Protein 1ZOS (pdb70)

Sequence (1380 aa):
MKIGIIAAMPEELAYLVQHLDNTQEQVVLGNTYHTGTIASHEVVLVESGIGKVMSAMSVAILADHFQVDALINTGSAGAVAEGIAVGDVVIADKLAYHDVDVTAFGYAYGQMAQQPLYFESDKTFVAQIQESLSQLDQNWHLGLIATGDSFVAGNDKIEAIKSHFPEVLAVEMEGAAIAQAAHTLNLPVLVIRAMSDNANHEANIFFDEFIIEAGRRSAQVLLAFLKALDMKIGIIAAMPEELAYLVQHLDNTQEQVVLGNTYHTGTIASHEVVLVESGIGKVMSAMSVAILADHFQVDALINTGSAGAVAEGIAVGDVVIADKLAYHDVDVTAFGYAYGQMAQQPLYFESDKTFVAQIQESLSQLDQNWHLGLIATGDSFVAGNDKIEAIKSHFPEVLAVEMEGAAIAQAAHTLNLPVLVIRAMSDNANHEANIFFDEFIIEAGRRSAQVLLAFLKALDMKIGIIAAMPEELAYLVQHLDNTQEQVVLGNTYHTGTIASHEVVLVESGIGKVMSAMSVAILADHFQVDALINTGSAGAVAEGIAVGDVVIADKLAYHDVDVTAFGYAYGQMAQQPLYFESDKTFVAQIQESLSQLDQNWHLGLIATGDSFVAGNDKIEAIKSHFPEVLAVEMEGAAIAQAAHTLNLPVLVIRAMSDNANHEANIFFDEFIIEAGRRSAQVLLAFLKALDMKIGIIAAMPEELAYLVQHLDNTQEQVVLGNTYHTGTIASHEVVLVESGIGKVMSAMSVAILADHFQVDALINTGSAGAVAEGIAVGDVVIADKLAYHDVDVTAFGYAYGQMAQQPLYFESDKTFVAQIQESLSQLDQNWHLGLIATGDSFVAGNDKIEAIKSHFPEVLAVEMEGAAIAQAAHTLNLPVLVIRAMSDNANHEANIFFDEFIIEAGRRSAQVLLAFLKALDMKIGIIAAMPEELAYLVQHLDNTQEQVVLGNTYHTGTIASHEVVLVESGIGKVMSAMSVAILADHFQVDALINTGSAGAVAEGIAVGDVVIADKLAYHDVDVTAFGYAYGQMAQQPLYFESDKTFVAQIQESLSQLDQNWHLGLIATGDSFVAGNDKIEAIKSHFPEVLAVEMEGAAIAQAAHTLNLPVLVIRAMSDNANHEANIFFDEFIIEAGRRSAQVLLAFLKALDMKIGIIAAMPEELAYLVQHLDNTQEQVVLGNTYHTGTIASHEVVLVESGIGKVMSAMSVAILADHFQVDALINTGSAGAVAEGIAVGDVVIADKLAYHDVDVTAFGYAYGQMAQQPLYFESDKTFVAQIQESLSQLDQNWHLGLIATGDSFVAGNDKIEAIKSHFPEVLAVEMEGAAIAQAAHTLNLPVLVIRAMSDNANHEANIFFDEFIIEAGRRSAQVLLAFLKALD

Nearest PDB structures (foldseek):
  1zos-assembly3_E  TM=1.004E+00  e=2.015E-54  Streptococcus pneumoniae R6
  4g41-assembly1_B  TM=9.894E-01  e=1.321E-41  Streptococcus pyogenes ATCC 10782
  3bl6-assembly1_A-2  TM=9.695E-01  e=3.596E-34  unclassified
  1z5o-assembly1_B  TM=9.601E-01  e=7.261E-34  Escherichia coli
  6po4-assembly3_E  TM=9.573E-01  e=1.210E-33  Haemophilus influenzae PittII

Secondary structure (DSSP, 8-state):
-EEEEEESSGGGTHHHHHT-EEEEEEEETTEEEEEEEETTEEEEEEE--SSHHHHHHHHHHHHHHH--SEEEEEEEEEE-STTPPTT-EEEEEEEEESS-B-GGGTPPTTPPTTS-S-EE--HHHHHHHHHTS-TT--SEEEEEEEE-SB---SHHHHHHHHHH-TTEEEEESSHHHHHHHHHHTT--EEEEEEEEE-SSTTHHHHHHHHHHHHHHHHHHHHHHHHHHH-/-EEEEEESSGGGTHHHHHT-EEEEEEEETTEEEEEEEETTEEEEEEE--SSHHHHHHHHHHHHHHH--SEEEEEEEEEE-STTPPTT-EEEEEEEEESS-B-GGGTPPTTPPTTS-S-EE--HHHHHHHHHTS-TT-TTEEEEEEEE-SB---SHHHHHHHHHH-TTEEEEESSHHHHHHHHHHTT--EEEEEEEEE-SSTTHHHHHHHHHHHHHHHHHHHHHHHHHHH-/-EEEEEESSGGGTHHHHHT-EEEEEEEETTEEEEEEEETTEEEEEEE--SSHHHHHHHHHHHHHTS--SEEEEEEEEEE-STTPPTT-EEEEEEEEESS-B-GGGTPPTTPPTTS-S-EE--HHHHHHHHHTS-TT-TTEEEEEEEE-SB---SHHHHHHHHHH-TTEEEEESSHHHHHHHHHHTT--EEEEEEEEE-SSTTHHHHHHHHHHHHHHHHHHHHHHHHHHH-/-EEEEEESSGGGTHHHHHT-EEEEEEEETTEEEEEEEETTEEEEEEE--SSHHHHHHHHHHHHHTS--SEEEEEEEEEE-STTPPTT-EEEEEEEEESS-B-GGGTPPTTPPTTS-S-EEPPHHHHHHHHHTS-TT-TTEEEEEEEE-SB---SHHHHHHHHHH-TTEEEEESSHHHHHHHHHHTT--EEEEEEEEE-SSTTHHHHHHHHHHHHHHHHHHHHHHHHHHH-/--EEEEESSGGGTHHHHHT-EEEEEEEETTEEEEEEEETTEEEEEEE--SSHHHHHHHHHHHHHTS--SEEEEEEEEEE-STTPPTT-EEEEEEEEESS-B-GGGTPPTTPPTTS-S-EEPPHHHHHHHHHHS-TT-TTEEEEEEEE-SB---SHHHHHHHHHH-TTEEEEESSHHHHHHHHHHTT--EEEEEEEEE-SSTTHHHHHHHHHHHHHHHHHHHHHHHHHHH-/-EEEEEESSGGGTHHHHHT-EEEEEEEETTEEEEEEEETTEEEEEEE--SSHHHHHHHHHHHHHTS--SEEEEEEEEEE-STTPPTT-EEEEEEEEESS-B-GGGTPPTTPPTTS-S-EEPPHHHHHHHHHTS-TT--SEEEEEEEE-SB---SHHHHHHHHHH-TTEEEEESSHHHHHHHHHHTT--EEEEEEEEE-SSTTHHHHHHHHHHHHHHHHHHHHHHHHHHH-

Solvent-accessible surface area: 49246 Å² total; per-residue (Å²): 121,53,0,0,0,1,0,9,35,67,52,6,7,50,42,0,42,141,77,15,77,120,59,125,113,77,116,12,64,76,46,43,2,20,18,6,29,1,34,106,14,73,0,0,0,0,59,6,9,22,1,0,2,24,0,0,9,4,0,1,11,0,7,21,73,9,115,8,69,0,0,0,2,1,1,10,6,5,6,9,22,160,79,18,51,30,12,8,10,0,1,0,46,58,0,0,1,9,24,0,38,3,58,35,70,69,67,46,66,1,33,3,6,94,19,50,44,76,7,102,5,39,157,76,6,16,60,51,0,54,149,41,32,58,134,161,61,135,89,35,41,61,10,12,0,0,0,0,1,5,29,7,27,11,83,107,71,13,106,52,6,41,85,81,7,104,142,1,32,0,7,13,16,8,0,0,0,0,1,2,0,0,105,57,26,136,36,46,6,0,0,0,6,0,1,1,3,50,0,42,16,9,0,19,0,18,27,53,39,19,12,109,61,1,0,94,95,0,0,76,20,0,10,44,1,0,133,59,14,118,114,54,0,0,0,0,0,8,36,66,54,6,7,50,33,0,41,140,76,15,77,126,50,120,99,72,114,13,64,74,46,47,2,25,18,5,36,3,37,104,7,76,0,0,0,0,59,7,9,22,1,0,2,24,0,0,10,4,0,1,11,0,8,22,78,11,113,7,69,0,0,0,2,1,1,10,5,5,6,8,22,155,80,18,51,45,13,7,11,0,0,0,45,60,0,0,2,9,25,0,38,2,53,11,71,70,66,47,65,1,33,3,7,94,20,48,45,80,7,98,4,39,154,78,6,15,61,52,0,52,148,43,33,58,133,160,61,135,88,36,41,61,10,9,0,0,0,0,1,5,30,6,29,16,93,122,71,15,113,51,6,52,86,79,6,102,139,1,32,0,7,12,17,8,0,0,0,0,1,2,0,0,104,54,28,135,35,46,6,0,0,0,5,0,1,1,3,48,0,43,156,74,0,31,86,70,27,89,117,51,13,122,86,2,1,119,110,0,0,62,21,0,8,47,1,0,131,65,15,108,128,56,0,0,0,0,0,8,36,65,53,6,7,49,34,0,45,141,75,15,81,127,57,125,112,80,108,11,65,75,47,41,8,22,16,6,30,1,35,103,15,69,0,1,0,0,58,7,9,22,1,0,2,21,0,0,14,4,0,0,2,0,9,23,70,9,113,7,67,0,0,0,1,1,1,10,6,5,6,12,5,104,47,11,51,43,15,8,10,0,1,0,44,60,0,0,1,9,24,0,39,3,58,34,70,68,71,47,65,1,33,3,7,95,18,48,42,80,4,101,4,40,154,78,5,16,60,49,0,45,144,39,31,60,89,164,55,50,89,5,2,42,9,11,0,0,0,0,1,5,30,6,29,18,100,131,68,14,111,52,7,32,84,82,6,64,72,1,1,0,6,12,17,8,0,0,0,0,1,2,0,0,104,59,30,135,36,45,6,0,0,0,5,0,1,0,3,52,0,42,157,75,0,30,88,68,29,84,122,65,11,122,69,2,0,106,99,0,0,57,20,0,12,43,0,0,135,58,15,120,111,53,0,0,0,0,0,7,34,68,54,6,6,49,35,0,44,138,78,15,80,120,62,123,118,80,104,7,66,74,50,43,8,26,19,13,36,2,39,102,6,97,2,0,0,0,62,7,10,22,1,0,2,23,0,0,13,4,0,1,4,0,10,25,69,6,111,6,72,0,0,0,2,1,0,9,5,6,6,8,21,161,78,18,51,44,18,7,10,0,1,0,46,60,0,0,1,9,24,0,37,2,58,35,71,68,68,46,65,1,33,3,8,95,18,49,43,79,6,107,4,41,157,78,5,15,60,51,0,52,145,41,32,58,141,160,63,154,90,36,41,60,10,11,0,0,0,0,1,5,29,6,26,17,97,128,71,12,110,52,6,40,86,82,6,103,143,1,31,0,6,12,17,9,0,0,0,0,1,2,0,0,100,59,28,136,36,48,6,0,0,0,6,0,0,1,4,50,0,41,154,72,0,28,82,68,28,90,115,54,13,122,91,2,0,118,116,0,0,60,24,0,11,47,1,0,137,58,15,110,109,60,0,0,0,0,0,9,34,66,55,6,7,51,41,0,42,144,80,14,78,126,50,119,98,70,113,10,56,74,46,50,2,24,24,14,35,2,37,100,5,100,2,0,0,0,58,7,10,21,1,0,2,21,0,0,11,4,0,0,11,0,5,26,84,15,113,6,79,0,0,0,1,1,1,10,5,5,6,8,21,160,79,17,50,44,20,5,12,0,0,0,46,59,0,0,1,10,25,0,38,2,47,8,69,67,66,46,64,1,32,3,8,97,18,47,44,79,4,100,4,41,151,78,4,15,60,50,0,55,142,40,31,58,130,163,62,138,86,34,40,62,10,11,0,0,0,0,1,5,30,6,28,20,95,125,69,18,113,52,6,51,85,84,6,102,140,2,33,0,7,12,17,8,0,0,0,0,1,2,0,0,102,58,28,133,35,45,6,0,0,0,5,0,1,0,4,52,0,43,153,70,0,30,80,68,27,89,112,48,13,119,85,2,1,108,116,0,0,59,19,0,15,42,0,0,141,56,14,111,123,59,0,0,0,0,0,6,35,65,55,6,8,48,36,0,43,141,79,15,77,120,61,124,116,79,108,7,53,74,48,44,2,26,15,5,28,2,35,102,11,73,0,0,0,0,60,9,10,22,1,0,2,23,0,0,8,4,0,0,10,0,9,33,76,10,135,7,71,0,0,0,1,1,1,10,5,5,6,8,5,97,54,11,53,32,17,12,11,0,0,0,46,56,0,0,1,9,23,0,37,2,58,35,68,69,69,46,68,0,33,2,7,94,18,47,44,78,4,102,5,41,156,76,5,15,60,50,0,47,146,40,31,60,69,165,54,67,87,6,5,44,9,9,0,0,0,0,1,5,30,6,23,11,92,125,69,13,108,52,7,20,85,82,6,66,73,1,1,0,6,12,17,9,0,0,0,0,1,2,0,0,103,58,29,137,37,44,7,0,0,0,6,0,1,1,3,49,1,42,16,9,0,15,2,18,27,46,29,10,12,121,83,2,0,121,109,0,0,60,22,0,13,45,0,0,137,55,17,119

B-factor: mean 18.02, std 7.49, range [1.06, 47.65]

Organism: Streptococcus pneumoniae (strain ATCC BAA-255 / R6) (NCBI:txid171101)

Structure (mmCIF, N/CA/C/O backbone):
data_1ZOS
#
_entry.id   1ZOS
#
_cell.length_a   80.571
_cell.length_b   138.958
_cell.length_c   84.755
_cell.angle_alpha   90
_cell.angle_beta   117.921
_cell.angle_gamma   90
#
_symmetry.space_group_name_H-M   'P 1 21 1'
#
loop_
_entity.id
_entity.type
_entity.pdbx_description
1 polymer "5'-methylthioadenosine / S-adenosylhomocysteine nucleosidase"
2 non-polymer (3S,4R)-2-(4-AMINO-5H-PYRROLO[3,2-D]PYRIMIDIN-7-YL)-5-[(METHYLSULFANYL)METHYL]PYRROLIDINE-3,4-DIOL
3 water water
#
loop_
_atom_site.group_PDB
_atom_site.id
_atom_site.type_symbol
_atom_site.label_atom_id
_atom_site.label_alt_id
_atom_site.label_comp_id
_atom_site.label_asym_id
_atom_site.label_entity_id
_atom_site.label_seq_id
_atom_site.pdbx_PDB_ins_code
_atom_site.Cartn_x
_atom_site.Cartn_y
_atom_site.Cartn_z
_atom_site.occupancy
_atom_site.B_iso_or_equiv
_atom_site.auth_seq_id
_atom_site.auth_comp_id
_atom_site.auth_asym_id
_atom_site.auth_atom_id
_atom_site.pdbx_PDB_model_num
ATOM 1 N N . MET A 1 1 ? 48.404 -10.523 17.763 1.00 36.11 1 MET A N 1
ATOM 2 C CA . MET A 1 1 ? 47.310 -10.143 16.824 1.00 34.51 1 MET A CA 1
ATOM 3 C C . MET A 1 1 ? 47.143 -8.628 16.786 1.00 32.08 1 MET A C 1
ATOM 4 O O . MET A 1 1 ? 47.786 -7.903 17.545 1.00 33.29 1 MET A O 1
ATOM 9 N N . LYS A 1 2 ? 46.274 -8.157 15.897 1.00 28.82 2 LYS A N 1
ATOM 10 C CA . LYS A 1 2 ? 46.008 -6.730 15.748 1.00 25.58 2 LYS A CA 1
ATOM 11 C C . LYS A 1 2 ? 44.567 -6.485 16.192 1.00 22.79 2 LYS A C 1
ATOM 12 O O . LYS A 1 2 ? 43.629 -6.973 15.565 1.00 21.21 2 LYS A O 1
ATOM 18 N N . ILE A 1 3 ? 44.393 -5.724 17.269 1.00 20.05 3 ILE A N 1
ATOM 19 C CA . ILE A 1 3 ? 43.058 -5.472 17.804 1.00 18.50 3 ILE A CA 1
ATOM 20 C C . ILE A 1 3 ? 42.454 -4.104 17.501 1.00 17.20 3 ILE A C 1
ATOM 21 O O . ILE A 1 3 ? 43.031 -3.068 17.836 1.00 17.49 3 ILE A O 1
ATOM 26 N N . GLY A 1 4 ? 41.279 -4.111 16.878 1.00 16.94 4 GLY A N 1
ATOM 27 C CA . GLY A 1 4 ? 40.591 -2.867 16.589 1.00 15.36 4 GLY A CA 1
ATOM 28 C C . GLY A 1 4 ? 39.737 -2.546 17.804 1.00 14.59 4 GLY A C 1
ATOM 29 O O . GLY A 1 4 ? 38.954 -3.385 18.248 1.00 15.22 4 GLY A O 1
ATOM 30 N N . ILE A 1 5 ? 39.893 -1.347 18.356 1.00 13.48 5 ILE A N 1
ATOM 31 C CA . ILE A 1 5 ? 39.128 -0.947 19.534 1.00 13.70 5 ILE A CA 1
ATOM 32 C C . ILE A 1 5 ? 38.224 0.235 19.207 1.00 13.59 5 ILE A C 1
ATOM 33 O O . ILE A 1 5 ? 38.692 1.303 18.807 1.00 15.02 5 ILE A O 1
ATOM 38 N N . ILE A 1 6 ? 36.925 0.034 19.403 1.00 11.43 6 ILE A N 1
ATOM 39 C CA . ILE A 1 6 ? 35.917 1.042 19.090 1.00 11.64 6 ILE A CA 1
ATOM 40 C C . ILE A 1 6 ? 35.177 1.609 20.295 1.00 11.90 6 ILE A C 1
ATOM 41 O O . ILE A 1 6 ? 34.723 0.871 21.164 1.00 11.37 6 ILE A O 1
ATOM 46 N N . ALA A 1 7 ? 35.046 2.928 20.322 1.00 10.30 7 ALA A N 1
ATOM 47 C CA . ALA A 1 7 ? 34.310 3.616 21.376 1.00 11.28 7 ALA A CA 1
ATOM 48 C C . ALA A 1 7 ? 33.392 4.569 20.619 1.00 11.87 7 ALA A C 1
ATOM 49 O O . ALA A 1 7 ? 33.803 5.171 19.631 1.00 12.86 7 ALA A O 1
ATOM 51 N N . ALA A 1 8 ? 32.153 4.707 21.071 1.00 11.19 8 ALA A N 1
ATOM 52 C CA . ALA A 1 8 ? 31.207 5.578 20.383 1.00 11.01 8 ALA A CA 1
ATOM 53 C C . ALA A 1 8 ? 31.506 7.066 20.526 1.00 12.46 8 ALA A C 1
ATOM 54 O O . ALA A 1 8 ? 31.386 7.825 19.560 1.00 12.45 8 ALA A O 1
ATOM 56 N N . MET A 1 9 ? 31.903 7.476 21.725 1.00 12.23 9 MET A N 1
ATOM 57 C CA . MET A 1 9 ? 32.180 8.883 22.004 1.00 13.66 9 MET A CA 1
ATOM 58 C C . MET A 1 9 ? 33.603 9.133 22.498 1.00 13.82 9 MET A C 1
ATOM 59 O O . MET A 1 9 ? 34.275 8.225 22.984 1.00 12.62 9 MET A O 1
ATOM 64 N N . PRO A 1 10 ? 34.076 10.385 22.391 1.00 14.37 10 PRO A N 1
ATOM 65 C CA . PRO A 1 10 ? 35.434 10.710 22.834 1.00 14.48 10 PRO A CA 1
ATOM 66 C C . PRO A 1 10 ? 35.732 10.370 24.294 1.00 14.23 10 PRO A C 1
ATOM 67 O O . PRO A 1 10 ? 36.840 9.936 24.612 1.00 14.23 10 PRO A O 1
ATOM 71 N N . GLU A 1 11 ? 34.747 10.555 25.170 1.00 14.18 11 GLU A N 1
ATOM 72 C CA . GLU A 1 11 ? 34.916 10.260 26.591 1.00 14.68 11 GLU A CA 1
ATOM 73 C C . GLU A 1 11 ? 35.244 8.793 26.830 1.00 15.28 11 GLU A C 1
ATOM 74 O O . GLU A 1 11 ? 35.824 8.437 27.854 1.00 15.43 11 GLU A O 1
ATOM 80 N N . GLU A 1 12 ? 34.873 7.941 25.881 1.00 12.73 12 GLU A N 1
ATOM 81 C CA . GLU A 1 12 ? 35.098 6.510 26.022 1.00 13.49 12 GLU A CA 1
ATOM 82 C C . GLU A 1 12 ? 36.398 6.018 25.397 1.00 14.08 12 GLU A C 1
ATOM 83 O O . GLU A 1 12 ? 36.770 4.856 25.566 1.00 14.43 12 GLU A O 1
ATOM 89 N N . LEU A 1 13 ? 37.102 6.900 24.689 1.00 15.30 13 LEU A N 1
ATOM 90 C CA . LEU A 1 13 ? 38.362 6.517 24.051 1.00 15.22 13 LEU A CA 1
ATOM 91 C C . LEU A 1 13 ? 39.568 7.232 24.662 1.00 16.00 13 LEU A C 1
ATOM 92 O O . LEU A 1 13 ? 40.694 6.748 24.564 1.00 17.18 13 LEU A O 1
ATOM 97 N N . ALA A 1 14 ? 39.318 8.379 25.290 1.00 16.94 14 ALA A N 1
ATOM 98 C CA . ALA A 1 14 ? 40.367 9.204 25.890 1.00 18.97 14 ALA A CA 1
ATOM 99 C C . ALA A 1 14 ? 41.404 8.466 26.733 1.00 20.30 14 ALA A C 1
ATOM 100 O O . ALA A 1 14 ? 42.608 8.633 26.528 1.00 19.71 14 ALA A O 1
ATOM 102 N N . TYR A 1 15 ? 40.943 7.661 27.685 1.00 20.90 15 TYR A N 1
ATOM 103 C CA . TYR A 1 15 ? 41.852 6.922 28.558 1.00 20.88 15 TYR A CA 1
ATOM 104 C C . TYR A 1 15 ? 42.797 6.011 27.776 1.00 19.60 15 TYR A C 1
ATOM 105 O O . TYR A 1 15 ? 43.990 5.936 28.076 1.00 19.63 15 TYR A O 1
ATOM 114 N N . LEU A 1 16 ? 42.265 5.316 26.774 1.00 17.65 16 LEU A N 1
ATOM 115 C CA . LEU A 1 16 ? 43.074 4.410 25.966 1.00 17.49 16 LEU A CA 1
ATOM 116 C C . LEU A 1 16 ? 44.108 5.160 25.133 1.00 18.28 16 LEU A C 1
ATOM 117 O O . LEU A 1 16 ? 45.238 4.699 24.967 1.00 19.57 16 LEU A O 1
ATOM 122 N N . VAL A 1 17 ? 43.721 6.314 24.605 1.00 17.49 17 VAL A N 1
ATOM 123 C CA . VAL A 1 17 ? 44.644 7.103 23.803 1.00 18.82 17 VAL A CA 1
ATOM 124 C C . VAL A 1 17 ? 45.798 7.561 24.691 1.00 19.88 17 VAL A C 1
ATOM 125 O O . VAL A 1 17 ? 46.954 7.573 24.267 1.00 19.41 17 VAL A O 1
ATOM 129 N N . GLN A 1 18 ? 45.476 7.918 25.932 1.00 20.62 18 GLN A N 1
ATOM 130 C CA . GLN A 1 18 ? 46.482 8.373 26.886 1.00 22.47 18 GLN A CA 1
ATOM 131 C C . GLN A 1 18 ? 47.442 7.256 27.279 1.00 23.30 18 GLN A C 1
ATOM 132 O O . GLN A 1 18 ? 48.534 7.519 27.780 1.00 23.77 18 GLN A O 1
ATOM 138 N N . HIS A 1 19 ? 47.036 6.010 27.051 1.00 21.93 19 HIS A N 1
ATOM 139 C CA . HIS A 1 19 ? 47.864 4.862 27.400 1.00 22.92 19 HIS A CA 1
ATOM 140 C C . HIS A 1 19 ? 48.327 4.091 26.174 1.00 22.45 19 HIS A C 1
ATOM 141 O O . HIS A 1 19 ? 48.671 2.911 26.258 1.00 23.59 19 HIS A O 1
ATOM 148 N N . LEU A 1 20 ? 48.340 4.768 25.032 1.00 22.73 20 LEU A N 1
ATOM 149 C CA . LEU A 1 20 ? 48.765 4.151 23.784 1.00 22.13 20 LEU A CA 1
ATOM 150 C C . LEU A 1 20 ? 50.253 4.396 23.550 1.00 23.63 20 LEU A C 1
ATOM 151 O O . LEU A 1 20 ? 50.698 5.543 23.523 1.00 23.49 20 LEU A O 1
ATOM 156 N N . ASP A 1 21 ? 51.019 3.319 23.386 1.00 25.05 21 ASP A N 1
ATOM 157 C CA . ASP A 1 21 ? 52.456 3.433 23.140 1.00 27.37 21 ASP A CA 1
ATOM 158 C C . ASP A 1 21 ? 52.722 3.488 21.638 1.00 27.36 21 ASP A C 1
ATOM 159 O O . ASP A 1 21 ? 51.971 2.909 20.849 1.00 25.91 21 ASP A O 1
ATOM 164 N N . ASN A 1 22 ? 53.791 4.180 21.251 1.00 28.08 22 ASN A N 1
ATOM 165 C CA . ASN A 1 22 ? 54.155 4.306 19.841 1.00 29.53 22 ASN A CA 1
ATOM 166 C C . ASN A 1 22 ? 52.962 4.855 19.071 1.00 28.85 22 ASN A C 1
ATOM 167 O O . ASN A 1 22 ? 52.680 4.435 17.949 1.00 27.93 22 ASN A O 1
ATOM 172 N N . THR A 1 23 ? 52.274 5.805 19.691 1.00 29.65 23 THR A N 1
ATOM 173 C CA . THR A 1 23 ? 51.087 6.420 19.116 1.00 31.49 23 THR A CA 1
ATOM 174 C C . THR A 1 23 ? 51.302 7.171 17.808 1.00 31.25 23 THR A C 1
ATOM 175 O O . THR A 1 23 ? 52.277 7.904 17.640 1.00 31.41 23 THR A O 1
ATOM 179 N N . GLN A 1 24 ? 50.365 6.969 16.888 1.00 30.47 24 GLN A N 1
ATOM 180 C CA . GLN A 1 24 ? 50.356 7.626 15.588 1.00 30.10 24 GLN A CA 1
ATOM 181 C C . GLN A 1 24 ? 48.892 7.767 15.190 1.00 29.36 24 GLN A C 1
ATOM 182 O O . GLN A 1 24 ? 48.095 6.854 15.409 1.00 29.14 24 GLN A O 1
ATOM 188 N N . GLU A 1 25 ? 48.539 8.913 14.622 1.00 26.85 25 GLU A N 1
ATOM 189 C CA . GLU A 1 25 ? 47.164 9.163 14.212 1.00 26.18 25 GLU A CA 1
ATOM 190 C C . GLU A 1 25 ? 47.031 9.313 12.703 1.00 25.54 25 GLU A C 1
ATOM 191 O O . GLU A 1 25 ? 47.739 10.107 12.085 1.00 25.18 25 GLU A O 1
ATOM 197 N N . GLN A 1 26 ? 46.114 8.542 12.126 1.00 24.13 26 GLN A N 1
ATOM 198 C CA . GLN A 1 26 ? 45.850 8.570 10.691 1.00 24.40 26 GLN A CA 1
ATOM 199 C C . GLN A 1 26 ? 44.415 9.008 10.442 1.00 22.65 26 GLN A C 1
ATOM 200 O O . GLN A 1 26 ? 43.495 8.546 11.115 1.00 20.99 26 GLN A O 1
ATOM 206 N N . VAL A 1 27 ? 44.221 9.892 9.473 1.00 20.96 27 VAL A N 1
ATOM 207 C CA . VAL A 1 27 ? 42.878 10.336 9.139 1.00 20.84 27 VAL A CA 1
ATOM 208 C C . VAL A 1 27 ? 42.413 9.503 7.956 1.00 20.53 27 VAL A C 1
ATOM 209 O O . VAL A 1 27 ? 43.050 9.498 6.903 1.00 21.70 27 VAL A O 1
ATOM 213 N N . VAL A 1 28 ? 41.317 8.775 8.142 1.00 18.05 28 VAL A N 1
ATOM 214 C CA . VAL A 1 28 ? 40.766 7.939 7.086 1.00 17.55 28 VAL A CA 1
ATOM 215 C C . VAL A 1 28 ? 39.273 8.223 6.969 1.00 18.43 28 VAL A C 1
ATOM 216 O O . VAL A 1 28 ? 38.534 8.132 7.951 1.00 17.07 28 VAL A O 1
ATOM 220 N N . LEU A 1 29 ? 38.842 8.576 5.763 1.00 17.53 29 LEU A N 1
ATOM 221 C CA . LEU A 1 29 ? 37.444 8.890 5.505 1.00 19.03 29 LEU A CA 1
ATOM 222 C C . LEU A 1 29 ? 36.863 9.846 6.540 1.00 19.47 29 LEU A C 1
ATOM 223 O O . LEU A 1 29 ? 35.755 9.645 7.037 1.00 20.67 29 LEU A O 1
ATOM 228 N N . GLY A 1 30 ? 37.633 10.877 6.874 1.00 19.75 30 GLY A N 1
ATOM 229 C CA . GLY A 1 30 ? 37.174 11.881 7.818 1.00 20.90 30 GLY A CA 1
ATOM 230 C C . GLY A 1 30 ? 37.157 11.525 9.292 1.00 21.15 30 GLY A C 1
ATOM 231 O O . GLY A 1 30 ? 36.529 12.226 10.083 1.00 23.03 30 GLY A O 1
ATOM 232 N N . ASN A 1 31 ? 37.829 10.447 9.677 1.00 19.15 31 ASN A N 1
ATOM 233 C CA . ASN A 1 31 ? 37.860 10.073 11.087 1.00 18.32 31 ASN A CA 1
ATOM 234 C C . ASN A 1 31 ? 39.284 9.717 11.483 1.00 17.63 31 ASN A C 1
ATOM 235 O O . ASN A 1 31 ? 40.082 9.292 10.646 1.00 16.21 31 ASN A O 1
ATOM 240 N N . THR A 1 32 ? 39.599 9.889 12.761 1.00 17.07 32 THR A N 1
ATOM 241 C CA . THR A 1 32 ? 40.942 9.607 13.247 1.00 17.73 32 THR A CA 1
ATOM 242 C C . THR A 1 32 ? 41.130 8.196 13.793 1.00 18.15 32 THR A C 1
ATOM 243 O O . THR A 1 32 ? 40.382 7.746 14.660 1.00 18.33 32 THR A O 1
ATOM 247 N N . TYR A 1 33 ? 42.129 7.501 13.263 1.00 16.43 33 TYR A N 1
ATOM 248 C CA . TYR A 1 33 ? 42.452 6.157 13.717 1.00 16.53 33 TYR A CA 1
ATOM 249 C C . TYR A 1 33 ? 43.803 6.215 14.412 1.00 17.45 33 TYR A C 1
ATOM 250 O O . TYR A 1 33 ? 44.802 6.643 13.822 1.00 17.40 33 TYR A O 1
ATOM 259 N N . HIS A 1 34 ? 43.821 5.801 15.674 1.00 16.55 34 HIS A N 1
ATOM 260 C CA . HIS A 1 34 ? 45.036 5.814 16.482 1.00 17.37 34 HIS A CA 1
ATOM 261 C C . HIS A 1 34 ? 45.721 4.457 16.441 1.00 17.80 34 HIS A C 1
ATOM 262 O O . HIS A 1 34 ? 45.178 3.469 16.935 1.00 18.13 34 HIS A O 1
ATOM 269 N N . THR A 1 35 ? 46.914 4.405 15.859 1.00 18.95 35 THR A N 1
ATOM 270 C CA . THR A 1 35 ? 47.653 3.152 15.781 1.00 19.56 35 THR A CA 1
ATOM 271 C C . THR A 1 35 ? 48.765 3.135 16.826 1.00 20.29 35 THR A C 1
ATOM 272 O O . THR A 1 35 ? 49.250 4.183 17.251 1.00 21.53 35 THR A O 1
ATOM 276 N N . GLY A 1 36 ? 49.161 1.939 17.240 1.00 21.10 36 GLY A N 1
ATOM 277 C CA . GLY A 1 36 ? 50.206 1.814 18.236 1.00 21.87 36 GLY A CA 1
ATOM 278 C C . GLY A 1 36 ? 50.086 0.495 18.967 1.00 22.46 36 GLY A C 1
ATOM 279 O O . GLY A 1 36 ? 49.528 -0.467 18.439 1.00 22.50 36 GLY A O 1
ATOM 280 N N . THR A 1 37 ? 50.608 0.442 20.187 1.00 23.65 37 THR A N 1
ATOM 281 C CA . THR A 1 37 ? 50.542 -0.784 20.969 1.00 23.91 37 THR A CA 1
ATOM 282 C C . THR A 1 37 ? 50.115 -0.525 22.403 1.00 23.83 37 THR A C 1
ATOM 283 O O . THR A 1 37 ? 50.307 0.566 22.942 1.00 23.23 37 THR A O 1
ATOM 287 N N . ILE A 1 38 ? 49.519 -1.546 23.004 1.00 25.25 38 ILE A N 1
ATOM 288 C CA . ILE A 1 38 ? 49.077 -1.501 24.388 1.00 27.21 38 ILE A CA 1
ATOM 289 C C . ILE A 1 38 ? 49.510 -2.835 24.974 1.00 28.31 38 ILE A C 1
ATOM 290 O O . ILE A 1 38 ? 49.045 -3.887 24.538 1.00 28.03 38 ILE A O 1
ATOM 295 N N . ALA A 1 39 ? 50.417 -2.790 25.947 1.00 30.06 39 ALA A N 1
ATOM 296 C CA . ALA A 1 39 ? 50.926 -4.007 26.571 1.00 31.31 39 ALA A CA 1
ATOM 297 C C . ALA A 1 39 ? 51.511 -4.916 25.496 1.00 32.34 39 ALA A C 1
ATOM 298 O O . ALA A 1 39 ? 51.289 -6.126 25.502 1.00 32.79 39 ALA A O 1
ATOM 300 N N . SER A 1 40 ? 52.248 -4.308 24.571 1.00 32.85 40 SER A N 1
ATOM 301 C CA . SER A 1 40 ? 52.893 -5.012 23.465 1.00 34.77 40 SER A CA 1
ATOM 302 C C . SER A 1 40 ? 51.908 -5.585 22.450 1.00 34.22 40 SER A C 1
ATOM 303 O O . SER A 1 40 ? 52.292 -6.374 21.587 1.00 35.94 40 SER A O 1
ATOM 306 N N . HIS A 1 41 ? 50.638 -5.201 22.559 1.00 33.30 41 HIS A N 1
ATOM 307 C CA . HIS A 1 41 ? 49.619 -5.669 21.621 1.00 31.60 41 HIS A CA 1
ATOM 308 C C . HIS A 1 41 ? 49.347 -4.580 20.591 1.00 29.23 41 HIS A C 1
ATOM 309 O O . HIS A 1 41 ? 49.053 -3.442 20.953 1.00 28.86 41 HIS A O 1
ATOM 316 N N . GLU A 1 42 ? 49.444 -4.928 19.312 1.00 27.55 42 GLU A N 1
ATOM 317 C CA . GLU A 1 42 ? 49.188 -3.966 18.247 1.00 25.81 42 GLU A CA 1
ATOM 318 C C . GLU A 1 42 ? 47.695 -3.635 18.264 1.00 23.11 42 GLU A C 1
ATOM 319 O O . GLU A 1 42 ? 46.855 -4.533 18.306 1.00 22.39 42 GLU A O 1
ATOM 325 N N . VAL A 1 43 ? 47.366 -2.348 18.244 1.00 20.78 43 VAL A N 1
ATOM 326 C CA . VAL A 1 43 ? 45.971 -1.930 18.268 1.00 18.32 43 VAL A CA 1
ATOM 327 C C . VAL A 1 43 ? 45.696 -0.729 17.378 1.00 16.25 43 VAL A C 1
ATOM 328 O O . VAL A 1 43 ? 46.612 -0.050 16.920 1.00 16.78 43 VAL A O 1
ATOM 332 N N . VAL A 1 44 ? 44.413 -0.492 17.136 1.00 14.84 44 VAL A N 1
ATOM 333 C CA . VAL A 1 44 ? 43.955 0.642 16.351 1.00 14.64 44 VAL A CA 1
ATOM 334 C C . VAL A 1 44 ? 42.718 1.128 17.094 1.00 14.25 44 VAL A C 1
ATOM 335 O O . VAL A 1 44 ? 41.739 0.391 17.220 1.00 14.00 44 VAL A O 1
ATOM 339 N N . LEU A 1 45 ? 42.777 2.357 17.594 1.00 13.90 45 LEU A N 1
ATOM 340 C CA . LEU A 1 45 ? 41.672 2.934 18.352 1.00 13.72 45 LEU A CA 1
ATOM 341 C C . LEU A 1 45 ? 40.868 3.890 17.492 1.00 14.89 45 LEU A C 1
ATOM 342 O O . LEU A 1 45 ? 41.435 4.661 16.724 1.00 14.71 45 LEU A O 1
ATOM 347 N N . VAL A 1 46 ? 39.547 3.846 17.628 1.00 14.02 46 VAL A N 1
ATOM 348 C CA . VAL A 1 46 ? 38.705 4.753 16.863 1.00 12.73 46 VAL A CA 1
ATOM 349 C C . VAL A 1 46 ? 37.415 5.120 17.581 1.00 12.16 46 VAL A C 1
ATOM 350 O O . VAL A 1 46 ? 36.810 4.297 18.273 1.00 11.27 46 VAL A O 1
ATOM 354 N N . GLU A 1 47 ? 37.028 6.384 17.432 1.00 11.92 47 GLU A N 1
ATOM 355 C CA . GLU A 1 47 ? 35.784 6.905 17.985 1.00 12.66 47 GLU A CA 1
ATOM 356 C C . GLU A 1 47 ? 34.850 6.792 16.782 1.00 12.54 47 GLU A C 1
ATOM 357 O O . GLU A 1 47 ? 34.982 7.538 15.814 1.00 12.91 47 GLU A O 1
ATOM 363 N N . SER A 1 48 ? 33.912 5.856 16.836 1.00 11.59 48 SER A N 1
ATOM 364 C CA . SER A 1 48 ? 33.008 5.618 15.712 1.00 11.02 48 SER A CA 1
ATOM 365 C C . SER A 1 48 ? 31.855 6.586 15.524 1.00 11.47 48 SER A C 1
ATOM 366 O O . SER A 1 48 ? 31.465 6.890 14.396 1.00 11.92 48 SER A O 1
ATOM 369 N N . GLY A 1 49 ? 31.309 7.063 16.634 1.00 10.38 49 GLY A N 1
ATOM 370 C CA . GLY A 1 49 ? 30.130 7.897 16.572 1.00 10.99 49 GLY A CA 1
ATOM 371 C C . GLY A 1 49 ? 29.059 6.964 17.130 1.00 10.68 49 GLY A C 1
ATOM 372 O O . GLY A 1 49 ? 29.274 5.753 17.209 1.00 11.19 49 GLY A O 1
ATOM 373 N N . ILE A 1 50 ? 27.903 7.508 17.483 1.00 10.01 50 ILE A N 1
ATOM 374 C CA . ILE A 1 50 ? 26.825 6.736 18.096 1.00 9.93 50 ILE A CA 1
ATOM 375 C C . ILE A 1 50 ? 25.915 5.950 17.158 1.00 9.80 50 ILE A C 1
ATOM 376 O O . ILE A 1 50 ? 25.600 6.401 16.060 1.00 9.99 50 ILE A O 1
ATOM 381 N N . GLY A 1 51 ? 25.507 4.760 17.596 1.00 9.42 51 GLY A N 1
ATOM 382 C CA . GLY A 1 51 ? 24.572 3.976 16.808 1.00 9.40 51 GLY A CA 1
ATOM 383 C C . GLY A 1 51 ? 25.070 2.807 15.988 1.00 8.80 51 GLY A C 1
ATOM 384 O O . GLY A 1 51 ? 26.264 2.609 15.821 1.00 8.99 51 GLY A O 1
ATOM 385 N N . LYS A 1 52 ? 24.120 2.043 15.461 1.00 8.91 52 LYS A N 1
ATOM 386 C CA . LYS A 1 52 ? 24.427 0.866 14.658 1.00 8.29 52 LYS A CA 1
ATOM 387 C C . LYS A 1 52 ? 25.228 1.173 13.395 1.00 8.15 52 LYS A C 1
ATOM 388 O O . LYS A 1 52 ? 26.231 0.522 13.112 1.00 8.72 52 LYS A O 1
ATOM 394 N N . VAL A 1 53 ? 24.784 2.167 12.634 1.00 8.12 53 VAL A N 1
ATOM 395 C CA . VAL A 1 53 ? 25.461 2.504 11.388 1.00 8.06 53 VAL A CA 1
ATOM 396 C C . VAL A 1 53 ? 26.885 3.003 11.580 1.00 9.19 53 VAL A C 1
ATOM 397 O O . VAL A 1 53 ? 27.814 2.507 10.936 1.00 8.92 53 VAL A O 1
ATOM 401 N N . MET A 1 54 ? 27.068 3.971 12.470 1.00 8.85 54 MET A N 1
ATOM 402 C CA . MET A 1 54 ? 28.402 4.507 12.691 1.00 9.42 54 MET A CA 1
ATOM 403 C C . MET A 1 54 ? 29.374 3.440 13.184 1.00 9.99 54 MET A C 1
ATOM 404 O O . MET A 1 54 ? 30.492 3.338 12.682 1.00 10.54 54 MET A O 1
ATOM 409 N N . SER A 1 55 ? 28.951 2.638 14.156 1.00 9.82 55 SER A N 1
ATOM 410 C CA . SER A 1 55 ? 29.839 1.605 14.678 1.00 9.59 55 SER A CA 1
ATOM 411 C C . SER A 1 55 ? 30.129 0.522 13.635 1.00 9.89 55 SER A C 1
ATOM 412 O O . SER A 1 55 ? 31.251 0.020 13.540 1.00 9.80 55 SER A O 1
ATOM 415 N N . ALA A 1 56 ? 29.120 0.172 12.845 1.00 9.09 56 ALA A N 1
ATOM 416 C CA . ALA A 1 56 ? 29.291 -0.828 11.801 1.00 9.39 56 ALA A CA 1
ATOM 417 C C . ALA A 1 56 ? 30.324 -0.323 10.787 1.00 10.15 56 ALA A C 1
ATOM 418 O O . ALA A 1 56 ? 31.174 -1.083 10.323 1.00 10.13 56 ALA A O 1
ATOM 420 N N . MET A 1 57 ? 30.253 0.963 10.446 1.00 10.37 57 MET A N 1
ATOM 421 C CA . MET A 1 57 ? 31.202 1.537 9.496 1.00 10.98 57 MET A CA 1
ATOM 422 C C . MET A 1 57 ? 32.628 1.444 10.029 1.00 11.20 57 MET A C 1
ATOM 423 O O . MET A 1 57 ? 33.554 1.119 9.288 1.00 11.14 57 MET A O 1
ATOM 428 N N . SER A 1 58 ? 32.807 1.730 11.315 1.00 11.69 58 SER A N 1
ATOM 429 C CA . SER A 1 58 ? 34.142 1.670 11.900 1.00 12.22 58 SER A CA 1
ATOM 430 C C . SER A 1 58 ? 34.700 0.253 11.823 1.00 12.27 58 SER A C 1
ATOM 431 O O . SER A 1 58 ? 35.886 0.068 11.557 1.00 13.08 58 SER A O 1
ATOM 434 N N . VAL A 1 59 ? 33.855 -0.750 12.050 1.00 11.52 59 VAL A N 1
ATOM 435 C CA . VAL A 1 59 ? 34.326 -2.129 11.971 1.00 11.66 59 VAL A CA 1
ATOM 436 C C . VAL A 1 59 ? 34.815 -2.435 10.561 1.00 12.86 59 VAL A C 1
ATOM 437 O O . VAL A 1 59 ? 35.893 -3.006 10.376 1.00 11.86 59 VAL A O 1
ATOM 441 N N . ALA A 1 60 ? 34.016 -2.052 9.571 1.00 12.70 60 ALA A N 1
ATOM 442 C CA . ALA A 1 60 ? 34.356 -2.292 8.175 1.00 12.64 60 ALA A CA 1
ATOM 443 C C . ALA A 1 60 ? 35.690 -1.659 7.794 1.00 11.70 60 ALA A C 1
ATOM 444 O O . ALA A 1 60 ? 36.512 -2.283 7.123 1.00 13.48 60 ALA A O 1
ATOM 446 N N . ILE A 1 61 ? 35.901 -0.422 8.225 1.00 12.24 61 ILE A N 1
ATOM 447 C CA . ILE A 1 61 ? 37.134 0.288 7.911 1.00 13.05 61 ILE A CA 1
ATOM 448 C C . ILE A 1 61 ? 38.323 -0.308 8.662 1.00 14.88 61 ILE A C 1
ATOM 449 O O . ILE A 1 61 ? 39.422 -0.409 8.113 1.00 15.68 61 ILE A O 1
ATOM 454 N N . LEU A 1 62 ? 38.108 -0.725 9.907 1.00 14.08 62 LEU A N 1
ATOM 455 C CA . LEU A 1 62 ? 39.191 -1.327 10.678 1.00 14.22 62 LEU A CA 1
ATOM 456 C C . LEU A 1 62 ? 39.665 -2.595 9.979 1.00 15.08 62 LEU A C 1
ATOM 457 O O . LEU A 1 62 ? 40.863 -2.882 9.923 1.00 15.49 62 LEU A O 1
ATOM 462 N N . ALA A 1 63 ? 38.719 -3.349 9.431 1.00 15.37 63 ALA A N 1
ATOM 463 C CA . ALA A 1 63 ? 39.048 -4.586 8.734 1.00 16.35 63 ALA A CA 1
ATOM 464 C C . ALA A 1 63 ? 39.662 -4.325 7.358 1.00 17.94 63 ALA A C 1
ATOM 465 O O . ALA A 1 63 ? 40.735 -4.838 7.040 1.00 19.29 63 ALA A O 1
ATOM 467 N N . ASP A 1 64 ? 38.984 -3.514 6.552 1.00 18.22 64 ASP A N 1
ATOM 468 C CA . ASP A 1 64 ? 39.440 -3.212 5.196 1.00 19.40 64 ASP A CA 1
ATOM 469 C C . ASP A 1 64 ? 40.707 -2.359 5.094 1.00 20.27 64 ASP A C 1
ATOM 470 O O . ASP A 1 64 ? 41.581 -2.631 4.271 1.00 21.27 64 ASP A O 1
ATOM 475 N N . HIS A 1 65 ? 40.806 -1.332 5.928 1.00 19.63 65 HIS A N 1
ATOM 476 C CA . HIS A 1 65 ? 41.947 -0.426 5.877 1.00 19.10 65 HIS A CA 1
ATOM 477 C C . HIS A 1 65 ? 43.111 -0.789 6.791 1.00 19.90 65 HIS A C 1
ATOM 478 O O . HIS A 1 65 ? 44.269 -0.547 6.445 1.00 21.28 65 HIS A O 1
ATOM 485 N N . PHE A 1 66 ? 42.817 -1.372 7.949 1.00 19.13 66 PHE A N 1
ATOM 486 C CA . PHE A 1 66 ? 43.878 -1.721 8.886 1.00 18.38 66 PHE A CA 1
ATOM 487 C C . PHE A 1 66 ? 44.094 -3.210 9.111 1.00 19.04 66 PHE A C 1
ATOM 488 O O . PHE A 1 66 ? 44.984 -3.602 9.865 1.00 19.97 66 PHE A O 1
ATOM 496 N N . GLN A 1 67 ? 43.285 -4.034 8.454 1.00 18.62 67 GLN A N 1
ATOM 497 C CA . GLN A 1 67 ? 43.391 -5.483 8.569 1.00 19.80 67 GLN A CA 1
ATOM 498 C C . GLN A 1 67 ? 43.457 -5.993 10.009 1.00 19.80 67 GLN A C 1
ATOM 499 O O . GLN A 1 67 ? 44.308 -6.818 10.341 1.00 19.89 67 GLN A O 1
ATOM 505 N N . VAL A 1 68 ? 42.558 -5.513 10.865 1.00 19.59 68 VAL A N 1
ATOM 506 C CA . VAL A 1 68 ? 42.552 -5.963 12.255 1.00 18.75 68 VAL A CA 1
ATOM 507 C C . VAL A 1 68 ? 42.166 -7.439 12.329 1.00 18.56 68 VAL A C 1
ATOM 508 O O . VAL A 1 68 ? 41.488 -7.956 11.441 1.00 19.51 68 VAL A O 1
ATOM 512 N N . ASP A 1 69 ? 42.609 -8.113 13.388 1.00 18.52 69 ASP A N 1
ATOM 513 C CA . ASP A 1 69 ? 42.328 -9.535 13.575 1.00 19.61 69 ASP A CA 1
ATOM 514 C C . ASP A 1 69 ? 41.241 -9.785 14.612 1.00 17.99 69 ASP A C 1
ATOM 515 O O . ASP A 1 69 ? 40.728 -10.897 14.727 1.00 17.63 69 ASP A O 1
ATOM 520 N N . ALA A 1 70 ? 40.905 -8.751 15.375 1.00 16.17 70 ALA A N 1
ATOM 521 C CA . ALA A 1 70 ? 39.895 -8.873 16.414 1.00 15.43 70 ALA A CA 1
ATOM 522 C C . ALA A 1 70 ? 39.285 -7.510 16.700 1.00 14.94 70 ALA A C 1
ATOM 523 O O . ALA A 1 70 ? 39.850 -6.478 16.336 1.00 14.47 70 ALA A O 1
ATOM 525 N N . LEU A 1 71 ? 38.134 -7.513 17.362 1.00 13.94 71 LEU A N 1
ATOM 526 C CA . LEU A 1 71 ? 37.440 -6.275 17.675 1.00 14.69 71 LEU A CA 1
ATOM 527 C C . LEU A 1 71 ? 36.974 -6.219 19.121 1.00 13.83 71 LEU A C 1
ATOM 528 O O . LEU A 1 71 ? 36.431 -7.187 19.642 1.00 13.30 71 LEU A O 1
ATOM 533 N N . ILE A 1 72 ? 37.193 -5.079 19.765 1.00 13.03 72 ILE A N 1
ATOM 534 C CA . ILE A 1 72 ? 36.756 -4.892 21.140 1.00 13.53 72 ILE A CA 1
ATOM 535 C C . ILE A 1 72 ? 36.061 -3.544 21.260 1.00 13.58 72 ILE A C 1
ATOM 536 O O . ILE A 1 72 ? 36.566 -2.527 20.783 1.00 13.43 72 ILE A O 1
ATOM 541 N N . ASN A 1 73 ? 34.892 -3.549 21.889 1.00 12.72 73 ASN A N 1
ATOM 542 C CA . ASN A 1 73 ? 34.123 -2.331 22.094 1.00 12.18 73 ASN A CA 1
ATOM 543 C C . ASN A 1 73 ? 34.157 -1.970 23.575 1.00 12.02 73 ASN A C 1
ATOM 544 O O . ASN A 1 73 ? 34.032 -2.841 24.439 1.00 12.58 73 ASN A O 1
ATOM 549 N N . THR A 1 74 ? 34.347 -0.687 23.859 1.00 10.06 74 THR A N 1
ATOM 550 C CA . THR A 1 74 ? 34.381 -0.196 25.230 1.00 11.99 74 THR A CA 1
ATOM 551 C C . THR A 1 74 ? 33.548 1.074 25.296 1.00 12.22 74 THR A C 1
ATOM 552 O O . THR A 1 74 ? 33.477 1.829 24.324 1.00 10.63 74 THR A O 1
ATOM 556 N N . GLY A 1 75 ? 32.903 1.301 26.435 1.00 10.58 75 GLY A N 1
ATOM 557 C CA . GLY A 1 75 ? 32.093 2.494 26.578 1.00 11.57 75 GLY A CA 1
ATOM 558 C C . GLY A 1 75 ? 31.082 2.431 27.703 1.00 11.45 75 GLY A C 1
ATOM 559 O O . GLY A 1 75 ? 31.231 1.658 28.648 1.00 12.53 75 GLY A O 1
ATOM 560 N N . SER A 1 76 ? 30.044 3.252 27.585 1.00 12.73 76 SER A N 1
ATOM 561 C CA . SER A 1 76 ? 28.986 3.342 28.584 1.00 11.53 76 SER A CA 1
ATOM 562 C C . SER A 1 76 ? 27.732 2.578 28.175 1.00 12.70 76 SER A C 1
ATOM 563 O O . SER A 1 76 ? 27.529 2.273 27.003 1.00 11.75 76 SER A O 1
ATOM 566 N N . ALA A 1 77 ? 26.886 2.289 29.158 1.00 10.81 77 ALA A N 1
ATOM 567 C CA . ALA A 1 77 ? 25.626 1.598 28.917 1.00 10.79 77 ALA A CA 1
ATOM 568 C C . ALA A 1 77 ? 24.677 1.892 30.070 1.00 11.38 77 ALA A C 1
ATOM 569 O O . ALA A 1 77 ? 25.092 2.415 31.111 1.00 11.57 77 ALA A O 1
ATOM 571 N N . GLY A 1 78 ? 23.404 1.565 29.874 1.00 10.02 78 GLY A N 1
ATOM 572 C CA . GLY A 1 78 ? 22.413 1.785 30.910 1.00 9.99 78 GLY A CA 1
ATOM 573 C C . GLY A 1 78 ? 22.187 0.493 31.676 1.00 11.50 78 GLY A C 1
ATOM 574 O O . GLY A 1 78 ? 21.989 -0.559 31.069 1.00 10.07 78 GLY A O 1
ATOM 575 N N . ALA A 1 79 ? 22.225 0.567 33.004 1.00 10.22 79 ALA A N 1
ATOM 576 C CA . ALA A 1 79 ? 22.025 -0.612 33.845 1.00 10.94 79 ALA A CA 1
ATOM 577 C C . ALA A 1 79 ? 20.539 -0.946 33.911 1.00 11.72 79 ALA A C 1
ATOM 578 O O . ALA A 1 79 ? 19.722 -0.085 34.227 1.00 13.48 79 ALA A O 1
ATOM 580 N N . VAL A 1 80 ? 20.183 -2.193 33.615 1.00 12.31 80 VAL A N 1
ATOM 581 C CA . VAL A 1 80 ? 18.779 -2.581 33.666 1.00 12.13 80 VAL A CA 1
ATOM 582 C C . VAL A 1 80 ? 18.471 -3.716 34.637 1.00 13.17 80 VAL A C 1
ATOM 583 O O . VAL A 1 80 ? 17.377 -3.764 35.193 1.00 13.91 80 VAL A O 1
ATOM 587 N N . ALA A 1 81 ? 19.416 -4.629 34.849 1.00 12.60 81 ALA A N 1
ATOM 588 C CA . ALA A 1 81 ? 19.173 -5.720 35.790 1.00 13.24 81 ALA A CA 1
ATOM 589 C C . ALA A 1 81 ? 19.189 -5.144 37.200 1.00 12.77 81 ALA A C 1
ATOM 590 O O . ALA A 1 81 ? 20.046 -4.325 37.533 1.00 13.22 81 ALA A O 1
ATOM 592 N N . GLU A 1 82 ? 18.236 -5.567 38.022 1.00 12.60 82 GLU A N 1
ATOM 593 C CA . GLU A 1 82 ? 18.144 -5.090 39.397 1.00 14.80 82 GLU A CA 1
ATOM 594 C C . GLU A 1 82 ? 19.445 -5.356 40.144 1.00 14.76 82 GLU A C 1
ATOM 595 O O . GLU A 1 82 ? 20.011 -6.444 40.043 1.00 15.64 82 GLU A O 1
ATOM 601 N N . GLY A 1 83 ? 19.921 -4.363 40.888 1.00 14.69 83 GLY A N 1
ATOM 602 C CA . GLY A 1 83 ? 21.140 -4.550 41.652 1.00 14.61 83 GLY A CA 1
ATOM 603 C C . GLY A 1 83 ? 22.405 -4.009 41.019 1.00 13.77 83 GLY A C 1
ATOM 604 O O . GLY A 1 83 ? 23.387 -3.761 41.716 1.00 15.54 83 GLY A O 1
ATOM 605 N N . ILE A 1 84 ? 22.406 -3.841 39.700 1.00 13.00 84 ILE A N 1
ATOM 606 C CA . ILE A 1 84 ? 23.587 -3.304 39.036 1.00 12.88 84 ILE A CA 1
ATOM 607 C C . ILE A 1 84 ? 23.612 -1.801 39.283 1.00 13.61 84 ILE A C 1
ATOM 608 O O . ILE A 1 84 ? 22.638 -1.098 39.013 1.00 15.09 84 ILE A O 1
ATOM 613 N N . ALA A 1 85 ? 24.733 -1.316 39.803 1.00 13.03 85 ALA A N 1
ATOM 614 C CA . ALA A 1 85 ? 24.874 0.096 40.130 1.00 14.46 85 ALA A CA 1
ATOM 615 C C . ALA A 1 85 ? 25.584 0.924 39.072 1.00 13.69 85 ALA A C 1
ATOM 616 O O . ALA A 1 85 ? 26.307 0.400 38.228 1.00 11.94 85 ALA A O 1
ATOM 618 N N . VAL A 1 86 ? 25.363 2.233 39.128 1.00 14.03 86 VAL A N 1
ATOM 619 C CA . VAL A 1 86 ? 26.033 3.142 38.215 1.00 14.10 86 VAL A CA 1
ATOM 620 C C . VAL A 1 86 ? 27.516 2.973 38.540 1.00 13.94 86 VAL A C 1
ATOM 621 O O . VAL A 1 86 ? 27.898 2.894 39.711 1.00 15.16 86 VAL A O 1
ATOM 625 N N . GLY A 1 87 ? 28.350 2.879 37.513 1.00 12.17 87 GLY A N 1
ATOM 626 C CA . GLY A 1 87 ? 29.768 2.695 37.749 1.00 12.81 87 GLY A CA 1
ATOM 627 C C . GLY A 1 87 ? 30.225 1.250 37.623 1.00 13.23 87 GLY A C 1
ATOM 628 O O . GLY A 1 87 ? 31.422 0.989 37.487 1.00 13.31 87 GLY A O 1
ATOM 629 N N . ASP A 1 88 ? 29.292 0.304 37.688 1.00 13.07 88 ASP A N 1
ATOM 630 C CA . ASP A 1 88 ? 29.650 -1.105 37.547 1.00 11.78 88 ASP A CA 1
ATOM 631 C C . ASP A 1 88 ? 30.072 -1.375 36.109 1.00 11.59 88 ASP A C 1
ATOM 632 O O . ASP A 1 88 ? 29.708 -0.638 35.194 1.00 12.30 88 ASP A O 1
ATOM 637 N N . VAL A 1 89 ? 30.835 -2.440 35.910 1.00 10.67 89 VAL A N 1
ATOM 638 C CA . VAL A 1 89 ? 31.285 -2.803 34.572 1.00 11.34 89 VAL A CA 1
ATOM 639 C C . VAL A 1 89 ? 30.642 -4.123 34.174 1.00 11.38 89 VAL A C 1
ATOM 640 O O . VAL A 1 89 ? 30.614 -5.072 34.958 1.00 12.81 89 VAL A O 1
ATOM 644 N N . VAL A 1 90 ? 30.101 -4.167 32.960 1.00 10.23 90 VAL A N 1
ATOM 645 C CA . VAL A 1 90 ? 29.474 -5.379 32.456 1.00 10.62 90 VAL A CA 1
ATOM 646 C C . VAL A 1 90 ? 30.259 -5.885 31.260 1.00 10.07 90 VAL A C 1
ATOM 647 O O . VAL A 1 90 ? 30.507 -5.144 30.304 1.00 11.28 90 VAL A O 1
ATOM 651 N N . ILE A 1 91 ? 30.685 -7.141 31.343 1.00 11.00 91 ILE A N 1
ATOM 652 C CA . ILE A 1 91 ? 31.399 -7.778 30.253 1.00 11.48 91 ILE A CA 1
ATOM 653 C C . ILE A 1 91 ? 30.330 -8.621 29.571 1.00 11.82 91 ILE A C 1
ATOM 654 O O . ILE A 1 91 ? 29.674 -9.442 30.211 1.00 10.05 91 ILE A O 1
ATOM 659 N N . ALA A 1 92 ? 30.132 -8.396 28.279 1.00 10.20 92 ALA A N 1
ATOM 660 C CA . ALA A 1 92 ? 29.120 -9.133 27.542 1.00 11.44 92 ALA A CA 1
ATOM 661 C C . ALA A 1 92 ? 29.621 -10.481 27.054 1.00 12.90 92 ALA A C 1
ATOM 662 O O . ALA A 1 92 ? 30.561 -10.544 26.261 1.00 15.04 92 ALA A O 1
ATOM 664 N N . ASP A 1 93 ? 29.020 -11.567 27.535 1.00 13.37 93 ASP A N 1
ATOM 665 C CA . ASP A 1 93 ? 29.428 -12.867 27.028 1.00 14.11 93 ASP A CA 1
ATOM 666 C C . ASP A 1 93 ? 28.611 -13.114 25.762 1.00 13.75 93 ASP A C 1
ATOM 667 O O . ASP A 1 93 ? 29.027 -13.860 24.878 1.00 13.80 93 ASP A O 1
ATOM 672 N N . LYS A 1 94 ? 27.459 -12.449 25.674 1.00 13.00 94 LYS A N 1
ATOM 673 C CA . LYS A 1 94 ? 26.581 -12.542 24.510 1.00 14.88 94 LYS A CA 1
ATOM 674 C C . LYS A 1 94 ? 25.906 -11.198 24.270 1.00 11.54 94 LYS A C 1
ATOM 675 O O . LYS A 1 94 ? 25.734 -10.401 25.201 1.00 11.01 94 LYS A O 1
ATOM 681 N N . LEU A 1 95 ? 25.535 -10.949 23.018 1.00 11.24 95 LEU A N 1
ATOM 682 C CA . LEU A 1 95 ? 24.860 -9.710 22.645 1.0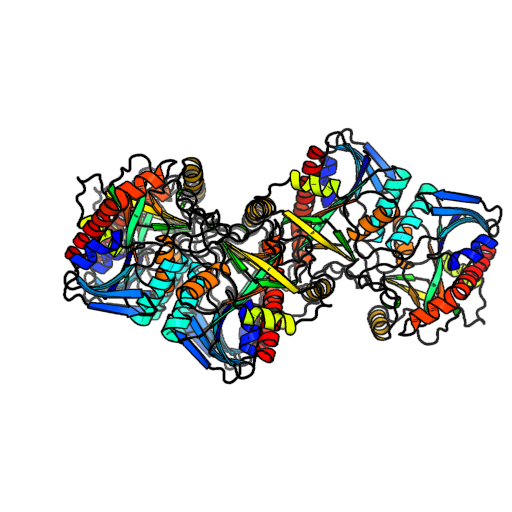0 12.07 95 LEU A CA 1
ATOM 683 C C . LEU A 1 95 ? 23.688 -10.003 21.725 1.00 11.92 95 LEU A C 1
ATOM 684 O O . LEU A 1 95 ? 23.716 -10.965 20.959 1.00 11.27 95 LEU A O 1
ATOM 689 N N . ALA A 1 96 ? 22.659 -9.170 21.804 1.00 10.26 96 ALA A N 1
ATOM 690 C CA . ALA A 1 96 ? 21.483 -9.338 20.958 1.00 9.92 96 ALA A CA 1
ATOM 691 C C . ALA A 1 96 ? 20.790 -7.996 20.815 1.00 10.09 96 ALA A C 1
ATOM 692 O O . ALA A 1 96 ? 20.970 -7.108 21.645 1.00 9.28 96 ALA A O 1
ATOM 694 N N . TYR A 1 97 ? 20.015 -7.847 19.748 1.00 9.34 97 TYR A N 1
ATOM 695 C CA . TYR A 1 97 ? 19.269 -6.617 19.515 1.00 8.50 97 TYR A CA 1
ATOM 696 C C . TYR A 1 97 ? 17.928 -6.697 20.227 1.00 9.36 97 TYR A C 1
ATOM 697 O O . TYR A 1 97 ? 17.234 -7.708 20.134 1.00 9.52 97 TYR A O 1
ATOM 706 N N . HIS A 1 98 ? 17.552 -5.634 20.928 1.00 8.78 98 HIS A N 1
ATOM 707 C CA . HIS A 1 98 ? 16.259 -5.628 21.594 1.00 8.49 98 HIS A CA 1
ATOM 708 C C . HIS A 1 98 ? 15.212 -4.901 20.752 1.00 10.01 98 HIS A C 1
ATOM 709 O O . HIS A 1 98 ? 14.032 -4.910 21.093 1.00 9.71 98 HIS A O 1
ATOM 716 N N . ASP A 1 99 ? 15.642 -4.301 19.641 1.00 9.41 99 ASP A N 1
ATOM 717 C CA . ASP A 1 99 ? 14.733 -3.534 18.790 1.00 10.49 99 ASP A CA 1
ATOM 718 C C . ASP A 1 99 ? 14.532 -4.071 17.379 1.00 11.31 99 ASP A C 1
ATOM 719 O O . ASP A 1 99 ? 14.134 -3.326 16.484 1.00 11.81 99 ASP A O 1
ATOM 724 N N . VAL A 1 100 ? 14.795 -5.358 17.185 1.00 9.93 100 VAL A N 1
ATOM 725 C CA . VAL A 1 100 ? 14.661 -5.984 15.876 1.00 10.35 100 VAL A CA 1
ATOM 726 C C . VAL A 1 100 ? 13.479 -6.947 15.810 1.00 12.05 100 VAL A C 1
ATOM 727 O O . VAL A 1 100 ? 13.346 -7.843 16.644 1.00 11.75 100 VAL A O 1
ATOM 731 N N . ASP A 1 101 ? 12.615 -6.747 14.821 1.00 11.39 101 ASP A N 1
ATOM 732 C CA . ASP A 1 101 ? 11.455 -7.608 14.657 1.00 10.99 101 ASP A CA 1
ATOM 733 C C . ASP A 1 101 ? 11.295 -8.050 13.210 1.00 11.37 101 ASP A C 1
ATOM 734 O O . ASP A 1 101 ? 10.815 -7.298 12.361 1.00 11.22 101 ASP A O 1
ATOM 739 N N . VAL A 1 102 ? 11.735 -9.272 12.937 1.00 9.62 102 VAL A N 1
ATOM 740 C CA . VAL A 1 102 ? 11.611 -9.859 11.609 1.00 9.96 102 VAL A CA 1
ATOM 741 C C . VAL A 1 102 ? 10.871 -11.178 11.851 1.00 11.87 102 VAL A C 1
ATOM 742 O O . VAL A 1 102 ? 11.028 -12.150 11.105 1.00 11.92 102 VAL A O 1
ATOM 746 N N . THR A 1 103 ? 10.051 -11.189 12.901 1.00 11.28 103 THR A N 1
ATOM 747 C CA . THR A 1 103 ? 9.308 -12.390 13.280 1.00 12.79 103 THR A CA 1
ATOM 748 C C . THR A 1 103 ? 8.309 -12.883 12.241 1.00 13.54 103 THR A C 1
ATOM 749 O O . THR A 1 103 ? 7.946 -14.060 12.244 1.00 14.08 103 THR A O 1
ATOM 753 N N . ALA A 1 104 ? 7.870 -12.001 11.348 1.00 13.40 104 ALA A N 1
ATOM 754 C CA . ALA A 1 104 ? 6.916 -12.394 10.314 1.00 14.05 104 ALA A CA 1
ATOM 755 C C . ALA A 1 104 ? 7.446 -13.545 9.455 1.00 14.55 104 ALA A C 1
ATOM 756 O O . ALA A 1 104 ? 6.666 -14.291 8.863 1.00 16.62 104 ALA A O 1
ATOM 758 N N . PHE A 1 105 ? 8.768 -13.683 9.388 1.00 13.97 105 PHE A N 1
ATOM 759 C CA . PHE A 1 105 ? 9.396 -14.744 8.605 1.00 14.76 105 PHE A CA 1
ATOM 760 C C . PHE A 1 105 ? 9.789 -15.955 9.446 1.00 16.21 105 PHE A C 1
ATOM 761 O O . PHE A 1 105 ? 10.363 -16.916 8.930 1.00 18.03 105 PHE A O 1
ATOM 769 N N . GLY A 1 106 ? 9.484 -15.910 10.739 1.00 15.91 106 GLY A N 1
ATOM 770 C CA . GLY A 1 106 ? 9.803 -17.040 11.595 1.00 16.65 106 GLY A CA 1
ATOM 771 C C . GLY A 1 106 ? 11.020 -16.860 12.480 1.00 17.05 106 GLY A C 1
ATOM 772 O O . GLY A 1 106 ? 11.335 -17.734 13.288 1.00 17.07 106 GLY A O 1
ATOM 773 N N . TYR A 1 107 ? 11.716 -15.740 12.327 1.00 15.56 107 TYR A N 1
ATOM 774 C CA . TYR A 1 107 ? 12.888 -15.468 13.151 1.00 14.33 107 TYR A CA 1
ATOM 775 C C . TYR A 1 107 ? 12.431 -15.175 14.570 1.00 12.48 107 TYR A C 1
ATOM 776 O O . TYR A 1 107 ? 11.305 -14.727 14.786 1.00 13.68 107 TYR A O 1
ATOM 785 N N . ALA A 1 108 ? 13.305 -15.429 15.538 1.00 13.70 108 ALA A N 1
ATOM 786 C CA . ALA A 1 108 ? 12.982 -15.150 16.932 1.00 12.88 108 ALA A CA 1
ATOM 787 C C . ALA A 1 108 ? 12.995 -13.634 17.096 1.00 12.00 108 ALA A C 1
ATOM 788 O O . ALA A 1 108 ? 13.683 -12.935 16.354 1.00 11.74 108 ALA A O 1
ATOM 790 N N . TYR A 1 109 ? 12.239 -13.120 18.057 1.00 12.02 109 TYR A N 1
ATOM 791 C CA . TYR A 1 109 ? 12.236 -11.681 18.264 1.00 11.56 109 TYR A CA 1
ATOM 792 C C . TYR A 1 109 ? 13.663 -11.229 18.576 1.00 12.55 109 TYR A C 1
ATOM 793 O O . TYR A 1 109 ? 14.367 -11.867 19.362 1.00 12.05 109 TYR A O 1
ATOM 802 N N . GLY A 1 110 ? 14.086 -10.131 17.953 1.00 11.81 110 GLY A N 1
ATOM 803 C CA . GLY A 1 110 ? 15.427 -9.615 18.175 1.00 10.22 110 GLY A CA 1
ATOM 804 C C . GLY A 1 110 ? 16.452 -10.127 17.180 1.00 9.68 110 GLY A C 1
ATOM 805 O O . GLY A 1 110 ? 17.550 -9.579 17.066 1.00 10.09 110 GLY A O 1
ATOM 806 N N . GLN A 1 111 ? 16.092 -11.173 16.442 1.00 9.58 111 GLN A N 1
ATOM 807 C CA . GLN A 1 111 ? 16.996 -11.772 15.467 1.00 10.00 111 GLN A CA 1
ATOM 808 C C . GLN A 1 111 ? 16.894 -11.130 14.089 1.00 9.36 111 GLN A C 1
ATOM 809 O O . GLN A 1 111 ? 15.834 -11.142 13.459 1.00 9.68 111 GLN A O 1
ATOM 815 N N . MET A 1 112 ? 18.003 -10.563 13.627 1.00 9.03 112 MET A N 1
ATOM 816 C CA . MET A 1 112 ? 18.043 -9.930 12.314 1.00 10.10 112 MET A CA 1
ATOM 817 C C . MET A 1 112 ? 18.036 -11.011 11.229 1.00 10.98 112 MET A C 1
ATOM 818 O O . MET A 1 112 ? 18.542 -12.118 11.430 1.00 12.50 112 MET A O 1
ATOM 823 N N . ALA A 1 113 ? 17.435 -10.693 10.091 1.00 10.72 113 ALA A N 1
ATOM 824 C CA . ALA A 1 113 ? 17.374 -11.637 8.983 1.00 12.15 113 ALA A CA 1
ATOM 825 C C . ALA A 1 113 ? 18.793 -12.038 8.583 1.00 13.24 113 ALA A C 1
ATOM 826 O O . ALA A 1 113 ? 19.693 -11.204 8.565 1.00 13.11 113 ALA A O 1
ATOM 828 N N . GLN A 1 114 ? 18.988 -13.320 8.277 1.00 14.55 114 GLN A N 1
ATOM 829 C CA . GLN A 1 114 ? 20.296 -13.825 7.863 1.00 14.87 114 GLN A CA 1
ATOM 830 C C . GLN A 1 114 ? 21.345 -13.774 8.970 1.00 14.73 114 GLN A C 1
ATOM 831 O O . GLN A 1 114 ? 22.542 -13.853 8.692 1.00 16.04 114 GLN A O 1
ATOM 837 N N . GLN A 1 115 ? 20.901 -13.642 10.217 1.00 13.83 115 GLN A N 1
ATOM 838 C CA . GLN A 1 115 ? 21.814 -13.562 11.357 1.00 13.00 115 GLN A CA 1
ATOM 839 C C . GLN A 1 115 ? 21.352 -14.440 12.516 1.00 12.33 115 GLN A C 1
ATOM 840 O O . GLN A 1 115 ? 20.181 -14.795 12.616 1.00 13.03 115 GLN A O 1
ATOM 846 N N . PRO A 1 116 ? 22.280 -14.807 13.408 1.00 12.23 116 PRO A N 1
ATOM 847 C CA . PRO A 1 116 ? 21.905 -15.629 14.562 1.00 12.65 116 PRO A CA 1
ATOM 848 C C . PRO A 1 116 ? 21.213 -14.681 15.548 1.00 12.75 116 PRO A C 1
ATOM 849 O O . PRO A 1 116 ? 21.360 -13.462 15.430 1.00 12.97 116 PRO A O 1
ATOM 853 N N . LEU A 1 117 ? 20.470 -15.219 16.510 1.00 13.15 117 LEU A N 1
ATOM 854 C CA . LEU A 1 117 ? 19.800 -14.375 17.502 1.00 13.26 117 LEU A CA 1
ATOM 855 C C . LEU A 1 117 ? 20.826 -13.733 18.436 1.00 13.59 117 LEU A C 1
ATOM 856 O O . LEU A 1 117 ? 20.736 -12.545 18.766 1.00 12.91 117 LEU A O 1
ATOM 861 N N . TYR A 1 118 ? 21.789 -14.534 18.877 1.00 12.35 118 TYR A N 1
ATOM 862 C CA . TYR A 1 118 ? 22.834 -14.049 19.765 1.00 11.67 118 TYR A CA 1
ATOM 863 C C . TYR A 1 118 ? 24.199 -14.045 19.099 1.00 11.91 118 TYR A C 1
ATOM 864 O O . TYR A 1 118 ? 24.528 -14.936 18.310 1.00 13.22 118 TYR A O 1
ATOM 873 N N . PHE A 1 119 ? 24.983 -13.021 19.418 1.00 10.98 119 PHE A N 1
ATOM 874 C CA . PHE A 1 119 ? 26.348 -12.901 18.928 1.00 12.36 119 PHE A CA 1
ATOM 875 C C . PHE A 1 119 ? 27.167 -13.174 20.181 1.00 13.91 119 PHE A C 1
ATOM 876 O O . PHE A 1 119 ? 26.912 -12.587 21.228 1.00 16.94 119 PHE A O 1
ATOM 884 N N . GLU A 1 120 ? 28.129 -14.081 20.096 1.00 15.15 120 GLU A N 1
ATOM 885 C CA . GLU A 1 120 ? 28.919 -14.409 21.272 1.00 16.64 120 GLU A CA 1
ATOM 886 C C . GLU A 1 120 ? 30.312 -13.822 21.277 1.00 14.94 120 GLU A C 1
ATOM 887 O O . GLU A 1 120 ? 31.016 -13.872 20.272 1.00 15.78 120 GLU A O 1
ATOM 893 N N . SER A 1 121 ? 30.705 -13.263 22.418 1.00 14.77 121 SER A N 1
ATOM 894 C CA . SER A 1 121 ? 32.042 -12.714 22.563 1.00 14.03 121 SER A CA 1
ATOM 895 C C . SER A 1 121 ? 32.976 -13.913 22.535 1.00 14.84 121 SER A C 1
ATOM 896 O O . SER A 1 121 ? 32.588 -15.020 22.921 1.00 14.10 121 SER A O 1
ATOM 899 N N . ASP A 1 122 ? 34.198 -13.691 22.071 1.00 13.62 122 ASP A N 1
ATOM 900 C CA . ASP A 1 122 ? 35.190 -14.756 21.984 1.00 14.98 122 ASP A CA 1
ATOM 901 C C . ASP A 1 122 ? 35.344 -15.462 23.328 1.00 15.98 122 ASP A C 1
ATOM 902 O O . ASP A 1 122 ? 35.592 -14.823 24.350 1.00 15.73 122 ASP A O 1
ATOM 907 N N . LYS A 1 123 ? 35.213 -16.786 23.317 1.00 16.16 123 LYS A N 1
ATOM 908 C CA . LYS A 1 123 ? 35.321 -17.579 24.536 1.00 18.47 123 LYS A CA 1
ATOM 909 C C . LYS A 1 123 ? 36.657 -17.412 25.251 1.00 17.84 123 LYS A C 1
ATOM 910 O O . LYS A 1 123 ? 36.703 -17.379 26.483 1.00 17.97 123 LYS A O 1
ATOM 916 N N . THR A 1 124 ? 37.740 -17.311 24.487 1.00 17.36 124 THR A N 1
ATOM 917 C CA . THR A 1 124 ? 39.062 -17.133 25.078 1.00 18.74 124 THR A CA 1
ATOM 918 C C . THR A 1 124 ? 39.178 -15.751 25.722 1.00 17.54 124 THR A C 1
ATOM 919 O O . THR A 1 124 ? 39.736 -15.611 26.808 1.00 17.99 124 THR A O 1
ATOM 923 N N . PHE A 1 125 ? 38.652 -14.729 25.051 1.00 17.17 125 PHE A N 1
ATOM 924 C CA . PHE A 1 125 ? 38.686 -13.374 25.599 1.00 16.41 125 PHE A CA 1
ATOM 925 C C . PHE A 1 125 ? 37.894 -13.316 26.903 1.00 16.00 125 PHE A C 1
ATOM 926 O O . PHE A 1 125 ? 38.338 -12.733 27.889 1.00 16.34 125 PHE A O 1
ATOM 934 N N . VAL A 1 126 ? 36.710 -13.918 26.897 1.00 16.70 126 VAL A N 1
ATOM 935 C CA . VAL A 1 126 ? 35.849 -13.925 28.075 1.00 16.36 126 VAL A CA 1
ATOM 936 C C . VAL A 1 126 ? 36.496 -14.675 29.234 1.00 18.37 126 VAL A C 1
ATOM 937 O O . VAL A 1 126 ? 36.436 -14.234 30.382 1.00 18.59 126 VAL A O 1
ATOM 941 N N . ALA A 1 127 ? 37.114 -15.809 28.933 1.00 19.52 127 ALA A N 1
ATOM 942 C CA . ALA A 1 127 ? 37.765 -16.599 29.968 1.00 19.95 127 ALA A CA 1
ATOM 943 C C . ALA A 1 127 ? 38.901 -15.800 30.599 1.00 20.01 127 ALA A C 1
ATOM 944 O O . ALA A 1 127 ? 39.021 -15.726 31.821 1.00 19.93 127 ALA A O 1
ATOM 946 N N . GLN A 1 128 ? 39.723 -15.184 29.758 1.00 21.17 128 GLN A N 1
ATOM 947 C CA . GLN A 1 128 ? 40.853 -14.411 30.248 1.00 22.45 128 GLN A CA 1
ATOM 948 C C . GLN A 1 128 ? 40.486 -13.120 30.973 1.00 22.63 128 GLN A C 1
ATOM 949 O O . GLN A 1 128 ? 41.127 -12.763 31.960 1.00 22.59 128 GLN A O 1
ATOM 955 N N . ILE A 1 129 ? 39.463 -12.411 30.507 1.00 22.07 129 ILE A N 1
ATOM 956 C CA . ILE A 1 129 ? 39.109 -11.173 31.185 1.00 22.64 129 ILE A CA 1
ATOM 957 C C . ILE A 1 129 ? 38.594 -11.451 32.600 1.00 23.73 129 ILE A C 1
ATOM 958 O O . ILE A 1 129 ? 38.841 -10.673 33.519 1.00 23.38 129 ILE A O 1
ATOM 963 N N . GLN A 1 130 ? 37.893 -12.565 32.782 1.00 24.99 130 GLN A N 1
ATOM 964 C CA . GLN A 1 130 ? 37.387 -12.905 34.106 1.00 27.96 130 GLN A CA 1
ATOM 965 C C . GLN A 1 130 ? 38.563 -13.170 35.037 1.00 29.16 130 GLN A C 1
ATOM 966 O O . GLN A 1 130 ? 38.553 -12.767 36.199 1.00 29.24 130 GLN A O 1
ATOM 972 N N . GLU A 1 131 ? 39.581 -13.843 34.511 1.00 30.18 131 GLU A N 1
ATOM 973 C CA . GLU A 1 131 ? 40.769 -14.172 35.288 1.00 31.51 131 GLU A CA 1
ATOM 974 C C . GLU A 1 131 ? 41.521 -12.929 35.755 1.00 30.33 131 GLU A C 1
ATOM 975 O O . GLU A 1 131 ? 42.246 -12.974 36.749 1.00 31.22 131 GLU A O 1
ATOM 981 N N . SER A 1 132 ? 41.349 -11.821 35.041 1.00 29.40 132 SER A N 1
ATOM 982 C CA . SER A 1 132 ? 42.026 -10.579 35.403 1.00 27.98 132 SER A CA 1
ATOM 983 C C . SER A 1 132 ? 41.241 -9.795 36.448 1.00 27.64 132 SER A C 1
ATOM 984 O O . SER A 1 132 ? 41.734 -8.808 36.993 1.00 29.19 132 SER A O 1
ATOM 987 N N . LEU A 1 133 ? 40.018 -10.239 36.726 1.00 26.30 133 LEU A N 1
ATOM 988 C CA . LEU A 1 133 ? 39.165 -9.580 37.709 1.00 24.69 133 LEU A CA 1
ATOM 989 C C . LEU A 1 133 ? 39.034 -10.441 38.964 1.00 24.53 133 LEU A C 1
ATOM 990 O O . LEU A 1 133 ? 39.201 -11.659 38.908 1.00 25.35 133 LEU A O 1
ATOM 995 N N . SER A 1 134 ? 38.737 -9.807 40.094 1.00 23.51 134 SER A N 1
ATOM 996 C CA . SER A 1 134 ? 38.602 -10.528 41.356 1.00 23.05 134 SER A CA 1
ATOM 997 C C . SER A 1 134 ? 37.193 -11.043 41.604 1.00 23.14 134 SER A C 1
ATOM 998 O O . SER A 1 134 ? 36.214 -10.326 41.407 1.00 21.52 134 SER A O 1
ATOM 1001 N N . GLN A 1 135 ? 37.101 -12.292 42.046 1.00 22.45 135 GLN A N 1
ATOM 1002 C CA . GLN A 1 135 ? 35.815 -12.904 42.344 1.00 22.53 135 GLN A CA 1
ATOM 1003 C C . GLN A 1 135 ? 35.177 -12.231 43.556 1.00 21.81 135 GLN A C 1
ATOM 1004 O O . GLN A 1 135 ? 33.970 -12.333 43.766 1.00 22.32 135 GLN A O 1
ATOM 1010 N N . LEU A 1 136 ? 35.996 -11.542 44.348 1.00 21.58 136 LEU A N 1
ATOM 1011 C CA . LEU A 1 136 ? 35.517 -10.852 45.541 1.00 21.88 136 LEU A CA 1
ATOM 1012 C C . LEU A 1 136 ? 34.919 -9.495 45.184 1.00 20.77 136 LEU A C 1
ATOM 1013 O O . LEU A 1 136 ? 34.162 -8.914 45.961 1.00 20.43 136 LEU A O 1
ATOM 1018 N N . ASP A 1 137 ? 35.274 -8.996 44.004 1.00 19.11 137 ASP A N 1
ATOM 1019 C CA . ASP A 1 137 ? 34.777 -7.712 43.515 1.00 19.48 137 ASP A CA 1
ATOM 1020 C C . ASP A 1 137 ? 33.378 -7.951 42.952 1.00 18.22 137 ASP A C 1
ATOM 1021 O O . ASP A 1 137 ? 33.214 -8.704 41.994 1.00 17.04 137 ASP A O 1
ATOM 1026 N N . GLN A 1 138 ? 32.374 -7.316 43.548 1.00 17.92 138 GLN A N 1
ATOM 1027 C CA . GLN A 1 138 ? 30.994 -7.493 43.107 1.00 17.41 138 GLN A CA 1
ATOM 1028 C C . GLN A 1 138 ? 30.548 -6.426 42.117 1.00 17.77 138 GLN A C 1
ATOM 1029 O O . GLN A 1 138 ? 29.381 -6.396 41.717 1.00 16.52 138 GLN A O 1
ATOM 1035 N N . ASN A 1 139 ? 31.465 -5.552 41.718 1.00 17.06 139 ASN A N 1
ATOM 1036 C CA . ASN A 1 139 ? 31.103 -4.480 40.803 1.00 17.12 139 ASN A CA 1
ATOM 1037 C C . ASN A 1 139 ? 31.300 -4.736 39.317 1.00 15.59 139 ASN A C 1
ATOM 1038 O O . ASN A 1 139 ? 31.075 -3.840 38.499 1.00 16.16 139 ASN A O 1
ATOM 1043 N N . TRP A 1 140 ? 31.733 -5.942 38.964 1.00 13.83 140 TRP A N 1
ATOM 1044 C CA . TRP A 1 140 ? 31.851 -6.309 37.557 1.00 12.15 140 TRP A CA 1
ATOM 1045 C C . TRP A 1 140 ? 30.851 -7.434 37.358 1.00 13.81 140 TRP A C 1
ATOM 1046 O O . TRP A 1 140 ? 30.535 -8.167 38.299 1.00 12.39 140 TRP A O 1
ATOM 1057 N N . HIS A 1 141 ? 30.349 -7.566 36.136 1.00 12.17 141 HIS A N 1
ATOM 1058 C CA . HIS A 1 141 ? 29.347 -8.577 35.832 1.00 13.41 141 HIS A CA 1
ATOM 1059 C C . HIS A 1 141 ? 29.605 -9.204 34.474 1.00 13.43 141 HIS A C 1
ATOM 1060 O O . HIS A 1 141 ? 30.171 -8.570 33.586 1.00 15.34 141 HIS A O 1
ATOM 1067 N N . LEU A 1 142 ? 29.190 -10.456 34.318 1.00 12.74 142 LEU A N 1
ATOM 1068 C CA . LEU A 1 142 ? 29.336 -11.157 33.046 1.00 11.92 142 LEU A CA 1
ATOM 1069 C C . LEU A 1 142 ? 27.929 -11.553 32.617 1.00 11.12 142 LEU A C 1
ATOM 1070 O O . LEU A 1 142 ? 27.227 -12.252 33.347 1.00 12.21 142 LEU A O 1
ATOM 1075 N N . GLY A 1 143 ? 27.503 -11.093 31.445 1.00 9.50 143 GLY A N 1
ATOM 1076 C CA . GLY A 1 143 ? 26.171 -11.440 31.001 1.00 10.40 143 GLY A CA 1
ATOM 1077 C C . GLY A 1 143 ? 25.775 -10.819 29.680 1.00 11.25 143 GLY A C 1
ATOM 1078 O O . GLY A 1 143 ? 26.619 -10.394 28.892 1.00 12.40 143 GLY A O 1
ATOM 1079 N N . LEU A 1 144 ? 24.470 -10.770 29.453 1.00 10.49 144 LEU A N 1
ATOM 1080 C CA . LEU A 1 144 ? 23.918 -10.238 28.220 1.00 10.33 144 LEU A CA 1
ATOM 1081 C C . LEU A 1 144 ? 23.763 -8.726 28.186 1.00 10.18 144 LEU A C 1
ATOM 1082 O O . LEU A 1 144 ? 23.298 -8.109 29.144 1.00 9.68 144 LEU A O 1
ATOM 1087 N N . ILE A 1 145 ? 24.185 -8.133 27.076 1.00 9.62 145 ILE A N 1
ATOM 1088 C CA . ILE A 1 145 ? 23.994 -6.706 26.862 1.00 9.27 145 ILE A CA 1
ATOM 1089 C C . ILE A 1 145 ? 23.113 -6.677 25.614 1.00 10.10 145 ILE A C 1
ATOM 1090 O O . ILE A 1 145 ? 23.415 -7.348 24.623 1.00 10.39 145 ILE A O 1
ATOM 1095 N N . ALA A 1 146 ? 22.005 -5.944 25.683 1.00 9.00 146 ALA A N 1
ATOM 1096 C CA . ALA A 1 146 ? 21.084 -5.844 24.550 1.00 8.89 146 ALA A CA 1
ATOM 1097 C C . ALA A 1 146 ? 21.297 -4.502 23.875 1.00 10.26 146 ALA A C 1
ATOM 1098 O O . ALA A 1 146 ? 21.471 -3.482 24.541 1.00 10.95 146 ALA A O 1
ATOM 1100 N N . THR A 1 147 ? 21.270 -4.514 22.549 1.00 9.01 147 THR A N 1
ATOM 1101 C CA . THR A 1 147 ? 21.526 -3.320 21.752 1.00 9.50 147 THR A CA 1
ATOM 1102 C C . THR A 1 147 ? 20.327 -2.835 20.947 1.00 8.48 147 THR A C 1
ATOM 1103 O O . THR A 1 147 ? 19.521 -3.628 20.480 1.00 9.21 147 THR A O 1
ATOM 1107 N N . GLY A 1 148 ? 20.232 -1.521 20.781 1.00 8.59 148 GLY A N 1
ATOM 1108 C CA . GLY A 1 148 ? 19.155 -0.944 20.001 1.00 8.07 148 GLY A CA 1
ATOM 1109 C C . GLY A 1 148 ? 19.544 0.451 19.553 1.00 9.45 148 GLY A C 1
ATOM 1110 O O . GLY A 1 148 ? 20.418 1.075 20.162 1.00 9.31 148 GLY A O 1
ATOM 1111 N N . ASP A 1 149 ? 18.915 0.937 18.486 1.00 9.43 149 ASP A N 1
ATOM 1112 C CA . ASP A 1 149 ? 19.215 2.277 17.992 1.00 9.57 149 ASP A CA 1
ATOM 1113 C C . ASP A 1 149 ? 18.379 3.314 18.738 1.00 9.35 149 ASP A C 1
ATOM 1114 O O . ASP A 1 149 ? 17.850 4.253 18.143 1.00 10.06 149 ASP A O 1
ATOM 1119 N N . SER A 1 150 ? 18.260 3.132 20.050 1.00 8.26 150 SER A N 1
ATOM 1120 C CA . SER A 1 150 ? 17.512 4.054 20.899 1.00 9.10 150 SER A CA 1
ATOM 1121 C C . SER A 1 150 ? 18.176 4.190 22.256 1.00 9.89 150 SER A C 1
ATOM 1122 O O . SER A 1 150 ? 18.812 3.261 22.746 1.00 8.26 150 SER A O 1
ATOM 1125 N N . PHE A 1 151 ? 18.024 5.360 22.860 1.00 9.34 151 PHE A N 1
ATOM 1126 C CA . PHE A 1 151 ? 18.555 5.588 24.192 1.00 10.49 151 PHE A CA 1
ATOM 1127 C C . PHE A 1 151 ? 17.396 5.230 25.125 1.00 10.27 151 PHE A C 1
ATOM 1128 O O . PHE A 1 151 ? 16.350 5.882 25.115 1.00 10.72 151 PHE A O 1
ATOM 1136 N N . VAL A 1 152 ? 17.571 4.170 25.909 1.00 9.60 152 VAL A N 1
ATOM 1137 C CA . VAL A 1 152 ? 16.530 3.714 26.821 1.00 10.58 152 VAL A CA 1
ATOM 1138 C C . VAL A 1 152 ? 16.452 4.626 28.037 1.00 11.53 152 VAL A C 1
ATOM 1139 O O . VAL A 1 152 ? 17.421 4.768 28.781 1.00 11.30 152 VAL A O 1
ATOM 1143 N N . ALA A 1 153 ? 15.291 5.242 28.234 1.00 11.71 153 ALA A N 1
ATOM 1144 C CA . ALA A 1 153 ? 15.109 6.170 29.347 1.00 11.02 153 ALA A CA 1
ATOM 1145 C C . ALA A 1 153 ? 13.702 6.106 29.937 1.00 13.96 153 ALA A C 1
ATOM 1146 O O . ALA A 1 153 ? 12.983 7.107 29.987 1.00 13.55 153 ALA A O 1
ATOM 1148 N N . GLY A 1 154 ? 13.313 4.921 30.387 1.00 12.87 154 GLY A N 1
ATOM 1149 C CA . GLY A 1 154 ? 11.997 4.759 30.971 1.00 14.33 154 GLY A CA 1
ATOM 1150 C C . GLY A 1 154 ? 11.766 3.324 31.382 1.00 16.26 154 GLY A C 1
ATOM 1151 O O . GLY A 1 154 ? 12.195 2.397 30.691 1.00 13.21 154 GLY A O 1
ATOM 1152 N N . ASN A 1 155 ? 11.092 3.131 32.509 1.00 17.73 155 ASN A N 1
ATOM 1153 C CA . ASN A 1 155 ? 10.830 1.782 32.990 1.00 21.46 155 ASN A CA 1
ATOM 1154 C C . ASN A 1 155 ? 9.957 1.010 32.007 1.00 21.70 155 ASN A C 1
ATOM 1155 O O . ASN A 1 155 ? 10.069 -0.211 31.899 1.00 22.52 155 ASN A O 1
ATOM 1160 N N . ASP A 1 156 ? 9.104 1.721 31.276 1.00 22.33 156 ASP A N 1
ATOM 1161 C CA . ASP A 1 156 ? 8.242 1.068 30.298 1.00 23.03 156 ASP A CA 1
ATOM 1162 C C . ASP A 1 156 ? 9.082 0.331 29.258 1.00 20.55 156 ASP A C 1
ATOM 1163 O O . ASP A 1 156 ? 8.836 -0.845 28.973 1.00 19.55 156 ASP A O 1
ATOM 1168 N N . LYS A 1 157 ? 10.076 1.010 28.690 1.00 18.38 157 LYS A N 1
ATOM 1169 C CA . LYS A 1 157 ? 10.915 0.358 27.691 1.00 16.94 157 LYS A CA 1
ATOM 1170 C C . LYS A 1 157 ? 11.788 -0.714 28.334 1.00 16.17 157 LYS A C 1
ATOM 1171 O O . LYS A 1 157 ? 12.047 -1.749 27.725 1.00 14.80 157 LYS A O 1
ATOM 1177 N N . ILE A 1 158 ? 12.242 -0.479 29.563 1.00 14.63 158 ILE A N 1
ATOM 1178 C CA . ILE A 1 158 ? 13.059 -1.483 30.239 1.00 13.51 158 ILE A CA 1
ATOM 1179 C C . ILE A 1 158 ? 12.233 -2.763 30.365 1.00 14.32 158 ILE A C 1
ATOM 1180 O O . ILE A 1 158 ? 12.718 -3.858 30.078 1.00 13.78 158 ILE A O 1
ATOM 1185 N N . GLU A 1 159 ? 10.978 -2.618 30.784 1.00 15.17 159 GLU A N 1
ATOM 1186 C CA . GLU A 1 159 ? 10.097 -3.772 30.941 1.00 16.85 159 GLU A CA 1
ATOM 1187 C C . GLU A 1 159 ? 9.846 -4.466 29.608 1.00 16.97 159 GLU A C 1
ATOM 1188 O O . GLU A 1 159 ? 9.785 -5.695 29.540 1.00 16.88 159 GLU A O 1
ATOM 1194 N N . ALA A 1 160 ? 9.703 -3.680 28.547 1.00 15.65 160 ALA A N 1
ATOM 1195 C CA . ALA A 1 160 ? 9.466 -4.245 27.224 1.00 15.51 160 ALA A CA 1
ATOM 1196 C C . ALA A 1 160 ? 10.675 -5.062 26.772 1.00 15.39 160 ALA A C 1
ATOM 1197 O O . ALA A 1 160 ? 10.533 -6.150 26.210 1.00 16.28 160 ALA A O 1
ATOM 1199 N N . ILE A 1 161 ? 11.868 -4.535 27.020 1.00 13.62 161 ILE A N 1
ATOM 1200 C CA . ILE A 1 161 ? 13.091 -5.224 26.639 1.00 11.37 161 ILE A CA 1
ATOM 1201 C C . ILE A 1 161 ? 13.227 -6.523 27.432 1.00 12.77 161 ILE A C 1
ATOM 1202 O O . ILE A 1 161 ? 13.563 -7.569 26.873 1.00 13.24 161 ILE A O 1
ATOM 1207 N N . LYS A 1 162 ? 12.941 -6.457 28.728 1.00 12.80 162 LYS A N 1
ATOM 1208 C CA . LYS A 1 162 ? 13.034 -7.633 29.584 1.00 14.14 162 LYS A CA 1
ATOM 1209 C C . LYS A 1 162 ? 12.025 -8.715 29.203 1.00 15.27 162 LYS A C 1
ATOM 1210 O O . LYS A 1 162 ? 12.275 -9.901 29.427 1.00 15.45 162 LYS A O 1
ATOM 1216 N N . SER A 1 163 ? 10.890 -8.320 28.627 1.00 14.83 163 SER A N 1
ATOM 1217 C CA . SER A 1 163 ? 9.885 -9.306 28.231 1.00 15.74 163 SER A CA 1
ATOM 1218 C C . SER A 1 163 ? 10.440 -10.183 27.110 1.00 15.94 163 SER A C 1
ATOM 1219 O O . SER A 1 163 ? 10.013 -11.323 26.935 1.00 16.33 163 SER A O 1
ATOM 1222 N N . HIS A 1 164 ? 11.401 -9.649 26.359 1.00 14.16 164 HIS A N 1
ATOM 1223 C CA . HIS A 1 164 ? 12.022 -10.393 25.268 1.00 13.54 164 HIS A CA 1
ATOM 1224 C C . HIS A 1 164 ? 13.334 -11.040 25.723 1.00 14.41 164 HIS A C 1
ATOM 1225 O O . HIS A 1 164 ? 13.666 -12.152 25.309 1.00 14.46 164 HIS A O 1
ATOM 1232 N N . PHE A 1 165 ? 14.080 -10.334 26.570 1.00 11.16 165 PHE A N 1
ATOM 1233 C CA . PHE A 1 165 ? 15.346 -10.843 27.092 1.00 11.28 165 PHE A CA 1
ATOM 1234 C C . PHE A 1 165 ? 15.393 -10.633 28.608 1.00 12.31 165 PHE A C 1
ATOM 1235 O O . PHE A 1 165 ? 16.025 -9.703 29.107 1.00 11.70 165 PHE A O 1
ATOM 1243 N N . PRO A 1 166 ? 14.727 -11.514 29.367 1.00 13.01 166 PRO A N 1
ATOM 1244 C CA . PRO A 1 166 ? 14.712 -11.379 30.826 1.00 12.85 166 PRO A CA 1
ATOM 1245 C C . PRO A 1 166 ? 16.058 -11.301 31.540 1.00 12.17 166 PRO A C 1
ATOM 1246 O O . PRO A 1 166 ? 16.147 -10.711 32.616 1.00 12.72 166 PRO A O 1
ATOM 1250 N N . GLU A 1 167 ? 17.100 -11.873 30.945 1.00 12.54 167 GLU A N 1
ATOM 1251 C CA . GLU A 1 167 ? 18.423 -11.874 31.565 1.00 13.27 167 GLU A CA 1
ATOM 1252 C C . GLU A 1 167 ? 19.335 -10.712 31.175 1.00 12.64 167 GLU A C 1
ATOM 1253 O O . GLU A 1 167 ? 20.516 -10.699 31.523 1.00 12.05 167 GLU A O 1
ATOM 1259 N N . VAL A 1 168 ? 18.790 -9.736 30.459 1.00 11.36 168 VAL A N 1
ATOM 1260 C CA . VAL A 1 168 ? 19.585 -8.582 30.043 1.00 10.65 168 VAL A CA 1
ATOM 1261 C C . VAL A 1 168 ? 20.152 -7.847 31.258 1.00 9.25 168 VAL A C 1
ATOM 1262 O O . VAL A 1 168 ? 19.439 -7.593 32.228 1.00 11.01 168 VAL A O 1
ATOM 1266 N N . LEU A 1 169 ? 21.439 -7.518 31.209 1.00 9.86 169 LEU A N 1
ATOM 1267 C CA . LEU A 1 169 ? 22.072 -6.800 32.316 1.00 9.01 169 LEU A CA 1
ATOM 1268 C C . LEU A 1 169 ? 22.152 -5.304 32.050 1.00 9.90 169 LEU A C 1
ATOM 1269 O O . LEU A 1 169 ? 21.940 -4.495 32.954 1.00 9.13 169 LEU A O 1
ATOM 1274 N N . ALA A 1 170 ? 22.467 -4.945 30.809 1.00 9.43 170 ALA A N 1
ATOM 1275 C CA . ALA A 1 170 ? 22.608 -3.542 30.428 1.00 9.50 170 ALA A CA 1
ATOM 1276 C C . ALA A 1 170 ? 22.202 -3.334 28.973 1.00 11.05 170 ALA A C 1
ATOM 1277 O O . ALA A 1 170 ? 22.123 -4.292 28.198 1.00 10.56 170 ALA A O 1
ATOM 1279 N N . VAL A 1 171 ? 21.958 -2.079 28.604 1.00 10.63 171 VAL A N 1
ATOM 1280 C CA . VAL A 1 171 ? 21.557 -1.751 27.239 1.00 11.94 171 VAL A CA 1
ATOM 1281 C C . VAL A 1 171 ? 22.393 -0.617 26.668 1.00 11.30 171 VAL A C 1
ATOM 1282 O O . VAL A 1 171 ? 22.792 0.295 27.388 1.00 10.67 171 VAL A O 1
ATOM 1286 N N . GLU A 1 172 ? 22.674 -0.690 25.372 1.00 11.62 172 GLU A N 1
ATOM 1287 C CA . GLU A 1 172 ? 23.433 0.359 24.710 1.00 11.03 172 GLU A CA 1
ATOM 1288 C C . GLU A 1 172 ? 23.065 0.432 23.239 1.00 10.10 172 GLU A C 1
ATOM 1289 O O . GLU A 1 172 ? 22.073 -0.170 22.822 1.00 8.88 172 GLU A O 1
ATOM 1295 N N . MET A 1 173 ? 23.855 1.157 22.454 1.00 9.16 173 MET A N 1
ATOM 1296 C CA . MET A 1 173 ? 23.528 1.360 21.044 1.00 10.06 173 MET A CA 1
ATOM 1297 C C . MET A 1 173 ? 24.514 0.890 19.978 1.00 9.54 173 MET A C 1
ATOM 1298 O O . MET A 1 173 ? 24.319 1.178 18.797 1.00 10.50 173 MET A O 1
ATOM 1303 N N . GLU A 1 174 ? 25.552 0.163 20.370 1.00 10.08 174 GLU A N 1
ATOM 1304 C CA . GLU A 1 174 ? 26.525 -0.312 19.389 1.00 9.91 174 GLU A CA 1
ATOM 1305 C C . GLU A 1 174 ? 26.999 -1.741 19.586 1.00 10.27 174 GLU A C 1
ATOM 1306 O O . GLU A 1 174 ? 27.524 -2.345 18.652 1.00 10.82 174 GLU A O 1
ATOM 1312 N N . GLY A 1 175 ? 26.831 -2.267 20.796 1.00 9.08 175 GLY A N 1
ATOM 1313 C CA . GLY A 1 175 ? 27.301 -3.608 21.109 1.00 10.64 175 GLY A CA 1
ATOM 1314 C C . GLY A 1 175 ? 27.052 -4.706 20.093 1.00 9.68 175 GLY A C 1
ATOM 1315 O O . GLY A 1 175 ? 27.991 -5.257 19.509 1.00 9.83 175 GLY A O 1
ATOM 1316 N N . ALA A 1 176 ? 25.781 -5.034 19.889 1.00 10.09 176 ALA A N 1
ATOM 1317 C CA . ALA A 1 176 ? 25.414 -6.083 18.952 1.00 9.21 176 ALA A CA 1
ATOM 1318 C C . ALA A 1 176 ? 25.731 -5.706 17.512 1.00 10.85 176 ALA A C 1
ATOM 1319 O O . ALA A 1 176 ? 25.911 -6.581 16.670 1.00 10.36 176 ALA A O 1
ATOM 1321 N N . ALA A 1 177 ? 25.792 -4.407 17.226 1.00 10.10 177 ALA A N 1
ATOM 1322 C CA . ALA A 1 177 ? 26.111 -3.957 15.875 1.00 9.96 177 ALA A CA 1
ATOM 1323 C C . ALA A 1 177 ? 27.559 -4.321 15.562 1.00 9.65 177 ALA A C 1
ATOM 1324 O O . ALA A 1 177 ? 27.863 -4.869 14.500 1.00 10.60 177 ALA A O 1
ATOM 1326 N N . ILE A 1 178 ? 28.454 -4.011 16.494 1.00 9.36 178 ILE A N 1
ATOM 1327 C CA . ILE A 1 178 ? 29.861 -4.328 16.318 1.00 9.78 178 ILE A CA 1
ATOM 1328 C C . ILE A 1 178 ? 30.035 -5.846 16.306 1.00 10.89 178 ILE A C 1
ATOM 1329 O O . ILE A 1 178 ? 30.831 -6.372 15.539 1.00 11.99 178 ILE A O 1
ATOM 1334 N N . ALA A 1 179 ? 29.276 -6.547 17.142 1.00 10.20 179 ALA A N 1
ATOM 1335 C CA . ALA A 1 179 ? 29.361 -8.007 17.193 1.00 10.03 179 ALA A CA 1
ATOM 1336 C C . ALA A 1 179 ? 28.836 -8.615 15.891 1.00 11.03 179 ALA A C 1
ATOM 1337 O O . ALA A 1 179 ? 29.371 -9.618 15.412 1.00 10.56 179 ALA A O 1
ATOM 1339 N N . GLN A 1 180 ? 27.794 -8.015 15.316 1.00 9.86 180 GLN A N 1
ATOM 1340 C CA . GLN A 1 180 ? 27.247 -8.519 14.059 1.00 10.46 180 GLN A CA 1
ATOM 1341 C C . GLN A 1 180 ? 28.266 -8.328 12.947 1.00 10.87 180 GLN A C 1
ATOM 1342 O O . GLN A 1 180 ? 28.508 -9.235 12.147 1.00 12.29 180 GLN A O 1
ATOM 1348 N N . ALA A 1 181 ? 28.855 -7.138 12.893 1.00 10.52 181 ALA A N 1
ATOM 1349 C CA . ALA A 1 181 ? 29.848 -6.836 11.873 1.00 10.99 181 ALA A CA 1
ATOM 1350 C C . ALA A 1 181 ? 31.050 -7.760 12.034 1.00 12.78 181 ALA A C 1
ATOM 1351 O O . ALA A 1 181 ? 31.587 -8.267 11.051 1.00 13.17 181 ALA A O 1
ATOM 1353 N N . ALA A 1 182 ? 31.467 -7.984 13.277 1.00 13.57 182 ALA A N 1
ATOM 1354 C CA . ALA A 1 182 ? 32.602 -8.865 13.544 1.00 14.02 182 ALA A CA 1
ATOM 1355 C C . ALA A 1 182 ? 32.269 -10.283 13.078 1.00 15.06 182 ALA A C 1
ATOM 1356 O O . ALA A 1 182 ? 33.093 -10.954 12.452 1.00 15.54 182 ALA A O 1
ATOM 1358 N N . HIS A 1 183 ? 31.053 -10.731 13.376 1.00 14.57 183 HIS A N 1
ATOM 1359 C CA . HIS A 1 183 ? 30.608 -12.065 12.981 1.00 16.35 183 HIS A CA 1
ATOM 1360 C C . HIS A 1 183 ? 30.650 -12.212 11.458 1.00 16.62 183 HIS A C 1
ATOM 1361 O O . HIS A 1 183 ? 31.050 -13.251 10.934 1.00 15.32 183 HIS A O 1
ATOM 1368 N N . THR A 1 184 ? 30.241 -11.162 10.753 1.00 16.40 184 THR A N 1
ATOM 1369 C CA . THR A 1 184 ? 30.222 -11.175 9.292 1.00 19.51 184 THR A CA 1
ATOM 1370 C C . THR A 1 184 ? 31.619 -11.296 8.707 1.00 18.94 184 THR A C 1
ATOM 1371 O O . THR A 1 184 ? 31.795 -11.796 7.596 1.00 20.17 184 THR A O 1
ATOM 1375 N N . LEU A 1 185 ? 32.608 -10.835 9.464 1.00 18.82 185 LEU A N 1
ATOM 1376 C CA . LEU A 1 185 ? 33.999 -10.868 9.032 1.00 19.17 185 LEU A CA 1
ATOM 1377 C C . LEU A 1 185 ? 34.763 -12.035 9.649 1.00 19.60 185 LEU A C 1
ATOM 1378 O O . LEU A 1 185 ? 35.969 -12.174 9.441 1.00 21.03 185 LEU A O 1
ATOM 1383 N N . ASN A 1 186 ? 34.054 -12.863 10.410 1.00 19.51 186 ASN A N 1
ATOM 1384 C CA . ASN A 1 186 ? 34.652 -14.022 11.068 1.00 20.38 186 ASN A CA 1
ATOM 1385 C C . ASN A 1 186 ? 35.775 -13.589 12.009 1.00 19.38 186 ASN A C 1
ATOM 1386 O O . ASN A 1 186 ? 36.809 -14.256 12.111 1.00 18.72 186 ASN A O 1
ATOM 1391 N N . LEU A 1 187 ? 35.564 -12.471 12.697 1.00 16.84 187 LEU A N 1
ATOM 1392 C CA . LEU A 1 187 ? 36.558 -11.946 13.628 1.00 17.35 187 LEU A CA 1
ATOM 1393 C C . LEU A 1 187 ? 36.069 -12.015 15.071 1.00 16.14 187 LEU A C 1
ATOM 1394 O O . LEU A 1 187 ? 34.914 -11.705 15.360 1.00 15.44 187 LEU A O 1
ATOM 1399 N N . PRO A 1 188 ? 36.945 -12.428 15.999 1.00 15.59 188 PRO A N 1
ATOM 1400 C CA . PRO A 1 188 ? 36.551 -12.515 17.408 1.00 14.77 188 PRO A CA 1
ATOM 1401 C C . PRO A 1 188 ? 36.194 -11.133 17.954 1.00 14.76 188 PRO A C 1
ATOM 1402 O O . PRO A 1 188 ? 36.784 -10.125 17.556 1.00 13.70 188 PRO A O 1
ATOM 1406 N N . VAL A 1 189 ? 35.227 -11.089 18.863 1.00 13.34 189 VAL A N 1
ATOM 1407 C CA . VAL A 1 189 ? 34.795 -9.820 19.435 1.00 14.12 189 VAL A CA 1
ATOM 1408 C C . VAL A 1 189 ? 34.597 -9.904 20.947 1.00 13.50 189 VAL A C 1
ATOM 1409 O O . VAL A 1 189 ? 34.436 -10.986 21.511 1.00 14.16 189 VAL A O 1
ATOM 1413 N N . LEU A 1 190 ? 34.637 -8.744 21.593 1.00 11.78 190 LEU A N 1
ATOM 1414 C CA . LEU A 1 190 ? 34.412 -8.632 23.026 1.00 12.31 190 LEU A CA 1
ATOM 1415 C C . LEU A 1 190 ? 33.800 -7.256 23.244 1.00 12.54 190 LEU A C 1
ATOM 1416 O O . LEU A 1 190 ? 34.185 -6.284 22.582 1.00 11.99 190 LEU A O 1
ATOM 1421 N N . VAL A 1 191 ? 32.822 -7.183 24.136 1.00 9.75 191 VAL A N 1
ATOM 1422 C CA . VAL A 1 191 ? 32.178 -5.913 24.446 1.00 10.75 191 VAL A CA 1
ATOM 1423 C C . VAL A 1 191 ? 32.230 -5.708 25.950 1.00 11.66 191 VAL A C 1
ATOM 1424 O O . VAL A 1 191 ? 31.865 -6.598 26.723 1.00 12.78 191 VAL A O 1
ATOM 1428 N N . ILE A 1 192 ? 32.702 -4.531 26.349 1.00 11.43 192 ILE A N 1
ATOM 1429 C CA . ILE A 1 192 ? 32.826 -4.151 27.750 1.00 11.92 192 ILE A CA 1
ATOM 1430 C C . ILE A 1 192 ? 32.150 -2.793 27.896 1.00 11.59 192 ILE A C 1
ATOM 1431 O O . ILE A 1 192 ? 32.406 -1.886 27.103 1.00 12.12 192 ILE A O 1
ATOM 1436 N N . ARG A 1 193 ? 31.289 -2.648 28.897 1.00 10.09 193 ARG A N 1
ATOM 1437 C CA . ARG A 1 193 ? 30.609 -1.373 29.127 1.00 10.40 193 ARG A CA 1
ATOM 1438 C C . ARG A 1 193 ? 30.527 -1.061 30.617 1.00 12.27 193 ARG A C 1
ATOM 1439 O O . ARG A 1 193 ? 30.383 -1.969 31.431 1.00 12.35 193 ARG A O 1
ATOM 1447 N N . ALA A 1 194 ? 30.622 0.220 30.969 1.00 9.52 194 ALA A N 1
ATOM 1448 C CA . ALA A 1 194 ? 30.492 0.639 32.361 1.00 11.54 194 ALA A CA 1
ATOM 1449 C C . ALA A 1 194 ? 29.153 1.379 32.426 1.00 10.71 194 ALA A C 1
ATOM 1450 O O . ALA A 1 194 ? 28.780 2.076 31.482 1.00 10.75 194 ALA A O 1
ATOM 1452 N N . MET A 1 195 ? 28.423 1.220 33.526 1.00 10.69 195 MET A N 1
ATOM 1453 C CA . MET A 1 195 ? 27.106 1.837 33.654 1.00 10.28 195 MET A CA 1
ATOM 1454 C C . MET A 1 195 ? 27.157 3.336 33.919 1.00 10.35 195 MET A C 1
ATOM 1455 O O . MET A 1 195 ? 27.735 3.786 34.909 1.00 11.19 195 MET A O 1
ATOM 1460 N N . SER A 1 196 ? 26.544 4.102 33.025 1.00 10.52 196 SER A N 1
ATOM 1461 C CA . SER A 1 196 ? 26.509 5.557 33.156 1.00 9.11 196 SER A CA 1
ATOM 1462 C C . SER A 1 196 ? 25.161 6.043 33.673 1.00 10.74 196 SER A C 1
ATOM 1463 O O . SER A 1 196 ? 25.019 7.202 34.072 1.00 12.75 196 SER A O 1
ATOM 1466 N N . ASP A 1 197 ? 24.174 5.152 33.686 1.00 10.23 197 ASP A N 1
ATOM 1467 C CA . ASP A 1 197 ? 22.831 5.526 34.107 1.00 10.02 197 ASP A CA 1
ATOM 1468 C C . ASP A 1 197 ? 21.980 4.286 34.359 1.00 11.28 197 ASP A C 1
ATOM 1469 O O . ASP A 1 197 ? 22.441 3.162 34.162 1.00 10.20 197 ASP A O 1
ATOM 1474 N N . ASN A 1 198 ? 20.739 4.499 34.783 1.00 10.53 198 ASN A N 1
ATOM 1475 C CA . ASN A 1 198 ? 19.823 3.401 35.073 1.00 11.74 198 ASN A CA 1
ATOM 1476 C C . ASN A 1 198 ? 18.762 3.169 33.994 1.00 10.44 198 ASN A C 1
ATOM 1477 O O . ASN A 1 198 ? 17.760 2.487 34.229 1.00 11.02 198 ASN A O 1
ATOM 1482 N N . ALA A 1 199 ? 18.984 3.739 32.814 1.00 10.51 199 ALA A N 1
ATOM 1483 C CA . ALA A 1 199 ? 18.066 3.573 31.685 1.00 10.98 199 ALA A CA 1
ATOM 1484 C C . ALA A 1 199 ? 16.606 3.888 32.004 1.00 12.27 199 ALA A C 1
ATOM 1485 O O . ALA A 1 199 ? 15.694 3.363 31.350 1.00 11.22 199 ALA A O 1
ATOM 1487 N N . ASN A 1 200 ? 16.387 4.752 32.992 1.00 12.96 200 ASN A N 1
ATOM 1488 C CA . ASN A 1 200 ? 15.039 5.135 33.397 1.00 12.34 200 ASN A CA 1
ATOM 1489 C C . ASN A 1 200 ? 14.741 6.587 33.019 1.00 11.70 200 ASN A C 1
ATOM 1490 O O . ASN A 1 200 ? 15.450 7.184 32.217 1.00 11.91 200 ASN A O 1
ATOM 1495 N N . HIS A 1 201 ? 13.689 7.153 33.598 1.00 11.71 201 HIS A N 1
ATOM 1496 C CA . HIS A 1 201 ? 13.297 8.525 33.290 1.00 13.84 201 HIS A CA 1
ATOM 1497 C C . HIS A 1 201 ? 14.418 9.546 33.488 1.00 12.71 201 HIS A C 1
ATOM 1498 O O . HIS A 1 201 ? 14.443 10.589 32.833 1.00 12.73 201 HIS A O 1
ATOM 1505 N N . GLU A 1 202 ? 15.350 9.242 34.384 1.00 12.61 202 GLU A N 1
ATOM 1506 C CA . GLU A 1 202 ? 16.452 10.151 34.681 1.00 13.02 202 GLU A CA 1
ATOM 1507 C C . GLU A 1 202 ? 17.729 9.819 33.904 1.00 12.70 202 GLU A C 1
ATOM 1508 O O . GLU A 1 202 ? 18.767 10.444 34.107 1.00 10.45 202 GLU A O 1
ATOM 1514 N N . ALA A 1 203 ? 17.645 8.853 32.995 1.00 11.89 203 ALA A N 1
ATOM 1515 C CA . ALA A 1 203 ? 18.814 8.418 32.234 1.00 12.22 203 ALA A CA 1
ATOM 1516 C C . ALA A 1 203 ? 19.624 9.490 31.514 1.00 11.70 203 ALA A C 1
ATOM 1517 O O . ALA A 1 203 ? 20.851 9.423 31.516 1.00 10.91 203 ALA A O 1
ATOM 1519 N N . ASN A 1 204 ? 18.966 10.466 30.892 1.00 12.40 204 ASN A N 1
ATOM 1520 C CA . ASN A 1 204 ? 19.710 11.504 30.184 1.00 12.32 204 ASN A CA 1
ATOM 1521 C C . ASN A 1 204 ? 20.553 12.332 31.150 1.00 12.00 204 ASN A C 1
ATOM 1522 O O . ASN A 1 204 ? 21.690 12.686 30.835 1.00 12.00 204 ASN A O 1
ATOM 1527 N N . ILE A 1 205 ? 20.004 12.616 32.329 1.00 11.29 205 ILE A N 1
ATOM 1528 C CA . ILE A 1 205 ? 20.720 13.384 33.343 1.00 12.20 205 ILE A CA 1
ATOM 1529 C C . ILE A 1 205 ? 21.916 12.604 33.897 1.00 11.88 205 ILE A C 1
ATOM 1530 O O . ILE A 1 205 ? 23.010 13.145 34.012 1.00 12.07 205 ILE A O 1
ATOM 1535 N N . PHE A 1 206 ? 21.707 11.337 34.249 1.00 10.80 206 PHE A N 1
ATOM 1536 C CA . PHE A 1 206 ? 22.803 10.526 34.762 1.00 11.14 206 PHE A CA 1
ATOM 1537 C C . PHE A 1 206 ? 23.872 10.334 33.689 1.00 11.20 206 PHE A C 1
ATOM 1538 O O . PHE A 1 206 ? 25.066 10.366 33.984 1.00 11.94 206 PHE A O 1
ATOM 1546 N N . PHE A 1 207 ? 23.453 10.145 32.440 1.00 11.74 207 PHE A N 1
ATOM 1547 C CA . PHE A 1 207 ? 24.428 9.970 31.368 1.00 11.83 207 PHE A CA 1
ATOM 1548 C C . PHE A 1 207 ? 25.321 11.209 31.267 1.00 12.11 207 PHE A C 1
ATOM 1549 O O . PHE A 1 207 ? 26.543 11.096 31.184 1.00 12.69 207 PHE A O 1
ATOM 1557 N N . ASP A 1 208 ? 24.708 12.389 31.262 1.00 13.22 208 ASP A N 1
ATOM 1558 C CA . ASP A 1 208 ? 25.480 13.630 31.172 1.00 15.57 208 ASP A CA 1
ATOM 1559 C C . ASP A 1 208 ? 26.462 13.731 32.334 1.00 14.91 208 ASP A C 1
ATOM 1560 O O . ASP A 1 208 ? 27.603 14.168 32.179 1.00 15.91 208 ASP A O 1
ATOM 1565 N N . GLU A 1 209 ? 26.006 13.311 33.503 1.00 14.42 209 GLU A N 1
ATOM 1566 C CA . GLU A 1 209 ? 26.812 13.382 34.706 1.00 16.04 209 GLU A CA 1
ATOM 1567 C C . GLU A 1 209 ? 27.930 12.347 34.792 1.00 15.43 209 GLU A C 1
ATOM 1568 O O . GLU A 1 209 ? 29.034 12.649 35.257 1.00 15.30 209 GLU A O 1
ATOM 1574 N N . PHE A 1 210 ? 27.660 11.135 34.318 1.00 13.73 210 PHE A N 1
ATOM 1575 C CA . PHE A 1 210 ? 28.632 10.059 34.436 1.00 13.14 210 PHE A CA 1
ATOM 1576 C C . PHE A 1 210 ? 29.362 9.548 33.199 1.00 13.22 210 PHE A C 1
ATOM 1577 O O . PHE A 1 210 ? 30.167 8.625 33.316 1.00 13.29 210 PHE A O 1
ATOM 1585 N N . ILE A 1 211 ? 29.118 10.132 32.028 1.00 12.42 211 ILE A N 1
ATOM 1586 C CA . ILE A 1 211 ? 29.794 9.644 30.829 1.00 12.40 211 ILE A CA 1
ATOM 1587 C C . ILE A 1 211 ? 31.322 9.650 30.953 1.00 13.13 211 ILE A C 1
ATOM 1588 O O . ILE A 1 211 ? 31.978 8.697 30.543 1.00 12.55 211 ILE A O 1
ATOM 1593 N N . ILE A 1 212 ? 31.903 10.699 31.530 1.00 13.97 212 ILE A N 1
ATOM 1594 C CA . ILE A 1 212 ? 33.360 10.725 31.665 1.00 14.52 212 ILE A CA 1
ATOM 1595 C C . ILE A 1 212 ? 33.877 9.586 32.552 1.00 14.50 212 ILE A C 1
ATOM 1596 O O . ILE A 1 212 ? 34.844 8.907 32.204 1.00 14.69 212 ILE A O 1
ATOM 1601 N N . GLU A 1 213 ? 33.228 9.369 33.691 1.00 15.50 213 GLU A N 1
ATOM 1602 C CA . GLU A 1 213 ? 33.646 8.314 34.608 1.00 16.57 213 GLU A CA 1
ATOM 1603 C C . GLU A 1 213 ? 33.394 6.921 34.026 1.00 15.14 213 GLU A C 1
ATOM 1604 O O . GLU A 1 213 ? 34.240 6.034 34.138 1.00 15.39 213 GLU A O 1
ATOM 1610 N N . ALA A 1 214 ? 32.232 6.728 33.410 1.00 14.86 214 ALA A N 1
ATOM 1611 C CA . ALA A 1 214 ? 31.903 5.432 32.821 1.00 14.05 214 ALA A CA 1
ATOM 1612 C C . ALA A 1 214 ? 32.887 5.101 31.705 1.00 13.21 214 ALA A C 1
ATOM 1613 O O . ALA A 1 214 ? 33.376 3.975 31.603 1.00 12.40 214 ALA A O 1
ATOM 1615 N N . GLY A 1 215 ? 33.180 6.084 30.864 1.00 12.49 215 GLY A N 1
ATOM 1616 C CA . GLY A 1 215 ? 34.117 5.848 29.782 1.00 13.54 215 GLY A CA 1
ATOM 1617 C C . GLY A 1 215 ? 35.473 5.425 30.313 1.00 14.67 215 GLY A C 1
ATOM 1618 O O . GLY A 1 215 ? 36.111 4.519 29.776 1.00 13.78 215 GLY A O 1
ATOM 1619 N N . ARG A 1 216 ? 35.922 6.080 31.379 1.00 14.42 216 ARG A N 1
ATOM 1620 C CA . ARG A 1 216 ? 37.213 5.754 31.963 1.00 16.47 216 ARG A CA 1
ATOM 1621 C C . ARG A 1 216 ? 37.221 4.374 32.621 1.00 15.66 216 ARG A C 1
ATOM 1622 O O . ARG A 1 216 ? 38.153 3.600 32.427 1.00 16.60 216 ARG A O 1
ATOM 1630 N N . ARG A 1 217 ? 36.182 4.059 33.390 1.00 15.16 217 ARG A N 1
ATOM 1631 C CA . ARG A 1 217 ? 36.117 2.766 34.064 1.00 14.45 217 ARG A CA 1
ATOM 1632 C C . ARG A 1 217 ? 36.117 1.606 33.073 1.00 14.06 217 ARG A C 1
ATOM 1633 O O . ARG A 1 217 ? 36.820 0.615 33.266 1.00 14.36 217 ARG A O 1
ATOM 1641 N N . SER A 1 218 ? 35.326 1.725 32.012 1.00 12.18 218 SER A N 1
ATOM 1642 C CA . SER A 1 218 ? 35.269 0.667 31.013 1.00 12.16 218 SER A CA 1
ATOM 1643 C C . SER A 1 218 ? 36.654 0.486 30.392 1.00 13.02 218 SER A C 1
ATOM 1644 O O . SER A 1 218 ? 37.126 -0.640 30.216 1.00 13.47 218 SER A O 1
ATOM 1647 N N . ALA A 1 219 ? 37.311 1.601 30.084 1.00 13.77 219 ALA A N 1
ATOM 1648 C CA . ALA A 1 219 ? 38.638 1.569 29.485 1.00 14.72 219 ALA A CA 1
ATOM 1649 C C . ALA A 1 219 ? 39.691 0.998 30.432 1.00 14.84 219 ALA A C 1
ATOM 1650 O O . ALA A 1 219 ? 40.630 0.343 29.988 1.00 14.64 219 ALA A O 1
ATOM 1652 N N . GLN A 1 220 ? 39.543 1.254 31.729 1.00 15.54 220 GLN A N 1
ATOM 1653 C CA . GLN A 1 220 ? 40.499 0.734 32.705 1.00 17.67 220 GLN A CA 1
ATOM 1654 C C . GLN A 1 220 ? 40.429 -0.788 32.723 1.00 17.27 220 GLN A C 1
ATOM 1655 O O . GLN A 1 220 ? 41.454 -1.465 32.787 1.00 17.20 220 GLN A O 1
ATOM 1661 N N . VAL A 1 221 ? 39.215 -1.326 32.665 1.00 16.71 221 VAL A N 1
ATOM 1662 C CA . VAL A 1 221 ? 39.045 -2.771 32.658 1.00 16.62 221 VAL A CA 1
ATOM 1663 C C . VAL A 1 221 ? 39.641 -3.350 31.376 1.00 16.84 221 VAL A C 1
ATOM 1664 O O . VAL A 1 221 ? 40.242 -4.425 31.391 1.00 16.73 221 VAL A O 1
ATOM 1668 N N . LEU A 1 222 ? 39.493 -2.628 30.269 1.00 14.59 222 LEU A N 1
ATOM 1669 C CA . LEU A 1 222 ? 40.040 -3.095 29.003 1.00 16.39 222 LEU A CA 1
ATOM 1670 C C . LEU A 1 222 ? 41.562 -3.112 29.063 1.00 16.84 222 LEU A C 1
ATOM 1671 O O . LEU A 1 222 ? 42.200 -4.065 28.615 1.00 17.14 222 LEU A O 1
ATOM 1676 N N . LEU A 1 223 ? 42.140 -2.054 29.624 1.00 18.47 223 LEU A N 1
ATOM 1677 C CA . LEU A 1 223 ? 43.589 -1.955 29.741 1.00 20.74 223 LEU A CA 1
ATOM 1678 C C . LEU A 1 223 ? 44.133 -3.093 30.597 1.00 21.53 223 LEU A C 1
ATOM 1679 O O . LEU A 1 223 ? 45.133 -3.718 30.244 1.00 22.86 223 LEU A O 1
ATOM 1684 N N . ALA A 1 224 ? 43.475 -3.363 31.720 1.00 22.03 224 ALA A N 1
ATOM 1685 C CA . ALA A 1 224 ? 43.905 -4.442 32.606 1.00 22.51 224 ALA A CA 1
ATOM 1686 C C . ALA A 1 224 ? 43.836 -5.768 31.858 1.00 22.74 224 ALA A C 1
ATOM 1687 O O . ALA A 1 224 ? 44.704 -6.628 32.014 1.00 23.55 224 ALA A O 1
ATOM 1689 N N . PHE A 1 225 ? 42.797 -5.923 31.043 1.00 21.65 225 PHE A N 1
ATOM 1690 C CA . PHE A 1 225 ? 42.603 -7.133 30.251 1.00 21.19 225 PHE A CA 1
ATOM 1691 C C . PHE A 1 225 ? 43.734 -7.306 29.241 1.00 21.61 225 PHE A C 1
ATOM 1692 O O . PHE A 1 225 ? 44.330 -8.379 29.138 1.00 22.09 225 PHE A O 1
ATOM 1700 N N . LEU A 1 226 ? 44.030 -6.244 28.500 1.00 21.53 226 LEU A N 1
ATOM 1701 C CA . LEU A 1 226 ? 45.082 -6.291 27.493 1.00 23.42 226 LEU A CA 1
ATOM 1702 C C . LEU A 1 226 ? 46.456 -6.574 28.091 1.00 25.10 226 LEU A C 1
ATOM 1703 O O . LEU A 1 226 ? 47.278 -7.252 27.476 1.00 25.07 226 LEU A O 1
ATOM 1708 N N . LYS A 1 227 ? 46.704 -6.060 29.290 1.00 26.82 227 LYS A N 1
ATOM 1709 C CA . LYS A 1 227 ? 47.988 -6.283 29.945 1.00 29.29 227 LYS A CA 1
ATOM 1710 C C . LYS A 1 227 ? 48.151 -7.735 30.374 1.00 30.52 227 LYS A C 1
ATOM 1711 O O . LYS A 1 227 ? 49.271 -8.232 30.489 1.00 31.76 227 LYS A O 1
ATOM 1717 N N . ALA A 1 228 ? 47.030 -8.415 30.601 1.00 31.05 228 ALA A N 1
ATOM 1718 C CA . ALA A 1 228 ? 47.056 -9.810 31.029 1.00 32.63 228 ALA A CA 1
ATOM 1719 C C . ALA A 1 228 ? 46.868 -10.785 29.868 1.00 33.79 228 ALA A C 1
ATOM 1720 O O . ALA A 1 228 ? 47.193 -11.966 29.984 1.00 33.73 228 ALA A O 1
ATOM 1722 N N . LEU A 1 229 ? 46.341 -10.286 28.755 1.00 34.36 229 LEU A N 1
ATOM 1723 C CA . LEU A 1 229 ? 46.104 -11.113 27.574 1.00 35.54 229 LEU A CA 1
ATOM 1724 C C . LEU A 1 229 ? 47.390 -11.771 27.082 1.00 37.30 229 LEU A C 1
ATOM 1725 O O . LEU A 1 229 ? 47.451 -12.991 26.916 1.00 37.63 229 LEU A O 1
ATOM 1730 N N . ASP A 1 230 ? 48.411 -10.954 26.843 1.00 39.56 230 ASP A N 1
ATOM 1731 C CA . ASP A 1 230 ? 49.712 -11.438 26.383 1.00 42.81 230 ASP A CA 1
ATOM 1732 C C . ASP A 1 230 ? 49.640 -12.192 25.056 1.00 44.11 230 ASP A C 1
ATOM 1733 O O . ASP A 1 230 ? 48.534 -12.294 24.483 1.00 45.54 230 ASP A O 1
ATOM 1736 N N . MET B 1 1 ? 31.527 10.163 -12.859 1.00 36.42 1 MET B N 1
ATOM 1737 C CA . MET B 1 1 ? 31.745 9.772 -11.437 1.00 34.25 1 MET B CA 1
ATOM 1738 C C . MET B 1 1 ? 31.622 8.262 -11.271 1.00 31.40 1 MET B C 1
ATOM 1739 O O . MET B 1 1 ? 31.108 7.571 -12.148 1.00 32.07 1 MET B O 1
ATOM 1744 N N . LYS B 1 2 ? 32.097 7.764 -10.134 1.00 28.41 2 LYS B N 1
ATOM 1745 C CA . LYS B 1 2 ? 32.050 6.339 -9.821 1.00 25.00 2 LYS B CA 1
ATOM 1746 C C . LYS B 1 2 ? 30.885 6.122 -8.859 1.00 23.14 2 LYS B C 1
ATOM 1747 O O . LYS B 1 2 ? 30.868 6.679 -7.761 1.00 21.65 2 LYS B O 1
ATOM 1753 N N . ILE B 1 3 ? 29.917 5.309 -9.269 1.00 20.20 3 ILE B N 1
ATOM 1754 C CA . ILE B 1 3 ? 28.739 5.070 -8.444 1.00 18.34 3 ILE B CA 1
ATOM 1755 C C . ILE B 1 3 ? 28.684 3.702 -7.776 1.00 18.01 3 ILE B C 1
ATOM 1756 O O . ILE B 1 3 ? 28.752 2.666 -8.442 1.00 18.64 3 ILE B O 1
ATOM 1761 N N . GLY B 1 4 ? 28.551 3.711 -6.454 1.00 16.29 4 GLY B N 1
ATOM 1762 C CA . GLY B 1 4 ? 28.436 2.470 -5.714 1.00 15.21 4 GLY B CA 1
ATOM 1763 C C . GLY B 1 4 ? 26.953 2.156 -5.632 1.00 14.14 4 GLY B C 1
ATOM 1764 O O . GLY B 1 4 ? 26.165 2.998 -5.204 1.00 14.93 4 GLY B O 1
ATOM 1765 N N . ILE B 1 5 ? 26.566 0.957 -6.051 1.00 12.64 5 ILE B N 1
ATOM 1766 C CA . ILE B 1 5 ? 25.162 0.561 -6.036 1.00 13.09 5 ILE B CA 1
ATOM 1767 C C . ILE B 1 5 ? 24.957 -0.620 -5.101 1.00 13.16 5 ILE B C 1
ATOM 1768 O O . ILE B 1 5 ? 25.566 -1.682 -5.269 1.00 14.58 5 ILE B O 1
ATOM 1773 N N . ILE B 1 6 ? 24.082 -0.420 -4.121 1.00 11.20 6 ILE B N 1
ATOM 1774 C CA . ILE B 1 6 ? 23.806 -1.425 -3.102 1.00 11.68 6 ILE B CA 1
ATOM 1775 C C . ILE B 1 6 ? 22.397 -2.006 -3.122 1.00 12.25 6 ILE B C 1
ATOM 1776 O O . ILE B 1 6 ? 21.408 -1.279 -3.199 1.00 12.45 6 ILE B O 1
ATOM 1781 N N . ALA B 1 7 ? 22.322 -3.329 -3.036 1.00 10.71 7 ALA B N 1
ATOM 1782 C CA . ALA B 1 7 ? 21.051 -4.040 -2.974 1.00 10.56 7 ALA B CA 1
ATOM 1783 C C . ALA B 1 7 ? 21.193 -4.980 -1.785 1.00 11.66 7 ALA B C 1
ATOM 1784 O O . ALA B 1 7 ? 22.251 -5.566 -1.583 1.00 12.08 7 ALA B O 1
ATOM 1786 N N . ALA B 1 8 ? 20.136 -5.125 -0.997 1.00 11.80 8 ALA B N 1
ATOM 1787 C CA . ALA B 1 8 ? 20.190 -5.986 0.178 1.00 11.46 8 ALA B CA 1
ATOM 1788 C C . ALA B 1 8 ? 20.227 -7.479 -0.140 1.00 12.51 8 ALA B C 1
ATOM 1789 O O . ALA B 1 8 ? 20.980 -8.235 0.481 1.00 12.01 8 ALA B O 1
ATOM 1791 N N . MET B 1 9 ? 19.421 -7.897 -1.111 1.00 12.91 9 MET B N 1
ATOM 1792 C CA . MET B 1 9 ? 19.330 -9.305 -1.488 1.00 13.38 9 MET B CA 1
ATOM 1793 C C . MET B 1 9 ? 19.704 -9.571 -2.944 1.00 13.75 9 MET B C 1
ATOM 1794 O O . MET B 1 9 ? 19.668 -8.671 -3.782 1.00 13.32 9 MET B O 1
ATOM 1799 N N . PRO B 1 10 ? 20.060 -10.827 -3.266 1.00 13.90 10 PRO B N 1
ATOM 1800 C CA . PRO B 1 10 ? 20.439 -11.170 -4.638 1.00 14.05 10 PRO B CA 1
ATOM 1801 C C . PRO B 1 10 ? 19.374 -10.832 -5.675 1.00 14.16 10 PRO B C 1
ATOM 1802 O O . PRO B 1 10 ? 19.700 -10.382 -6.773 1.00 14.85 10 PRO B O 1
ATOM 1806 N N . GLU B 1 11 ? 18.108 -11.034 -5.318 1.00 14.21 11 GLU B N 1
ATOM 1807 C CA . GLU B 1 11 ? 16.999 -10.747 -6.223 1.00 15.69 11 GLU B CA 1
ATOM 1808 C C . GLU B 1 11 ? 16.966 -9.285 -6.643 1.00 15.50 11 GLU B C 1
ATOM 1809 O O . GLU B 1 11 ? 16.436 -8.946 -7.702 1.00 16.16 11 GLU B O 1
ATOM 1815 N N . GLU B 1 12 ? 17.534 -8.417 -5.812 1.00 14.00 12 GLU B N 1
ATOM 1816 C CA . GLU B 1 12 ? 17.530 -6.986 -6.090 1.00 13.76 12 GLU B CA 1
ATOM 1817 C C . GLU B 1 12 ? 18.757 -6.496 -6.850 1.00 13.92 12 GLU B C 1
ATOM 1818 O O . GLU B 1 12 ? 18.810 -5.340 -7.270 1.00 14.19 12 GLU B O 1
ATOM 1824 N N . LEU B 1 13 ? 19.740 -7.374 -7.041 1.00 13.67 13 LEU B N 1
ATOM 1825 C CA . LEU B 1 13 ? 20.954 -6.994 -7.754 1.00 14.96 13 LEU B CA 1
ATOM 1826 C C . LEU B 1 13 ? 21.121 -7.719 -9.095 1.00 15.71 13 LEU B C 1
ATOM 1827 O O . LEU B 1 13 ? 21.833 -7.240 -9.978 1.00 16.65 13 LEU B O 1
ATOM 1832 N N . ALA B 1 14 ? 20.451 -8.859 -9.245 1.00 17.08 14 ALA B N 1
ATOM 1833 C CA . ALA B 1 14 ? 20.548 -9.677 -10.455 1.00 18.22 14 ALA B CA 1
ATOM 1834 C C . ALA B 1 14 ? 20.423 -8.929 -11.779 1.00 19.13 14 ALA B C 1
ATOM 1835 O O . ALA B 1 14 ? 21.289 -9.051 -12.647 1.00 18.28 14 ALA B O 1
ATOM 1837 N N . TYR B 1 15 ? 19.345 -8.166 -11.936 1.00 19.96 15 TYR B N 1
ATOM 1838 C CA . TYR B 1 15 ? 19.110 -7.412 -13.165 1.00 19.81 15 TYR B CA 1
ATOM 1839 C C . TYR B 1 15 ? 20.276 -6.487 -13.513 1.00 19.45 15 TYR B C 1
ATOM 1840 O O . TYR B 1 15 ? 20.710 -6.425 -14.664 1.00 19.12 15 TYR B O 1
ATOM 1849 N N . LEU B 1 16 ? 20.781 -5.761 -12.519 1.00 17.33 16 LEU B N 1
ATOM 1850 C CA . LEU B 1 16 ? 21.896 -4.850 -12.749 1.00 18.08 16 LEU B CA 1
ATOM 1851 C C . LEU B 1 16 ? 23.154 -5.603 -13.169 1.00 18.34 16 LEU B C 1
ATOM 1852 O O . LEU B 1 16 ? 23.878 -5.166 -14.060 1.00 18.92 16 LEU B O 1
ATOM 1857 N N . VAL B 1 17 ? 23.419 -6.734 -12.525 1.00 18.04 17 VAL B N 1
ATOM 1858 C CA . VAL B 1 17 ? 24.601 -7.509 -12.877 1.00 19.05 17 VAL B CA 1
ATOM 1859 C C . VAL B 1 17 ? 24.481 -7.973 -14.328 1.00 19.64 17 VAL B C 1
ATOM 1860 O O . VAL B 1 17 ? 25.461 -7.972 -15.071 1.00 19.94 17 VAL B O 1
ATOM 1864 N N . GLN B 1 18 ? 23.269 -8.347 -14.728 1.00 21.01 18 GLN B N 1
ATOM 1865 C CA . GLN B 1 18 ? 23.014 -8.813 -16.090 1.00 22.84 18 GLN B CA 1
ATOM 1866 C C . GLN B 1 18 ? 23.167 -7.702 -17.128 1.00 23.94 18 GLN B C 1
ATOM 1867 O O . GLN B 1 18 ? 23.315 -7.976 -18.320 1.00 25.04 18 GLN B O 1
ATOM 1873 N N . HIS B 1 19 ? 23.135 -6.451 -16.677 1.00 22.74 19 HIS B N 1
ATOM 1874 C CA . HIS B 1 19 ? 23.262 -5.316 -17.582 1.00 22.94 19 HIS B CA 1
ATOM 1875 C C . HIS B 1 19 ? 24.519 -4.496 -17.316 1.00 22.27 19 HIS B C 1
ATOM 1876 O O . HIS B 1 19 ? 24.628 -3.344 -17.737 1.00 23.19 19 HIS B O 1
ATOM 1883 N N . LEU B 1 20 ? 25.470 -5.098 -16.613 1.00 21.31 20 LEU B N 1
ATOM 1884 C CA . LEU B 1 20 ? 26.723 -4.430 -16.296 1.00 21.08 20 LEU B CA 1
ATOM 1885 C C . LEU B 1 20 ? 27.716 -4.666 -17.431 1.00 22.12 20 LEU B C 1
ATOM 1886 O O . LEU B 1 20 ? 28.004 -5.811 -17.777 1.00 22.44 20 LEU B O 1
ATOM 1891 N N . ASP B 1 21 ? 28.232 -3.588 -18.016 1.00 23.06 21 ASP B N 1
ATOM 1892 C CA . ASP B 1 21 ? 29.199 -3.714 -19.104 1.00 25.03 21 ASP B CA 1
ATOM 1893 C C . ASP B 1 21 ? 30.610 -3.899 -18.551 1.00 25.21 21 ASP B C 1
ATOM 1894 O O . ASP B 1 21 ? 30.952 -3.337 -17.509 1.00 23.92 21 ASP B O 1
ATOM 1899 N N . ASN B 1 22 ? 31.425 -4.683 -19.253 1.00 26.06 22 ASN B N 1
ATOM 1900 C CA . ASN B 1 22 ? 32.801 -4.937 -18.833 1.00 28.32 22 ASN B CA 1
ATOM 1901 C C . ASN B 1 22 ? 32.810 -5.412 -17.384 1.00 28.36 22 ASN B C 1
ATOM 1902 O O . ASN B 1 22 ? 33.635 -4.984 -16.576 1.00 29.10 22 ASN B O 1
ATOM 1907 N N . THR B 1 23 ? 31.883 -6.312 -17.076 1.00 27.58 23 THR B N 1
ATOM 1908 C CA . THR B 1 23 ? 31.721 -6.857 -15.735 1.00 28.66 23 THR B CA 1
ATOM 1909 C C . THR B 1 23 ? 32.868 -7.729 -15.245 1.00 27.59 23 THR B C 1
ATOM 1910 O O . THR B 1 23 ? 33.407 -8.547 -15.989 1.00 26.37 23 THR B O 1
ATOM 1914 N N . GLN B 1 24 ? 33.220 -7.543 -13.976 1.00 25.94 24 GLN B N 1
ATOM 1915 C CA . GLN B 1 24 ? 34.265 -8.319 -13.316 1.00 25.06 24 GLN B CA 1
ATOM 1916 C C . GLN B 1 24 ? 33.873 -8.476 -11.854 1.00 23.48 24 GLN B C 1
ATOM 1917 O O . GLN B 1 24 ? 33.413 -7.522 -11.225 1.00 23.45 24 GLN B O 1
ATOM 1923 N N . GLU B 1 25 ? 34.044 -9.679 -11.320 1.00 22.67 25 GLU B N 1
ATOM 1924 C CA . GLU B 1 25 ? 33.724 -9.948 -9.924 1.00 22.98 25 GLU B CA 1
ATOM 1925 C C . GLU B 1 25 ? 35.010 -10.009 -9.105 1.00 23.92 25 GLU B C 1
ATOM 1926 O O . GLU B 1 25 ? 36.011 -10.578 -9.544 1.00 22.27 25 GLU B O 1
ATOM 1932 N N . GLN B 1 26 ? 34.973 -9.411 -7.919 1.00 23.91 26 GLN B N 1
ATOM 1933 C CA . GLN B 1 26 ? 36.113 -9.389 -7.012 1.00 25.94 26 GLN B CA 1
ATOM 1934 C C . GLN B 1 26 ? 35.598 -9.725 -5.623 1.00 24.59 26 GLN B C 1
ATOM 1935 O O . GLN B 1 26 ? 34.507 -9.303 -5.251 1.00 23.90 26 GLN B O 1
ATOM 1941 N N . VAL B 1 27 ? 36.379 -10.471 -4.852 1.00 23.64 27 VAL B N 1
ATOM 1942 C CA . VAL B 1 27 ? 35.965 -10.811 -3.498 1.00 22.49 27 VAL B CA 1
ATOM 1943 C C . VAL B 1 27 ? 36.720 -9.940 -2.505 1.00 21.84 27 VAL B C 1
ATOM 1944 O O . VAL B 1 27 ? 37.949 -9.967 -2.449 1.00 22.03 27 VAL B O 1
ATOM 1948 N N . VAL B 1 28 ? 35.976 -9.148 -1.739 1.00 19.46 28 VAL B N 1
ATOM 1949 C CA . VAL B 1 28 ? 36.566 -8.277 -0.734 1.00 18.85 28 VAL B CA 1
ATOM 1950 C C . VAL B 1 28 ? 35.875 -8.553 0.594 1.00 18.49 28 VAL B C 1
ATOM 1951 O O . VAL B 1 28 ? 34.653 -8.446 0.704 1.00 17.52 28 VAL B O 1
ATOM 1955 N N . LEU B 1 29 ? 36.668 -8.913 1.597 1.00 17.50 29 LEU B N 1
ATOM 1956 C CA . LEU B 1 29 ? 36.144 -9.224 2.918 1.00 18.02 29 LEU B CA 1
ATOM 1957 C C . LEU B 1 29 ? 34.991 -10.216 2.856 1.00 18.00 29 LEU B C 1
ATOM 1958 O O . LEU B 1 29 ? 33.967 -10.044 3.517 1.00 18.55 29 LEU B O 1
ATOM 1963 N N . GLY B 1 30 ? 35.166 -11.248 2.037 1.00 18.44 30 GLY B N 1
ATOM 1964 C CA . GLY B 1 30 ? 34.163 -12.289 1.917 1.00 19.41 30 GLY B CA 1
ATOM 1965 C C . GLY B 1 30 ? 32.896 -11.971 1.149 1.00 18.90 30 GLY B C 1
ATOM 1966 O O . GLY B 1 30 ? 31.945 -12.750 1.197 1.00 21.21 30 GLY B O 1
ATOM 1967 N N . ASN B 1 31 ? 32.861 -10.842 0.451 1.00 17.24 31 ASN B N 1
ATOM 1968 C CA . ASN B 1 31 ? 31.673 -10.489 -0.316 1.00 17.25 31 ASN B CA 1
ATOM 1969 C C . ASN B 1 31 ? 32.073 -10.112 -1.734 1.00 16.14 31 ASN B C 1
ATOM 1970 O O . ASN B 1 31 ? 33.165 -9.594 -1.965 1.00 16.41 31 ASN B O 1
ATOM 1975 N N . THR B 1 32 ? 31.178 -10.367 -2.682 1.00 16.45 32 THR B N 1
ATOM 1976 C CA . THR B 1 32 ? 31.460 -10.082 -4.080 1.00 16.65 32 THR B CA 1
ATOM 1977 C C . THR B 1 32 ? 31.102 -8.671 -4.520 1.00 17.08 32 THR B C 1
ATOM 1978 O O . THR B 1 32 ? 29.993 -8.192 -4.282 1.00 17.19 32 THR B O 1
ATOM 1982 N N . TYR B 1 33 ? 32.061 -8.006 -5.150 1.00 15.78 33 TYR B N 1
ATOM 1983 C CA . TYR B 1 33 ? 31.846 -6.670 -5.673 1.00 15.20 33 TYR B CA 1
ATOM 1984 C C . TYR B 1 33 ? 31.979 -6.762 -7.190 1.00 17.10 33 TYR B C 1
ATOM 1985 O O . TYR B 1 33 ? 32.972 -7.281 -7.706 1.00 17.34 33 TYR B O 1
ATOM 1994 N N . HIS B 1 34 ? 30.955 -6.286 -7.893 1.00 15.35 34 HIS B N 1
ATOM 1995 C CA . HIS B 1 34 ? 30.923 -6.320 -9.354 1.00 15.78 34 HIS B CA 1
ATOM 1996 C C . HIS B 1 34 ? 31.331 -4.961 -9.906 1.00 17.27 34 HIS B C 1
ATOM 1997 O O . HIS B 1 34 ? 30.622 -3.975 -9.714 1.00 17.46 34 HIS B O 1
ATOM 2004 N N . THR B 1 35 ? 32.469 -4.907 -10.589 1.00 16.66 35 THR B N 1
ATOM 2005 C CA . THR B 1 35 ? 32.940 -3.656 -11.171 1.00 18.56 35 THR B CA 1
ATOM 2006 C C . THR B 1 35 ? 32.654 -3.642 -12.666 1.00 18.62 35 THR B C 1
ATOM 2007 O O . THR B 1 35 ? 32.605 -4.691 -13.310 1.00 20.14 35 THR B O 1
ATOM 2011 N N . GLY B 1 36 ? 32.465 -2.448 -13.212 1.00 19.65 36 GLY B N 1
ATOM 2012 C CA . GLY B 1 36 ? 32.184 -2.320 -14.628 1.00 20.41 36 GLY B CA 1
ATOM 2013 C C . GLY B 1 36 ? 31.612 -0.954 -14.930 1.00 20.49 36 GLY B C 1
ATOM 2014 O O . GLY B 1 36 ? 31.882 0.007 -14.214 1.00 20.27 36 GLY B O 1
ATOM 2015 N N . THR B 1 37 ? 30.823 -0.863 -15.994 1.00 21.82 37 THR B N 1
ATOM 2016 C CA . THR B 1 37 ? 30.217 0.404 -16.372 1.00 21.88 37 THR B CA 1
ATOM 2017 C C . THR B 1 37 ? 28.775 0.229 -16.816 1.00 22.28 37 THR B C 1
ATOM 2018 O O . THR B 1 37 ? 28.352 -0.854 -17.234 1.00 20.43 37 THR B O 1
ATOM 2022 N N . ILE B 1 38 ? 28.028 1.319 -16.704 1.00 22.29 38 ILE B N 1
ATOM 2023 C CA . ILE B 1 38 ? 26.637 1.376 -17.116 1.00 24.56 38 ILE B CA 1
ATOM 2024 C C . ILE B 1 38 ? 26.491 2.757 -17.737 1.00 25.97 38 ILE B C 1
ATOM 2025 O O . ILE B 1 38 ? 26.547 3.764 -17.036 1.00 25.71 38 ILE B O 1
ATOM 2030 N N . ALA B 1 39 ? 26.345 2.799 -19.057 1.00 28.96 39 ALA B N 1
ATOM 2031 C CA . ALA B 1 39 ? 26.194 4.058 -19.778 1.00 31.45 39 ALA B CA 1
ATOM 2032 C C . ALA B 1 39 ? 27.258 5.093 -19.416 1.00 33.62 39 ALA B C 1
ATOM 2033 O O . ALA B 1 39 ? 26.951 6.120 -18.815 1.00 35.94 39 ALA B O 1
ATOM 2035 N N . SER B 1 40 ? 28.506 4.818 -19.784 1.00 35.21 40 SER B N 1
ATOM 2036 C CA . SER B 1 40 ? 29.622 5.732 -19.519 1.00 36.74 40 SER B CA 1
ATOM 2037 C C . SER B 1 40 ? 29.816 6.069 -18.044 1.00 36.07 40 SER B C 1
ATOM 2038 O O . SER B 1 40 ? 30.507 7.033 -17.705 1.00 36.21 40 SER B O 1
ATOM 2041 N N . HIS B 1 41 ? 29.200 5.283 -17.170 1.00 33.97 41 HIS B N 1
ATOM 2042 C CA . HIS B 1 41 ? 29.321 5.505 -15.736 1.00 31.92 41 HIS B CA 1
ATOM 2043 C C . HIS B 1 41 ? 29.998 4.319 -15.066 1.00 29.25 41 HIS B C 1
ATOM 2044 O O . HIS B 1 41 ? 29.501 3.196 -15.128 1.00 28.94 41 HIS B O 1
ATOM 2051 N N . GLU B 1 42 ? 31.141 4.565 -14.435 1.00 26.53 42 GLU B N 1
ATOM 2052 C CA . GLU B 1 42 ? 31.844 3.497 -13.742 1.00 24.78 42 GLU B CA 1
ATOM 2053 C C . GLU B 1 42 ? 30.981 3.170 -12.525 1.00 21.91 42 GLU B C 1
ATOM 2054 O O . GLU B 1 42 ? 30.469 4.069 -11.858 1.00 21.39 42 GLU B O 1
ATOM 2060 N N . VAL B 1 43 ? 30.798 1.887 -12.244 1.00 19.96 43 VAL B N 1
ATOM 2061 C CA . VAL B 1 43 ? 29.985 1.496 -11.105 1.00 17.51 43 VAL B CA 1
ATOM 2062 C C . VAL B 1 43 ? 30.565 0.295 -10.380 1.00 17.15 43 VAL B C 1
ATOM 2063 O O . VAL B 1 43 ? 31.422 -0.410 -10.910 1.00 16.48 43 VAL B O 1
ATOM 2067 N N . VAL B 1 44 ? 30.099 0.092 -9.151 1.00 15.83 44 VAL B N 1
ATOM 2068 C CA . VAL B 1 44 ? 30.508 -1.044 -8.333 1.00 15.14 44 VAL B CA 1
ATOM 2069 C C . VAL B 1 44 ? 29.213 -1.542 -7.707 1.00 15.17 44 VAL B C 1
ATOM 2070 O O . VAL B 1 44 ? 28.561 -0.813 -6.962 1.00 15.79 44 VAL B O 1
ATOM 2074 N N . LEU B 1 45 ? 28.835 -2.775 -8.023 1.00 13.62 45 LEU B N 1
ATOM 2075 C CA . LEU B 1 45 ? 27.600 -3.348 -7.505 1.00 14.00 45 LEU B CA 1
ATOM 2076 C C . LEU B 1 45 ? 27.887 -4.311 -6.368 1.00 14.68 45 LEU B C 1
ATOM 2077 O O . LEU B 1 45 ? 28.861 -5.064 -6.419 1.00 15.17 45 LEU B O 1
ATOM 2082 N N . VAL B 1 46 ? 27.040 -4.288 -5.344 1.00 12.99 46 VAL B N 1
ATOM 2083 C CA . VAL B 1 46 ? 27.220 -5.191 -4.217 1.00 12.70 46 VAL B CA 1
ATOM 2084 C C . VAL B 1 46 ? 25.913 -5.545 -3.517 1.00 12.74 46 VAL B C 1
ATOM 2085 O O . VAL B 1 46 ? 25.012 -4.712 -3.386 1.00 12.71 46 VAL B O 1
ATOM 2089 N N . GLU B 1 47 ? 25.817 -6.805 -3.106 1.00 11.83 47 GLU B N 1
ATOM 2090 C CA . GLU B 1 47 ? 24.673 -7.316 -2.362 1.00 12.65 47 GLU B CA 1
ATOM 2091 C C . GLU B 1 47 ? 25.167 -7.201 -0.926 1.00 12.31 47 GLU B C 1
ATOM 2092 O O . GLU B 1 47 ? 26.015 -7.974 -0.492 1.00 12.54 47 GLU B O 1
ATOM 2098 N N . SER B 1 48 ? 24.641 -6.232 -0.193 1.00 11.93 48 SER B N 1
ATOM 2099 C CA . SER B 1 48 ? 25.082 -5.984 1.177 1.00 11.38 48 SER B CA 1
ATOM 2100 C C . SER B 1 48 ? 24.629 -6.957 2.251 1.00 11.37 48 SER B C 1
ATOM 2101 O O . SER B 1 48 ? 25.376 -7.259 3.186 1.00 12.06 48 SER B O 1
ATOM 2104 N N . GLY B 1 49 ? 23.404 -7.444 2.118 1.00 10.98 49 GLY B N 1
ATOM 2105 C CA . GLY B 1 49 ? 22.836 -8.281 3.150 1.00 10.83 49 GLY B CA 1
ATOM 2106 C C . GLY B 1 49 ? 21.783 -7.363 3.761 1.00 10.26 49 GLY B C 1
ATOM 2107 O O . GLY B 1 49 ? 21.820 -6.149 3.547 1.00 9.48 49 GLY B O 1
ATOM 2108 N N . ILE B 1 50 ? 20.868 -7.924 4.540 1.00 9.99 50 ILE B N 1
ATOM 2109 C CA . ILE B 1 50 ? 19.767 -7.164 5.127 1.00 10.26 50 ILE B CA 1
ATOM 2110 C C . ILE B 1 50 ? 20.058 -6.381 6.402 1.00 9.93 50 ILE B C 1
ATOM 2111 O O . ILE B 1 50 ? 20.808 -6.836 7.261 1.00 8.81 50 ILE B O 1
ATOM 2116 N N . GLY B 1 51 ? 19.464 -5.192 6.506 1.00 9.87 51 GLY B N 1
ATOM 2117 C CA . GLY B 1 51 ? 19.611 -4.409 7.721 1.00 10.00 51 GLY B CA 1
ATOM 2118 C C . GLY B 1 51 ? 20.552 -3.229 7.752 1.00 8.84 51 GLY B C 1
ATOM 2119 O O . GLY B 1 51 ? 21.341 -3.015 6.837 1.00 8.86 51 GLY B O 1
ATOM 2120 N N . LYS B 1 52 ? 20.465 -2.464 8.836 1.00 9.57 52 LYS B N 1
ATOM 2121 C CA . LYS B 1 52 ? 21.296 -1.278 9.012 1.00 9.07 52 LYS B CA 1
ATOM 2122 C C . LYS B 1 52 ? 22.795 -1.567 9.012 1.00 8.55 52 LYS B C 1
ATOM 2123 O O . LYS B 1 52 ? 23.562 -0.907 8.316 1.00 9.40 52 LYS B O 1
ATOM 2129 N N . VAL B 1 53 ? 23.212 -2.551 9.800 1.00 8.85 53 VAL B N 1
ATOM 2130 C CA . VAL B 1 53 ? 24.626 -2.883 9.899 1.00 7.74 53 VAL B CA 1
ATOM 2131 C C . VAL B 1 53 ? 25.234 -3.387 8.592 1.00 8.84 53 VAL B C 1
ATOM 2132 O O . VAL B 1 53 ? 26.270 -2.882 8.153 1.00 9.32 53 VAL B O 1
ATOM 2136 N N . MET B 1 54 ? 24.590 -4.359 7.954 1.00 8.77 54 MET B N 1
ATOM 2137 C CA . MET B 1 54 ? 25.145 -4.890 6.714 1.00 9.62 54 MET B CA 1
ATOM 2138 C C . MET B 1 54 ? 25.252 -3.829 5.627 1.00 9.82 54 MET B C 1
ATOM 2139 O O . MET B 1 54 ? 26.282 -3.717 4.964 1.00 10.31 54 MET B O 1
ATOM 2144 N N . SER B 1 55 ? 24.198 -3.039 5.448 1.00 10.04 55 SER B N 1
ATOM 2145 C CA . SER B 1 55 ? 24.231 -2.010 4.421 1.00 10.12 55 SER B CA 1
ATOM 2146 C C . SER B 1 55 ? 25.269 -0.930 4.732 1.00 10.03 55 SER B C 1
ATOM 2147 O O . SER B 1 55 ? 25.938 -0.424 3.826 1.00 10.20 55 SER B O 1
ATOM 2150 N N . ALA B 1 56 ? 25.417 -0.590 6.011 1.00 9.67 56 ALA B N 1
ATOM 2151 C CA . ALA B 1 56 ? 26.389 0.421 6.422 1.00 10.93 56 ALA B CA 1
ATOM 2152 C C . ALA B 1 56 ? 27.808 -0.063 6.110 1.00 10.68 56 ALA B C 1
ATOM 2153 O O . ALA B 1 56 ? 28.648 0.702 5.636 1.00 12.10 56 ALA B O 1
ATOM 2155 N N . MET B 1 57 ? 28.076 -1.338 6.370 1.00 10.27 57 MET B N 1
ATOM 2156 C CA . MET B 1 57 ? 29.398 -1.886 6.088 1.00 10.85 57 MET B CA 1
ATOM 2157 C C . MET B 1 57 ? 29.696 -1.788 4.591 1.00 11.58 57 MET B C 1
ATOM 2158 O O . MET B 1 57 ? 30.806 -1.432 4.196 1.00 11.71 57 MET B O 1
ATOM 2163 N N . SER B 1 58 ? 28.700 -2.095 3.763 1.00 12.74 58 SER B N 1
ATOM 2164 C CA . SER B 1 58 ? 28.882 -2.041 2.315 1.00 13.80 58 SER B CA 1
ATOM 2165 C C . SER B 1 58 ? 29.236 -0.627 1.862 1.00 13.71 58 SER B C 1
ATOM 2166 O O . SER B 1 58 ? 30.082 -0.447 0.990 1.00 12.95 58 SER B O 1
ATOM 2169 N N . VAL B 1 59 ? 28.589 0.379 2.445 1.00 12.15 59 VAL B N 1
ATOM 2170 C CA . VAL B 1 59 ? 28.897 1.760 2.082 1.00 11.81 59 VAL B CA 1
ATOM 2171 C C . VAL B 1 59 ? 30.352 2.073 2.431 1.00 12.77 59 VAL B C 1
ATOM 2172 O O . VAL B 1 59 ? 31.092 2.633 1.618 1.00 11.83 59 VAL B O 1
ATOM 2176 N N . ALA B 1 60 ? 30.759 1.699 3.640 1.00 12.06 60 ALA B N 1
ATOM 2177 C CA . ALA B 1 60 ? 32.121 1.949 4.099 1.00 12.85 60 ALA B CA 1
ATOM 2178 C C . ALA B 1 60 ? 33.173 1.320 3.190 1.00 13.33 60 ALA B C 1
ATOM 2179 O O . ALA B 1 60 ? 34.181 1.949 2.866 1.00 14.08 60 ALA B O 1
ATOM 2181 N N . ILE B 1 61 ? 32.935 0.079 2.782 1.00 13.20 61 ILE B N 1
ATOM 2182 C CA . ILE B 1 61 ? 33.873 -0.633 1.925 1.00 14.52 61 ILE B CA 1
ATOM 2183 C C . ILE B 1 61 ? 33.888 -0.052 0.515 1.00 15.99 61 ILE B C 1
ATOM 2184 O O . ILE B 1 61 ? 34.945 0.045 -0.112 1.00 15.88 61 ILE B O 1
ATOM 2189 N N . LEU B 1 62 ? 32.721 0.345 0.015 1.00 15.52 62 LEU B N 1
ATOM 2190 C CA . LEU B 1 62 ? 32.655 0.932 -1.319 1.00 16.09 62 LEU B CA 1
ATOM 2191 C C . LEU B 1 62 ? 33.503 2.198 -1.358 1.00 16.84 62 LEU B C 1
ATOM 2192 O O . LEU B 1 62 ? 34.238 2.439 -2.316 1.00 17.19 62 LEU B O 1
ATOM 2197 N N . ALA B 1 63 ? 33.415 2.995 -0.301 1.00 16.80 63 ALA B N 1
ATOM 2198 C CA . ALA B 1 63 ? 34.177 4.234 -0.222 1.00 18.94 63 ALA B CA 1
ATOM 2199 C C . ALA B 1 63 ? 35.666 3.996 0.047 1.00 19.94 63 ALA B C 1
ATOM 2200 O O . ALA B 1 63 ? 36.525 4.561 -0.634 1.00 21.88 63 ALA B O 1
ATOM 2202 N N . ASP B 1 64 ? 35.971 3.152 1.028 1.00 19.77 64 ASP B N 1
ATOM 2203 C CA . ASP B 1 64 ? 37.360 2.877 1.397 1.00 20.02 64 ASP B CA 1
ATOM 2204 C C . ASP B 1 64 ? 38.149 2.020 0.408 1.00 20.25 64 ASP B C 1
ATOM 2205 O O . ASP B 1 64 ? 39.329 2.277 0.161 1.00 22.13 64 ASP B O 1
ATOM 2210 N N . HIS B 1 65 ? 37.504 1.007 -0.153 1.00 19.10 65 HIS B N 1
ATOM 2211 C CA . HIS B 1 65 ? 38.180 0.098 -1.072 1.00 19.60 65 HIS B CA 1
ATOM 2212 C C . HIS B 1 65 ? 38.053 0.461 -2.550 1.00 20.16 65 HIS B C 1
ATOM 2213 O O . HIS B 1 65 ? 38.983 0.234 -3.325 1.00 21.14 65 HIS B O 1
ATOM 2220 N N . PHE B 1 66 ? 36.917 1.029 -2.943 1.00 19.52 66 PHE B N 1
ATOM 2221 C CA . PHE B 1 66 ? 36.711 1.382 -4.344 1.00 19.48 66 PHE B CA 1
ATOM 2222 C C . PHE B 1 66 ? 36.646 2.877 -4.634 1.00 19.96 66 PHE B C 1
ATOM 2223 O O . PHE B 1 66 ? 36.540 3.283 -5.790 1.00 19.76 66 PHE B O 1
ATOM 2231 N N . GLN B 1 67 ? 36.718 3.693 -3.589 1.00 20.14 67 GLN B N 1
ATOM 2232 C CA . GLN B 1 67 ? 36.674 5.143 -3.738 1.00 20.50 67 GLN B CA 1
ATOM 2233 C C . GLN B 1 67 ? 35.508 5.644 -4.591 1.00 20.29 67 GLN B C 1
ATOM 2234 O O . GLN B 1 67 ? 35.698 6.451 -5.502 1.00 19.22 67 GLN B O 1
ATOM 2240 N N . VAL B 1 68 ? 34.301 5.171 -4.299 1.00 20.57 68 VAL B N 1
ATOM 2241 C CA . VAL B 1 68 ? 33.132 5.612 -5.053 1.00 19.32 68 VAL B CA 1
ATOM 2242 C C . VAL B 1 68 ? 32.867 7.088 -4.759 1.00 19.66 68 VAL B C 1
ATOM 2243 O O . VAL B 1 68 ? 33.304 7.611 -3.733 1.00 20.41 68 VAL B O 1
ATOM 2247 N N . ASP B 1 69 ? 32.160 7.759 -5.664 1.00 18.89 69 ASP B N 1
ATOM 2248 C CA . ASP B 1 69 ? 31.851 9.179 -5.498 1.00 19.95 69 ASP B CA 1
ATOM 2249 C C . ASP B 1 69 ? 30.389 9.427 -5.141 1.00 17.96 69 ASP B C 1
ATOM 2250 O O . ASP B 1 69 ? 30.012 10.541 -4.773 1.00 17.42 69 ASP B O 1
ATOM 2255 N N . ALA B 1 70 ? 29.568 8.390 -5.263 1.00 17.70 70 ALA B N 1
ATOM 2256 C CA . ALA B 1 70 ? 28.148 8.496 -4.957 1.00 15.50 70 ALA B CA 1
ATOM 2257 C C . ALA B 1 70 ? 27.593 7.119 -4.625 1.00 15.09 70 ALA B C 1
ATOM 2258 O O . ALA B 1 70 ? 28.194 6.097 -4.959 1.00 14.83 70 ALA B O 1
ATOM 2260 N N . LEU B 1 71 ? 26.439 7.102 -3.971 1.00 14.31 71 LEU B N 1
ATOM 2261 C CA . LEU B 1 71 ? 25.808 5.852 -3.572 1.00 14.74 71 LEU B CA 1
ATOM 2262 C C . LEU B 1 71 ? 24.341 5.796 -3.963 1.00 14.17 71 LEU B C 1
ATOM 2263 O O . LEU B 1 71 ? 23.606 6.758 -3.776 1.00 13.79 71 LEU B O 1
ATOM 2268 N N . ILE B 1 72 ? 23.920 4.662 -4.513 1.00 13.64 72 ILE B N 1
ATOM 2269 C CA . ILE B 1 72 ? 22.525 4.486 -4.887 1.00 13.88 72 ILE B CA 1
ATOM 2270 C C . ILE B 1 72 ? 22.054 3.137 -4.375 1.00 14.09 72 ILE B C 1
ATOM 2271 O O . ILE B 1 72 ? 22.733 2.126 -4.545 1.00 13.11 72 ILE B O 1
ATOM 2276 N N . ASN B 1 73 ? 20.896 3.134 -3.726 1.00 12.41 73 ASN B N 1
ATOM 2277 C CA . ASN B 1 73 ? 20.318 1.909 -3.191 1.00 12.05 73 ASN B CA 1
ATOM 2278 C C . ASN B 1 73 ? 19.094 1.550 -4.024 1.00 11.73 73 ASN B C 1
ATOM 2279 O O . ASN B 1 73 ? 18.319 2.425 -4.413 1.00 11.90 73 ASN B O 1
ATOM 2284 N N . THR B 1 74 ? 18.944 0.264 -4.315 1.00 10.93 74 THR B N 1
ATOM 2285 C CA . THR B 1 74 ? 17.815 -0.225 -5.090 1.00 12.15 74 THR B CA 1
ATOM 2286 C C . THR B 1 74 ? 17.310 -1.501 -4.437 1.00 11.74 74 THR B C 1
ATOM 2287 O O . THR B 1 74 ? 18.085 -2.249 -3.832 1.00 11.06 74 THR B O 1
ATOM 2291 N N . GLY B 1 75 ? 16.007 -1.739 -4.539 1.00 11.74 75 GLY B N 1
ATOM 2292 C CA . GLY B 1 75 ? 15.441 -2.936 -3.948 1.00 11.37 75 GLY B CA 1
ATOM 2293 C C . GLY B 1 75 ? 13.950 -2.867 -3.686 1.00 11.89 75 GLY B C 1
ATOM 2294 O O . GLY B 1 75 ? 13.232 -2.075 -4.295 1.00 12.19 75 GLY B O 1
ATOM 2295 N N . SER B 1 76 ? 13.490 -3.709 -2.766 1.00 11.99 76 SER B N 1
ATOM 2296 C CA . SER B 1 76 ? 12.077 -3.788 -2.405 1.00 11.36 76 SER B CA 1
ATOM 2297 C C . SER B 1 76 ? 11.759 -3.006 -1.139 1.00 11.32 76 SER B C 1
ATOM 2298 O O . SER B 1 76 ? 12.650 -2.678 -0.355 1.00 12.04 76 SER B O 1
ATOM 2301 N N . ALA B 1 77 ? 10.475 -2.720 -0.950 1.00 10.47 77 ALA B N 1
ATOM 2302 C CA . ALA B 1 77 ? 9.995 -2.018 0.232 1.00 10.18 77 ALA B CA 1
ATOM 2303 C C . ALA B 1 77 ? 8.518 -2.322 0.412 1.00 10.79 77 ALA B C 1
ATOM 2304 O O . ALA B 1 77 ? 7.860 -2.831 -0.501 1.00 10.84 77 ALA B O 1
ATOM 2306 N N . GLY B 1 78 ? 7.996 -2.010 1.591 1.00 10.96 78 GLY B N 1
ATOM 2307 C CA . GLY B 1 78 ? 6.590 -2.244 1.853 1.00 9.51 78 GLY B CA 1
ATOM 2308 C C . GLY B 1 78 ? 5.807 -0.963 1.630 1.00 11.40 78 GLY B C 1
ATOM 2309 O O . GLY B 1 78 ? 6.200 0.096 2.117 1.00 10.60 78 GLY B O 1
ATOM 2310 N N . ALA B 1 79 ? 4.704 -1.049 0.892 1.00 11.18 79 ALA B N 1
ATOM 2311 C CA . ALA B 1 79 ? 3.877 0.128 0.617 1.00 11.70 79 ALA B CA 1
ATOM 2312 C C . ALA B 1 79 ? 3.014 0.467 1.831 1.00 12.53 79 ALA B C 1
ATOM 2313 O O . ALA B 1 79 ? 2.300 -0.390 2.343 1.00 14.04 79 ALA B O 1
ATOM 2315 N N . VAL B 1 80 ? 3.070 1.713 2.296 1.00 11.88 80 VAL B N 1
ATOM 2316 C CA . VAL B 1 80 ? 2.257 2.100 3.446 1.00 12.40 80 VAL B CA 1
ATOM 2317 C C . VAL B 1 80 ? 1.260 3.224 3.169 1.00 12.61 80 VAL B C 1
ATOM 2318 O O . VAL B 1 80 ? 0.185 3.249 3.765 1.00 13.24 80 VAL B O 1
ATOM 2322 N N . ALA B 1 81 ? 1.604 4.152 2.279 1.00 11.64 81 ALA B N 1
ATOM 2323 C CA . ALA B 1 81 ? 0.686 5.244 1.954 1.00 13.13 81 ALA B CA 1
ATOM 2324 C C . ALA B 1 81 ? -0.481 4.666 1.161 1.00 13.12 81 ALA B C 1
ATOM 2325 O O . ALA B 1 81 ? -0.280 3.858 0.251 1.00 12.21 81 ALA B O 1
ATOM 2327 N N . GLU B 1 82 ? -1.699 5.075 1.513 1.00 13.40 82 GLU B N 1
ATOM 2328 C CA . GLU B 1 82 ? -2.897 4.589 0.835 1.00 15.43 82 GLU B CA 1
ATOM 2329 C C . GLU B 1 82 ? -2.820 4.847 -0.663 1.00 15.46 82 GLU B C 1
ATOM 2330 O O . GLU B 1 82 ? -2.422 5.927 -1.091 1.00 16.63 82 GLU B O 1
ATOM 2336 N N . GLY B 1 83 ? -3.213 3.857 -1.458 1.00 16.08 83 GLY B N 1
ATOM 2337 C CA . GLY B 1 83 ? -3.193 4.031 -2.899 1.00 15.80 83 GLY B CA 1
ATOM 2338 C C . GLY B 1 83 ? -1.971 3.491 -3.613 1.00 15.63 83 GLY B C 1
ATOM 2339 O O . GLY B 1 83 ? -2.029 3.218 -4.813 1.00 16.74 83 GLY B O 1
ATOM 2340 N N . ILE B 1 84 ? -0.856 3.351 -2.901 1.00 13.73 84 ILE B N 1
ATOM 2341 C CA . ILE B 1 84 ? 0.346 2.817 -3.527 1.00 13.04 84 ILE B CA 1
ATOM 2342 C C . ILE B 1 84 ? 0.158 1.310 -3.675 1.00 13.01 84 ILE B C 1
ATOM 2343 O O . ILE B 1 84 ? -0.163 0.610 -2.713 1.00 13.77 84 ILE B O 1
ATOM 2348 N N . ALA B 1 85 ? 0.349 0.823 -4.894 1.00 12.39 85 ALA B N 1
ATOM 2349 C CA . ALA B 1 85 ? 0.165 -0.588 -5.195 1.00 13.91 85 ALA B CA 1
ATOM 2350 C C . ALA B 1 85 ? 1.453 -1.390 -5.246 1.00 13.83 85 ALA B C 1
ATOM 2351 O O . ALA B 1 85 ? 2.547 -0.845 -5.394 1.00 12.75 85 ALA B O 1
ATOM 2353 N N . VAL B 1 86 ? 1.305 -2.702 -5.107 1.00 15.04 86 VAL B N 1
ATOM 2354 C CA . VAL B 1 86 ? 2.441 -3.603 -5.192 1.00 14.09 86 VAL B CA 1
ATOM 2355 C C . VAL B 1 86 ? 2.957 -3.425 -6.615 1.00 13.88 86 VAL B C 1
ATOM 2356 O O . VAL B 1 86 ? 2.173 -3.346 -7.567 1.00 15.30 86 VAL B O 1
ATOM 2360 N N . GLY B 1 87 ? 4.271 -3.330 -6.760 1.00 12.20 87 GLY B N 1
ATOM 2361 C CA . GLY B 1 87 ? 4.846 -3.138 -8.077 1.00 12.97 87 GLY B CA 1
ATOM 2362 C C . GLY B 1 87 ? 5.169 -1.681 -8.366 1.00 13.61 87 GLY B C 1
ATOM 2363 O O . GLY B 1 87 ? 5.912 -1.385 -9.301 1.00 13.99 87 GLY B O 1
ATOM 2364 N N . ASP B 1 88 ? 4.609 -0.762 -7.584 1.00 13.56 88 ASP B N 1
ATOM 2365 C CA . ASP B 1 88 ? 4.899 0.657 -7.787 1.00 12.84 88 ASP B CA 1
ATOM 2366 C C . ASP B 1 88 ? 6.340 0.937 -7.369 1.00 12.29 88 ASP B C 1
ATOM 2367 O O . ASP B 1 88 ? 6.913 0.210 -6.558 1.00 13.71 88 ASP B O 1
ATOM 2372 N N . VAL B 1 89 ? 6.917 1.998 -7.915 1.00 10.89 89 VAL B N 1
ATOM 2373 C CA . VAL B 1 89 ? 8.284 2.369 -7.576 1.00 11.72 89 VAL B CA 1
ATOM 2374 C C . VAL B 1 89 ? 8.270 3.682 -6.809 1.00 11.33 89 VAL B C 1
ATOM 2375 O O . VAL B 1 89 ? 7.568 4.619 -7.187 1.00 11.50 89 VAL B O 1
ATOM 2379 N N . VAL B 1 90 ? 9.023 3.735 -5.713 1.00 10.37 90 VAL B N 1
ATOM 2380 C CA . VAL B 1 90 ? 9.103 4.946 -4.910 1.00 10.87 90 VAL B CA 1
ATOM 2381 C C . VAL B 1 90 ? 10.528 5.461 -4.924 1.00 11.24 90 VAL B C 1
ATOM 2382 O O . VAL B 1 90 ? 11.473 4.725 -4.615 1.00 11.64 90 VAL B O 1
ATOM 2386 N N . ILE B 1 91 ? 10.681 6.719 -5.319 1.00 11.45 91 ILE B N 1
ATOM 2387 C CA . ILE B 1 91 ? 11.985 7.356 -5.331 1.00 12.88 91 ILE B CA 1
ATOM 2388 C C . ILE B 1 91 ? 11.972 8.184 -4.056 1.00 12.44 91 ILE B C 1
ATOM 2389 O O . ILE B 1 91 ? 11.073 9.000 -3.845 1.00 11.67 91 ILE B O 1
ATOM 2394 N N . ALA B 1 92 ? 12.943 7.945 -3.185 1.00 11.60 92 ALA B N 1
ATOM 2395 C CA . ALA B 1 92 ? 13.009 8.673 -1.928 1.00 11.83 92 ALA B CA 1
ATOM 2396 C C . ALA B 1 92 ? 13.704 10.016 -2.081 1.00 13.47 92 ALA B C 1
ATOM 2397 O O . ALA B 1 92 ? 14.880 10.070 -2.447 1.00 15.01 92 ALA B O 1
ATOM 2399 N N . ASP B 1 93 ? 12.985 11.105 -1.822 1.00 13.79 93 ASP B N 1
ATOM 2400 C CA . ASP B 1 93 ? 13.631 12.405 -1.893 1.00 14.33 93 ASP B CA 1
ATOM 2401 C C . ASP B 1 93 ? 14.229 12.668 -0.517 1.00 13.72 93 ASP B C 1
ATOM 2402 O O . ASP B 1 93 ? 15.164 13.454 -0.374 1.00 14.31 93 ASP B O 1
ATOM 2407 N N . LYS B 1 94 ? 13.698 11.968 0.485 1.00 12.61 94 LYS B N 1
ATOM 2408 C CA . LYS B 1 94 ? 14.175 12.074 1.861 1.00 14.69 94 LYS B CA 1
ATOM 2409 C C . LYS B 1 94 ? 14.016 10.724 2.545 1.00 12.13 94 LYS B C 1
ATOM 2410 O O . LYS B 1 94 ? 13.155 9.926 2.164 1.00 10.92 94 LYS B O 1
ATOM 2416 N N . LEU B 1 95 ? 14.852 10.480 3.550 1.00 10.87 95 LEU B N 1
ATOM 2417 C CA . LEU B 1 95 ? 14.812 9.238 4.316 1.00 11.52 95 LEU B CA 1
ATOM 2418 C C . LEU B 1 95 ? 14.976 9.536 5.797 1.00 10.58 95 LEU B C 1
ATOM 2419 O O . LEU B 1 95 ? 15.653 10.489 6.175 1.00 10.59 95 LEU B O 1
ATOM 2424 N N . ALA B 1 96 ? 14.341 8.720 6.631 1.00 9.90 96 ALA B N 1
ATOM 2425 C CA . ALA B 1 96 ? 14.421 8.883 8.075 1.00 9.55 96 ALA B CA 1
ATOM 2426 C C . ALA B 1 96 ? 14.173 7.535 8.735 1.00 10.02 96 ALA B C 1
ATOM 2427 O O . ALA B 1 96 ? 13.580 6.642 8.133 1.00 10.40 96 ALA B O 1
ATOM 2429 N N . TYR B 1 97 ? 14.641 7.390 9.968 1.00 9.35 97 TYR B N 1
ATOM 2430 C CA . TYR B 1 97 ? 14.436 6.158 10.720 1.00 7.99 97 TYR B CA 1
ATOM 2431 C C . TYR B 1 97 ? 13.110 6.231 11.460 1.00 9.48 97 TYR B C 1
ATOM 2432 O O . TYR B 1 97 ? 12.809 7.243 12.091 1.00 10.33 97 TYR B O 1
ATOM 2441 N N . HIS B 1 98 ? 12.320 5.165 11.398 1.00 8.16 98 HIS B N 1
ATOM 2442 C CA . HIS B 1 98 ? 11.058 5.153 12.120 1.00 9.61 98 HIS B CA 1
ATOM 2443 C C . HIS B 1 98 ? 11.202 4.441 13.466 1.00 9.29 98 HIS B C 1
ATOM 2444 O O . HIS B 1 98 ? 10.287 4.480 14.288 1.00 9.42 98 HIS B O 1
ATOM 2451 N N . ASP B 1 99 ? 12.361 3.822 13.696 1.00 9.33 99 ASP B N 1
ATOM 2452 C CA . ASP B 1 99 ? 12.592 3.062 14.927 1.00 9.62 99 ASP B CA 1
ATOM 2453 C C . ASP B 1 99 ? 13.675 3.602 15.854 1.00 11.27 99 ASP B C 1
ATOM 2454 O O . ASP B 1 99 ? 14.201 2.864 16.687 1.00 11.33 99 ASP B O 1
ATOM 2459 N N . VAL B 1 100 ? 13.995 4.884 15.723 1.00 9.41 100 VAL B N 1
ATOM 2460 C CA . VAL B 1 100 ? 15.028 5.510 16.544 1.00 9.66 100 VAL B CA 1
ATOM 2461 C C . VAL B 1 100 ? 14.446 6.465 17.586 1.00 10.88 100 VAL B C 1
ATOM 2462 O O . VAL B 1 100 ? 13.711 7.390 17.250 1.00 11.13 100 VAL B O 1
ATOM 2466 N N . ASP B 1 101 ? 14.780 6.241 18.852 1.00 9.97 101 ASP B N 1
ATOM 2467 C CA . ASP B 1 101 ? 14.280 7.108 19.909 1.00 10.60 101 ASP B CA 1
ATOM 2468 C C . ASP B 1 101 ? 15.410 7.556 20.820 1.00 10.56 101 ASP B C 1
ATOM 2469 O O . ASP B 1 101 ? 15.882 6.795 21.661 1.00 9.87 101 ASP B O 1
ATOM 2474 N N . VAL B 1 102 ? 15.855 8.792 20.619 1.00 10.42 102 VAL B N 1
ATOM 2475 C CA . VAL B 1 102 ? 16.906 9.390 21.440 1.00 10.40 102 VAL B CA 1
ATOM 2476 C C . VAL B 1 102 ? 16.309 10.714 21.922 1.00 11.46 102 VAL B C 1
ATOM 2477 O O . VAL B 1 102 ? 17.024 11.680 22.202 1.00 11.09 102 VAL B O 1
ATOM 2481 N N . THR B 1 103 ? 14.983 10.739 22.021 1.00 11.59 103 THR B N 1
ATOM 2482 C CA . THR B 1 103 ? 14.262 11.940 22.434 1.00 12.57 103 THR B CA 1
ATOM 2483 C C . THR B 1 103 ? 14.582 12.415 23.848 1.00 13.55 103 THR B C 1
ATOM 2484 O O . THR B 1 103 ? 14.369 13.584 24.164 1.00 14.19 103 THR B O 1
ATOM 2488 N N . ALA B 1 104 ? 15.099 11.528 24.693 1.00 13.06 104 ALA B N 1
ATOM 2489 C CA . ALA B 1 104 ? 15.439 11.911 26.062 1.00 14.77 104 ALA B CA 1
ATOM 2490 C C . ALA B 1 104 ? 16.438 13.067 26.093 1.00 14.54 104 ALA B C 1
ATOM 2491 O O . ALA B 1 104 ? 16.498 13.815 27.070 1.00 17.25 104 ALA B O 1
ATOM 2493 N N . PHE B 1 105 ? 17.222 13.211 25.026 1.00 14.57 105 PHE B N 1
ATOM 2494 C CA . PHE B 1 105 ? 18.210 14.284 24.936 1.00 15.86 105 PHE B CA 1
ATOM 2495 C C . PHE B 1 105 ? 17.705 15.498 24.164 1.00 17.96 105 PHE B C 1
ATOM 2496 O O . PHE B 1 105 ? 18.440 16.469 23.981 1.00 18.20 105 PHE B O 1
ATOM 2504 N N . GLY B 1 106 ? 16.459 15.445 23.706 1.00 16.58 106 GLY B N 1
ATOM 2505 C CA . GLY B 1 106 ? 15.909 16.576 22.982 1.00 17.77 106 GLY B CA 1
ATOM 2506 C C . GLY B 1 106 ? 15.839 16.401 21.480 1.00 17.11 106 GLY B C 1
ATOM 2507 O O . GLY B 1 106 ? 15.359 17.288 20.772 1.00 17.01 106 GLY B O 1
ATOM 2508 N N . TYR B 1 107 ? 16.328 15.271 20.982 1.00 16.40 107 TYR B N 1
ATOM 2509 C CA . TYR B 1 107 ? 16.279 15.005 19.550 1.00 14.80 107 TYR B CA 1
ATOM 2510 C C . TYR B 1 107 ? 14.840 14.715 19.161 1.00 12.06 107 TYR B C 1
ATOM 2511 O O . TYR B 1 107 ? 14.035 14.288 19.993 1.00 13.79 107 TYR B O 1
ATOM 2520 N N . ALA B 1 108 ? 14.510 14.952 17.897 1.00 14.29 108 ALA B N 1
ATOM 2521 C CA . ALA B 1 108 ? 13.168 14.667 17.413 1.00 13.21 108 ALA B CA 1
ATOM 2522 C C . ALA B 1 108 ? 13.056 13.149 17.314 1.00 13.24 108 ALA B C 1
ATOM 2523 O O . ALA B 1 108 ? 14.065 12.460 17.156 1.00 12.85 108 ALA B O 1
ATOM 2525 N N . TYR B 1 109 ? 11.844 12.620 17.420 1.00 13.50 109 TYR B N 1
ATOM 2526 C CA . TYR B 1 109 ? 11.686 11.180 17.313 1.00 13.72 109 TYR B CA 1
ATOM 2527 C C . TYR B 1 109 ? 12.192 10.749 15.936 1.00 13.66 109 TYR B C 1
ATOM 2528 O O . TYR B 1 109 ? 11.904 11.401 14.928 1.00 12.87 109 TYR B O 1
ATOM 2537 N N . GLY B 1 110 ? 12.952 9.657 15.904 1.00 12.55 110 GLY B N 1
ATOM 2538 C CA . GLY B 1 110 ? 13.494 9.154 14.654 1.00 11.33 110 GLY B CA 1
ATOM 2539 C C . GLY B 1 110 ? 14.883 9.675 14.331 1.00 10.45 110 GLY B C 1
ATOM 2540 O O . GLY B 1 110 ? 15.575 9.140 13.462 1.00 10.56 110 GLY B O 1
ATOM 2541 N N . GLN B 1 111 ? 15.306 10.717 15.040 1.00 9.72 111 GLN B N 1
ATOM 2542 C CA . GLN B 1 111 ? 16.610 11.321 14.803 1.00 10.67 111 GLN B CA 1
ATOM 2543 C C . GLN B 1 111 ? 17.715 10.678 15.635 1.00 10.25 111 GLN B C 1
ATOM 2544 O O . GLN B 1 111 ? 17.664 10.681 16.864 1.00 10.45 111 GLN B O 1
ATOM 2550 N N . MET B 1 112 ? 18.710 10.114 14.955 1.00 10.22 112 MET B N 1
ATOM 2551 C CA . MET B 1 112 ? 19.833 9.483 15.644 1.00 10.73 112 MET B CA 1
ATOM 2552 C C . MET B 1 112 ? 20.732 10.565 16.243 1.00 11.85 112 MET B C 1
ATOM 2553 O O . MET B 1 112 ? 20.841 11.670 15.702 1.00 11.61 112 MET B O 1
ATOM 2558 N N . ALA B 1 113 ? 21.358 10.251 17.370 1.00 12.08 113 ALA B N 1
ATOM 2559 C CA . ALA B 1 113 ? 22.254 11.196 18.025 1.00 12.18 113 ALA B CA 1
ATOM 2560 C C . ALA B 1 113 ? 23.369 11.586 17.053 1.00 13.21 113 ALA B C 1
ATOM 2561 O O . ALA B 1 113 ? 23.879 10.743 16.318 1.00 12.04 113 ALA B O 1
ATOM 2563 N N . GLN B 1 114 ? 23.733 12.867 17.052 1.00 14.16 114 GLN B N 1
ATOM 2564 C CA . GLN B 1 114 ? 24.788 13.380 16.181 1.00 13.97 114 GLN B CA 1
ATOM 2565 C C . GLN B 1 114 ? 24.412 13.322 14.701 1.00 13.68 114 GLN B C 1
ATOM 2566 O O . GLN B 1 114 ? 25.286 13.395 13.838 1.00 13.33 114 GLN B O 1
ATOM 2572 N N . GLN B 1 115 ? 23.120 13.195 14.409 1.00 12.88 115 GLN B N 1
ATOM 2573 C CA . GLN B 1 115 ? 22.651 13.110 13.027 1.00 12.56 115 GLN B CA 1
ATOM 2574 C C . GLN B 1 115 ? 21.439 13.998 12.791 1.00 12.55 115 GLN B C 1
ATOM 2575 O O . GLN B 1 115 ? 20.756 14.396 13.730 1.00 13.89 115 GLN B O 1
ATOM 2581 N N . PRO B 1 116 ? 21.167 14.335 11.523 1.00 13.35 116 PRO B N 1
ATOM 2582 C CA . PRO B 1 116 ? 19.999 15.165 11.228 1.00 13.08 116 PRO B CA 1
ATOM 2583 C C . PRO B 1 116 ? 18.796 14.216 11.250 1.00 14.18 116 PRO B C 1
ATOM 2584 O O . PRO B 1 116 ? 18.973 12.995 11.173 1.00 14.39 116 PRO B O 1
ATOM 2588 N N . LEU B 1 117 ? 17.588 14.757 11.359 1.00 14.13 117 LEU B N 1
ATOM 2589 C CA . LEU B 1 117 ? 16.390 13.919 11.368 1.00 13.16 117 LEU B CA 1
ATOM 2590 C C . LEU B 1 117 ? 16.186 13.282 9.997 1.00 13.73 117 LEU B C 1
ATOM 2591 O O . LEU B 1 117 ? 15.936 12.078 9.889 1.00 12.97 117 LEU B O 1
ATOM 2596 N N . TYR B 1 118 ? 16.279 14.099 8.952 1.00 11.62 118 TYR B N 1
ATOM 2597 C CA . TYR B 1 118 ? 16.114 13.617 7.584 1.00 12.14 118 TYR B CA 1
ATOM 2598 C C . TYR B 1 118 ? 17.414 13.621 6.801 1.00 13.01 118 TYR B C 1
ATOM 2599 O O . TYR B 1 118 ? 18.238 14.528 6.943 1.00 14.48 118 TYR B O 1
ATOM 2608 N N . PHE B 1 119 ? 17.591 12.589 5.983 1.00 11.25 119 PHE B N 1
ATOM 2609 C CA . PHE B 1 119 ? 18.747 12.477 5.105 1.00 11.96 119 PHE B CA 1
ATOM 2610 C C . PHE B 1 119 ? 18.131 12.750 3.736 1.00 13.82 119 PHE B C 1
ATOM 2611 O O . PHE B 1 119 ? 17.092 12.190 3.401 1.00 14.55 119 PHE B O 1
ATOM 2619 N N . GLU B 1 120 ? 18.741 13.628 2.953 1.00 14.80 120 GLU B N 1
ATOM 2620 C CA . GLU B 1 120 ? 18.166 13.954 1.657 1.00 16.42 120 GLU B CA 1
ATOM 2621 C C . GLU B 1 120 ? 18.892 13.351 0.474 1.00 14.21 120 GLU B C 1
ATOM 2622 O O . GLU B 1 120 ? 20.116 13.374 0.414 1.00 15.69 120 GLU B O 1
ATOM 2628 N N . SER B 1 121 ? 18.132 12.804 -0.468 1.00 13.84 121 SER B N 1
ATOM 2629 C CA . SER B 1 121 ? 18.734 12.258 -1.671 1.00 13.83 121 SER B CA 1
ATOM 2630 C C . SER B 1 121 ? 19.261 13.468 -2.433 1.00 14.41 121 SER B C 1
ATOM 2631 O O . SER B 1 121 ? 18.714 14.569 -2.318 1.00 15.02 121 SER B O 1
ATOM 2634 N N . ASP B 1 122 ? 20.325 13.264 -3.196 1.00 13.51 122 ASP B N 1
ATOM 2635 C CA . ASP B 1 122 ? 20.927 14.343 -3.967 1.00 15.17 122 ASP B CA 1
ATOM 2636 C C . ASP B 1 122 ? 19.867 15.063 -4.801 1.00 15.80 122 ASP B C 1
ATOM 2637 O O . ASP B 1 122 ? 19.146 14.437 -5.574 1.00 15.67 122 ASP B O 1
ATOM 2642 N N . LYS B 1 123 ? 19.783 16.381 -4.649 1.00 16.37 123 LYS B N 1
ATOM 2643 C CA . LYS B 1 123 ? 18.799 17.171 -5.381 1.00 18.34 123 LYS B CA 1
ATOM 2644 C C . LYS B 1 123 ? 18.922 17.029 -6.894 1.00 18.61 123 LYS B C 1
ATOM 2645 O O . LYS B 1 123 ? 17.913 16.993 -7.600 1.00 19.38 123 LYS B O 1
ATOM 2651 N N . THR B 1 124 ? 20.153 16.950 -7.390 1.00 18.98 124 THR B N 1
ATOM 2652 C CA . THR B 1 124 ? 20.375 16.799 -8.824 1.00 20.61 124 THR B CA 1
ATOM 2653 C C . THR B 1 124 ? 19.876 15.433 -9.291 1.00 19.95 124 THR B C 1
ATOM 2654 O O . THR B 1 124 ? 19.194 15.330 -10.311 1.00 20.18 124 THR B O 1
ATOM 2658 N N . PHE B 1 125 ? 20.216 14.388 -8.540 1.00 19.50 125 PHE B N 1
ATOM 2659 C CA . PHE B 1 125 ? 19.784 13.029 -8.865 1.00 18.17 125 PHE B CA 1
ATOM 2660 C C . PHE B 1 125 ? 18.261 12.954 -8.895 1.00 17.24 125 PHE B C 1
ATOM 2661 O O . PHE B 1 125 ? 17.669 12.356 -9.795 1.00 17.25 125 PHE B O 1
ATOM 2669 N N . VAL B 1 126 ? 17.630 13.555 -7.893 1.00 17.11 126 VAL B N 1
ATOM 2670 C CA . VAL B 1 126 ? 16.175 13.541 -7.799 1.00 16.99 126 VAL B CA 1
ATOM 2671 C C . VAL B 1 126 ? 15.528 14.280 -8.966 1.00 17.04 126 VAL B C 1
ATOM 2672 O O . VAL B 1 126 ? 14.546 13.809 -9.543 1.00 17.19 126 VAL B O 1
ATOM 2676 N N . ALA B 1 127 ? 16.076 15.439 -9.311 1.00 18.49 127 ALA B N 1
ATOM 2677 C CA . ALA B 1 127 ? 15.530 16.218 -10.412 1.00 20.63 127 ALA B CA 1
ATOM 2678 C C . ALA B 1 127 ? 15.644 15.444 -11.722 1.00 20.82 127 ALA B C 1
ATOM 2679 O O . ALA B 1 127 ? 14.687 15.363 -12.491 1.00 21.52 127 ALA B O 1
ATOM 2681 N N . GLN B 1 128 ? 16.812 14.857 -11.963 1.00 21.90 128 GLN B N 1
ATOM 2682 C CA . GLN B 1 128 ? 17.043 14.107 -13.190 1.00 23.19 128 GLN B CA 1
ATOM 2683 C C . GLN B 1 128 ? 16.234 12.822 -13.329 1.00 23.26 128 GLN B C 1
ATOM 2684 O O . GLN B 1 128 ? 15.752 12.512 -14.415 1.00 23.11 128 GLN B O 1
ATOM 2690 N N . ILE B 1 129 ? 16.076 12.069 -12.246 1.00 22.47 129 ILE B N 1
ATOM 2691 C CA . ILE B 1 129 ? 15.321 10.829 -12.349 1.00 22.72 129 ILE B CA 1
ATOM 2692 C C . ILE B 1 129 ? 13.851 11.096 -12.679 1.00 23.96 129 ILE B C 1
ATOM 2693 O O . ILE B 1 129 ? 13.213 10.313 -13.383 1.00 23.48 129 ILE B O 1
ATOM 2698 N N . GLN B 1 130 ? 13.315 12.207 -12.184 1.00 25.64 130 GLN B N 1
ATOM 2699 C CA . GLN B 1 130 ? 11.927 12.547 -12.467 1.00 28.38 130 GLN B CA 1
ATOM 2700 C C . GLN B 1 130 ? 11.772 12.845 -13.954 1.00 29.78 130 GLN B C 1
ATOM 2701 O O . GLN B 1 130 ? 10.725 12.586 -14.543 1.00 31.29 130 GLN B O 1
ATOM 2707 N N . GLU B 1 131 ? 12.831 13.380 -14.554 1.00 31.40 131 GLU B N 1
ATOM 2708 C CA . GLU B 1 131 ? 12.832 13.719 -15.973 1.00 32.62 131 GLU B CA 1
ATOM 2709 C C . GLU B 1 131 ? 12.801 12.467 -16.846 1.00 31.77 131 GLU B C 1
ATOM 2710 O O . GLU B 1 131 ? 12.297 12.495 -17.969 1.00 32.08 131 GLU B O 1
ATOM 2716 N N . SER B 1 132 ? 13.340 11.370 -16.326 1.00 30.76 132 SER B N 1
ATOM 2717 C CA . SER B 1 132 ? 13.375 10.115 -17.066 1.00 30.13 132 SER B CA 1
ATOM 2718 C C . SER B 1 132 ? 12.063 9.346 -16.950 1.00 28.96 132 SER B C 1
ATOM 2719 O O . SER B 1 132 ? 11.883 8.317 -17.598 1.00 30.43 132 SER B O 1
ATOM 2722 N N . LEU B 1 133 ? 11.149 9.847 -16.124 1.00 27.38 133 LEU B N 1
ATOM 2723 C CA . LEU B 1 133 ? 9.859 9.194 -15.926 1.00 25.77 133 LEU B CA 1
ATOM 2724 C C . LEU B 1 133 ? 8.717 10.038 -16.493 1.00 25.02 133 LEU B C 1
ATOM 2725 O O . LEU B 1 133 ? 8.823 11.261 -16.579 1.00 25.39 133 LEU B O 1
ATOM 2730 N N . SER B 1 134 ? 7.628 9.382 -16.878 1.00 23.84 134 SER B N 1
ATOM 2731 C CA . SER B 1 134 ? 6.479 10.083 -17.444 1.00 23.65 134 SER B CA 1
ATOM 2732 C C . SER B 1 134 ? 5.506 10.571 -16.382 1.00 23.52 134 SER B C 1
ATOM 2733 O O . SER B 1 134 ? 5.179 9.845 -15.445 1.00 23.25 134 SER B O 1
ATOM 2736 N N . GLN B 1 135 ? 5.039 11.806 -16.539 1.00 23.43 135 GLN B N 1
ATOM 2737 C CA . GLN B 1 135 ? 4.085 12.388 -15.603 1.00 23.56 135 GLN B CA 1
ATOM 2738 C C . GLN B 1 135 ? 2.733 11.692 -15.730 1.00 22.64 135 GLN B C 1
ATOM 2739 O O . GLN B 1 135 ? 1.904 11.758 -14.825 1.00 21.03 135 GLN B O 1
ATOM 2745 N N . LEU B 1 136 ? 2.517 11.023 -16.859 1.00 22.06 136 LEU B N 1
ATOM 2746 C CA . LEU B 1 136 ? 1.264 10.317 -17.102 1.00 21.70 136 LEU B CA 1
ATOM 2747 C C . LEU B 1 136 ? 1.260 8.958 -16.408 1.00 20.56 136 LEU B C 1
ATOM 2748 O O . LEU B 1 136 ? 0.208 8.346 -16.219 1.00 20.19 136 LEU B O 1
ATOM 2753 N N . ASP B 1 137 ? 2.450 8.492 -16.040 1.00 19.68 137 ASP B N 1
ATOM 2754 C CA . ASP B 1 137 ? 2.612 7.214 -15.353 1.00 18.85 137 ASP B CA 1
ATOM 2755 C C . ASP B 1 137 ? 2.334 7.450 -13.871 1.00 17.93 137 ASP B C 1
ATOM 2756 O O . ASP B 1 137 ? 3.065 8.185 -13.209 1.00 16.85 137 ASP B O 1
ATOM 2761 N N . GLN B 1 138 ? 1.276 6.832 -13.356 1.00 16.54 138 GLN B N 1
ATOM 2762 C CA . GLN B 1 138 ? 0.901 7.002 -11.956 1.00 17.90 138 GLN B CA 1
ATOM 2763 C C . GLN B 1 138 ? 1.505 5.940 -11.043 1.00 18.10 138 GLN B C 1
ATOM 2764 O O . GLN B 1 138 ? 1.223 5.921 -9.844 1.00 17.51 138 GLN B O 1
ATOM 2770 N N . ASN B 1 139 ? 2.338 5.064 -11.598 1.00 17.20 139 ASN B N 1
ATOM 2771 C CA . ASN B 1 139 ? 2.930 4.005 -10.791 1.00 17.19 139 ASN B CA 1
ATOM 2772 C C . ASN B 1 139 ? 4.287 4.279 -10.153 1.00 15.51 139 ASN B C 1
ATOM 2773 O O . ASN B 1 139 ? 4.866 3.389 -9.518 1.00 15.91 139 ASN B O 1
ATOM 2778 N N . TRP B 1 140 ? 4.812 5.489 -10.331 1.00 13.76 140 TRP B N 1
ATOM 2779 C CA . TRP B 1 140 ? 6.053 5.857 -9.661 1.00 11.81 140 TRP B CA 1
ATOM 2780 C C . TRP B 1 140 ? 5.666 6.973 -8.702 1.00 13.64 140 TRP B C 1
ATOM 2781 O O . TRP B 1 140 ? 4.682 7.689 -8.933 1.00 12.25 140 TRP B O 1
ATOM 2792 N N . HIS B 1 141 ? 6.427 7.107 -7.624 1.00 11.55 141 HIS B N 1
ATOM 2793 C CA . HIS B 1 141 ? 6.144 8.103 -6.604 1.00 13.36 141 HIS B CA 1
ATOM 2794 C C . HIS B 1 141 ? 7.433 8.739 -6.114 1.00 13.41 141 HIS B C 1
ATOM 2795 O O . HIS B 1 141 ? 8.504 8.142 -6.198 1.00 15.39 141 HIS B O 1
ATOM 2802 N N . LEU B 1 142 ? 7.320 9.955 -5.596 1.00 12.67 142 LEU B N 1
ATOM 2803 C CA . LEU B 1 142 ? 8.471 10.670 -5.063 1.00 11.74 142 LEU B CA 1
ATOM 2804 C C . LEU B 1 142 ? 8.090 11.092 -3.656 1.00 11.62 142 LEU B C 1
ATOM 2805 O O . LEU B 1 142 ? 7.089 11.782 -3.460 1.00 12.28 142 LEU B O 1
ATOM 2810 N N . GLY B 1 143 ? 8.872 10.670 -2.670 1.00 9.83 143 GLY B N 1
ATOM 2811 C CA . GLY B 1 143 ? 8.543 11.041 -1.311 1.00 10.78 143 GLY B CA 1
ATOM 2812 C C . GLY B 1 143 ? 9.411 10.391 -0.257 1.00 11.68 143 GLY B C 1
ATOM 2813 O O . GLY B 1 143 ? 10.528 9.955 -0.530 1.00 12.63 143 GLY B O 1
ATOM 2814 N N . LEU B 1 144 ? 8.872 10.318 0.952 1.00 10.19 144 LEU B N 1
ATOM 2815 C CA . LEU B 1 144 ? 9.595 9.762 2.086 1.00 10.59 144 LEU B CA 1
ATOM 2816 C C . LEU B 1 144 ? 9.561 8.250 2.239 1.00 9.93 144 LEU B C 1
ATOM 2817 O O . LEU B 1 144 ? 8.511 7.623 2.131 1.00 9.78 144 LEU B O 1
ATOM 2822 N N . ILE B 1 145 ? 10.732 7.676 2.485 1.00 9.46 145 ILE B N 1
ATOM 2823 C CA . ILE B 1 145 ? 10.838 6.254 2.764 1.00 9.10 145 ILE B CA 1
ATOM 2824 C C . ILE B 1 145 ? 11.412 6.226 4.178 1.00 9.69 145 ILE B C 1
ATOM 2825 O O . ILE B 1 145 ? 12.415 6.892 4.460 1.00 9.78 145 ILE B O 1
ATOM 2830 N N . ALA B 1 146 ? 10.741 5.507 5.075 1.00 9.47 146 ALA B N 1
ATOM 2831 C CA . ALA B 1 146 ? 11.191 5.398 6.461 1.00 9.50 146 ALA B CA 1
ATOM 2832 C C . ALA B 1 146 ? 11.868 4.052 6.636 1.00 10.28 146 ALA B C 1
ATOM 2833 O O . ALA B 1 146 ? 11.390 3.037 6.126 1.00 11.05 146 ALA B O 1
ATOM 2835 N N . THR B 1 147 ? 12.969 4.055 7.380 1.00 8.53 147 THR B N 1
ATOM 2836 C CA . THR B 1 147 ? 13.777 2.858 7.595 1.00 9.80 147 THR B CA 1
ATOM 2837 C C . THR B 1 147 ? 13.805 2.378 9.041 1.00 8.60 147 THR B C 1
ATOM 2838 O O . THR B 1 147 ? 13.751 3.174 9.973 1.00 9.11 147 THR B O 1
ATOM 2842 N N . GLY B 1 148 ? 13.910 1.064 9.216 1.00 8.36 148 GLY B N 1
ATOM 2843 C CA . GLY B 1 148 ? 13.991 0.496 10.549 1.00 8.53 148 GLY B CA 1
ATOM 2844 C C . GLY B 1 148 ? 14.574 -0.900 10.461 1.00 9.95 148 GLY B C 1
ATOM 2845 O O . GLY B 1 148 ? 14.523 -1.518 9.397 1.00 8.61 148 GLY B O 1
ATOM 2846 N N . ASP B 1 149 ? 15.138 -1.393 11.561 1.00 8.72 149 ASP B N 1
ATOM 2847 C CA . ASP B 1 149 ? 15.708 -2.737 11.561 1.00 8.30 149 ASP B CA 1
ATOM 2848 C C . ASP B 1 149 ? 14.628 -3.774 11.852 1.00 8.79 149 ASP B C 1
ATOM 2849 O O . ASP B 1 149 ? 14.840 -4.715 12.622 1.00 10.98 149 ASP B O 1
ATOM 2854 N N . SER B 1 150 ? 13.465 -3.587 11.239 1.00 9.03 150 SER B N 1
ATOM 2855 C CA . SER B 1 150 ? 12.345 -4.511 11.401 1.00 9.71 150 SER B CA 1
ATOM 2856 C C . SER B 1 150 ? 11.578 -4.649 10.095 1.00 9.84 150 SER B C 1
ATOM 2857 O O . SER B 1 150 ? 11.538 -3.727 9.280 1.00 8.99 150 SER B O 1
ATOM 2860 N N . PHE B 1 151 ? 10.979 -5.817 9.895 1.00 8.64 151 PHE B N 1
ATOM 2861 C CA . PHE B 1 151 ? 10.156 -6.050 8.719 1.00 10.87 151 PHE B CA 1
ATOM 2862 C C . PHE B 1 151 ? 8.749 -5.692 9.193 1.00 10.08 151 PHE B C 1
ATOM 2863 O O . PHE B 1 151 ? 8.208 -6.340 10.088 1.00 10.69 151 PHE B O 1
ATOM 2871 N N . VAL B 1 152 ? 8.174 -4.641 8.615 1.00 9.44 152 VAL B N 1
ATOM 2872 C CA . VAL B 1 152 ? 6.843 -4.191 9.003 1.00 10.02 152 VAL B CA 1
ATOM 2873 C C . VAL B 1 152 ? 5.787 -5.105 8.400 1.00 11.16 152 VAL B C 1
ATOM 2874 O O . VAL B 1 152 ? 5.705 -5.248 7.182 1.00 10.63 152 VAL B O 1
ATOM 2878 N N . ALA B 1 153 ? 4.983 -5.722 9.261 1.00 11.33 153 ALA B N 1
ATOM 2879 C CA . ALA B 1 153 ? 3.949 -6.654 8.813 1.00 11.83 153 ALA B CA 1
ATOM 2880 C C . ALA B 1 153 ? 2.705 -6.595 9.696 1.00 13.15 153 ALA B C 1
ATOM 2881 O O . ALA B 1 153 ? 2.301 -7.593 10.298 1.00 13.69 153 ALA B O 1
ATOM 2883 N N . GLY B 1 154 ? 2.096 -5.418 9.763 1.00 12.77 154 GLY B N 1
ATOM 2884 C CA . GLY B 1 154 ? 0.906 -5.248 10.573 1.00 14.93 154 GLY B CA 1
ATOM 2885 C C . GLY B 1 154 ? 0.428 -3.811 10.539 1.00 16.27 154 GLY B C 1
ATOM 2886 O O . GLY B 1 154 ? 1.233 -2.882 10.619 1.00 14.14 154 GLY B O 1
ATOM 2887 N N . ASN B 1 155 ? -0.880 -3.619 10.415 1.00 18.67 155 ASN B N 1
ATOM 2888 C CA . ASN B 1 155 ? -1.426 -2.269 10.368 1.00 20.68 155 ASN B CA 1
ATOM 2889 C C . ASN B 1 155 ? -1.129 -1.508 11.654 1.00 20.98 155 ASN B C 1
ATOM 2890 O O . ASN B 1 155 ? -1.045 -0.280 11.650 1.00 21.39 155 ASN B O 1
ATOM 2895 N N . ASP B 1 156 ? -0.953 -2.236 12.752 1.00 22.53 156 ASP B N 1
ATOM 2896 C CA . ASP B 1 156 ? -0.646 -1.604 14.030 1.00 22.49 156 ASP B CA 1
ATOM 2897 C C . ASP B 1 156 ? 0.682 -0.855 13.950 1.00 20.23 156 ASP B C 1
ATOM 2898 O O . ASP B 1 156 ? 0.778 0.304 14.372 1.00 18.43 156 ASP B O 1
ATOM 2903 N N . LYS B 1 157 ? 1.709 -1.508 13.415 1.00 17.71 157 LYS B N 1
ATOM 2904 C CA . LYS B 1 157 ? 3.003 -0.845 13.306 1.00 17.23 157 LYS B CA 1
ATOM 2905 C C . LYS B 1 157 ? 2.966 0.232 12.228 1.00 16.03 157 LYS B C 1
ATOM 2906 O O . LYS B 1 157 ? 3.660 1.241 12.333 1.00 14.92 157 LYS B O 1
ATOM 2912 N N . ILE B 1 158 ? 2.157 0.026 11.191 1.00 14.45 158 ILE B N 1
ATOM 2913 C CA . ILE B 1 158 ? 2.056 1.028 10.134 1.00 13.87 158 ILE B CA 1
ATOM 2914 C C . ILE B 1 158 ? 1.511 2.316 10.744 1.00 15.43 158 ILE B C 1
ATOM 2915 O O . ILE B 1 158 ? 2.024 3.405 10.480 1.00 14.28 158 ILE B O 1
ATOM 2920 N N . GLU B 1 159 ? 0.467 2.180 11.559 1.00 16.73 159 GLU B N 1
ATOM 2921 C CA . GLU B 1 159 ? -0.158 3.328 12.211 1.00 18.41 159 GLU B CA 1
ATOM 2922 C C . GLU B 1 159 ? 0.825 4.011 13.151 1.00 16.58 159 GLU B C 1
ATOM 2923 O O . GLU B 1 159 ? 0.859 5.238 13.246 1.00 17.10 159 GLU B O 1
ATOM 2929 N N . ALA B 1 160 ? 1.621 3.211 13.851 1.00 16.05 160 ALA B N 1
ATOM 2930 C CA . ALA B 1 160 ? 2.607 3.753 14.776 1.00 14.98 160 ALA B CA 1
ATOM 2931 C C . ALA B 1 160 ? 3.645 4.576 14.017 1.00 14.84 160 ALA B C 1
ATOM 2932 O O . ALA B 1 160 ? 4.027 5.666 14.451 1.00 16.36 160 ALA B O 1
ATOM 2934 N N . ILE B 1 161 ? 4.099 4.055 12.882 1.00 13.60 161 ILE B N 1
ATOM 2935 C CA . ILE B 1 161 ? 5.085 4.754 12.068 1.00 11.85 161 ILE B CA 1
ATOM 2936 C C . ILE B 1 161 ? 4.482 6.050 11.523 1.00 13.09 161 ILE B C 1
ATOM 2937 O O . ILE B 1 161 ? 5.124 7.102 11.549 1.00 13.78 161 ILE B O 1
ATOM 2942 N N . LYS B 1 162 ? 3.240 5.974 11.051 1.00 13.44 162 LYS B N 1
ATOM 2943 C CA . LYS B 1 162 ? 2.570 7.150 10.508 1.00 14.22 162 LYS B CA 1
ATOM 2944 C C . LYS B 1 162 ? 2.337 8.234 11.557 1.00 15.32 162 LYS B C 1
ATOM 2945 O O . LYS B 1 162 ? 2.258 9.417 11.221 1.00 15.72 162 LYS B O 1
ATOM 2951 N N . SER B 1 163 ? 2.229 7.843 12.824 1.00 15.25 163 SER B N 1
ATOM 2952 C CA . SER B 1 163 ? 2.012 8.832 13.875 1.00 16.25 163 SER B CA 1
ATOM 2953 C C . SER B 1 163 ? 3.246 9.720 13.992 1.00 16.43 163 SER B C 1
ATOM 2954 O O . SER B 1 163 ? 3.151 10.876 14.398 1.00 18.16 163 SER B O 1
ATOM 2957 N N . HIS B 1 164 ? 4.404 9.175 13.625 1.00 15.39 164 HIS B N 1
ATOM 2958 C CA . HIS B 1 164 ? 5.658 9.918 13.677 1.00 15.58 164 HIS B CA 1
ATOM 2959 C C . HIS B 1 164 ? 5.978 10.567 12.330 1.00 14.86 164 HIS B C 1
ATOM 2960 O O . HIS B 1 164 ? 6.483 11.689 12.278 1.00 16.44 164 HIS B O 1
ATOM 2967 N N . PHE B 1 165 ? 5.689 9.854 11.244 1.00 12.88 165 PHE B N 1
ATOM 2968 C CA . PHE B 1 165 ? 5.945 10.357 9.896 1.00 12.59 165 PHE B CA 1
ATOM 2969 C C . PHE B 1 165 ? 4.703 10.151 9.034 1.00 12.70 165 PHE B C 1
ATOM 2970 O O . PHE B 1 165 ? 4.632 9.224 8.225 1.00 12.42 165 PHE B O 1
ATOM 2978 N N . PRO B 1 166 ? 3.707 11.032 9.190 1.00 13.36 166 PRO B N 1
ATOM 2979 C CA . PRO B 1 166 ? 2.469 10.918 8.417 1.00 13.38 166 PRO B CA 1
ATOM 2980 C C . PRO B 1 166 ? 2.593 10.845 6.897 1.00 12.74 166 PRO B C 1
ATOM 2981 O O . PRO B 1 166 ? 1.745 10.244 6.245 1.00 12.96 166 PRO B O 1
ATOM 2985 N N . GLU B 1 167 ? 3.645 11.431 6.333 1.00 13.20 167 GLU B N 1
ATOM 2986 C CA . GLU B 1 167 ? 3.826 11.428 4.879 1.00 13.49 167 GLU B CA 1
ATOM 2987 C C . GLU B 1 167 ? 4.643 10.259 4.327 1.00 12.75 167 GLU B C 1
ATOM 2988 O O . GLU B 1 167 ? 4.991 10.239 3.147 1.00 12.69 167 GLU B O 1
ATOM 2994 N N . VAL B 1 168 ? 4.946 9.283 5.170 1.00 11.59 168 VAL B N 1
ATOM 2995 C CA . VAL B 1 168 ? 5.731 8.135 4.723 1.00 10.61 168 VAL B CA 1
ATOM 2996 C C . VAL B 1 168 ? 5.025 7.384 3.596 1.00 9.15 168 VAL B C 1
ATOM 2997 O O . VAL B 1 168 ? 3.830 7.107 3.676 1.00 11.26 168 VAL B O 1
ATOM 3001 N N . LEU B 1 169 ? 5.768 7.061 2.541 1.00 9.28 169 LEU B N 1
ATOM 3002 C CA . LEU B 1 169 ? 5.195 6.331 1.412 1.00 9.49 169 LEU B CA 1
ATOM 3003 C C . LEU B 1 169 ? 5.462 4.841 1.488 1.00 9.87 169 LEU B C 1
ATOM 3004 O O . LEU B 1 169 ? 4.592 4.035 1.159 1.00 9.29 169 LEU B O 1
ATOM 3009 N N . ALA B 1 170 ? 6.672 4.485 1.907 1.00 9.55 170 ALA B N 1
ATOM 3010 C CA . ALA B 1 170 ? 7.068 3.085 1.993 1.00 10.36 170 ALA B CA 1
ATOM 3011 C C . ALA B 1 170 ? 8.076 2.880 3.111 1.00 10.78 170 ALA B C 1
ATOM 3012 O O . ALA B 1 170 ? 8.708 3.833 3.571 1.00 9.60 170 ALA B O 1
ATOM 3014 N N . VAL B 1 171 ? 8.239 1.628 3.527 1.00 11.46 171 VAL B N 1
ATOM 3015 C CA . VAL B 1 171 ? 9.174 1.299 4.595 1.00 10.98 171 VAL B CA 1
ATOM 3016 C C . VAL B 1 171 ? 10.111 0.173 4.189 1.00 11.03 171 VAL B C 1
ATOM 3017 O O . VAL B 1 171 ? 9.736 -0.722 3.437 1.00 10.17 171 VAL B O 1
ATOM 3021 N N . GLU B 1 172 ? 11.344 0.239 4.669 1.00 11.40 172 GLU B N 1
ATOM 3022 C CA . GLU B 1 172 ? 12.312 -0.807 4.389 1.00 11.10 172 GLU B CA 1
ATOM 3023 C C . GLU B 1 172 ? 13.364 -0.881 5.480 1.00 11.34 172 GLU B C 1
ATOM 3024 O O . GLU B 1 172 ? 13.194 -0.275 6.538 1.00 9.39 172 GLU B O 1
ATOM 3030 N N . MET B 1 173 ? 14.449 -1.611 5.236 1.00 9.93 173 MET B N 1
ATOM 3031 C CA . MET B 1 173 ? 15.459 -1.805 6.273 1.00 10.53 173 MET B CA 1
ATOM 3032 C C . MET B 1 173 ? 16.889 -1.319 6.020 1.00 9.73 173 MET B C 1
ATOM 3033 O O . MET B 1 173 ? 17.781 -1.582 6.833 1.00 11.84 173 MET B O 1
ATOM 3038 N N . GLU B 1 174 ? 17.117 -0.602 4.926 1.00 9.84 174 GLU B N 1
ATOM 3039 C CA . GLU B 1 174 ? 18.462 -0.118 4.626 1.00 9.69 174 GLU B CA 1
ATOM 3040 C C . GLU B 1 174 ? 18.570 1.315 4.121 1.00 10.84 174 GLU B C 1
ATOM 3041 O O . GLU B 1 174 ? 19.646 1.911 4.193 1.00 10.65 174 GLU B O 1
ATOM 3047 N N . GLY B 1 175 ? 17.473 1.857 3.604 1.00 8.58 175 GLY B N 1
ATOM 3048 C CA . GLY B 1 175 ? 17.494 3.202 3.041 1.00 10.54 175 GLY B CA 1
ATOM 3049 C C . GLY B 1 175 ? 18.189 4.300 3.831 1.00 9.73 175 GLY B C 1
ATOM 3050 O O . GLY B 1 175 ? 19.185 4.886 3.377 1.00 8.75 175 GLY B O 1
ATOM 3051 N N . ALA B 1 176 ? 17.657 4.595 5.010 1.00 10.19 176 ALA B N 1
ATOM 3052 C CA . ALA B 1 176 ? 18.220 5.641 5.852 1.00 9.38 176 ALA B CA 1
ATOM 3053 C C . ALA B 1 176 ? 19.613 5.285 6.353 1.00 10.75 176 ALA B C 1
ATOM 3054 O O . ALA B 1 176 ? 20.417 6.174 6.626 1.00 9.16 176 ALA B O 1
ATOM 3056 N N . ALA B 1 177 ? 19.897 3.991 6.482 1.00 9.82 177 ALA B N 1
ATOM 3057 C CA . ALA B 1 177 ? 21.214 3.556 6.941 1.00 9.18 177 ALA B CA 1
ATOM 3058 C C . ALA B 1 177 ? 22.250 3.907 5.879 1.00 8.95 177 ALA B C 1
ATOM 3059 O O . ALA B 1 177 ? 23.317 4.445 6.182 1.00 10.24 177 ALA B O 1
ATOM 3061 N N . ILE B 1 178 ? 21.928 3.599 4.627 1.00 9.24 178 ILE B N 1
ATOM 3062 C CA . ILE B 1 178 ? 22.821 3.907 3.525 1.00 9.60 178 ILE B CA 1
ATOM 3063 C C . ILE B 1 178 ? 22.939 5.426 3.380 1.00 10.03 178 ILE B C 1
ATOM 3064 O O . ILE B 1 178 ? 24.025 5.943 3.133 1.00 10.97 178 ILE B O 1
ATOM 3069 N N . ALA B 1 179 ? 21.824 6.134 3.548 1.00 10.48 179 ALA B N 1
ATOM 3070 C CA . ALA B 1 179 ? 21.827 7.594 3.452 1.00 10.54 179 ALA B CA 1
ATOM 3071 C C . ALA B 1 179 ? 22.655 8.200 4.590 1.00 11.36 179 ALA B C 1
ATOM 3072 O O . ALA B 1 179 ? 23.377 9.182 4.385 1.00 10.32 179 ALA B O 1
ATOM 3074 N N . GLN B 1 180 ? 22.552 7.618 5.785 1.00 10.05 180 GLN B N 1
ATOM 3075 C CA . GLN B 1 180 ? 23.316 8.112 6.930 1.00 9.25 180 GLN B CA 1
ATOM 3076 C C . GLN B 1 180 ? 24.804 7.913 6.685 1.00 10.63 180 GLN B C 1
ATOM 3077 O O . GLN B 1 180 ? 25.609 8.807 6.935 1.00 12.14 180 GLN B O 1
ATOM 3083 N N . ALA B 1 181 ? 25.166 6.730 6.199 1.00 10.85 181 ALA B N 1
ATOM 3084 C CA . ALA B 1 181 ? 26.563 6.420 5.928 1.00 10.74 181 ALA B CA 1
ATOM 3085 C C . ALA B 1 181 ? 27.098 7.345 4.840 1.00 12.56 181 ALA B C 1
ATOM 3086 O O . ALA B 1 181 ? 28.218 7.848 4.935 1.00 13.43 181 ALA B O 1
ATOM 3088 N N . ALA B 1 182 ? 26.291 7.570 3.807 1.00 13.03 182 ALA B N 1
ATOM 3089 C CA . ALA B 1 182 ? 26.695 8.449 2.714 1.00 13.39 182 ALA B CA 1
ATOM 3090 C C . ALA B 1 182 ? 26.894 9.867 3.247 1.00 14.18 182 ALA B C 1
ATOM 3091 O O . ALA B 1 182 ? 27.859 10.544 2.892 1.00 14.46 182 ALA B O 1
ATOM 3093 N N . HIS B 1 183 ? 25.977 10.304 4.105 1.00 14.38 183 HIS B N 1
ATOM 3094 C CA . HIS B 1 183 ? 26.045 11.641 4.697 1.00 16.01 183 HIS B CA 1
ATOM 3095 C C . HIS B 1 183 ? 27.332 11.810 5.499 1.00 16.48 183 HIS B C 1
ATOM 3096 O O . HIS B 1 183 ? 27.957 12.871 5.476 1.00 16.66 183 HIS B O 1
ATOM 3103 N N . THR B 1 184 ? 27.719 10.756 6.208 1.00 17.02 184 THR B N 1
ATOM 3104 C CA . THR B 1 184 ? 28.930 10.769 7.027 1.00 19.90 184 THR B CA 1
ATOM 3105 C C . THR B 1 184 ? 30.182 10.907 6.170 1.00 19.46 184 THR B C 1
ATOM 3106 O O . THR B 1 184 ? 31.200 11.442 6.617 1.00 20.38 184 THR B O 1
ATOM 3110 N N . LEU B 1 185 ? 30.096 10.419 4.938 1.00 19.00 185 LEU B N 1
ATOM 3111 C CA . LEU B 1 185 ? 31.214 10.466 4.003 1.00 18.92 185 LEU B CA 1
ATOM 3112 C C . LEU B 1 185 ? 31.098 11.635 3.029 1.00 19.57 185 LEU B C 1
ATOM 3113 O O . LEU B 1 185 ? 31.926 11.784 2.132 1.00 20.86 185 LEU B O 1
ATOM 3118 N N . ASN B 1 186 ? 30.072 12.459 3.217 1.00 19.64 186 ASN B N 1
ATOM 3119 C CA . ASN B 1 186 ? 29.824 13.611 2.357 1.00 21.05 186 ASN B CA 1
ATOM 3120 C C . ASN B 1 186 ? 29.669 13.178 0.900 1.00 20.48 186 ASN B C 1
ATOM 3121 O O . ASN B 1 186 ? 30.185 13.828 -0.010 1.00 20.05 186 ASN B O 1
ATOM 3126 N N . LEU B 1 187 ? 28.957 12.075 0.688 1.00 18.45 187 LEU B N 1
ATOM 3127 C CA . LEU B 1 187 ? 28.725 11.554 -0.655 1.00 17.94 187 LEU B CA 1
ATOM 3128 C C . LEU B 1 187 ? 27.246 11.623 -1.014 1.00 16.21 187 LEU B C 1
ATOM 3129 O O . LEU B 1 187 ? 26.382 11.328 -0.184 1.00 15.31 187 LEU B O 1
ATOM 3134 N N . PRO B 1 188 ? 26.933 12.026 -2.257 1.00 15.85 188 PRO B N 1
ATOM 3135 C CA . PRO B 1 188 ? 25.532 12.112 -2.678 1.00 14.33 188 PRO B CA 1
ATOM 3136 C C . PRO B 1 188 ? 24.900 10.726 -2.678 1.00 13.60 188 PRO B C 1
ATOM 3137 O O . PRO B 1 188 ? 25.572 9.728 -2.955 1.00 13.00 188 PRO B O 1
ATOM 3141 N N . VAL B 1 189 ? 23.610 10.669 -2.366 1.00 11.91 189 VAL B N 1
ATOM 3142 C CA . VAL B 1 189 ? 22.907 9.394 -2.315 1.00 12.94 189 VAL B CA 1
ATOM 3143 C C . VAL B 1 189 ? 21.530 9.471 -2.964 1.00 12.90 189 VAL B C 1
ATOM 3144 O O . VAL B 1 189 ? 20.963 10.549 -3.132 1.00 13.23 189 VAL B O 1
ATOM 3148 N N . LEU B 1 190 ? 21.010 8.307 -3.337 1.00 12.25 190 LEU B N 1
ATOM 3149 C CA . LEU B 1 190 ? 19.684 8.196 -3.923 1.00 12.45 190 LEU B CA 1
ATOM 3150 C C . LEU B 1 190 ? 19.158 6.821 -3.544 1.00 11.99 190 LEU B C 1
ATOM 3151 O O . LEU B 1 190 ? 19.900 5.836 -3.560 1.00 12.43 190 LEU B O 1
ATOM 3156 N N . VAL B 1 191 ? 17.890 6.761 -3.169 1.00 10.95 191 VAL B N 1
ATOM 3157 C CA . VAL B 1 191 ? 17.282 5.488 -2.811 1.00 11.19 191 VAL B CA 1
ATOM 3158 C C . VAL B 1 191 ? 16.044 5.287 -3.671 1.00 11.28 191 VAL B C 1
ATOM 3159 O O . VAL B 1 191 ? 15.201 6.180 -3.781 1.00 11.73 191 VAL B O 1
ATOM 3163 N N . ILE B 1 192 ? 15.962 4.110 -4.287 1.00 10.16 192 ILE B N 1
ATOM 3164 C CA . ILE B 1 192 ? 14.850 3.724 -5.151 1.00 11.20 192 ILE B CA 1
ATOM 3165 C C . ILE B 1 192 ? 14.363 2.358 -4.667 1.00 10.96 192 ILE B C 1
ATOM 3166 O O . ILE B 1 192 ? 15.172 1.454 -4.449 1.00 11.21 192 ILE B O 1
ATOM 3171 N N . ARG B 1 193 ? 13.055 2.204 -4.492 1.00 10.44 193 ARG B N 1
ATOM 3172 C CA . ARG B 1 193 ? 12.501 0.927 -4.042 1.00 10.58 193 ARG B CA 1
ATOM 3173 C C . ARG B 1 193 ? 11.198 0.603 -4.761 1.00 12.58 193 ARG B C 1
ATOM 3174 O O . ARG B 1 193 ? 10.403 1.498 -5.035 1.00 12.58 193 ARG B O 1
ATOM 3182 N N . ALA B 1 194 ? 10.984 -0.675 -5.064 1.00 10.01 194 ALA B N 1
ATOM 3183 C CA . ALA B 1 194 ? 9.745 -1.109 -5.698 1.00 11.70 194 ALA B CA 1
ATOM 3184 C C . ALA B 1 194 ? 8.964 -1.845 -4.608 1.00 10.76 194 ALA B C 1
ATOM 3185 O O . ALA B 1 194 ? 9.548 -2.551 -3.782 1.00 10.11 194 ALA B O 1
ATOM 3187 N N . MET B 1 195 ? 7.647 -1.675 -4.592 1.00 10.94 195 MET B N 1
ATOM 3188 C CA . MET B 1 195 ? 6.818 -2.290 -3.565 1.00 10.82 195 MET B CA 1
ATOM 3189 C C . MET B 1 195 ? 6.634 -3.793 -3.750 1.00 10.60 195 MET B C 1
ATOM 3190 O O . MET B 1 195 ? 6.117 -4.249 -4.771 1.00 11.15 195 MET B O 1
ATOM 3195 N N . SER B 1 196 ? 7.055 -4.556 -2.746 1.00 10.40 196 SER B N 1
ATOM 3196 C CA . SER B 1 196 ? 6.934 -6.007 -2.788 1.00 10.20 196 SER B CA 1
ATOM 3197 C C . SER B 1 196 ? 5.767 -6.495 -1.941 1.00 11.38 196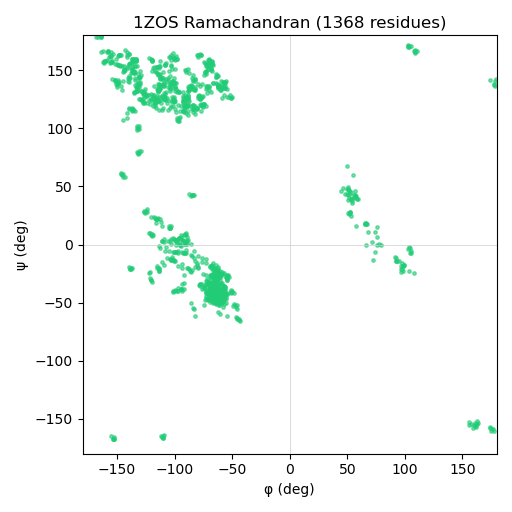 SER B C 1
ATOM 3198 O O . SER B 1 196 ? 5.371 -7.662 -2.024 1.00 12.48 196 SER B O 1
ATOM 3201 N N . ASP B 1 197 ? 5.203 -5.598 -1.139 1.00 10.65 197 ASP B N 1
ATOM 3202 C CA . ASP B 1 197 ? 4.129 -5.975 -0.235 1.00 9.99 197 ASP B CA 1
ATOM 3203 C C . ASP B 1 197 ? 3.461 -4.743 0.360 1.00 11.08 197 ASP B C 1
ATOM 3204 O O . ASP B 1 197 ? 3.871 -3.616 0.089 1.00 10.46 197 ASP B O 1
ATOM 3209 N N . ASN B 1 198 ? 2.445 -4.972 1.185 1.00 10.20 198 ASN B N 1
ATOM 3210 C CA . ASN B 1 198 ? 1.700 -3.887 1.806 1.00 11.43 198 ASN B CA 1
ATOM 3211 C C . ASN B 1 198 ? 2.026 -3.640 3.276 1.00 9.69 198 ASN B C 1
ATOM 3212 O O . ASN B 1 198 ? 1.287 -2.935 3.964 1.00 11.00 198 ASN B O 1
ATOM 3217 N N . ALA B 1 199 ? 3.129 -4.217 3.751 1.00 10.53 199 ALA B N 1
ATOM 3218 C CA . ALA B 1 199 ? 3.577 -4.039 5.134 1.00 11.09 199 ALA B CA 1
ATOM 3219 C C . ALA B 1 199 ? 2.520 -4.362 6.189 1.00 11.73 199 ALA B C 1
ATOM 3220 O O . ALA B 1 199 ? 2.582 -3.855 7.317 1.00 11.50 199 ALA B O 1
ATOM 3222 N N . ASN B 1 200 ? 1.564 -5.213 5.824 1.00 12.43 200 ASN B N 1
ATOM 3223 C CA . ASN B 1 200 ? 0.491 -5.606 6.731 1.00 12.20 200 ASN B CA 1
ATOM 3224 C C . ASN B 1 200 ? 0.651 -7.054 7.184 1.00 12.29 200 ASN B C 1
ATOM 3225 O O . ASN B 1 200 ? 1.714 -7.645 7.030 1.00 12.24 200 ASN B O 1
ATOM 3230 N N . HIS B 1 201 ? -0.414 -7.621 7.739 1.00 13.14 201 HIS B N 1
ATOM 3231 C CA . HIS B 1 201 ? -0.371 -8.994 8.229 1.00 14.42 201 HIS B CA 1
ATOM 3232 C C . HIS B 1 201 ? 0.082 -10.015 7.182 1.00 13.81 201 HIS B C 1
ATOM 3233 O O . HIS B 1 201 ? 0.637 -11.058 7.526 1.00 13.84 201 HIS B O 1
ATOM 3240 N N . GLU B 1 202 ? -0.144 -9.715 5.907 1.00 13.54 202 GLU B N 1
ATOM 3241 C CA . GLU B 1 202 ? 0.227 -10.629 4.828 1.00 14.87 202 GLU B CA 1
ATOM 3242 C C . GLU B 1 202 ? 1.571 -10.295 4.172 1.00 13.05 202 GLU B C 1
ATOM 3243 O O . GLU B 1 202 ? 1.975 -10.944 3.206 1.00 11.52 202 GLU B O 1
ATOM 3249 N N . ALA B 1 203 ? 2.272 -9.300 4.705 1.00 11.09 203 ALA B N 1
ATOM 3250 C CA . ALA B 1 203 ? 3.542 -8.866 4.125 1.00 11.82 203 ALA B CA 1
ATOM 3251 C C . ALA B 1 203 ? 4.580 -9.946 3.843 1.00 11.21 203 ALA B C 1
ATOM 3252 O O . ALA B 1 203 ? 5.252 -9.892 2.813 1.00 10.64 203 ALA B O 1
ATOM 3254 N N . ASN B 1 204 ? 4.735 -10.916 4.742 1.00 11.47 204 ASN B N 1
ATOM 3255 C CA . ASN B 1 204 ? 5.733 -11.956 4.506 1.00 11.92 204 ASN B CA 1
ATOM 3256 C C . ASN B 1 204 ? 5.379 -12.801 3.287 1.00 11.89 204 ASN B C 1
ATOM 3257 O O . ASN B 1 204 ? 6.258 -13.193 2.523 1.00 11.94 204 ASN B O 1
ATOM 3262 N N . ILE B 1 205 ? 4.089 -13.062 3.102 1.00 10.97 205 ILE B N 1
ATOM 3263 C CA . ILE B 1 205 ? 3.619 -13.845 1.960 1.00 12.38 205 ILE B CA 1
ATOM 3264 C C . ILE B 1 205 ? 3.806 -13.062 0.659 1.00 11.48 205 ILE B C 1
ATOM 3265 O O . ILE B 1 205 ? 4.324 -13.589 -0.326 1.00 11.75 205 ILE B O 1
ATOM 3270 N N . PHE B 1 206 ? 3.384 -11.802 0.647 1.00 11.39 206 PHE B N 1
ATOM 3271 C CA . PHE B 1 206 ? 3.558 -10.990 -0.548 1.00 10.28 206 PHE B CA 1
ATOM 3272 C C . PHE B 1 206 ? 5.038 -10.790 -0.862 1.00 10.78 206 PHE B C 1
ATOM 3273 O O . PHE B 1 206 ? 5.440 -10.817 -2.024 1.00 12.20 206 PHE B O 1
ATOM 3281 N N . PHE B 1 207 ? 5.858 -10.588 0.167 1.00 10.47 207 PHE B N 1
ATOM 3282 C CA . PHE B 1 207 ? 7.286 -10.404 -0.072 1.00 10.75 207 PHE B CA 1
ATOM 3283 C C . PHE B 1 207 ? 7.854 -11.640 -0.775 1.00 11.00 207 PHE B C 1
ATOM 3284 O O . PHE B 1 207 ? 8.584 -11.526 -1.762 1.00 12.01 207 PHE B O 1
ATOM 3292 N N . ASP B 1 208 ? 7.527 -12.820 -0.258 1.00 12.66 208 ASP B N 1
ATOM 3293 C CA . ASP B 1 208 ? 8.008 -14.064 -0.861 1.00 15.66 208 ASP B CA 1
ATOM 3294 C C . ASP B 1 208 ? 7.577 -14.154 -2.319 1.00 14.86 208 ASP B C 1
ATOM 3295 O O . ASP B 1 208 ? 8.345 -14.561 -3.195 1.00 15.75 208 ASP B O 1
ATOM 3300 N N . GLU B 1 209 ? 6.338 -13.763 -2.573 1.00 14.31 209 GLU B N 1
ATOM 3301 C CA . GLU B 1 209 ? 5.779 -13.826 -3.911 1.00 16.04 209 GLU B CA 1
ATOM 3302 C C . GLU B 1 209 ? 6.297 -12.767 -4.877 1.00 15.72 209 GLU B C 1
ATOM 3303 O O . GLU B 1 209 ? 6.463 -13.038 -6.065 1.00 16.59 209 GLU B O 1
ATOM 3309 N N . PHE B 1 210 ? 6.575 -11.569 -4.371 1.00 13.47 210 PHE B N 1
ATOM 3310 C CA . PHE B 1 210 ? 6.992 -10.482 -5.247 1.00 14.02 210 PHE B CA 1
ATOM 3311 C C . PHE B 1 210 ? 8.421 -9.957 -5.193 1.00 12.52 210 PHE B C 1
ATOM 3312 O O . PHE B 1 210 ? 8.746 -9.014 -5.912 1.00 13.52 210 PHE B O 1
ATOM 3320 N N . ILE B 1 211 ? 9.284 -10.548 -4.376 1.00 12.96 211 ILE B N 1
ATOM 3321 C CA . ILE B 1 211 ? 10.652 -10.044 -4.301 1.00 12.25 211 ILE B CA 1
ATOM 3322 C C . ILE B 1 211 ? 11.365 -10.046 -5.659 1.00 13.76 211 ILE B C 1
ATOM 3323 O O . ILE B 1 211 ? 12.061 -9.090 -5.999 1.00 12.86 211 ILE B O 1
ATOM 3328 N N . ILE B 1 212 ? 11.194 -11.102 -6.448 1.00 14.67 212 ILE B N 1
ATOM 3329 C CA . ILE B 1 212 ? 11.846 -11.146 -7.756 1.00 14.96 212 ILE B CA 1
ATOM 3330 C C . ILE B 1 212 ? 11.381 -9.999 -8.660 1.00 13.76 212 ILE B C 1
ATOM 3331 O O . ILE B 1 212 ? 12.197 -9.306 -9.263 1.00 14.21 212 ILE B O 1
ATOM 3336 N N . GLU B 1 213 ? 10.071 -9.795 -8.748 1.00 14.25 213 GLU B N 1
ATOM 3337 C CA . GLU B 1 213 ? 9.521 -8.728 -9.580 1.00 15.95 213 GLU B CA 1
ATOM 3338 C C . GLU B 1 213 ? 9.891 -7.343 -9.043 1.00 14.11 213 GLU B C 1
ATOM 3339 O O . GLU B 1 213 ? 10.271 -6.455 -9.804 1.00 13.97 213 GLU B O 1
ATOM 3345 N N . ALA B 1 214 ? 9.773 -7.160 -7.731 1.00 14.34 214 ALA B N 1
ATOM 3346 C CA . ALA B 1 214 ? 10.105 -5.874 -7.122 1.00 14.93 214 ALA B CA 1
ATOM 3347 C C . ALA B 1 214 ? 11.576 -5.526 -7.351 1.00 13.64 214 ALA B C 1
ATOM 3348 O O . ALA B 1 214 ? 11.906 -4.396 -7.708 1.00 12.03 214 ALA B O 1
ATOM 3350 N N . GLY B 1 215 ? 12.463 -6.494 -7.147 1.00 13.00 215 GLY B N 1
ATOM 3351 C CA . GLY B 1 215 ? 13.876 -6.233 -7.358 1.00 13.55 215 GLY B CA 1
ATOM 3352 C C . GLY B 1 215 ? 14.153 -5.823 -8.794 1.00 14.68 215 GLY B C 1
ATOM 3353 O O . GLY B 1 215 ? 14.952 -4.921 -9.057 1.00 14.39 215 GLY B O 1
ATOM 3354 N N . ARG B 1 216 ? 13.477 -6.479 -9.731 1.00 15.20 216 ARG B N 1
ATOM 3355 C CA . ARG B 1 216 ? 13.661 -6.179 -11.145 1.00 17.06 216 ARG B CA 1
ATOM 3356 C C . ARG B 1 216 ? 13.144 -4.787 -11.500 1.00 15.39 216 ARG B C 1
ATOM 3357 O O . ARG B 1 216 ? 13.835 -4.010 -12.156 1.00 15.90 216 ARG B O 1
ATOM 3365 N N . ARG B 1 217 ? 11.931 -4.470 -11.059 1.00 14.97 217 ARG B N 1
ATOM 3366 C CA . ARG B 1 217 ? 11.329 -3.174 -11.352 1.00 14.71 217 ARG B CA 1
ATOM 3367 C C . ARG B 1 217 ? 12.164 -2.014 -10.829 1.00 13.61 217 ARG B C 1
ATOM 3368 O O . ARG B 1 217 ? 12.370 -1.024 -11.531 1.00 14.92 217 ARG B O 1
ATOM 3376 N N . SER B 1 218 ? 12.645 -2.137 -9.595 1.00 13.63 218 SER B N 1
ATOM 3377 C CA . SER B 1 218 ? 13.465 -1.084 -9.006 1.00 12.71 218 SER B CA 1
ATOM 3378 C C . SER B 1 218 ? 14.740 -0.908 -9.828 1.00 12.68 218 SER B C 1
ATOM 3379 O O . SER B 1 218 ? 15.157 0.218 -10.120 1.00 13.09 218 SER B O 1
ATOM 3382 N N . ALA B 1 219 ? 15.357 -2.026 -10.207 1.00 13.07 219 ALA B N 1
ATOM 3383 C CA . ALA B 1 219 ? 16.583 -1.992 -10.999 1.00 15.12 219 ALA B CA 1
ATOM 3384 C C . ALA B 1 219 ? 16.344 -1.425 -12.400 1.00 14.68 219 ALA B C 1
ATOM 3385 O O . ALA B 1 219 ? 17.213 -0.756 -12.961 1.00 15.81 219 ALA B O 1
ATOM 3387 N N . GLN B 1 220 ? 15.174 -1.703 -12.970 1.00 15.63 220 GLN B N 1
ATOM 3388 C CA . GLN B 1 220 ? 14.847 -1.189 -14.300 1.00 17.03 220 GLN B CA 1
ATOM 3389 C C . GLN B 1 220 ? 14.819 0.335 -14.269 1.00 16.45 220 GLN B C 1
ATOM 3390 O O . GLN B 1 220 ? 15.350 0.991 -15.163 1.00 16.21 220 GLN B O 1
ATOM 3396 N N . VAL B 1 221 ? 14.192 0.891 -13.236 1.00 16.12 221 VAL B N 1
ATOM 3397 C CA . VAL B 1 221 ? 14.109 2.338 -13.089 1.00 15.24 221 VAL B CA 1
ATOM 3398 C C . VAL B 1 221 ? 15.504 2.935 -12.918 1.00 15.29 221 VAL B C 1
ATOM 3399 O O . VAL B 1 221 ? 15.812 3.982 -13.489 1.00 15.62 221 VAL B O 1
ATOM 3403 N N . LEU B 1 222 ? 16.352 2.265 -12.141 1.00 13.93 222 LEU B N 1
ATOM 3404 C CA . LEU B 1 222 ? 17.705 2.751 -11.926 1.00 15.11 222 LEU B CA 1
ATOM 3405 C C . LEU B 1 222 ? 18.495 2.728 -13.229 1.00 16.16 222 LEU B C 1
ATOM 3406 O O . LEU B 1 222 ? 19.202 3.682 -13.550 1.00 15.86 222 LEU B O 1
ATOM 3411 N N . LEU B 1 223 ? 18.366 1.640 -13.984 1.00 17.47 223 LEU B N 1
ATOM 3412 C CA . LEU B 1 223 ? 19.078 1.512 -15.251 1.00 20.82 223 LEU B CA 1
ATOM 3413 C C . LEU B 1 223 ? 18.662 2.623 -16.211 1.00 20.85 223 LEU B C 1
ATOM 3414 O O . LEU B 1 223 ? 19.508 3.258 -16.842 1.00 22.11 223 LEU B O 1
ATOM 3419 N N . ALA B 1 224 ? 17.357 2.854 -16.319 1.00 21.16 224 ALA B N 1
ATOM 3420 C CA . ALA B 1 224 ? 16.849 3.903 -17.195 1.00 23.01 224 ALA B CA 1
ATOM 3421 C C . ALA B 1 224 ? 17.433 5.242 -16.755 1.00 23.06 224 ALA B C 1
ATOM 3422 O O . ALA B 1 224 ? 17.827 6.065 -17.581 1.00 24.30 224 ALA B O 1
ATOM 3424 N N . PHE B 1 225 ? 17.488 5.449 -15.443 1.00 22.52 225 PHE B N 1
ATOM 3425 C CA . PHE B 1 225 ? 18.030 6.677 -14.869 1.00 22.65 225 PHE B CA 1
ATOM 3426 C C . PHE B 1 225 ? 19.500 6.858 -15.247 1.00 23.56 225 PHE B C 1
ATOM 3427 O O . PHE B 1 225 ? 19.902 7.920 -15.726 1.00 24.94 225 PHE B O 1
ATOM 3435 N N . LEU B 1 226 ? 20.299 5.818 -15.037 1.00 23.47 226 LEU B N 1
ATOM 3436 C CA . LEU B 1 226 ? 21.722 5.875 -15.353 1.00 24.98 226 LEU B CA 1
ATOM 3437 C C . LEU B 1 226 ? 21.988 6.114 -16.836 1.00 26.87 226 LEU B C 1
ATOM 3438 O O . LEU B 1 226 ? 22.957 6.782 -17.200 1.00 26.98 226 LEU B O 1
ATOM 3443 N N . LYS B 1 227 ? 21.131 5.569 -17.692 1.00 28.33 227 LYS B N 1
ATOM 3444 C CA . LYS B 1 227 ? 21.293 5.739 -19.131 1.00 31.20 227 LYS B CA 1
ATOM 3445 C C . LYS B 1 227 ? 20.950 7.157 -19.577 1.00 33.05 227 LYS B C 1
ATOM 3446 O O . LYS B 1 227 ? 21.308 7.569 -20.680 1.00 34.49 227 LYS B O 1
ATOM 3452 N N . ALA B 1 228 ? 20.265 7.903 -18.715 1.00 34.25 228 ALA B N 1
ATOM 3453 C CA . ALA B 1 228 ? 19.876 9.273 -19.035 1.00 35.91 228 ALA B CA 1
ATOM 3454 C C . ALA B 1 228 ? 20.632 10.302 -18.195 1.00 37.25 228 ALA B C 1
ATOM 3455 O O . ALA B 1 228 ? 20.630 11.492 -18.510 1.00 37.79 228 ALA B O 1
ATOM 3457 N N . LEU B 1 229 ? 21.273 9.837 -17.127 1.00 38.44 229 LEU B N 1
ATOM 3458 C CA . LEU B 1 229 ? 22.029 10.713 -16.238 1.00 39.61 229 LEU B CA 1
ATOM 3459 C C . LEU B 1 229 ? 23.191 11.375 -16.971 1.00 41.49 229 LEU B C 1
ATOM 3460 O O . LEU B 1 229 ? 23.286 12.602 -17.025 1.00 42.19 229 LEU B O 1
ATOM 3465 N N . ASP B 1 230 ? 24.075 10.552 -17.528 1.00 43.42 230 ASP B N 1
ATOM 3466 C CA . ASP B 1 230 ? 25.237 11.038 -18.267 1.00 45.39 230 ASP B CA 1
ATOM 3467 C C . ASP B 1 230 ? 26.143 11.919 -17.408 1.00 46.57 230 ASP B C 1
ATOM 3468 O O . ASP B 1 230 ? 25.809 12.143 -16.223 1.00 47.16 230 ASP B O 1
ATOM 3471 N N . MET C 1 1 ? 47.298 37.434 18.328 1.00 31.91 1 MET C N 1
ATOM 3472 C CA . MET C 1 1 ? 46.097 37.813 17.528 1.00 30.49 1 MET C CA 1
ATOM 3473 C C . MET C 1 1 ? 45.804 39.299 17.687 1.00 28.03 1 MET C C 1
ATOM 3474 O O . MET C 1 1 ? 46.221 39.920 18.663 1.00 28.73 1 MET C O 1
ATOM 3479 N N . LYS C 1 2 ? 45.095 39.868 16.717 1.00 24.16 2 LYS C N 1
ATOM 3480 C CA . LYS C 1 2 ? 44.733 41.279 16.768 1.00 21.80 2 LYS C CA 1
ATOM 3481 C C . LYS C 1 2 ? 43.271 41.351 17.196 1.00 19.99 2 LYS C C 1
ATOM 3482 O O . LYS C 1 2 ? 42.411 40.708 16.595 1.00 19.68 2 LYS C O 1
ATOM 3488 N N . ILE C 1 3 ? 42.993 42.130 18.235 1.00 18.20 3 ILE C N 1
ATOM 3489 C CA . ILE C 1 3 ? 41.633 42.243 18.745 1.00 17.74 3 ILE C CA 1
ATOM 3490 C C . ILE C 1 3 ? 40.976 43.589 18.472 1.00 16.57 3 ILE C C 1
ATOM 3491 O O . ILE C 1 3 ? 41.516 44.640 18.818 1.00 16.42 3 ILE C O 1
ATOM 3496 N N . GLY C 1 4 ? 39.804 43.544 17.849 1.00 15.59 4 GLY C N 1
ATOM 3497 C CA . GLY C 1 4 ? 39.065 44.763 17.583 1.00 14.42 4 GLY C CA 1
ATOM 3498 C C . GLY C 1 4 ? 38.199 45.005 18.801 1.00 13.55 4 GLY C C 1
ATOM 3499 O O . GLY C 1 4 ? 37.472 44.112 19.229 1.00 15.09 4 GLY C O 1
ATOM 3500 N N . ILE C 1 5 ? 38.280 46.201 19.373 1.00 13.72 5 ILE C N 1
ATOM 3501 C CA . ILE C 1 5 ? 37.501 46.530 20.559 1.00 13.11 5 ILE C CA 1
ATOM 3502 C C . ILE C 1 5 ? 36.549 47.669 20.230 1.00 13.30 5 ILE C C 1
ATOM 3503 O O . ILE C 1 5 ? 36.968 48.751 19.811 1.00 13.72 5 ILE C O 1
ATOM 3508 N N . ILE C 1 6 ? 35.262 47.405 20.423 1.00 10.89 6 ILE C N 1
ATOM 3509 C CA . ILE C 1 6 ? 34.214 48.367 20.105 1.00 10.38 6 ILE C CA 1
ATOM 3510 C C . ILE C 1 6 ? 33.444 48.885 21.313 1.00 11.60 6 ILE C C 1
ATOM 3511 O O . ILE C 1 6 ? 33.014 48.112 22.167 1.00 11.10 6 ILE C O 1
ATOM 3516 N N . ALA C 1 7 ? 33.270 50.202 21.357 1.00 11.16 7 ALA C N 1
ATOM 3517 C CA . ALA C 1 7 ? 32.506 50.870 22.405 1.00 11.53 7 ALA C CA 1
ATOM 3518 C C . ALA C 1 7 ? 31.544 51.782 21.648 1.00 11.73 7 ALA C C 1
ATOM 3519 O O . ALA C 1 7 ? 31.928 52.413 20.667 1.00 13.30 7 ALA C O 1
ATOM 3521 N N . ALA C 1 8 ? 30.296 51.852 22.089 1.00 10.99 8 ALA C N 1
ATOM 3522 C CA . ALA C 1 8 ? 29.318 52.682 21.398 1.00 10.11 8 ALA C CA 1
ATOM 3523 C C . ALA C 1 8 ? 29.575 54.173 21.561 1.00 10.91 8 ALA C C 1
ATOM 3524 O O . ALA C 1 8 ? 29.443 54.937 20.600 1.00 10.93 8 ALA C O 1
ATOM 3526 N N . MET C 1 9 ? 29.946 54.575 22.774 1.00 10.68 9 MET C N 1
ATOM 3527 C CA . MET C 1 9 ? 30.178 55.982 23.100 1.00 12.21 9 MET C CA 1
ATOM 3528 C C . MET C 1 9 ? 31.597 56.296 23.574 1.00 12.81 9 MET C C 1
ATOM 3529 O O . MET C 1 9 ? 32.313 55.420 24.058 1.00 12.75 9 MET C O 1
ATOM 3534 N N . PRO C 1 10 ? 32.019 57.565 23.453 1.00 13.11 10 PRO C N 1
ATOM 3535 C CA . PRO C 1 10 ? 33.372 57.931 23.881 1.00 14.13 10 PRO C CA 1
ATOM 3536 C C . PRO C 1 10 ? 33.690 57.609 25.340 1.00 13.93 10 PRO C C 1
ATOM 3537 O O . PRO C 1 10 ? 34.821 57.235 25.655 1.00 15.22 10 PRO C O 1
ATOM 3541 N N . GLU C 1 11 ? 32.698 57.740 26.219 1.00 14.20 11 GLU C N 1
ATOM 3542 C CA . GLU C 1 11 ? 32.892 57.455 27.641 1.00 15.23 11 GLU C CA 1
ATOM 3543 C C . GLU C 1 11 ? 33.276 56.001 27.878 1.00 16.00 11 GLU C C 1
ATOM 3544 O O . GLU C 1 11 ? 33.906 55.671 28.881 1.00 17.29 11 GLU C O 1
ATOM 3550 N N . GLU C 1 12 ? 32.885 55.131 26.954 1.00 14.30 12 GLU C N 1
ATOM 3551 C CA . GLU C 1 12 ? 33.163 53.708 27.087 1.00 13.94 12 GLU C CA 1
ATOM 3552 C C . GLU C 1 12 ? 34.491 53.277 26.474 1.00 14.61 12 GLU C C 1
ATOM 3553 O O . GLU C 1 12 ? 34.915 52.134 26.646 1.00 14.39 12 GLU C O 1
ATOM 3559 N N . LEU C 1 13 ? 35.157 54.193 25.774 1.00 14.93 13 LEU C N 1
ATOM 3560 C CA . LEU C 1 13 ? 36.441 53.878 25.152 1.00 15.86 13 LEU C CA 1
ATOM 3561 C C . LEU C 1 13 ? 37.599 54.655 25.782 1.00 15.55 13 LEU C C 1
ATOM 3562 O O . LEU C 1 13 ? 38.753 54.254 25.658 1.00 15.81 13 LEU C O 1
ATOM 3567 N N . ALA C 1 14 ? 37.280 55.757 26.458 1.00 16.20 14 ALA C N 1
ATOM 3568 C CA . ALA C 1 14 ? 38.286 56.625 27.075 1.00 17.17 14 ALA C CA 1
ATOM 3569 C C . ALA C 1 14 ? 39.362 55.918 27.893 1.00 18.09 14 ALA C C 1
ATOM 3570 O O . ALA C 1 14 ? 40.554 56.145 27.682 1.00 17.26 14 ALA C O 1
ATOM 3572 N N . TYR C 1 15 ? 38.946 55.070 28.827 1.00 18.94 15 TYR C N 1
ATOM 3573 C CA . TYR C 1 15 ? 39.891 54.347 29.680 1.00 19.85 15 TYR C CA 1
ATOM 3574 C C . TYR C 1 15 ? 40.880 53.519 28.870 1.00 19.42 15 TYR C C 1
ATOM 3575 O O . TYR C 1 15 ? 42.083 53.552 29.125 1.00 19.75 15 TYR C O 1
ATOM 3584 N N . LEU C 1 16 ? 40.374 52.771 27.894 1.00 17.12 16 LEU C N 1
ATOM 3585 C CA . LEU C 1 16 ? 41.231 51.936 27.059 1.00 17.21 16 LEU C CA 1
ATOM 3586 C C . LEU C 1 16 ? 42.209 52.773 26.239 1.00 16.77 16 LEU C C 1
ATOM 3587 O O . LEU C 1 16 ? 43.366 52.394 26.069 1.00 17.63 16 LEU C O 1
ATOM 3592 N N . VAL C 1 17 ? 41.746 53.910 25.729 1.00 16.54 17 VAL C N 1
ATOM 3593 C CA . VAL C 1 17 ? 42.613 54.784 24.949 1.00 18.08 17 VAL C CA 1
ATOM 3594 C C . VAL C 1 17 ? 43.764 55.260 25.836 1.00 19.28 17 VAL C C 1
ATOM 3595 O O . VAL C 1 17 ? 44.912 55.327 25.400 1.00 19.58 17 VAL C O 1
ATOM 3599 N N . GLN C 1 18 ? 43.451 55.566 27.090 1.00 20.21 18 GLN C N 1
ATOM 3600 C CA . GLN C 1 18 ? 44.459 56.035 28.033 1.00 21.65 18 GLN C CA 1
ATOM 3601 C C . GLN C 1 18 ? 45.461 54.942 28.403 1.00 22.34 18 GLN C C 1
ATOM 3602 O O . GLN C 1 18 ? 46.552 55.233 28.897 1.00 23.01 18 GLN C O 1
ATOM 3608 N N . HIS C 1 19 ? 45.095 53.687 28.163 1.00 21.36 19 HIS C N 1
ATOM 3609 C CA . HIS C 1 19 ? 45.970 52.563 28.486 1.00 22.13 19 HIS C CA 1
ATOM 3610 C C . HIS C 1 19 ? 46.502 51.842 27.255 1.00 21.80 19 HIS C C 1
ATOM 3611 O O . HIS C 1 19 ? 46.960 50.702 27.338 1.00 21.55 19 HIS C O 1
ATOM 3618 N N . LEU C 1 20 ? 46.451 52.514 26.111 1.00 20.82 20 LEU C N 1
ATOM 3619 C CA . LEU C 1 20 ? 46.927 51.928 24.864 1.00 20.98 20 LEU C CA 1
ATOM 3620 C C . LEU C 1 20 ? 48.404 52.259 24.644 1.00 22.26 20 LEU C C 1
ATOM 3621 O O . LEU C 1 20 ? 48.783 53.426 24.628 1.00 22.33 20 LEU C O 1
ATOM 3626 N N . ASP C 1 21 ? 49.232 51.230 24.484 1.00 23.40 21 ASP C N 1
ATOM 3627 C CA . ASP C 1 21 ? 50.663 51.428 24.255 1.00 26.60 21 ASP C CA 1
ATOM 3628 C C . ASP C 1 21 ? 50.961 51.526 22.761 1.00 26.96 21 ASP C C 1
ATOM 3629 O O . ASP C 1 21 ? 50.281 50.898 21.947 1.00 26.59 21 ASP C O 1
ATOM 3634 N N . ASN C 1 22 ? 51.982 52.305 22.408 1.00 28.56 22 ASN C N 1
ATOM 3635 C CA . ASN C 1 22 ? 52.366 52.486 21.008 1.00 30.30 22 ASN C CA 1
ATOM 3636 C C . ASN C 1 22 ? 51.144 52.881 20.194 1.00 30.64 22 ASN C C 1
ATOM 3637 O O . ASN C 1 22 ? 50.893 52.344 19.115 1.00 31.02 22 ASN C O 1
ATOM 3642 N N . THR C 1 23 ? 50.396 53.835 20.731 1.00 30.83 23 THR C N 1
ATOM 3643 C CA . THR C 1 23 ? 49.177 54.326 20.110 1.00 32.20 23 THR C CA 1
ATOM 3644 C C . THR C 1 23 ? 49.364 55.077 18.798 1.00 31.95 23 THR C C 1
ATOM 3645 O O . THR C 1 23 ? 50.289 55.873 18.638 1.00 31.80 23 THR C O 1
ATOM 3649 N N . GLN C 1 24 ? 48.462 54.801 17.865 1.00 31.14 24 GLN C N 1
ATOM 3650 C CA . GLN C 1 24 ? 48.435 55.449 16.563 1.00 30.86 24 GLN C CA 1
ATOM 3651 C C . GLN C 1 24 ? 46.961 55.582 16.204 1.00 29.55 24 GLN C C 1
ATOM 3652 O O . GLN C 1 24 ? 46.166 54.681 16.479 1.00 30.01 24 GLN C O 1
ATOM 3658 N N . GLU C 1 25 ? 46.593 56.710 15.610 1.00 27.11 25 GLU C N 1
ATOM 3659 C CA . GLU C 1 25 ? 45.206 56.948 15.239 1.00 25.92 25 GLU C CA 1
ATOM 3660 C C . GLU C 1 25 ? 45.018 57.071 13.736 1.00 24.99 25 GLU C C 1
ATOM 3661 O O . GLU C 1 25 ? 45.566 57.970 13.102 1.00 25.44 25 GLU C O 1
ATOM 3667 N N . GLN C 1 26 ? 44.242 56.150 13.174 1.00 23.22 26 GLN C N 1
ATOM 3668 C CA . GLN C 1 26 ? 43.956 56.144 11.745 1.00 23.13 26 GLN C CA 1
ATOM 3669 C C . GLN C 1 26 ? 42.509 56.558 11.526 1.00 21.32 26 GLN C C 1
ATOM 3670 O O . GLN C 1 26 ? 41.597 55.990 12.125 1.00 21.11 26 GLN C O 1
ATOM 3676 N N . VAL C 1 27 ? 42.303 57.553 10.672 1.00 19.33 27 VAL C N 1
ATOM 3677 C CA . VAL C 1 27 ? 40.961 58.027 10.380 1.00 19.33 27 VAL C CA 1
ATOM 3678 C C . VAL C 1 27 ? 40.415 57.280 9.169 1.00 18.65 27 VAL C C 1
ATOM 3679 O O . VAL C 1 27 ? 40.952 57.382 8.067 1.00 19.13 27 VAL C O 1
ATOM 3683 N N . VAL C 1 28 ? 39.355 56.510 9.387 1.00 16.62 28 VAL C N 1
ATOM 3684 C CA . VAL C 1 28 ? 38.725 55.745 8.321 1.00 17.18 28 VAL C CA 1
ATOM 3685 C C . VAL C 1 28 ? 37.242 56.084 8.304 1.00 17.73 28 VAL C C 1
ATOM 3686 O O . VAL C 1 28 ? 36.563 55.997 9.328 1.00 17.28 28 VAL C O 1
ATOM 3690 N N . LEU C 1 29 ? 36.752 56.486 7.135 1.00 19.52 29 LEU C N 1
ATOM 3691 C CA . LEU C 1 29 ? 35.355 56.864 6.977 1.00 19.98 29 LEU C CA 1
ATOM 3692 C C . LEU C 1 29 ? 34.943 57.928 7.991 1.00 20.52 29 LEU C C 1
ATOM 3693 O O . LEU C 1 29 ? 33.819 57.927 8.491 1.00 20.51 29 LEU C O 1
ATOM 3698 N N . GLY C 1 30 ? 35.869 58.834 8.291 1.00 20.11 30 GLY C N 1
ATOM 3699 C CA . GLY C 1 30 ? 35.586 59.908 9.224 1.00 21.27 30 GLY C CA 1
ATOM 3700 C C . GLY C 1 30 ? 35.646 59.540 10.694 1.00 20.53 30 GLY C C 1
ATOM 3701 O O . GLY C 1 30 ? 35.440 60.398 11.553 1.00 22.75 30 GLY C O 1
ATOM 3702 N N . ASN C 1 31 ? 35.937 58.279 10.995 1.00 18.36 31 ASN C N 1
ATOM 3703 C CA . ASN C 1 31 ? 36.008 57.837 12.385 1.00 17.65 31 ASN C CA 1
ATOM 3704 C C . ASN C 1 31 ? 37.436 57.439 12.753 1.00 17.70 31 ASN C C 1
ATOM 3705 O O . ASN C 1 31 ? 38.211 57.009 11.898 1.00 17.34 31 ASN C O 1
ATOM 3710 N N . THR C 1 32 ? 37.776 57.582 14.031 1.00 16.87 32 THR C N 1
ATOM 3711 C CA . THR C 1 32 ? 39.119 57.263 14.511 1.00 16.98 32 THR C CA 1
ATOM 3712 C C . THR C 1 32 ? 39.288 55.833 15.007 1.00 16.34 32 THR C C 1
ATOM 3713 O O . THR C 1 32 ? 38.562 55.379 15.888 1.00 17.97 32 THR C O 1
ATOM 3717 N N . TYR C 1 33 ? 40.257 55.129 14.436 1.00 14.55 33 TYR C N 1
ATOM 3718 C CA . TYR C 1 33 ? 40.556 53.766 14.853 1.00 15.07 33 TYR C CA 1
ATOM 3719 C C . TYR C 1 33 ? 41.921 53.813 15.533 1.00 16.71 33 TYR C C 1
ATOM 3720 O O . TYR C 1 33 ? 42.925 54.146 14.902 1.00 17.24 33 TYR C O 1
ATOM 3729 N N . HIS C 1 34 ? 41.944 53.502 16.826 1.00 15.38 34 HIS C N 1
ATOM 3730 C CA . HIS C 1 34 ? 43.177 53.539 17.607 1.00 16.20 34 HIS C CA 1
ATOM 3731 C C . HIS C 1 34 ? 43.905 52.209 17.575 1.00 16.75 34 HIS C C 1
ATOM 3732 O O . HIS C 1 34 ? 43.417 51.222 18.117 1.00 17.35 34 HIS C O 1
ATOM 3739 N N . THR C 1 35 ? 45.079 52.184 16.953 1.00 17.98 35 THR C N 1
ATOM 3740 C CA . THR C 1 35 ? 45.861 50.956 16.888 1.00 19.10 35 THR C CA 1
ATOM 3741 C C . THR C 1 35 ? 47.007 51.006 17.893 1.00 19.16 35 THR C C 1
ATOM 3742 O O . THR C 1 35 ? 47.486 52.081 18.256 1.00 19.49 35 THR C O 1
ATOM 3746 N N . GLY C 1 36 ? 47.440 49.834 18.340 1.00 20.18 36 GLY C N 1
ATOM 3747 C CA . GLY C 1 36 ? 48.521 49.756 19.305 1.00 21.46 36 GLY C CA 1
ATOM 3748 C C . GLY C 1 36 ? 48.444 48.439 20.047 1.00 21.46 36 GLY C C 1
ATOM 3749 O O . GLY C 1 36 ? 47.908 47.460 19.522 1.00 21.00 36 GLY C O 1
ATOM 3750 N N . THR C 1 37 ? 48.978 48.401 21.264 1.00 22.44 37 THR C N 1
ATOM 3751 C CA . THR C 1 37 ? 48.945 47.179 22.054 1.00 23.38 37 THR C CA 1
ATOM 3752 C C . THR C 1 37 ? 48.476 47.421 23.482 1.00 24.07 37 THR C C 1
ATOM 3753 O O . THR C 1 37 ? 48.606 48.519 24.022 1.00 23.93 37 THR C O 1
ATOM 3757 N N . ILE C 1 38 ? 47.911 46.376 24.074 1.00 24.88 38 ILE C N 1
ATOM 3758 C CA . ILE C 1 38 ? 47.436 46.409 25.448 1.00 27.06 38 ILE C CA 1
ATOM 3759 C C . ILE C 1 38 ? 47.906 45.091 26.053 1.00 29.16 38 ILE C C 1
ATOM 3760 O O . ILE C 1 38 ? 47.492 44.017 25.613 1.00 28.79 38 ILE C O 1
ATOM 3765 N N . ALA C 1 39 ? 48.786 45.175 27.046 1.00 31.11 39 ALA C N 1
ATOM 3766 C CA . ALA C 1 39 ? 49.325 43.979 27.683 1.00 33.06 39 ALA C CA 1
ATOM 3767 C C . ALA C 1 39 ? 49.950 43.091 26.614 1.00 34.46 39 ALA C C 1
ATOM 3768 O O . ALA C 1 39 ? 49.768 41.875 26.617 1.00 35.76 39 ALA C O 1
ATOM 3770 N N . SER C 1 40 ? 50.676 43.721 25.694 1.00 34.99 40 SER C N 1
ATOM 3771 C CA . SER C 1 40 ? 51.354 43.036 24.593 1.00 36.19 40 SER C CA 1
ATOM 3772 C C . SER C 1 40 ? 50.408 42.503 23.518 1.00 35.51 40 SER C C 1
ATOM 3773 O O . SER C 1 40 ? 50.852 41.870 22.559 1.00 36.41 40 SER C O 1
ATOM 3776 N N . HIS C 1 41 ? 49.109 42.744 23.675 1.00 33.73 41 HIS C N 1
ATOM 3777 C CA . HIS C 1 41 ? 48.138 42.287 22.681 1.00 31.51 41 HIS C CA 1
ATOM 3778 C C . HIS C 1 41 ? 47.872 43.382 21.657 1.00 29.32 41 HIS C C 1
ATOM 3779 O O . HIS C 1 41 ? 47.560 44.514 22.021 1.00 28.89 41 HIS C O 1
ATOM 3786 N N . GLU C 1 42 ? 47.999 43.045 20.377 1.00 27.46 42 GLU C N 1
ATOM 3787 C CA . GLU C 1 42 ? 47.741 44.015 19.320 1.00 26.49 42 GLU C CA 1
ATOM 3788 C C . GLU C 1 42 ? 46.235 44.267 19.318 1.00 23.58 42 GLU C C 1
ATOM 3789 O O . GLU C 1 42 ? 45.448 43.323 19.358 1.00 22.14 42 GLU C O 1
ATOM 3795 N N . VAL C 1 43 ? 45.832 45.533 19.282 1.00 21.68 43 VAL C N 1
ATOM 3796 C CA . VAL C 1 43 ? 44.411 45.868 19.294 1.00 19.71 43 VAL C CA 1
ATOM 3797 C C . VAL C 1 43 ? 44.079 47.062 18.412 1.00 18.20 43 VAL C C 1
ATOM 3798 O O . VAL C 1 43 ? 44.966 47.784 17.955 1.00 17.23 43 VAL C O 1
ATOM 3802 N N . VAL C 1 44 ? 42.786 47.249 18.168 1.00 16.02 44 VAL C N 1
ATOM 3803 C CA . VAL C 1 44 ? 42.284 48.377 17.395 1.00 15.51 44 VAL C CA 1
ATOM 3804 C C . VAL C 1 44 ? 41.027 48.819 18.130 1.00 14.30 44 VAL C C 1
ATOM 3805 O O . VAL C 1 44 ? 40.064 48.057 18.232 1.00 14.19 44 VAL C O 1
ATOM 3809 N N . LEU C 1 45 ? 41.047 50.039 18.657 1.00 13.41 45 LEU C N 1
ATOM 3810 C CA . LEU C 1 45 ? 39.913 50.576 19.407 1.00 13.41 45 LEU C CA 1
ATOM 3811 C C . LEU C 1 45 ? 39.077 51.513 18.553 1.00 14.06 45 LEU C C 1
ATOM 3812 O O . LEU C 1 45 ? 39.616 52.317 17.798 1.00 13.06 45 LEU C O 1
ATOM 3817 N N . VAL C 1 46 ? 37.759 51.422 18.685 1.00 12.71 46 VAL C N 1
ATOM 3818 C CA . VAL C 1 46 ? 36.883 52.294 17.920 1.00 13.22 46 VAL C CA 1
ATOM 3819 C C . VAL C 1 46 ? 35.573 52.603 18.636 1.00 12.96 46 VAL C C 1
ATOM 3820 O O . VAL C 1 46 ? 35.000 51.742 19.306 1.00 12.45 46 VAL C O 1
ATOM 3824 N N . GLU C 1 47 ? 35.136 53.855 18.522 1.00 11.61 47 GLU C N 1
ATOM 3825 C CA . GLU C 1 47 ? 33.865 54.302 19.082 1.00 12.16 47 GLU C CA 1
ATOM 3826 C C . GLU C 1 47 ? 32.950 54.159 17.867 1.00 12.16 47 GLU C C 1
ATOM 3827 O O . GLU C 1 47 ? 33.068 54.910 16.899 1.00 12.53 47 GLU C O 1
ATOM 3833 N N . SER C 1 48 ? 32.044 53.190 17.905 1.00 11.70 48 SER C N 1
ATOM 3834 C CA . SER C 1 48 ? 31.177 52.936 16.757 1.00 10.44 48 SER C CA 1
ATOM 3835 C C . SER C 1 48 ? 29.985 53.853 16.557 1.00 11.10 48 SER C C 1
ATOM 3836 O O . SER C 1 48 ? 29.605 54.155 15.423 1.00 11.59 48 SER C O 1
ATOM 3839 N N . GLY C 1 49 ? 29.399 54.285 17.664 1.00 10.84 49 GLY C N 1
ATOM 3840 C CA . GLY C 1 49 ? 28.188 55.072 17.597 1.00 9.85 49 GLY C CA 1
ATOM 3841 C C . GLY C 1 49 ? 27.149 54.101 18.148 1.00 10.69 49 GLY C C 1
ATOM 3842 O O . GLY C 1 49 ? 27.411 52.894 18.243 1.00 10.99 49 GLY C O 1
ATOM 3843 N N . ILE C 1 50 ? 25.967 54.603 18.479 1.00 9.50 50 ILE C N 1
ATOM 3844 C CA . ILE C 1 50 ? 24.923 53.778 19.083 1.00 10.53 50 ILE C CA 1
ATOM 3845 C C . ILE C 1 50 ? 24.031 52.996 18.129 1.00 10.10 50 ILE C C 1
ATOM 3846 O O . ILE C 1 50 ? 23.688 53.476 17.053 1.00 10.21 50 ILE C O 1
ATOM 3851 N N . GLY C 1 51 ? 23.664 51.780 18.535 1.00 10.25 51 GLY C N 1
ATOM 3852 C CA . GLY C 1 51 ? 22.756 50.988 17.725 1.00 10.99 51 GLY C CA 1
ATOM 3853 C C . GLY C 1 51 ? 23.312 49.844 16.906 1.00 10.21 51 GLY C C 1
ATOM 3854 O O . GLY C 1 51 ? 24.517 49.682 16.772 1.00 9.51 51 GLY C O 1
ATOM 3855 N N . LYS C 1 52 ? 22.406 49.047 16.351 1.00 9.99 52 LYS C N 1
ATOM 3856 C CA . LYS C 1 52 ? 22.788 47.895 15.540 1.00 8.70 52 LYS C CA 1
ATOM 3857 C C . LYS C 1 52 ? 23.579 48.272 14.290 1.00 9.23 52 LYS C C 1
ATOM 3858 O O . LYS C 1 52 ? 24.601 47.662 13.982 1.00 9.24 52 LYS C O 1
ATOM 3864 N N . VAL C 1 53 ? 23.094 49.265 13.555 1.00 8.71 53 VAL C N 1
ATOM 3865 C CA . VAL C 1 53 ? 23.763 49.677 12.329 1.00 9.24 53 VAL C CA 1
ATOM 3866 C C . VAL C 1 53 ? 25.163 50.241 12.554 1.00 9.19 53 VAL C C 1
ATOM 3867 O O . VAL C 1 53 ? 26.116 49.825 11.896 1.00 9.36 53 VAL C O 1
ATOM 3871 N N . MET C 1 54 ? 25.300 51.180 13.483 1.00 9.99 54 MET C N 1
ATOM 3872 C CA . MET C 1 54 ? 26.614 51.767 13.718 1.00 10.43 54 MET C CA 1
ATOM 3873 C C . MET C 1 54 ? 27.622 50.724 14.192 1.00 9.62 54 MET C C 1
ATOM 3874 O O . MET C 1 54 ? 28.743 50.663 13.682 1.00 9.83 54 MET C O 1
ATOM 3879 N N . SER C 1 55 ? 27.228 49.890 15.150 1.00 9.89 55 SER C N 1
ATOM 3880 C CA . SER C 1 55 ? 28.142 48.871 15.647 1.00 9.78 55 SER C CA 1
ATOM 3881 C C . SER C 1 55 ? 28.488 47.843 14.564 1.00 9.89 55 SER C C 1
ATOM 3882 O O . SER C 1 55 ? 29.630 47.406 14.470 1.00 10.94 55 SER C O 1
ATOM 3885 N N . ALA C 1 56 ? 27.512 47.469 13.741 1.00 10.06 56 ALA C N 1
ATOM 3886 C CA . ALA C 1 56 ? 27.768 46.504 12.674 1.00 10.39 56 ALA C CA 1
ATOM 3887 C C . ALA C 1 56 ? 28.778 47.069 11.675 1.00 11.60 56 ALA C C 1
ATOM 3888 O O . ALA C 1 56 ? 29.666 46.355 11.204 1.00 10.36 56 ALA C O 1
ATOM 3890 N N . MET C 1 57 ? 28.648 48.352 11.351 1.00 11.28 57 MET C N 1
ATOM 3891 C CA . MET C 1 57 ? 29.577 48.975 10.414 1.00 11.42 57 MET C CA 1
ATOM 3892 C C . MET C 1 57 ? 30.997 48.921 10.960 1.00 12.09 57 MET C C 1
ATOM 3893 O O . MET C 1 57 ? 31.940 48.664 10.214 1.00 11.57 57 MET C O 1
ATOM 3898 N N . SER C 1 58 ? 31.150 49.162 12.260 1.00 11.34 58 SER C N 1
ATOM 3899 C CA . SER C 1 58 ? 32.477 49.134 12.872 1.00 12.28 58 SER C CA 1
ATOM 3900 C C . SER C 1 58 ? 33.096 47.736 12.785 1.00 12.68 58 SER C C 1
ATOM 3901 O O . SER C 1 58 ? 34.297 47.598 12.557 1.00 12.84 58 SER C O 1
ATOM 3904 N N . VAL C 1 59 ? 32.282 46.701 12.964 1.00 12.79 59 VAL C N 1
ATOM 3905 C CA . VAL C 1 59 ? 32.795 45.337 12.876 1.00 12.54 59 VAL C CA 1
ATOM 3906 C C . VAL C 1 59 ? 33.329 45.085 11.468 1.00 12.58 59 VAL C C 1
ATOM 3907 O O . VAL C 1 59 ? 34.414 44.530 11.291 1.00 11.56 59 VAL C O 1
ATOM 3911 N N . ALA C 1 60 ? 32.558 45.497 10.469 1.00 12.78 60 ALA C N 1
ATOM 3912 C CA . ALA C 1 60 ? 32.946 45.311 9.076 1.00 11.94 60 ALA C CA 1
ATOM 3913 C C . ALA C 1 60 ? 34.298 45.952 8.780 1.00 12.81 60 ALA C C 1
ATOM 3914 O O . ALA C 1 60 ? 35.167 45.329 8.167 1.00 13.94 60 ALA C O 1
ATOM 3916 N N . ILE C 1 61 ? 34.476 47.194 9.216 1.00 13.66 61 ILE C N 1
ATOM 3917 C CA . ILE C 1 61 ? 35.725 47.904 8.981 1.00 12.78 61 ILE C CA 1
ATOM 3918 C C . ILE C 1 61 ? 36.884 47.265 9.748 1.00 13.76 61 ILE C C 1
ATOM 3919 O O . ILE C 1 61 ? 37.992 47.147 9.225 1.00 13.38 61 ILE C O 1
ATOM 3924 N N . LEU C 1 62 ? 36.634 46.848 10.985 1.00 11.72 62 LEU C N 1
ATOM 3925 C CA . LEU C 1 62 ? 37.682 46.213 11.781 1.00 12.92 62 LEU C CA 1
ATOM 3926 C C . LEU C 1 62 ? 38.142 44.916 11.123 1.00 14.38 62 LEU C C 1
ATOM 3927 O O . LEU C 1 62 ? 39.341 44.619 11.075 1.00 13.13 62 LEU C O 1
ATOM 3932 N N . ALA C 1 63 ? 37.183 44.151 10.609 1.00 13.80 63 ALA C N 1
ATOM 3933 C CA . ALA C 1 63 ? 37.482 42.875 9.970 1.00 15.59 63 ALA C CA 1
ATOM 3934 C C . ALA C 1 63 ? 38.178 43.024 8.624 1.00 17.18 63 ALA C C 1
ATOM 3935 O O . ALA C 1 63 ? 39.170 42.343 8.354 1.00 19.04 63 ALA C O 1
ATOM 3937 N N . ASP C 1 64 ? 37.666 43.915 7.783 1.00 17.17 64 ASP C N 1
ATOM 3938 C CA . ASP C 1 64 ? 38.239 44.108 6.456 1.00 19.45 64 ASP C CA 1
ATOM 3939 C C . ASP C 1 64 ? 39.455 45.023 6.429 1.00 19.64 64 ASP C C 1
ATOM 3940 O O . ASP C 1 64 ? 40.546 44.600 6.053 1.00 22.58 64 ASP C O 1
ATOM 3945 N N . HIS C 1 65 ? 39.266 46.273 6.835 1.00 18.94 65 HIS C N 1
ATOM 3946 C CA . HIS C 1 65 ? 40.343 47.251 6.830 1.00 18.67 65 HIS C CA 1
ATOM 3947 C C . HIS C 1 65 ? 41.496 46.931 7.780 1.00 19.64 65 HIS C C 1
ATOM 3948 O O . HIS C 1 65 ? 42.663 47.082 7.413 1.00 20.09 65 HIS C O 1
ATOM 3955 N N . PHE C 1 66 ? 41.182 46.484 8.993 1.00 17.15 66 PHE C N 1
ATOM 3956 C CA . PHE C 1 66 ? 42.229 46.181 9.966 1.00 17.45 66 PHE C CA 1
ATOM 3957 C C . PHE C 1 66 ? 42.526 44.700 10.192 1.00 18.76 66 PHE C C 1
ATOM 3958 O O . PHE C 1 66 ? 43.367 44.351 11.023 1.00 18.29 66 PHE C O 1
ATOM 3966 N N . GLN C 1 67 ? 41.848 43.837 9.444 1.00 18.33 67 GLN C N 1
ATOM 3967 C CA . GLN C 1 67 ? 42.047 42.393 9.545 1.00 20.80 67 GLN C CA 1
ATOM 3968 C C . GLN C 1 67 ? 42.125 41.837 10.965 1.00 19.98 67 GLN C C 1
ATOM 3969 O O . GLN C 1 67 ? 43.002 41.026 11.270 1.00 19.26 67 GLN C O 1
ATOM 3975 N N . VAL C 1 68 ? 41.211 42.256 11.836 1.00 19.04 68 VAL C N 1
ATOM 3976 C CA . VAL C 1 68 ? 41.218 41.763 13.212 1.00 18.28 68 VAL C CA 1
ATOM 3977 C C . VAL C 1 68 ? 40.874 40.276 13.263 1.00 18.76 68 VAL C C 1
ATOM 3978 O O . VAL C 1 68 ? 40.214 39.749 12.364 1.00 18.21 68 VAL C O 1
ATOM 3982 N N . ASP C 1 69 ? 41.321 39.608 14.322 1.00 18.72 69 ASP C N 1
ATOM 3983 C CA . ASP C 1 69 ? 41.089 38.179 14.497 1.00 18.73 69 ASP C CA 1
ATOM 3984 C C . ASP C 1 69 ? 40.012 37.870 15.528 1.00 17.74 69 ASP C C 1
ATOM 3985 O O . ASP C 1 69 ? 39.557 36.730 15.639 1.00 16.80 69 ASP C O 1
ATOM 3990 N N . ALA C 1 70 ? 39.622 38.882 16.294 1.00 15.96 70 ALA C N 1
ATOM 3991 C CA . ALA C 1 70 ? 38.613 38.713 17.326 1.00 16.36 70 ALA C CA 1
ATOM 3992 C C . ALA C 1 70 ? 37.950 40.049 17.614 1.00 15.37 70 ALA C C 1
ATOM 3993 O O . ALA C 1 70 ? 38.487 41.104 17.275 1.00 16.16 70 ALA C O 1
ATOM 3995 N N . LEU C 1 71 ? 36.785 39.993 18.248 1.00 14.71 71 LEU C N 1
ATOM 3996 C CA . LEU C 1 71 ? 36.034 41.198 18.571 1.00 16.05 71 LEU C CA 1
ATOM 3997 C C . LEU C 1 71 ? 35.579 41.207 20.020 1.00 14.53 71 LEU C C 1
ATOM 3998 O O . LEU C 1 71 ? 35.109 40.198 20.542 1.00 15.03 71 LEU C O 1
ATOM 4003 N N . ILE C 1 72 ? 35.729 42.354 20.673 1.00 14.05 72 ILE C N 1
ATOM 4004 C CA . ILE C 1 72 ? 35.295 42.489 22.051 1.00 13.75 72 ILE C CA 1
ATOM 4005 C C . ILE C 1 72 ? 34.549 43.805 22.179 1.00 13.79 72 ILE C C 1
ATOM 4006 O O . ILE C 1 72 ? 35.020 44.845 21.713 1.00 13.45 72 ILE C O 1
ATOM 4011 N N . ASN C 1 73 ? 33.370 43.741 22.786 1.00 13.03 73 ASN C N 1
ATOM 4012 C CA . ASN C 1 73 ? 32.540 44.918 22.999 1.00 11.50 73 ASN C CA 1
ATOM 4013 C C . ASN C 1 73 ? 32.551 45.241 24.487 1.00 11.36 73 ASN C C 1
ATOM 4014 O O . ASN C 1 73 ? 32.444 44.350 25.328 1.00 10.67 73 ASN C O 1
ATOM 4019 N N . THR C 1 74 ? 32.697 46.521 24.803 1.00 10.38 74 THR C N 1
ATOM 4020 C CA . THR C 1 74 ? 32.722 46.976 26.184 1.00 10.86 74 THR C CA 1
ATOM 4021 C C . THR C 1 74 ? 31.841 48.210 26.291 1.00 11.85 74 THR C C 1
ATOM 4022 O O . THR C 1 74 ? 31.728 48.985 25.341 1.00 11.42 74 THR C O 1
ATOM 4026 N N . GLY C 1 75 ? 31.203 48.383 27.441 1.00 11.81 75 GLY C N 1
ATOM 4027 C CA . GLY C 1 75 ? 30.354 49.543 27.616 1.00 12.43 75 GLY C CA 1
ATOM 4028 C C . GLY C 1 75 ? 29.348 49.414 28.731 1.00 13.78 75 GLY C C 1
ATOM 4029 O O . GLY C 1 75 ? 29.551 48.660 29.688 1.00 13.59 75 GLY C O 1
ATOM 4030 N N . SER C 1 76 ? 28.250 50.151 28.590 1.00 13.70 76 SER C N 1
ATOM 4031 C CA . SER C 1 76 ? 27.181 50.180 29.582 1.00 12.53 76 SER C CA 1
ATOM 4032 C C . SER C 1 76 ? 25.952 49.399 29.144 1.00 12.72 76 SER C C 1
ATOM 4033 O O . SER C 1 76 ? 25.759 49.130 27.960 1.00 13.25 76 SER C O 1
ATOM 4036 N N . ALA C 1 77 ? 25.118 49.054 30.119 1.00 10.83 77 ALA C N 1
ATOM 4037 C CA . ALA C 1 77 ? 23.880 48.333 29.864 1.00 10.09 77 ALA C CA 1
ATOM 4038 C C . ALA C 1 77 ? 22.908 48.545 31.017 1.00 10.05 77 ALA C C 1
ATOM 4039 O O . ALA C 1 77 ? 23.292 49.041 32.080 1.00 11.12 77 ALA C O 1
ATOM 4041 N N . GLY C 1 78 ? 21.650 48.172 30.797 1.00 9.70 78 GLY C N 1
ATOM 4042 C CA . GLY C 1 78 ? 20.634 48.311 31.825 1.00 9.63 78 GLY C CA 1
ATOM 4043 C C . GLY C 1 78 ? 20.454 47.002 32.572 1.00 11.55 78 GLY C C 1
ATOM 4044 O O . GLY C 1 78 ? 20.323 45.942 31.953 1.00 10.95 78 GLY C O 1
ATOM 4045 N N . ALA C 1 79 ? 20.452 47.071 33.900 1.00 10.02 79 ALA C N 1
ATOM 4046 C CA . ALA C 1 79 ? 20.292 45.877 34.734 1.00 9.50 79 ALA C CA 1
ATOM 4047 C C . ALA C 1 79 ? 18.822 45.481 34.802 1.00 11.48 79 ALA C C 1
ATOM 4048 O O . ALA C 1 79 ? 17.975 46.298 35.154 1.00 13.24 79 ALA C O 1
ATOM 4050 N N . VAL C 1 80 ? 18.511 44.229 34.469 1.00 12.15 80 VAL C N 1
ATOM 4051 C CA . VAL C 1 80 ? 17.123 43.787 34.511 1.00 12.41 80 VAL C CA 1
ATOM 4052 C C . VAL C 1 80 ? 16.881 42.612 35.456 1.00 12.65 80 VAL C C 1
ATOM 4053 O O . VAL C 1 80 ? 15.799 42.501 36.026 1.00 13.96 80 VAL C O 1
ATOM 4057 N N . ALA C 1 81 ? 17.876 41.746 35.634 1.00 12.56 81 ALA C N 1
ATOM 4058 C CA . ALA C 1 81 ? 17.716 40.612 36.540 1.00 14.02 81 ALA C CA 1
ATOM 4059 C C . ALA C 1 81 ? 17.720 41.119 37.976 1.00 15.34 81 ALA C C 1
ATOM 4060 O O . ALA C 1 81 ? 18.557 41.944 38.353 1.00 14.98 81 ALA C O 1
ATOM 4062 N N . GLU C 1 82 ? 16.780 40.623 38.771 1.00 14.51 82 GLU C N 1
ATOM 4063 C CA . GLU C 1 82 ? 16.657 41.021 40.167 1.00 17.35 82 GLU C CA 1
ATOM 4064 C C . GLU C 1 82 ? 17.969 40.817 40.916 1.00 17.51 82 GLU C C 1
ATOM 4065 O O . GLU C 1 82 ? 18.609 39.776 40.790 1.00 18.38 82 GLU C O 1
ATOM 4071 N N . GLY C 1 83 ? 18.371 41.819 41.691 1.00 16.65 83 GLY C N 1
ATOM 4072 C CA . GLY C 1 83 ? 19.594 41.696 42.462 1.00 15.47 83 GLY C CA 1
ATOM 4073 C C . GLY C 1 83 ? 20.834 42.299 41.835 1.00 15.91 83 GLY C C 1
ATOM 4074 O O . GLY C 1 83 ? 21.812 42.570 42.539 1.00 16.20 83 GLY C O 1
ATOM 4075 N N . ILE C 1 84 ? 20.822 42.497 40.521 1.00 14.34 84 ILE C N 1
ATOM 4076 C CA . ILE C 1 84 ? 21.983 43.085 39.863 1.00 14.41 84 ILE C CA 1
ATOM 4077 C C . ILE C 1 84 ? 21.944 44.581 40.122 1.00 14.70 84 ILE C C 1
ATOM 4078 O O . ILE C 1 84 ? 20.936 45.239 39.868 1.00 16.41 84 ILE C O 1
ATOM 4083 N N . ALA C 1 85 ? 23.045 45.114 40.633 1.00 13.50 85 ALA C N 1
ATOM 4084 C CA . ALA C 1 85 ? 23.108 46.527 40.968 1.00 14.44 85 ALA C CA 1
ATOM 4085 C C . ALA C 1 85 ? 23.820 47.398 39.947 1.00 13.99 85 ALA C C 1
ATOM 4086 O O . ALA C 1 85 ? 24.586 46.916 39.113 1.00 12.59 85 ALA C O 1
ATOM 4088 N N . VAL C 1 86 ? 23.544 48.696 40.019 1.00 14.03 86 VAL C N 1
ATOM 4089 C CA . VAL C 1 86 ? 24.195 49.655 39.147 1.00 13.88 86 VAL C CA 1
ATOM 4090 C C . VAL C 1 86 ? 25.673 49.546 39.508 1.00 13.89 86 VAL C C 1
ATOM 4091 O O . VAL C 1 86 ? 26.023 49.469 40.689 1.00 14.84 86 VAL C O 1
ATOM 4095 N N . GLY C 1 87 ? 26.537 49.502 38.501 1.00 12.99 87 GLY C N 1
ATOM 4096 C CA . GLY C 1 87 ? 27.959 49.386 38.762 1.00 12.73 87 GLY C CA 1
ATOM 4097 C C . GLY C 1 87 ? 28.467 47.964 38.619 1.00 12.79 87 GLY C C 1
ATOM 4098 O O . GLY C 1 87 ? 29.672 47.740 38.497 1.00 13.19 87 GLY C O 1
ATOM 4099 N N . ASP C 1 88 ? 27.557 46.995 38.650 1.00 12.34 88 ASP C N 1
ATOM 4100 C CA . ASP C 1 88 ? 27.951 45.598 38.499 1.00 11.56 88 ASP C CA 1
ATOM 4101 C C . ASP C 1 88 ? 28.400 45.365 37.060 1.00 12.23 88 ASP C C 1
ATOM 4102 O O . ASP C 1 88 ? 28.026 46.111 36.154 1.00 12.88 88 ASP C O 1
ATOM 4107 N N . VAL C 1 89 ? 29.200 44.327 36.849 1.00 10.92 89 VAL C N 1
ATOM 4108 C CA . VAL C 1 89 ? 29.669 44.016 35.509 1.00 11.91 89 VAL C CA 1
ATOM 4109 C C . VAL C 1 89 ? 29.088 42.681 35.063 1.00 12.83 89 VAL C C 1
ATOM 4110 O O . VAL C 1 89 ? 29.097 41.704 35.812 1.00 14.07 89 VAL C O 1
ATOM 4114 N N . VAL C 1 90 ? 28.561 42.656 33.845 1.00 11.77 90 VAL C N 1
ATOM 4115 C CA . VAL C 1 90 ? 27.979 41.445 33.288 1.00 12.25 90 VAL C CA 1
ATOM 4116 C C . VAL C 1 90 ? 28.784 40.994 32.083 1.00 12.52 90 VAL C C 1
ATOM 4117 O O . VAL C 1 90 ? 28.972 41.754 31.130 1.00 11.66 90 VAL C O 1
ATOM 4121 N N . ILE C 1 91 ? 29.279 39.762 32.141 1.00 11.65 91 ILE C N 1
ATOM 4122 C CA . ILE C 1 91 ? 30.024 39.189 31.034 1.00 11.87 91 ILE C CA 1
ATOM 4123 C C . ILE C 1 91 ? 28.991 38.320 30.325 1.00 12.45 91 ILE C C 1
ATOM 4124 O O . ILE C 1 91 ? 28.379 37.454 30.946 1.00 11.50 91 ILE C O 1
ATOM 4129 N N . ALA C 1 92 ? 28.778 38.562 29.037 1.00 9.75 92 ALA C N 1
ATOM 4130 C CA . ALA C 1 92 ? 27.788 37.794 28.295 1.00 13.13 92 ALA C CA 1
ATOM 4131 C C . ALA C 1 92 ? 28.340 36.479 27.768 1.00 13.96 92 ALA C C 1
ATOM 4132 O O . ALA C 1 92 ? 29.261 36.476 26.957 1.00 16.66 92 ALA C O 1
ATOM 4134 N N . ASP C 1 93 ? 27.798 35.357 28.230 1.00 15.30 93 ASP C N 1
ATOM 4135 C CA . ASP C 1 93 ? 28.263 34.083 27.699 1.00 15.42 93 ASP C CA 1
ATOM 4136 C C . ASP C 1 93 ? 27.474 33.833 26.414 1.00 15.60 93 ASP C C 1
ATOM 4137 O O . ASP C 1 93 ? 27.913 33.095 25.534 1.00 14.31 93 ASP C O 1
ATOM 4142 N N . LYS C 1 94 ? 26.320 34.486 26.308 1.00 13.89 94 LYS C N 1
ATOM 4143 C CA . LYS C 1 94 ? 25.469 34.382 25.124 1.00 15.22 94 LYS C CA 1
ATOM 4144 C C . LYS C 1 94 ? 24.699 35.680 24.933 1.00 13.37 94 LYS C C 1
ATOM 4145 O O . LYS C 1 94 ? 24.459 36.417 25.892 1.00 12.14 94 LYS C O 1
ATOM 4151 N N . LEU C 1 95 ? 24.301 35.945 23.693 1.00 11.80 95 LEU C N 1
ATOM 4152 C CA . LEU C 1 95 ? 23.540 37.150 23.384 1.00 12.71 95 LEU C CA 1
ATOM 4153 C C . LEU C 1 95 ? 22.405 36.829 22.433 1.00 11.27 95 LEU C C 1
ATOM 4154 O O . LEU C 1 95 ? 22.501 35.898 21.638 1.00 12.05 95 LEU C O 1
ATOM 4159 N N . ALA C 1 96 ? 21.332 37.606 22.521 1.00 11.52 96 ALA C N 1
ATOM 4160 C CA . ALA C 1 96 ? 20.186 37.418 21.642 1.00 10.02 96 ALA C CA 1
ATOM 4161 C C . ALA C 1 96 ? 19.452 38.739 21.522 1.00 10.27 96 ALA C C 1
ATOM 4162 O O . ALA C 1 96 ? 19.586 39.616 22.381 1.00 9.93 96 ALA C O 1
ATOM 4164 N N . TYR C 1 97 ? 18.695 38.880 20.440 1.00 9.38 97 TYR C N 1
ATOM 4165 C CA . TYR C 1 97 ? 17.901 40.079 20.208 1.00 9.01 97 TYR C CA 1
ATOM 4166 C C . TYR C 1 97 ? 16.565 39.923 20.915 1.00 10.04 97 TYR C C 1
ATOM 4167 O O . TYR C 1 97 ? 15.925 38.875 20.817 1.00 10.50 97 TYR C O 1
ATOM 4176 N N . HIS C 1 98 ? 16.129 40.962 21.616 1.00 9.03 98 HIS C N 1
ATOM 4177 C CA . HIS C 1 98 ? 14.841 40.889 22.284 1.00 10.21 98 HIS C CA 1
ATOM 4178 C C . HIS C 1 98 ? 13.775 41.592 21.445 1.00 10.23 98 HIS C C 1
ATOM 4179 O O . HIS C 1 98 ? 12.591 41.511 21.757 1.00 10.03 98 HIS C O 1
ATOM 4186 N N . ASP C 1 99 ? 14.196 42.247 20.361 1.00 10.20 99 ASP C N 1
ATOM 4187 C CA . ASP C 1 99 ? 13.267 43.002 19.513 1.00 10.33 99 ASP C CA 1
ATOM 4188 C C . ASP C 1 99 ? 13.112 42.493 18.086 1.00 11.59 99 ASP C C 1
ATOM 4189 O O . ASP C 1 99 ? 12.691 43.239 17.200 1.00 12.92 99 ASP C O 1
ATOM 4194 N N . VAL C 1 100 ? 13.434 41.224 17.868 1.00 10.04 100 VAL C N 1
ATOM 4195 C CA . VAL C 1 100 ? 13.353 40.625 16.542 1.00 10.35 100 VAL C CA 1
ATOM 4196 C C . VAL C 1 100 ? 12.222 39.604 16.430 1.00 11.19 100 VAL C C 1
ATOM 4197 O O . VAL C 1 100 ? 12.152 38.659 17.217 1.00 11.70 100 VAL C O 1
ATOM 4201 N N . ASP C 1 101 ? 11.346 39.798 15.447 1.00 11.20 101 ASP C N 1
ATOM 4202 C CA . ASP C 1 101 ? 10.223 38.890 15.232 1.00 11.48 101 ASP C CA 1
ATOM 4203 C C . ASP C 1 101 ? 10.102 38.471 13.773 1.00 11.45 101 ASP C C 1
ATOM 4204 O O . ASP C 1 101 ? 9.597 39.222 12.932 1.00 11.67 101 ASP C O 1
ATOM 4209 N N . VAL C 1 102 ? 10.591 37.268 13.482 1.00 10.02 102 VAL C N 1
ATOM 4210 C CA . VAL C 1 102 ? 10.523 36.695 12.139 1.00 11.03 102 VAL C CA 1
ATOM 4211 C C . VAL C 1 102 ? 9.837 35.340 12.329 1.00 10.94 102 VAL C C 1
ATOM 4212 O O . VAL C 1 102 ? 10.030 34.408 11.546 1.00 12.59 102 VAL C O 1
ATOM 4216 N N . THR C 1 103 ? 9.024 35.258 13.377 1.00 10.66 103 THR C N 1
ATOM 4217 C CA . THR C 1 103 ? 8.311 34.028 13.723 1.00 11.26 103 THR C CA 1
ATOM 4218 C C . THR C 1 103 ? 7.317 33.545 12.668 1.00 12.16 103 THR C C 1
ATOM 4219 O O . THR C 1 103 ? 6.937 32.372 12.667 1.00 12.81 103 THR C O 1
ATOM 4223 N N . ALA C 1 104 ? 6.894 34.429 11.771 1.00 12.64 104 ALA C N 1
ATOM 4224 C CA . ALA C 1 104 ? 5.938 34.031 10.739 1.00 14.06 104 ALA C CA 1
ATOM 4225 C C . ALA C 1 104 ? 6.492 32.905 9.868 1.00 14.27 104 ALA C C 1
ATOM 4226 O O . ALA C 1 104 ? 5.726 32.131 9.289 1.00 15.29 104 ALA C O 1
ATOM 4228 N N . PHE C 1 105 ? 7.816 32.817 9.780 1.00 13.44 105 PHE C N 1
ATOM 4229 C CA . PHE C 1 105 ? 8.476 31.780 8.987 1.00 14.68 105 PHE C CA 1
ATOM 4230 C C . PHE C 1 105 ? 8.859 30.560 9.815 1.00 15.36 105 PHE C C 1
ATOM 4231 O O . PHE C 1 105 ? 9.414 29.594 9.286 1.00 18.09 105 PHE C O 1
ATOM 4239 N N . GLY C 1 106 ? 8.572 30.606 11.109 1.00 15.02 106 GLY C N 1
ATOM 4240 C CA . GLY C 1 106 ? 8.891 29.476 11.965 1.00 16.07 106 GLY C CA 1
ATOM 4241 C C . GLY C 1 106 ? 10.098 29.668 12.863 1.00 16.51 106 GLY C C 1
ATOM 4242 O O . GLY C 1 106 ? 10.430 28.784 13.656 1.00 16.80 106 GLY C O 1
ATOM 4243 N N . TYR C 1 107 ? 10.765 30.811 12.742 1.00 14.44 107 TYR C N 1
ATOM 4244 C CA . TYR C 1 107 ? 11.926 31.095 13.582 1.00 13.83 107 TYR C CA 1
ATOM 4245 C C . TYR C 1 107 ? 11.458 31.323 15.013 1.00 12.42 107 TYR C C 1
ATOM 4246 O O . TYR C 1 107 ? 10.305 31.687 15.247 1.00 12.72 107 TYR C O 1
ATOM 4255 N N . ALA C 1 108 ? 12.351 31.099 15.971 1.00 12.82 108 ALA C N 1
ATOM 4256 C CA . ALA C 1 108 ? 12.017 31.326 17.369 1.00 12.45 108 ALA C CA 1
ATOM 4257 C C . ALA C 1 108 ? 11.962 32.840 17.552 1.00 12.32 108 ALA C C 1
ATOM 4258 O O . ALA C 1 108 ? 12.589 33.583 16.791 1.00 12.20 108 ALA C O 1
ATOM 4260 N N . TYR C 1 109 ? 11.211 33.308 18.540 1.00 12.12 109 TYR C N 1
ATOM 4261 C CA . TYR C 1 109 ? 11.150 34.746 18.761 1.00 12.01 109 TYR C CA 1
ATOM 4262 C C . TYR C 1 109 ? 12.555 35.235 19.102 1.00 12.44 109 TYR C C 1
ATOM 4263 O O . TYR C 1 109 ? 13.270 34.594 19.873 1.00 12.05 109 TYR C O 1
ATOM 4272 N N . GLY C 1 110 ? 12.940 36.368 18.519 1.00 12.18 110 GLY C N 1
ATOM 4273 C CA . GLY C 1 110 ? 14.258 36.931 18.770 1.00 11.52 110 GLY C CA 1
ATOM 4274 C C . GLY C 1 110 ? 15.308 36.501 17.761 1.00 11.48 110 GLY C C 1
ATOM 4275 O O . GLY C 1 110 ? 16.392 37.089 17.671 1.00 10.09 110 GLY C O 1
ATOM 4276 N N . GLN C 1 111 ? 14.983 35.478 16.982 1.00 9.73 111 GLN C N 1
ATOM 4277 C CA . GLN C 1 111 ? 15.910 34.947 15.993 1.00 9.81 111 GLN C CA 1
ATOM 4278 C C . GLN C 1 111 ? 15.792 35.613 14.628 1.00 10.20 111 GLN C C 1
ATOM 4279 O O . GLN C 1 111 ? 14.746 35.553 13.982 1.00 11.01 111 GLN C O 1
ATOM 4285 N N . MET C 1 112 ? 16.877 36.248 14.197 1.00 9.55 112 MET C N 1
ATOM 4286 C CA . MET C 1 112 ? 16.923 36.918 12.901 1.00 10.77 112 MET C CA 1
ATOM 4287 C C . MET C 1 112 ? 16.977 35.870 11.791 1.00 11.61 112 MET C C 1
ATOM 4288 O O . MET C 1 112 ? 17.547 34.791 11.967 1.00 12.77 112 MET C O 1
ATOM 4293 N N . ALA C 1 113 ? 16.369 36.179 10.652 1.00 12.01 113 ALA C N 1
ATOM 4294 C CA . ALA C 1 113 ? 16.380 35.250 9.527 1.00 13.24 113 ALA C CA 1
ATOM 4295 C C . ALA C 1 113 ? 17.820 34.903 9.141 1.00 13.72 113 ALA C C 1
ATOM 4296 O O . ALA C 1 113 ? 18.696 35.769 9.149 1.00 13.24 113 ALA C O 1
ATOM 4298 N N . GLN C 1 114 ? 18.057 33.635 8.811 1.00 12.73 114 GLN C N 1
ATOM 4299 C CA . GLN C 1 114 ? 19.382 33.163 8.401 1.00 14.11 114 GLN C CA 1
ATOM 4300 C C . GLN C 1 114 ? 20.404 33.233 9.532 1.00 13.89 114 GLN C C 1
ATOM 4301 O O . GLN C 1 114 ? 21.607 33.194 9.283 1.00 16.14 114 GLN C O 1
ATOM 4307 N N . GLN C 1 115 ? 19.925 33.342 10.767 1.00 13.19 115 GLN C N 1
ATOM 4308 C CA . GLN C 1 115 ? 20.807 33.433 11.930 1.00 13.37 115 GLN C CA 1
ATOM 4309 C C . GLN C 1 115 ? 20.368 32.504 13.052 1.00 13.35 115 GLN C C 1
ATOM 4310 O O . GLN C 1 115 ? 19.210 32.087 13.110 1.00 13.70 115 GLN C O 1
ATOM 4316 N N . PRO C 1 116 ? 21.297 32.152 13.958 1.00 13.37 116 PRO C N 1
ATOM 4317 C CA . PRO C 1 116 ? 20.928 31.278 15.077 1.00 14.53 116 PRO C CA 1
ATOM 4318 C C . PRO C 1 116 ? 20.207 32.179 16.082 1.00 14.53 116 PRO C C 1
ATOM 4319 O O . PRO C 1 116 ? 20.306 33.406 15.983 1.00 15.54 116 PRO C O 1
ATOM 4323 N N . LEU C 1 117 ? 19.485 31.594 17.034 1.00 14.15 117 LEU C N 1
ATOM 4324 C CA . LEU C 1 117 ? 18.777 32.389 18.040 1.00 14.48 117 LEU C CA 1
ATOM 4325 C C . LEU C 1 117 ? 19.763 33.052 19.000 1.00 13.63 117 LEU C C 1
ATOM 4326 O O . LEU C 1 117 ? 19.638 34.235 19.332 1.00 14.21 117 LEU C O 1
ATOM 4331 N N . TYR C 1 118 ? 20.738 32.274 19.453 1.00 13.97 118 TYR C N 1
ATOM 4332 C CA . TYR C 1 118 ? 21.747 32.778 20.370 1.00 13.25 118 TYR C CA 1
ATOM 4333 C C . TYR C 1 118 ? 23.120 32.834 19.721 1.00 14.45 118 TYR C C 1
ATOM 4334 O O . TYR C 1 118 ? 23.483 31.969 18.920 1.00 14.21 118 TYR C O 1
ATOM 4343 N N . PHE C 1 119 ? 23.873 33.872 20.065 1.00 12.73 119 PHE C N 1
ATOM 4344 C CA . PHE C 1 119 ? 25.239 34.035 19.590 1.00 14.26 119 PHE C CA 1
ATOM 4345 C C . PHE C 1 119 ? 26.061 33.787 20.845 1.00 14.13 119 PHE C C 1
ATOM 4346 O O . PHE C 1 119 ? 25.783 34.360 21.893 1.00 16.64 119 PHE C O 1
ATOM 4354 N N . GLU C 1 120 ? 27.062 32.924 20.756 1.00 15.65 120 GLU C N 1
ATOM 4355 C CA . GLU C 1 120 ? 27.851 32.609 21.936 1.00 16.95 120 GLU C CA 1
ATOM 4356 C C . GLU C 1 120 ? 29.219 33.258 21.974 1.00 15.18 120 GLU C C 1
ATOM 4357 O O . GLU C 1 120 ? 29.947 33.241 20.986 1.00 16.88 120 GLU C O 1
ATOM 4363 N N . SER C 1 121 ? 29.564 33.836 23.121 1.00 14.69 121 SER C N 1
ATOM 4364 C CA . SER C 1 121 ? 30.877 34.440 23.283 1.00 14.39 121 SER C CA 1
ATOM 4365 C C . SER C 1 121 ? 31.866 33.282 23.259 1.00 15.03 121 SER C C 1
ATOM 4366 O O . SER C 1 121 ? 31.532 32.165 23.668 1.00 14.00 121 SER C O 1
ATOM 4369 N N . ASP C 1 122 ? 33.069 33.547 22.768 1.00 14.37 122 ASP C N 1
ATOM 4370 C CA . ASP C 1 122 ? 34.103 32.522 22.680 1.00 16.34 122 ASP C CA 1
ATOM 4371 C C . ASP C 1 122 ? 34.275 31.798 24.014 1.00 16.04 122 ASP C C 1
ATOM 4372 O O . ASP C 1 122 ? 34.488 32.430 25.048 1.00 15.86 122 ASP C O 1
ATOM 4377 N N . LYS C 1 123 ? 34.203 30.469 23.983 1.00 16.46 123 LYS C N 1
ATOM 4378 C CA . LYS C 1 123 ? 34.332 29.671 25.199 1.00 19.22 123 LYS C CA 1
ATOM 4379 C C . LYS C 1 123 ? 35.658 29.875 25.918 1.00 18.23 123 LYS C C 1
ATOM 4380 O O . LYS C 1 123 ? 35.706 29.895 27.148 1.00 19.61 123 LYS C O 1
ATOM 4386 N N . THR C 1 124 ? 36.736 30.016 25.155 1.00 18.81 124 THR C N 1
ATOM 4387 C CA . THR C 1 124 ? 38.052 30.226 25.744 1.00 18.92 124 THR C CA 1
ATOM 4388 C C . THR C 1 124 ? 38.096 31.590 26.426 1.00 18.63 124 THR C C 1
ATOM 4389 O O . THR C 1 124 ? 38.606 31.714 27.537 1.00 18.75 124 THR C O 1
ATOM 4393 N N . PHE C 1 125 ? 37.558 32.613 25.762 1.00 17.91 125 PHE C N 1
ATOM 4394 C CA . PHE C 1 125 ? 37.534 33.954 26.344 1.00 17.37 125 PHE C CA 1
ATOM 4395 C C . PHE C 1 125 ? 36.725 33.935 27.634 1.00 16.54 125 PHE C C 1
ATOM 4396 O O . PHE C 1 125 ? 37.142 34.491 28.647 1.00 16.94 125 PHE C O 1
ATOM 4404 N N . VAL C 1 126 ? 35.557 33.301 27.585 1.00 17.01 126 VAL C N 1
ATOM 4405 C CA . VAL C 1 126 ? 34.684 33.219 28.749 1.00 15.99 126 VAL C CA 1
ATOM 4406 C C . VAL C 1 126 ? 35.358 32.491 29.912 1.00 17.34 126 VAL C C 1
ATOM 4407 O O . VAL C 1 126 ? 35.277 32.928 31.058 1.00 16.69 126 VAL C O 1
ATOM 4411 N N . ALA C 1 127 ? 36.026 31.384 29.616 1.00 18.01 127 ALA C N 1
ATOM 4412 C CA . ALA C 1 127 ? 36.696 30.626 30.666 1.00 19.85 127 ALA C CA 1
ATOM 4413 C C . ALA C 1 127 ? 37.799 31.457 31.313 1.00 20.36 127 ALA C C 1
ATOM 4414 O O . ALA C 1 127 ? 37.907 31.525 32.538 1.00 21.37 127 ALA C O 1
ATOM 4416 N N . GLN C 1 128 ? 38.608 32.107 30.484 1.00 21.12 128 GLN C N 1
ATOM 4417 C CA . GLN C 1 128 ? 39.710 32.905 30.992 1.00 22.84 128 GLN C CA 1
ATOM 4418 C C . GLN C 1 128 ? 39.303 34.172 31.734 1.00 22.16 128 GLN C C 1
ATOM 4419 O O . GLN C 1 128 ? 39.933 34.531 32.725 1.00 21.93 128 GLN C O 1
ATOM 4425 N N . ILE C 1 129 ? 38.254 34.853 31.285 1.00 21.58 129 ILE C N 1
ATOM 4426 C CA . ILE C 1 129 ? 37.866 36.066 31.985 1.00 22.30 129 ILE C CA 1
ATOM 4427 C C . ILE C 1 129 ? 37.356 35.742 33.392 1.00 23.80 129 ILE C C 1
ATOM 4428 O O . ILE C 1 129 ? 37.578 36.508 34.330 1.00 23.37 129 ILE C O 1
ATOM 4433 N N . GLN C 1 130 ? 36.693 34.601 33.551 1.00 25.11 130 GLN C N 1
ATOM 4434 C CA . GLN C 1 130 ? 36.200 34.216 34.870 1.00 28.36 130 GLN C CA 1
ATOM 4435 C C . GLN C 1 130 ? 37.378 33.947 35.802 1.00 28.84 130 GLN C C 1
ATOM 4436 O O . GLN C 1 130 ? 37.323 34.251 36.993 1.00 29.07 130 GLN C O 1
ATOM 4442 N N . GLU C 1 131 ? 38.441 33.374 35.246 1.00 29.63 131 GLU C N 1
ATOM 4443 C CA . GLU C 1 131 ? 39.643 33.056 36.011 1.00 30.44 131 GLU C CA 1
ATOM 4444 C C . GLU C 1 131 ? 40.346 34.318 36.507 1.00 29.62 131 GLU C C 1
ATOM 4445 O O . GLU C 1 131 ? 40.982 34.308 37.562 1.00 30.02 131 GLU C O 1
ATOM 4451 N N . SER C 1 132 ? 40.227 35.401 35.745 1.00 27.77 132 SER C N 1
ATOM 4452 C CA . SER C 1 132 ? 40.859 36.664 36.109 1.00 26.68 132 SER C CA 1
ATOM 4453 C C . SER C 1 132 ? 40.056 37.407 37.170 1.00 25.96 132 SER C C 1
ATOM 4454 O O . SER C 1 132 ? 40.523 38.400 37.728 1.00 27.17 132 SER C O 1
ATOM 4457 N N . LEU C 1 133 ? 38.845 36.929 37.438 1.00 24.18 133 LEU C N 1
ATOM 4458 C CA . LEU C 1 133 ? 37.978 37.550 38.433 1.00 23.12 133 LEU C CA 1
ATOM 4459 C C . LEU C 1 133 ? 37.884 36.683 39.685 1.00 22.41 133 LEU C C 1
ATOM 4460 O O . LEU C 1 133 ? 38.110 35.476 39.630 1.00 22.70 133 LEU C O 1
ATOM 4465 N N . SER C 1 134 ? 37.553 37.307 40.811 1.00 22.23 134 SER C N 1
ATOM 4466 C CA . SER C 1 134 ? 37.437 36.588 42.080 1.00 22.67 134 SER C CA 1
ATOM 4467 C C . SER C 1 134 ? 36.046 36.007 42.304 1.00 22.16 134 SER C C 1
ATOM 4468 O O . SER C 1 134 ? 35.041 36.694 42.127 1.00 21.21 134 SER C O 1
ATOM 4471 N N . GLN C 1 135 ? 35.996 34.741 42.710 1.00 21.83 135 GLN C N 1
ATOM 4472 C CA . GLN C 1 135 ? 34.725 34.077 42.973 1.00 22.13 135 GLN C CA 1
ATOM 4473 C C . GLN C 1 135 ? 34.039 34.684 44.193 1.00 21.51 135 GLN C C 1
ATOM 4474 O O . GLN C 1 135 ? 32.831 34.532 44.373 1.00 21.11 135 GLN C O 1
ATOM 4480 N N . LEU C 1 136 ? 34.812 35.371 45.031 1.00 21.00 136 LEU C N 1
ATOM 4481 C CA . LEU C 1 136 ? 34.268 35.995 46.235 1.00 21.14 136 LEU C CA 1
ATOM 4482 C C . LEU C 1 136 ? 33.628 37.343 45.917 1.00 19.96 136 LEU C C 1
ATOM 4483 O O . LEU C 1 136 ? 32.904 37.909 46.736 1.00 20.42 136 LEU C O 1
ATOM 4488 N N . ASP C 1 137 ? 33.912 37.854 44.724 1.00 19.34 137 ASP C N 1
ATOM 4489 C CA . ASP C 1 137 ? 33.367 39.128 44.268 1.00 18.77 137 ASP C CA 1
ATOM 4490 C C . ASP C 1 137 ? 31.981 38.850 43.687 1.00 17.84 137 ASP C C 1
ATOM 4491 O O . ASP C 1 137 ? 31.856 38.168 42.673 1.00 17.24 137 ASP C O 1
ATOM 4496 N N . GLN C 1 138 ? 30.945 39.369 44.338 1.00 16.68 138 GLN C N 1
ATOM 4497 C CA . GLN C 1 138 ? 29.571 39.152 43.892 1.00 16.74 138 GLN C CA 1
ATOM 4498 C C . GLN C 1 138 ? 29.079 40.214 42.915 1.00 16.67 138 GLN C C 1
ATOM 4499 O O . GLN C 1 138 ? 27.921 40.182 42.490 1.00 15.33 138 GLN C O 1
ATOM 4505 N N . ASN C 1 139 ? 29.950 41.149 42.552 1.00 15.18 139 ASN C N 1
ATOM 4506 C CA . ASN C 1 139 ? 29.547 42.215 41.648 1.00 16.03 139 ASN C CA 1
ATOM 4507 C C . ASN C 1 139 ? 29.754 41.978 40.156 1.00 15.84 139 ASN C C 1
ATOM 4508 O O . ASN C 1 139 ? 29.487 42.866 39.344 1.00 15.72 139 ASN C O 1
ATOM 4513 N N . TRP C 1 140 ? 30.246 40.801 39.783 1.00 13.71 140 TRP C N 1
ATOM 4514 C CA . TRP C 1 140 ? 30.367 40.491 38.363 1.00 12.74 140 TRP C CA 1
ATOM 4515 C C . TRP C 1 140 ? 29.413 39.333 38.135 1.00 14.13 140 TRP C C 1
ATOM 4516 O O . TRP C 1 140 ? 29.123 38.574 39.058 1.00 13.01 140 TRP C O 1
ATOM 4527 N N . HIS C 1 141 ? 28.907 39.221 36.913 1.00 12.54 141 HIS C N 1
ATOM 4528 C CA . HIS C 1 141 ? 27.944 38.189 36.571 1.00 14.17 141 HIS C CA 1
ATOM 4529 C C . HIS C 1 141 ? 28.266 37.585 35.216 1.00 13.90 141 HIS C C 1
ATOM 4530 O O . HIS C 1 141 ? 28.919 38.208 34.387 1.00 15.92 141 HIS C O 1
ATOM 4537 N N . LEU C 1 142 ? 27.801 36.361 34.998 1.00 13.98 142 LEU C N 1
ATOM 4538 C CA . LEU C 1 142 ? 28.004 35.680 33.728 1.00 13.00 142 LEU C CA 1
ATOM 4539 C C . LEU C 1 142 ? 26.629 35.213 33.278 1.00 12.86 142 LEU C C 1
ATOM 4540 O O . LEU C 1 142 ? 25.940 34.501 34.011 1.00 12.27 142 LEU C O 1
ATOM 4545 N N . GLY C 1 143 ? 26.213 35.623 32.085 1.00 11.65 143 GLY C N 1
ATOM 4546 C CA . GLY C 1 143 ? 24.906 35.207 31.617 1.00 11.04 143 GLY C CA 1
ATOM 4547 C C . GLY C 1 143 ? 24.472 35.854 30.319 1.00 11.55 143 GLY C C 1
ATOM 4548 O O . GLY C 1 143 ? 25.292 36.339 29.540 1.00 11.51 143 GLY C O 1
ATOM 4549 N N . LEU C 1 144 ? 23.165 35.862 30.099 1.00 11.02 144 LEU C N 1
ATOM 4550 C CA . LEU C 1 144 ? 22.591 36.424 28.886 1.00 11.75 144 LEU C CA 1
ATOM 4551 C C . LEU C 1 144 ? 22.393 37.932 28.889 1.00 11.05 144 LEU C C 1
ATOM 4552 O O . LEU C 1 144 ? 21.884 38.506 29.849 1.00 11.12 144 LEU C O 1
ATOM 4557 N N . ILE C 1 145 ? 22.812 38.567 27.800 1.00 11.47 145 ILE C N 1
ATOM 4558 C CA . ILE C 1 145 ? 22.584 39.993 27.613 1.00 10.96 145 ILE C CA 1
ATOM 4559 C C . ILE C 1 145 ? 21.705 40.028 26.362 1.00 10.66 145 ILE C C 1
ATOM 4560 O O . ILE C 1 145 ? 22.055 39.421 25.346 1.00 10.89 145 ILE C O 1
ATOM 4565 N N . ALA C 1 146 ? 20.551 40.689 26.453 1.00 9.50 146 ALA C N 1
ATOM 4566 C CA . ALA C 1 146 ? 19.631 40.792 25.319 1.00 10.10 146 ALA C CA 1
ATOM 4567 C C . ALA C 1 146 ? 19.789 42.167 24.681 1.00 10.81 146 ALA C C 1
ATOM 4568 O O . ALA C 1 146 ? 19.881 43.176 25.380 1.00 11.42 146 ALA C O 1
ATOM 4570 N N . THR C 1 147 ? 19.790 42.186 23.352 1.00 10.09 147 THR C N 1
ATOM 4571 C CA . THR C 1 147 ? 20.014 43.396 22.563 1.00 11.43 147 THR C CA 1
ATOM 4572 C C . THR C 1 147 ? 18.814 43.841 21.737 1.00 9.76 147 THR C C 1
ATOM 4573 O O . THR C 1 147 ? 18.062 43.020 21.233 1.00 9.74 147 THR C O 1
ATOM 4577 N N . GLY C 1 148 ? 18.661 45.154 21.584 1.00 8.68 148 GLY C N 1
ATOM 4578 C CA . GLY C 1 148 ? 17.564 45.691 20.798 1.00 9.52 148 GLY C CA 1
ATOM 4579 C C . GLY C 1 148 ? 17.872 47.125 20.419 1.00 9.78 148 GLY C C 1
ATOM 4580 O O . GLY C 1 148 ? 18.670 47.775 21.091 1.00 9.98 148 GLY C O 1
ATOM 4581 N N . ASP C 1 149 ? 17.260 47.621 19.347 1.00 10.02 149 ASP C N 1
ATOM 4582 C CA . ASP C 1 149 ? 17.498 48.999 18.918 1.00 9.82 149 ASP C CA 1
ATOM 4583 C C . ASP C 1 149 ? 16.597 49.963 19.686 1.00 9.45 149 ASP C C 1
ATOM 4584 O O . ASP C 1 149 ? 16.021 50.892 19.112 1.00 9.84 149 ASP C O 1
ATOM 4589 N N . SER C 1 150 ? 16.472 49.730 20.988 1.00 9.01 150 SER C N 1
ATOM 4590 C CA . SER C 1 150 ? 15.660 50.580 21.849 1.00 9.63 150 SER C CA 1
ATOM 4591 C C . SER C 1 150 ? 16.327 50.714 23.207 1.00 10.53 150 SER C C 1
ATOM 4592 O O . SER C 1 150 ? 17.043 49.817 23.655 1.00 9.72 150 SER C O 1
ATOM 4595 N N . PHE C 1 151 ? 16.104 51.853 23.852 1.00 9.28 151 PHE C N 1
ATOM 4596 C CA . PHE C 1 151 ? 16.638 52.078 25.186 1.00 9.55 151 PHE C CA 1
ATOM 4597 C C . PHE C 1 151 ? 15.491 51.661 26.103 1.00 10.01 151 PHE C C 1
ATOM 4598 O O . PHE C 1 151 ? 14.388 52.206 26.029 1.00 11.29 151 PHE C O 1
ATOM 4606 N N . VAL C 1 152 ? 15.744 50.664 26.943 1.00 8.47 152 VAL C N 1
ATOM 4607 C CA . VAL C 1 152 ? 14.723 50.147 27.847 1.00 10.14 152 VAL C CA 1
ATOM 4608 C C . VAL C 1 152 ? 14.627 51.029 29.083 1.00 11.35 152 VAL C C 1
ATOM 4609 O O . VAL C 1 152 ? 15.595 51.177 29.826 1.00 12.02 152 VAL C O 1
ATOM 4613 N N . ALA C 1 153 ? 13.455 51.619 29.296 1.00 11.41 153 ALA C N 1
ATOM 4614 C CA . ALA C 1 153 ? 13.255 52.516 30.430 1.00 11.31 153 ALA C CA 1
ATOM 4615 C C . ALA C 1 153 ? 11.845 52.407 30.998 1.00 13.08 153 ALA C C 1
ATOM 4616 O O . ALA C 1 153 ? 11.091 53.382 31.027 1.00 13.01 153 ALA C O 1
ATOM 4618 N N . GLY C 1 154 ? 11.498 51.213 31.461 1.00 12.98 154 GLY C N 1
ATOM 4619 C CA . GLY C 1 154 ? 10.180 50.991 32.023 1.00 14.95 154 GLY C CA 1
ATOM 4620 C C . GLY C 1 154 ? 9.983 49.523 32.339 1.00 16.26 154 GLY C C 1
ATOM 4621 O O . GLY C 1 154 ? 10.427 48.655 31.587 1.00 15.92 154 GLY C O 1
ATOM 4622 N N . ASN C 1 155 ? 9.315 49.238 33.450 1.00 18.13 155 ASN C N 1
ATOM 4623 C CA . ASN C 1 155 ? 9.088 47.857 33.853 1.00 20.65 155 ASN C CA 1
ATOM 4624 C C . ASN C 1 155 ? 8.223 47.102 32.848 1.00 21.34 155 ASN C C 1
ATOM 4625 O O . ASN C 1 155 ? 8.309 45.879 32.739 1.00 21.79 155 ASN C O 1
ATOM 4630 N N . ASP C 1 156 ? 7.398 47.836 32.108 1.00 21.47 156 ASP C N 1
ATOM 4631 C CA . ASP C 1 156 ? 6.539 47.228 31.099 1.00 22.19 156 ASP C CA 1
ATOM 4632 C C . ASP C 1 156 ? 7.391 46.504 30.065 1.00 20.34 156 ASP C C 1
ATOM 4633 O O . ASP C 1 156 ? 7.151 45.335 29.755 1.00 19.83 156 ASP C O 1
ATOM 4638 N N . LYS C 1 157 ? 8.393 47.196 29.533 1.00 18.09 157 LYS C N 1
ATOM 4639 C CA . LYS C 1 157 ? 9.251 46.581 28.536 1.00 16.67 157 LYS C CA 1
ATOM 4640 C C . LYS C 1 157 ? 10.153 45.525 29.162 1.00 15.78 157 LYS C C 1
ATOM 4641 O O . LYS C 1 157 ? 10.457 44.520 28.526 1.00 15.33 157 LYS C O 1
ATOM 4647 N N . ILE C 1 158 ? 10.579 45.740 30.404 1.00 15.28 158 ILE C N 1
ATOM 4648 C CA . ILE C 1 158 ? 11.426 44.748 31.062 1.00 14.59 158 ILE C CA 1
ATOM 4649 C C . ILE C 1 158 ? 10.666 43.429 31.142 1.00 15.18 158 ILE C C 1
ATOM 4650 O O . ILE C 1 158 ? 11.203 42.374 30.811 1.00 14.47 158 ILE C O 1
ATOM 4655 N N . GLU C 1 159 ? 9.410 43.495 31.577 1.00 15.25 159 GLU C N 1
ATOM 4656 C CA . GLU C 1 159 ? 8.590 42.294 31.692 1.00 17.09 159 GLU C CA 1
ATOM 4657 C C . GLU C 1 159 ? 8.361 41.646 30.330 1.00 16.27 159 GLU C C 1
ATOM 4658 O O . GLU C 1 159 ? 8.342 40.419 30.216 1.00 15.66 159 GLU C O 1
ATOM 4664 N N . ALA C 1 160 ? 8.194 42.464 29.295 1.00 15.20 160 ALA C N 1
ATOM 4665 C CA . ALA C 1 160 ? 7.976 41.930 27.953 1.00 14.88 160 ALA C CA 1
ATOM 4666 C C . ALA C 1 160 ? 9.217 41.175 27.487 1.00 14.41 160 ALA C C 1
ATOM 4667 O O . ALA C 1 160 ? 9.122 40.094 26.900 1.00 15.86 160 ALA C O 1
ATOM 4669 N N . ILE C 1 161 ? 10.384 41.746 27.752 1.00 13.19 161 ILE C N 1
ATOM 4670 C CA . ILE C 1 161 ? 11.630 41.108 27.360 1.00 11.34 161 ILE C CA 1
ATOM 4671 C C . ILE C 1 161 ? 11.808 39.805 28.137 1.00 12.61 161 ILE C C 1
ATOM 4672 O O . ILE C 1 161 ? 12.196 38.784 27.569 1.00 12.93 161 ILE C O 1
ATOM 4677 N N . LYS C 1 162 ? 11.501 39.837 29.431 1.00 12.51 162 LYS C N 1
ATOM 4678 C CA . LYS C 1 162 ? 11.635 38.642 30.259 1.00 13.77 162 LYS C CA 1
ATOM 4679 C C . LYS C 1 162 ? 10.675 37.535 29.847 1.00 15.26 162 LYS C C 1
ATOM 4680 O O . LYS C 1 162 ? 10.968 36.352 30.046 1.00 14.90 162 LYS C O 1
ATOM 4686 N N . SER C 1 163 ? 9.534 37.909 29.274 1.00 15.74 163 SER C N 1
ATOM 4687 C CA . SER C 1 163 ? 8.566 36.907 28.836 1.00 17.81 163 SER C CA 1
ATOM 4688 C C . SER C 1 163 ? 9.173 36.059 27.719 1.00 17.36 163 SER C C 1
ATOM 4689 O O . SER C 1 163 ? 8.808 34.897 27.550 1.00 18.32 163 SER C O 1
ATOM 4692 N N . HIS C 1 164 ? 10.104 36.639 26.964 1.00 16.33 164 HIS C N 1
ATOM 4693 C CA . HIS C 1 164 ? 10.764 35.921 25.876 1.00 15.10 164 HIS C CA 1
ATOM 4694 C C . HIS C 1 164 ? 12.083 35.294 26.335 1.00 15.51 164 HIS C C 1
ATOM 4695 O O . HIS C 1 164 ? 12.425 34.181 25.935 1.00 15.34 164 HIS C O 1
ATOM 4702 N N . PHE C 1 165 ? 12.820 36.015 27.177 1.00 14.39 165 PHE C N 1
ATOM 4703 C CA . PHE C 1 165 ? 14.097 35.535 27.698 1.00 12.61 165 PHE C CA 1
ATOM 4704 C C . PHE C 1 165 ? 14.133 35.715 29.214 1.00 13.94 165 PHE C C 1
ATOM 4705 O O . PHE C 1 165 ? 14.731 36.662 29.730 1.00 12.72 165 PHE C O 1
ATOM 4713 N N . PRO C 1 166 ? 13.504 34.792 29.954 1.00 13.94 166 PRO C N 1
ATOM 4714 C CA . PRO C 1 166 ? 13.471 34.877 31.416 1.00 13.90 166 PRO C CA 1
ATOM 4715 C C . PRO C 1 166 ? 14.820 34.980 32.125 1.00 13.06 166 PRO C C 1
ATOM 4716 O O . PRO C 1 166 ? 14.905 35.562 33.206 1.00 13.49 166 PRO C O 1
ATOM 4720 N N . GLU C 1 167 ? 15.873 34.438 31.524 1.00 12.33 167 GLU C N 1
ATOM 4721 C CA . GLU C 1 167 ? 17.189 34.484 32.156 1.00 12.46 167 GLU C CA 1
ATOM 4722 C C . GLU C 1 167 ? 18.045 35.703 31.809 1.00 12.27 167 GLU C C 1
ATOM 4723 O O . GLU C 1 167 ? 19.223 35.755 32.159 1.00 12.03 167 GLU C O 1
ATOM 4729 N N . VAL C 1 168 ? 17.458 36.689 31.140 1.00 10.20 168 VAL C N 1
ATOM 4730 C CA . VAL C 1 168 ? 18.212 37.883 30.765 1.00 11.47 168 VAL C CA 1
ATOM 4731 C C . VAL C 1 168 ? 18.753 38.612 31.996 1.00 10.57 168 VAL C C 1
ATOM 4732 O O . VAL C 1 168 ? 18.044 38.803 32.983 1.00 11.69 168 VAL C O 1
ATOM 4736 N N . LEU C 1 169 ? 20.018 39.012 31.939 1.00 10.71 169 LEU C N 1
ATOM 4737 C CA . LEU C 1 169 ? 20.619 39.719 33.063 1.00 8.85 169 LEU C CA 1
ATOM 4738 C C . LEU C 1 169 ? 20.657 41.220 32.835 1.00 9.56 169 LEU C C 1
ATOM 4739 O O . LEU C 1 169 ? 20.424 41.996 33.756 1.00 10.43 169 LEU C O 1
ATOM 4744 N N . ALA C 1 170 ? 20.955 41.614 31.602 1.00 9.19 170 ALA C N 1
ATOM 4745 C CA . ALA C 1 170 ? 21.058 43.027 31.249 1.00 8.99 170 ALA C CA 1
ATOM 4746 C C . ALA C 1 170 ? 20.632 43.238 29.804 1.00 10.30 170 ALA C C 1
ATOM 4747 O O . ALA C 1 170 ? 20.576 42.289 29.017 1.00 9.18 170 ALA C O 1
ATOM 4749 N N . VAL C 1 171 ? 20.350 44.493 29.462 1.00 9.96 171 VAL C N 1
ATOM 4750 C CA . VAL C 1 171 ? 19.930 44.848 28.111 1.00 10.16 171 VAL C CA 1
ATOM 4751 C C . VAL C 1 171 ? 20.719 46.035 27.567 1.00 11.30 171 VAL C C 1
ATOM 4752 O O . VAL C 1 171 ? 21.085 46.948 28.309 1.00 10.50 171 VAL C O 1
ATOM 4756 N N . GLU C 1 172 ? 20.999 46.006 26.269 1.00 11.53 172 GLU C N 1
ATOM 4757 C CA . GLU C 1 172 ? 21.708 47.100 25.627 1.00 12.35 172 GLU C CA 1
ATOM 4758 C C . GLU C 1 172 ? 21.360 47.184 24.150 1.00 12.52 172 GLU C C 1
ATOM 4759 O O . GLU C 1 172 ? 20.412 46.534 23.706 1.00 9.67 172 GLU C O 1
ATOM 4765 N N . MET C 1 173 ? 22.118 47.970 23.390 1.00 10.92 173 MET C N 1
ATOM 4766 C CA . MET C 1 173 ? 21.804 48.175 21.977 1.00 11.46 173 MET C CA 1
ATOM 4767 C C . MET C 1 173 ? 22.824 47.770 20.914 1.00 11.93 173 MET C C 1
ATOM 4768 O O . MET C 1 173 ? 22.631 48.082 19.737 1.00 14.39 173 MET C O 1
ATOM 4773 N N . GLU C 1 174 ? 23.890 47.076 21.293 1.00 12.62 174 GLU C N 1
ATOM 4774 C CA . GLU C 1 174 ? 24.885 46.681 20.296 1.00 11.27 174 GLU C CA 1
ATOM 4775 C C . GLU C 1 174 ? 25.426 45.269 20.443 1.00 10.33 174 GLU C C 1
ATOM 4776 O O . GLU C 1 174 ? 25.965 44.713 19.489 1.00 10.51 174 GLU C O 1
ATOM 4782 N N . GLY C 1 175 ? 25.298 44.704 21.639 1.00 10.22 175 GLY C N 1
ATOM 4783 C CA . GLY C 1 175 ? 25.828 43.381 21.911 1.00 11.53 175 GLY C CA 1
ATOM 4784 C C . GLY C 1 175 ? 25.576 42.287 20.890 1.00 10.69 175 GLY C C 1
ATOM 4785 O O . GLY C 1 175 ? 26.523 41.736 20.319 1.00 11.05 175 GLY C O 1
ATOM 4786 N N . ALA C 1 176 ? 24.307 41.950 20.673 1.00 9.99 176 ALA C N 1
ATOM 4787 C CA . ALA C 1 176 ? 23.960 40.896 19.725 1.00 10.61 176 ALA C CA 1
ATOM 4788 C C . ALA C 1 176 ? 24.268 41.297 18.289 1.00 10.91 176 ALA C C 1
ATOM 4789 O O . ALA C 1 176 ? 24.491 40.442 17.438 1.00 10.16 176 ALA C O 1
ATOM 4791 N N . ALA C 1 177 ? 24.265 42.596 18.010 1.00 10.04 177 ALA C N 1
ATOM 4792 C CA . ALA C 1 177 ? 24.575 43.059 16.662 1.00 9.91 177 ALA C CA 1
ATOM 4793 C C . ALA C 1 177 ? 26.040 42.748 16.372 1.00 9.90 177 ALA C C 1
ATOM 4794 O O . ALA C 1 177 ? 26.378 42.215 15.314 1.00 9.80 177 ALA C O 1
ATOM 4796 N N . ILE C 1 178 ? 26.908 43.077 17.324 1.00 9.70 178 ILE C N 1
ATOM 4797 C CA . ILE C 1 178 ? 28.331 42.820 17.177 1.00 9.89 178 ILE C CA 1
ATOM 4798 C C . ILE C 1 178 ? 28.584 41.313 17.131 1.00 10.48 178 ILE C C 1
ATOM 4799 O O . ILE C 1 178 ? 29.405 40.844 16.344 1.00 11.92 178 ILE C O 1
ATOM 4804 N N . ALA C 1 179 ? 27.868 40.561 17.964 1.00 9.82 179 ALA C N 1
ATOM 4805 C CA . ALA C 1 179 ? 28.018 39.107 17.999 1.00 9.54 179 ALA C CA 1
ATOM 4806 C C . ALA C 1 179 ? 27.527 38.490 16.692 1.00 11.10 179 ALA C C 1
ATOM 4807 O O . ALA C 1 179 ? 28.128 37.540 16.188 1.00 11.54 179 ALA C O 1
ATOM 4809 N N . GLN C 1 180 ? 26.435 39.024 16.148 1.00 10.26 180 GLN C N 1
ATOM 4810 C CA . GLN C 1 180 ? 25.900 38.506 14.891 1.00 11.12 180 GLN C CA 1
ATOM 4811 C C . GLN C 1 180 ? 26.920 38.727 13.787 1.00 13.08 180 GLN C C 1
ATOM 4812 O O . GLN C 1 180 ? 27.208 37.825 12.998 1.00 12.34 180 GLN C O 1
ATOM 4818 N N . ALA C 1 181 ? 27.455 39.943 13.732 1.00 12.73 181 ALA C N 1
ATOM 4819 C CA . ALA C 1 181 ? 28.448 40.291 12.731 1.00 13.46 181 ALA C CA 1
ATOM 4820 C C . ALA C 1 181 ? 29.673 39.398 12.876 1.00 14.84 181 ALA C C 1
ATOM 4821 O O . ALA C 1 181 ? 30.209 38.912 11.883 1.00 15.44 181 ALA C O 1
ATOM 4823 N N . ALA C 1 182 ? 30.106 39.175 14.114 1.00 13.26 182 ALA C N 1
ATOM 4824 C CA . ALA C 1 182 ? 31.268 38.327 14.374 1.00 14.39 182 ALA C CA 1
ATOM 4825 C C . ALA C 1 182 ? 30.999 36.900 13.909 1.00 14.90 182 ALA C C 1
ATOM 4826 O O . ALA C 1 182 ? 31.853 36.270 13.282 1.00 15.23 182 ALA C O 1
ATOM 4828 N N . HIS C 1 183 ? 29.814 36.392 14.227 1.00 14.94 183 HIS C N 1
ATOM 4829 C CA . HIS C 1 183 ? 29.423 35.040 13.835 1.00 16.23 183 HIS C CA 1
ATOM 4830 C C . HIS C 1 183 ? 29.471 34.904 12.310 1.00 16.39 183 HIS C C 1
ATOM 4831 O O . HIS C 1 183 ? 29.949 33.901 11.776 1.00 15.10 183 HIS C O 1
ATOM 4838 N N . THR C 1 184 ? 28.974 35.920 11.615 1.00 16.91 184 THR C N 1
ATOM 4839 C CA . THR C 1 184 ? 28.954 35.912 10.158 1.00 19.54 184 THR C CA 1
ATOM 4840 C C . THR C 1 184 ? 30.361 35.863 9.571 1.00 18.22 184 THR C C 1
ATOM 4841 O O . THR C 1 184 ? 30.568 35.326 8.484 1.00 18.68 184 THR C O 1
ATOM 4845 N N . LEU C 1 185 ? 31.324 36.427 10.292 1.00 18.01 185 LEU C N 1
ATOM 4846 C CA . LEU C 1 185 ? 32.708 36.463 9.832 1.00 17.53 185 LEU C CA 1
ATOM 4847 C C . LEU C 1 185 ? 33.550 35.355 10.456 1.00 18.11 185 LEU C C 1
ATOM 4848 O O . LEU C 1 185 ? 34.754 35.289 10.240 1.00 18.22 185 LEU C O 1
ATOM 4853 N N . ASN C 1 186 ? 32.905 34.496 11.236 1.00 19.05 186 ASN C N 1
ATOM 4854 C CA . ASN C 1 186 ? 33.582 33.391 11.903 1.00 20.55 186 ASN C CA 1
ATOM 4855 C C . ASN C 1 186 ? 34.698 33.886 12.824 1.00 20.40 186 ASN C C 1
ATOM 4856 O O . ASN C 1 186 ? 35.769 33.279 12.901 1.00 20.26 186 ASN C O 1
ATOM 4861 N N . LEU C 1 187 ? 34.446 34.989 13.523 1.00 18.50 187 LEU C N 1
ATOM 4862 C CA . LEU C 1 187 ? 35.433 35.552 14.440 1.00 18.79 187 LEU C CA 1
ATOM 4863 C C . LEU C 1 187 ? 34.953 35.434 15.883 1.00 17.76 187 LEU C C 1
ATOM 4864 O O . LEU C 1 187 ? 33.782 35.677 16.174 1.00 17.71 187 LEU C O 1
ATOM 4869 N N . PRO C 1 188 ? 35.850 35.050 16.804 1.00 16.58 188 PRO C N 1
ATOM 4870 C CA . PRO C 1 188 ? 35.453 34.923 18.210 1.00 15.75 188 PRO C CA 1
ATOM 4871 C C . PRO C 1 188 ? 35.037 36.280 18.769 1.00 15.10 188 PRO C C 1
ATOM 4872 O O . PRO C 1 188 ? 35.607 37.310 18.406 1.00 15.30 188 PRO C O 1
ATOM 4876 N N . VAL C 1 189 ? 34.046 36.271 19.653 1.00 13.35 189 VAL C N 1
ATOM 4877 C CA . VAL C 1 189 ? 33.531 37.505 20.233 1.00 13.62 189 VAL C CA 1
ATOM 4878 C C . VAL C 1 189 ? 33.314 37.381 21.734 1.00 12.74 189 VAL C C 1
ATOM 4879 O O . VAL C 1 189 ? 33.172 36.281 22.275 1.00 13.33 189 VAL C O 1
ATOM 4883 N N . LEU C 1 190 ? 33.312 38.527 22.403 1.00 13.07 190 LEU C N 1
ATOM 4884 C CA . LEU C 1 190 ? 33.071 38.597 23.835 1.00 13.02 190 LEU C CA 1
ATOM 4885 C C . LEU C 1 190 ? 32.404 39.938 24.077 1.00 12.38 190 LEU C C 1
ATOM 4886 O O . LEU C 1 190 ? 32.773 40.941 23.465 1.00 13.35 190 LEU C O 1
ATOM 4891 N N . VAL C 1 191 ? 31.404 39.950 24.946 1.00 11.39 191 VAL C N 1
ATOM 4892 C CA . VAL C 1 191 ? 30.717 41.187 25.272 1.00 11.65 191 VAL C CA 1
ATOM 4893 C C . VAL C 1 191 ? 30.764 41.373 26.779 1.00 12.10 191 VAL C C 1
ATOM 4894 O O . VAL C 1 191 ? 30.417 40.466 27.543 1.00 12.58 191 VAL C O 1
ATOM 4898 N N . ILE C 1 192 ? 31.216 42.552 27.192 1.00 10.94 192 ILE C N 1
ATOM 4899 C CA . ILE C 1 192 ? 31.328 42.907 28.598 1.00 11.57 192 ILE C CA 1
ATOM 4900 C C . ILE C 1 192 ? 30.588 44.226 28.772 1.00 11.07 192 ILE C C 1
ATOM 4901 O O . ILE C 1 192 ? 30.811 45.163 28.005 1.00 11.15 192 ILE C O 1
ATOM 4906 N N . ARG C 1 193 ? 29.709 44.298 29.765 1.00 10.91 193 ARG C N 1
ATOM 4907 C CA . ARG C 1 193 ? 28.958 45.527 30.024 1.00 11.42 193 ARG C CA 1
ATOM 4908 C C . ARG C 1 193 ? 28.829 45.797 31.516 1.00 12.41 193 ARG C C 1
ATOM 4909 O O . ARG C 1 193 ? 28.621 44.876 32.304 1.00 12.97 193 ARG C O 1
ATOM 4917 N N . ALA C 1 194 ? 28.954 47.063 31.903 1.00 10.42 194 ALA C N 1
ATOM 4918 C CA . ALA C 1 194 ? 28.795 47.439 33.304 1.00 10.90 194 ALA C CA 1
ATOM 4919 C C . ALA C 1 194 ? 27.434 48.125 33.380 1.00 10.84 194 ALA C C 1
ATOM 4920 O O . ALA C 1 194 ? 27.049 48.838 32.455 1.00 11.94 194 ALA C O 1
ATOM 4922 N N . MET C 1 195 ? 26.704 47.909 34.472 1.00 9.34 195 MET C N 1
ATOM 4923 C CA . MET C 1 195 ? 25.373 48.485 34.620 1.00 9.83 195 MET C CA 1
ATOM 4924 C C . MET C 1 195 ? 25.365 49.983 34.917 1.00 10.08 195 MET C C 1
ATOM 4925 O O . MET C 1 195 ? 25.923 50.438 35.914 1.00 12.68 195 MET C O 1
ATOM 4930 N N . SER C 1 196 ? 24.720 50.741 34.040 1.00 10.13 196 SER C N 1
ATOM 4931 C CA . SER C 1 196 ? 24.626 52.187 34.201 1.00 10.45 196 SER C CA 1
ATOM 4932 C C . SER C 1 196 ? 23.255 52.596 34.718 1.00 11.97 196 SER C C 1
ATOM 4933 O O . SER C 1 196 ? 23.065 53.730 35.155 1.00 13.19 196 SER C O 1
ATOM 4936 N N . ASP C 1 197 ? 22.299 51.672 34.679 1.00 10.49 197 ASP C N 1
ATOM 4937 C CA . ASP C 1 197 ? 20.945 51.987 35.112 1.00 9.96 197 ASP C CA 1
ATOM 4938 C C . ASP C 1 197 ? 20.124 50.728 35.362 1.00 10.26 197 ASP C C 1
ATOM 4939 O O . ASP C 1 197 ? 20.610 49.615 35.174 1.00 9.69 197 ASP C O 1
ATOM 4944 N N . ASN C 1 198 ? 18.873 50.922 35.763 1.00 11.02 198 ASN C N 1
ATOM 4945 C CA . ASN C 1 198 ? 17.975 49.814 36.061 1.00 12.30 198 ASN C CA 1
ATOM 4946 C C . ASN C 1 198 ? 16.925 49.563 34.981 1.00 11.45 198 ASN C C 1
ATOM 4947 O O . ASN C 1 198 ? 15.950 48.847 35.209 1.00 10.79 198 ASN C O 1
ATOM 4952 N N . ALA C 1 199 ? 17.124 50.161 33.809 1.00 10.84 199 ALA C N 1
ATOM 4953 C CA . ALA C 1 199 ? 16.210 49.981 32.682 1.00 10.86 199 ALA C CA 1
ATOM 4954 C C . ALA C 1 199 ? 14.749 50.248 33.032 1.00 10.48 199 ALA C C 1
ATOM 4955 O O . ALA C 1 199 ? 13.841 49.691 32.403 1.00 10.85 199 ALA C O 1
ATOM 4957 N N . ASN C 1 200 ? 14.523 51.111 34.021 1.00 12.22 200 ASN C N 1
ATOM 4958 C CA . ASN C 1 200 ? 13.173 51.447 34.461 1.00 12.75 200 ASN C CA 1
ATOM 4959 C C . ASN C 1 200 ? 12.849 52.896 34.097 1.00 12.07 200 ASN C C 1
ATOM 4960 O O . ASN C 1 200 ? 13.549 53.499 33.294 1.00 11.52 200 ASN C O 1
ATOM 4965 N N . HIS C 1 201 ? 11.797 53.455 34.689 1.00 12.68 201 HIS C N 1
ATOM 4966 C CA . HIS C 1 201 ? 11.404 54.830 34.380 1.00 13.65 201 HIS C CA 1
ATOM 4967 C C . HIS C 1 201 ? 12.525 55.854 34.565 1.00 12.94 201 HIS C C 1
ATOM 4968 O O . HIS C 1 201 ? 12.571 56.866 33.863 1.00 12.74 201 HIS C O 1
ATOM 4975 N N . GLU C 1 202 ? 13.432 55.586 35.499 1.00 11.70 202 GLU C N 1
ATOM 4976 C CA . GLU C 1 202 ? 14.532 56.502 35.781 1.00 12.38 202 GLU C CA 1
ATOM 4977 C C . GLU C 1 202 ? 15.791 56.198 34.969 1.00 11.65 202 GLU C C 1
ATOM 4978 O O . GLU C 1 202 ? 16.814 56.860 35.127 1.00 10.72 202 GLU C O 1
ATOM 4984 N N . ALA C 1 203 ? 15.713 55.212 34.080 1.00 10.67 203 ALA C N 1
ATOM 4985 C CA . ALA C 1 203 ? 16.877 54.815 33.294 1.00 11.97 203 ALA C CA 1
ATOM 4986 C C . ALA C 1 203 ? 17.647 55.914 32.562 1.00 11.12 203 ALA C C 1
ATOM 4987 O O . ALA C 1 203 ? 18.875 55.897 32.556 1.00 11.19 203 ALA C O 1
ATOM 4989 N N . ASN C 1 204 ? 16.957 56.866 31.939 1.00 10.76 204 ASN C N 1
ATOM 4990 C CA . ASN C 1 204 ? 17.688 57.902 31.216 1.00 10.64 204 ASN C CA 1
ATOM 4991 C C . ASN C 1 204 ? 18.549 58.740 32.159 1.00 10.44 204 ASN C C 1
ATOM 4992 O O . ASN C 1 204 ? 19.669 59.105 31.812 1.00 10.34 204 ASN C O 1
ATOM 4997 N N . ILE C 1 205 ? 18.034 59.021 33.352 1.00 10.38 205 ILE C N 1
ATOM 4998 C CA . ILE C 1 205 ? 18.775 59.805 34.334 1.00 10.24 205 ILE C CA 1
ATOM 4999 C C . ILE C 1 205 ? 19.965 59.015 34.866 1.00 10.73 205 ILE C C 1
ATOM 5000 O O . ILE C 1 205 ? 21.084 59.520 34.896 1.00 11.05 205 ILE C O 1
ATOM 5005 N N . PHE C 1 206 ? 19.737 57.775 35.288 1.00 10.52 206 PHE C N 1
ATOM 5006 C CA . PHE C 1 206 ? 20.845 56.969 35.774 1.00 10.96 206 PHE C CA 1
ATOM 5007 C C . PHE C 1 206 ? 21.895 56.796 34.681 1.00 10.19 206 PHE C C 1
ATOM 5008 O O . PHE C 1 206 ? 23.097 56.840 34.957 1.00 10.60 206 PHE C O 1
ATOM 5016 N N . PHE C 1 207 ? 21.455 56.610 33.438 1.00 9.96 207 PHE C N 1
ATOM 5017 C CA . PHE C 1 207 ? 22.418 56.474 32.352 1.00 9.36 207 PHE C CA 1
ATOM 5018 C C . PHE C 1 207 ? 23.267 57.744 32.236 1.00 9.90 207 PHE C C 1
ATOM 5019 O O . PHE C 1 207 ? 24.489 57.667 32.139 1.00 9.69 207 PHE C O 1
ATOM 5027 N N . ASP C 1 208 ? 22.620 58.908 32.233 1.00 11.92 208 ASP C N 1
ATOM 5028 C CA . ASP C 1 208 ? 23.353 60.169 32.128 1.00 13.33 208 ASP C CA 1
ATOM 5029 C C . ASP C 1 208 ? 24.368 60.302 33.256 1.00 13.01 208 ASP C C 1
ATOM 5030 O O . ASP C 1 208 ? 25.498 60.745 33.052 1.00 14.52 208 ASP C O 1
ATOM 5035 N N . GLU C 1 209 ? 23.947 59.920 34.454 1.00 12.05 209 GLU C N 1
ATOM 5036 C CA . GLU C 1 209 ? 24.786 60.025 35.635 1.00 12.64 209 GLU C CA 1
ATOM 5037 C C . GLU C 1 209 ? 25.934 59.027 35.716 1.00 11.96 209 GLU C C 1
ATOM 5038 O O . GLU C 1 209 ? 27.048 59.387 36.104 1.00 11.88 209 GLU C O 1
ATOM 5044 N N . PHE C 1 210 ? 25.673 57.782 35.330 1.00 11.39 210 PHE C N 1
ATOM 5045 C CA . PHE C 1 210 ? 26.681 56.738 35.446 1.00 12.40 210 PHE C CA 1
ATOM 5046 C C . PHE C 1 210 ? 27.428 56.279 34.204 1.00 12.35 210 PHE C C 1
ATOM 5047 O O . PHE C 1 210 ? 28.285 55.405 34.309 1.00 14.00 210 PHE C O 1
ATOM 5055 N N . ILE C 1 211 ? 27.138 56.852 33.040 1.00 12.36 211 ILE C N 1
ATOM 5056 C CA . ILE C 1 211 ? 27.838 56.414 31.835 1.00 12.48 211 ILE C CA 1
ATOM 5057 C C . ILE C 1 211 ? 29.363 56.487 31.975 1.00 13.36 211 ILE C C 1
ATOM 5058 O O . ILE C 1 211 ? 30.069 55.571 31.562 1.00 12.62 211 ILE C O 1
ATOM 5063 N N . ILE C 1 212 ? 29.885 57.560 32.561 1.00 13.63 212 ILE C N 1
ATOM 5064 C CA . ILE C 1 212 ? 31.333 57.656 32.718 1.00 13.90 212 ILE C CA 1
ATOM 5065 C C . ILE C 1 212 ? 31.871 56.517 33.592 1.00 14.36 212 ILE C C 1
ATOM 5066 O O . ILE C 1 212 ? 32.819 55.828 33.211 1.00 13.61 212 ILE C O 1
ATOM 5071 N N . GLU C 1 213 ? 31.260 56.308 34.753 1.00 14.32 213 GLU C N 1
ATOM 5072 C CA . GLU C 1 213 ? 31.713 55.255 35.660 1.00 15.85 213 GLU C CA 1
ATOM 5073 C C . GLU C 1 213 ? 31.488 53.855 35.092 1.00 14.18 213 GLU C C 1
ATOM 5074 O O . GLU C 1 213 ? 32.343 52.979 35.233 1.00 14.28 213 GLU C O 1
ATOM 5080 N N . ALA C 1 214 ? 30.343 53.640 34.452 1.00 13.36 214 ALA C N 1
ATOM 5081 C CA . ALA C 1 214 ? 30.053 52.335 33.867 1.00 13.13 214 ALA C CA 1
ATOM 5082 C C . ALA C 1 214 ? 31.051 52.042 32.747 1.00 13.05 214 ALA C C 1
ATOM 5083 O O . ALA C 1 214 ? 31.559 50.924 32.630 1.00 13.65 214 ALA C O 1
ATOM 5085 N N . GLY C 1 215 ? 31.336 53.048 31.927 1.00 12.02 215 GLY C N 1
ATOM 5086 C CA . GLY C 1 215 ? 32.282 52.858 30.842 1.00 12.11 215 GLY C CA 1
ATOM 5087 C C . GLY C 1 215 ? 33.651 52.476 31.376 1.00 13.32 215 GLY C C 1
ATOM 5088 O O . GLY C 1 215 ? 34.333 51.613 30.824 1.00 13.18 215 GLY C O 1
ATOM 5089 N N . ARG C 1 216 ? 34.051 53.122 32.466 1.00 14.04 216 ARG C N 1
ATOM 5090 C CA . ARG C 1 216 ? 35.341 52.857 33.086 1.00 16.03 216 ARG C CA 1
ATOM 5091 C C . ARG C 1 216 ? 35.422 51.453 33.680 1.00 14.92 216 ARG C C 1
ATOM 5092 O O . ARG C 1 216 ? 36.386 50.730 33.441 1.00 16.09 216 ARG C O 1
ATOM 5100 N N . ARG C 1 217 ? 34.408 51.069 34.449 1.00 14.29 217 ARG C N 1
ATOM 5101 C CA . ARG C 1 217 ? 34.384 49.753 35.086 1.00 13.99 217 ARG C CA 1
ATOM 5102 C C . ARG C 1 217 ? 34.413 48.616 34.076 1.00 12.40 217 ARG C C 1
ATOM 5103 O O . ARG C 1 217 ? 35.120 47.629 34.264 1.00 14.49 217 ARG C O 1
ATOM 5111 N N . SER C 1 218 ? 33.636 48.744 33.007 1.00 12.13 218 SER C N 1
ATOM 5112 C CA . SER C 1 218 ? 33.617 47.701 31.990 1.00 11.32 218 SER C CA 1
ATOM 5113 C C . SER C 1 218 ? 35.008 47.601 31.365 1.00 11.49 218 SER C C 1
ATOM 5114 O O . SER C 1 218 ? 35.530 46.504 31.150 1.00 12.11 218 SER C O 1
ATOM 5117 N N . ALA C 1 219 ? 35.612 48.755 31.093 1.00 12.10 219 ALA C N 1
ATOM 5118 C CA . ALA C 1 219 ? 36.940 48.795 30.498 1.00 12.85 219 ALA C CA 1
ATOM 5119 C C . ALA C 1 219 ? 38.003 48.242 31.442 1.00 12.69 219 ALA C C 1
ATOM 5120 O O . ALA C 1 219 ? 38.979 47.640 30.998 1.00 13.48 219 ALA C O 1
ATOM 5122 N N . GLN C 1 220 ? 37.822 48.454 32.742 1.00 14.61 220 GLN C N 1
ATOM 5123 C CA . GLN C 1 220 ? 38.782 47.952 33.719 1.00 15.50 220 GLN C CA 1
ATOM 5124 C C . GLN C 1 220 ? 38.766 46.426 33.732 1.00 16.09 220 GLN C C 1
ATOM 5125 O O . GLN C 1 220 ? 39.815 45.791 33.825 1.00 16.90 220 GLN C O 1
ATOM 5131 N N . VAL C 1 221 ? 37.576 45.841 33.639 1.00 14.48 221 VAL C N 1
ATOM 5132 C CA . VAL C 1 221 ? 37.456 44.385 33.618 1.00 14.96 221 VAL C CA 1
ATOM 5133 C C . VAL C 1 221 ? 38.113 43.865 32.346 1.00 15.22 221 VAL C C 1
ATOM 5134 O O . VAL C 1 221 ? 38.802 42.841 32.361 1.00 15.52 221 VAL C O 1
ATOM 5138 N N . LEU C 1 222 ? 37.911 44.579 31.242 1.00 13.87 222 LEU C N 1
ATOM 5139 C CA . LEU C 1 222 ? 38.502 44.173 29.976 1.00 14.53 222 LEU C CA 1
ATOM 5140 C C . LEU C 1 222 ? 40.028 44.250 30.042 1.00 16.45 222 LEU C C 1
ATOM 5141 O O . LEU C 1 222 ? 40.724 43.363 29.550 1.00 15.30 222 LEU C O 1
ATOM 5146 N N . LEU C 1 223 ? 40.548 45.309 30.656 1.00 17.50 223 LEU C N 1
ATOM 5147 C CA . LEU C 1 223 ? 41.992 45.469 30.769 1.00 18.80 223 LEU C CA 1
ATOM 5148 C C . LEU C 1 223 ? 42.604 44.326 31.577 1.00 20.16 223 LEU C C 1
ATOM 5149 O O . LEU C 1 223 ? 43.634 43.767 31.193 1.00 19.05 223 LEU C O 1
ATOM 5154 N N . ALA C 1 224 ? 41.963 43.979 32.691 1.00 19.48 224 ALA C N 1
ATOM 5155 C CA . ALA C 1 224 ? 42.444 42.898 33.546 1.00 21.21 224 ALA C CA 1
ATOM 5156 C C . ALA C 1 224 ? 42.437 41.600 32.750 1.00 22.02 224 ALA C C 1
ATOM 5157 O O . ALA C 1 224 ? 43.371 40.800 32.833 1.00 22.93 224 ALA C O 1
ATOM 5159 N N . PHE C 1 225 ? 41.374 41.400 31.977 1.00 20.95 225 PHE C N 1
ATOM 5160 C CA . PHE C 1 225 ? 41.238 40.215 31.141 1.00 20.42 225 PHE C CA 1
ATOM 5161 C C . PHE C 1 225 ? 42.385 40.144 30.134 1.00 21.22 225 PHE C C 1
ATOM 5162 O O . PHE C 1 225 ? 43.052 39.116 30.010 1.00 21.46 225 PHE C O 1
ATOM 5170 N N . LEU C 1 226 ? 42.619 41.242 29.421 1.00 20.22 226 LEU C N 1
ATOM 5171 C CA . LEU C 1 226 ? 43.685 41.290 28.426 1.00 21.69 226 LEU C CA 1
ATOM 5172 C C . LEU C 1 226 ? 45.064 41.012 29.015 1.00 23.66 226 LEU C C 1
ATOM 5173 O O . LEU C 1 226 ? 45.921 40.441 28.344 1.00 24.15 226 LEU C O 1
ATOM 5178 N N . LYS C 1 227 ? 45.280 41.417 30.262 1.00 25.04 227 LYS C N 1
ATOM 5179 C CA . LYS C 1 227 ? 46.565 41.188 30.916 1.00 28.17 227 LYS C CA 1
ATOM 5180 C C . LYS C 1 227 ? 46.750 39.714 31.265 1.00 29.40 227 LYS C C 1
ATOM 5181 O O . LYS C 1 227 ? 47.874 39.215 31.301 1.00 29.96 227 LYS C O 1
ATOM 5187 N N . ALA C 1 228 ? 45.644 39.019 31.512 1.00 29.95 228 ALA C N 1
ATOM 5188 C CA . ALA C 1 228 ? 45.697 37.606 31.873 1.00 31.36 228 ALA C CA 1
ATOM 5189 C C . ALA C 1 228 ? 45.539 36.668 30.679 1.00 32.58 228 ALA C C 1
ATOM 5190 O O . ALA C 1 228 ? 45.869 35.483 30.768 1.00 32.25 228 ALA C O 1
ATOM 5192 N N . LEU C 1 229 ? 45.036 37.195 29.566 1.00 33.54 229 LEU C N 1
ATOM 5193 C CA . LEU C 1 229 ? 44.826 36.389 28.365 1.00 35.56 229 LEU C CA 1
ATOM 5194 C C . LEU C 1 229 ? 46.129 35.797 27.835 1.00 37.51 229 LEU C C 1
ATOM 5195 O O . LEU C 1 229 ? 46.269 34.576 27.731 1.00 38.30 229 LEU C O 1
ATOM 5200 N N . ASP C 1 230 ? 47.074 36.667 27.493 1.00 39.42 230 ASP C N 1
ATOM 5201 C CA . ASP C 1 230 ? 48.375 36.246 26.975 1.00 42.65 230 ASP C CA 1
ATOM 5202 C C . ASP C 1 230 ? 48.268 35.411 25.698 1.00 43.91 230 ASP C C 1
ATOM 5203 O O . ASP C 1 230 ? 47.133 35.170 25.232 1.00 45.28 230 ASP C O 1
ATOM 5206 N N . MET D 1 1 ? 29.639 58.265 -11.978 1.00 37.73 1 MET D N 1
ATOM 5207 C CA . MET D 1 1 ? 29.894 57.970 -10.537 1.00 36.88 1 MET D CA 1
ATOM 5208 C C . MET D 1 1 ? 29.942 56.463 -10.304 1.00 34.37 1 MET D C 1
ATOM 5209 O O . MET D 1 1 ? 29.664 55.674 -11.207 1.00 35.30 1 MET D O 1
ATOM 5214 N N . LYS D 1 2 ? 30.296 56.073 -9.084 1.00 31.42 2 LYS D N 1
ATOM 5215 C CA . LYS D 1 2 ? 30.379 54.663 -8.719 1.00 27.99 2 LYS D CA 1
ATOM 5216 C C . LYS D 1 2 ? 29.237 54.357 -7.752 1.00 26.24 2 LYS D C 1
ATOM 5217 O O . LYS D 1 2 ? 29.178 54.912 -6.654 1.00 25.05 2 LYS D O 1
ATOM 5223 N N . ILE D 1 3 ? 28.334 53.473 -8.163 1.00 23.58 3 ILE D N 1
ATOM 5224 C CA . ILE D 1 3 ? 27.178 53.137 -7.339 1.00 22.23 3 ILE D CA 1
ATOM 5225 C C . ILE D 1 3 ? 27.192 51.747 -6.717 1.00 20.55 3 ILE D C 1
ATOM 5226 O O . ILE D 1 3 ? 27.322 50.744 -7.415 1.00 20.23 3 ILE D O 1
ATOM 5231 N N . GLY D 1 4 ? 27.048 51.697 -5.397 1.00 19.48 4 GLY D N 1
ATOM 5232 C CA . GLY D 1 4 ? 26.994 50.422 -4.709 1.00 18.53 4 GLY D CA 1
ATOM 5233 C C . GLY D 1 4 ? 25.529 50.024 -4.644 1.00 18.55 4 GLY D C 1
ATOM 5234 O O . GLY D 1 4 ? 24.695 50.807 -4.189 1.00 18.73 4 GLY D O 1
ATOM 5235 N N . ILE D 1 5 ? 25.210 48.820 -5.109 1.00 15.31 5 ILE D N 1
ATOM 5236 C CA . ILE D 1 5 ? 23.833 48.335 -5.115 1.00 15.28 5 ILE D CA 1
ATOM 5237 C C . ILE D 1 5 ? 23.706 47.129 -4.199 1.00 16.16 5 ILE D C 1
ATOM 5238 O O . ILE D 1 5 ? 24.402 46.127 -4.373 1.00 17.49 5 ILE D O 1
ATOM 5243 N N . ILE D 1 6 ? 22.800 47.232 -3.232 1.00 13.28 6 ILE D N 1
ATOM 5244 C CA . ILE D 1 6 ? 22.590 46.179 -2.246 1.00 13.76 6 ILE D CA 1
ATOM 5245 C C . ILE D 1 6 ? 21.228 45.498 -2.333 1.00 13.93 6 ILE D C 1
ATOM 5246 O O . ILE D 1 6 ? 20.198 46.158 -2.487 1.00 14.38 6 ILE D O 1
ATOM 5251 N N . ALA D 1 7 ? 21.245 44.172 -2.226 1.00 13.81 7 ALA D N 1
ATOM 5252 C CA . ALA D 1 7 ? 20.035 43.359 -2.228 1.00 14.04 7 ALA D CA 1
ATOM 5253 C C . ALA D 1 7 ? 20.202 42.401 -1.054 1.00 13.74 7 ALA D C 1
ATOM 5254 O O . ALA D 1 7 ? 21.291 41.865 -0.837 1.00 14.54 7 ALA D O 1
ATOM 5256 N N . ALA D 1 8 ? 19.136 42.186 -0.289 1.00 12.97 8 ALA D N 1
ATOM 5257 C CA . ALA D 1 8 ? 19.214 41.303 0.869 1.00 13.94 8 ALA D CA 1
ATOM 5258 C C . ALA D 1 8 ? 19.327 39.827 0.509 1.00 13.97 8 ALA D C 1
ATOM 5259 O O . ALA D 1 8 ? 20.098 39.090 1.124 1.00 14.95 8 ALA D O 1
ATOM 5261 N N . MET D 1 9 ? 18.557 39.405 -0.487 1.00 14.60 9 MET D N 1
ATOM 5262 C CA . MET D 1 9 ? 18.537 38.005 -0.901 1.00 15.32 9 MET D CA 1
ATOM 5263 C C . MET D 1 9 ? 18.974 37.807 -2.350 1.00 15.58 9 MET D C 1
ATOM 5264 O O . MET D 1 9 ? 18.909 38.731 -3.163 1.00 16.06 9 MET D O 1
ATOM 5269 N N . PRO D 1 10 ? 19.424 36.588 -2.692 1.00 15.87 10 PRO D N 1
ATOM 5270 C CA . PRO D 1 10 ? 19.870 36.311 -4.059 1.00 17.76 10 PRO D CA 1
ATOM 5271 C C . PRO D 1 10 ? 18.818 36.591 -5.127 1.00 16.54 10 PRO D C 1
ATOM 5272 O O . PRO D 1 10 ? 19.152 37.043 -6.219 1.00 18.05 10 PRO D O 1
ATOM 5276 N N . GLU D 1 11 ? 17.552 36.338 -4.804 1.00 16.84 11 GLU D N 1
ATOM 5277 C CA . GLU D 1 11 ? 16.466 36.574 -5.750 1.00 16.90 11 GLU D CA 1
ATOM 5278 C C . GLU D 1 11 ? 16.343 38.047 -6.122 1.00 17.15 11 GLU D C 1
ATOM 5279 O O . GLU D 1 11 ? 15.812 38.389 -7.178 1.00 17.28 11 GLU D O 1
ATOM 5285 N N . GLU D 1 12 ? 16.840 38.921 -5.255 1.00 16.27 12 GLU D N 1
ATOM 5286 C CA . GLU D 1 12 ? 16.740 40.354 -5.493 1.00 16.20 12 GLU D CA 1
ATOM 5287 C C . GLU D 1 12 ? 17.949 40.944 -6.218 1.00 16.39 12 GLU D C 1
ATOM 5288 O O . GLU D 1 12 ? 17.934 42.112 -6.610 1.00 14.69 12 GLU D O 1
ATOM 5294 N N . LEU D 1 13 ? 18.990 40.136 -6.405 1.00 16.91 13 LEU D N 1
ATOM 5295 C CA . LEU D 1 13 ? 20.197 40.606 -7.082 1.00 17.45 13 LEU D CA 1
ATOM 5296 C C . LEU D 1 13 ? 20.455 39.880 -8.403 1.00 18.14 13 LEU D C 1
ATOM 5297 O O . LEU D 1 13 ? 21.203 40.367 -9.247 1.00 19.38 13 LEU D O 1
ATOM 5302 N N . ALA D 1 14 ? 19.835 38.718 -8.574 1.00 20.39 14 ALA D N 1
ATOM 5303 C CA . ALA D 1 14 ? 20.019 37.903 -9.777 1.00 21.95 14 ALA D CA 1
ATOM 5304 C C . ALA D 1 14 ? 19.868 38.653 -11.101 1.00 22.56 14 ALA D C 1
ATOM 5305 O O . ALA D 1 14 ? 20.748 38.591 -11.959 1.00 22.22 14 ALA D O 1
ATOM 5307 N N . TYR D 1 15 ? 18.752 39.354 -11.266 1.00 22.93 15 TYR D N 1
ATOM 5308 C CA . TYR D 1 15 ? 18.490 40.097 -12.495 1.00 24.13 15 TYR D CA 1
ATOM 5309 C C . TYR D 1 15 ? 19.618 41.073 -12.826 1.00 24.29 15 TYR D C 1
ATOM 5310 O O . TYR D 1 15 ? 20.086 41.135 -13.965 1.00 24.03 15 TYR D O 1
ATOM 5319 N N . LEU D 1 16 ? 20.060 41.833 -11.828 1.00 23.34 16 LEU D N 1
ATOM 5320 C CA . LEU D 1 16 ? 21.122 42.810 -12.032 1.00 23.90 16 LEU D CA 1
ATOM 5321 C C . LEU D 1 16 ? 22.458 42.169 -12.400 1.00 24.79 16 LEU D C 1
ATOM 5322 O O . LEU D 1 16 ? 23.202 42.705 -13.220 1.00 24.86 16 LEU D O 1
ATOM 5327 N N . VAL D 1 17 ? 22.768 41.028 -11.793 1.00 24.71 17 VAL D N 1
ATOM 5328 C CA . VAL D 1 17 ? 24.019 40.347 -12.102 1.00 25.00 17 VAL D CA 1
ATOM 5329 C C . VAL D 1 17 ? 23.987 39.856 -13.549 1.00 26.25 17 VAL D C 1
ATOM 5330 O O . VAL D 1 17 ? 25.008 39.853 -14.234 1.00 27.02 17 VAL D O 1
ATOM 5334 N N . GLN D 1 18 ? 22.804 39.457 -14.009 1.00 27.41 18 GLN D N 1
ATOM 5335 C CA . GLN D 1 18 ? 22.629 38.965 -15.373 1.00 29.55 18 GLN D CA 1
ATOM 5336 C C . GLN D 1 18 ? 22.703 40.091 -16.399 1.00 29.87 18 GLN D C 1
ATOM 5337 O O . GLN D 1 18 ? 22.801 39.840 -17.600 1.00 31.00 18 GLN D O 1
ATOM 5343 N N . HIS D 1 19 ? 22.654 41.331 -15.925 1.00 29.13 19 HIS D N 1
ATOM 5344 C CA . HIS D 1 19 ? 22.708 42.483 -16.815 1.00 28.96 19 HIS D CA 1
ATOM 5345 C C . HIS D 1 19 ? 23.896 43.388 -16.506 1.00 28.02 19 HIS D C 1
ATOM 5346 O O . HIS D 1 19 ? 23.888 44.575 -16.829 1.00 27.95 19 HIS D O 1
ATOM 5353 N N . LEU D 1 20 ? 24.917 42.810 -15.885 1.00 27.43 20 LEU D N 1
ATOM 5354 C CA . LEU D 1 20 ? 26.127 43.542 -15.530 1.00 28.16 20 LEU D CA 1
ATOM 5355 C C . LEU D 1 20 ? 27.167 43.409 -16.641 1.00 28.99 20 LEU D C 1
ATOM 5356 O O . LEU D 1 20 ? 27.545 42.298 -17.014 1.00 29.05 20 LEU D O 1
ATOM 5361 N N . ASP D 1 21 ? 27.626 44.540 -17.170 1.00 31.11 21 ASP D N 1
ATOM 5362 C CA . ASP D 1 21 ? 28.630 44.530 -18.232 1.00 33.10 21 ASP D CA 1
ATOM 5363 C C . ASP D 1 21 ? 30.033 44.561 -17.637 1.00 34.08 21 ASP D C 1
ATOM 5364 O O . ASP D 1 21 ? 30.242 45.117 -16.557 1.00 34.35 21 ASP D O 1
ATOM 5369 N N . ASN D 1 22 ? 30.991 43.965 -18.343 1.00 34.93 22 ASN D N 1
ATOM 5370 C CA . ASN D 1 22 ? 32.372 43.933 -17.873 1.00 35.41 22 ASN D CA 1
ATOM 5371 C C . ASN D 1 22 ? 32.407 43.345 -16.466 1.00 35.79 22 ASN D C 1
ATOM 5372 O O . ASN D 1 22 ? 33.189 43.773 -15.615 1.00 34.92 22 ASN D O 1
ATOM 5377 N N . THR D 1 23 ? 31.551 42.355 -16.240 1.00 36.14 23 THR D N 1
ATOM 5378 C CA . THR D 1 23 ? 31.433 41.692 -14.947 1.00 37.32 23 THR D CA 1
ATOM 5379 C C . THR D 1 23 ? 32.725 41.080 -14.425 1.00 37.22 23 THR D C 1
ATOM 5380 O O . THR D 1 23 ? 33.499 40.482 -15.171 1.00 36.75 23 THR D O 1
ATOM 5384 N N . GLN D 1 24 ? 32.938 41.240 -13.125 1.00 37.21 24 GLN D N 1
ATOM 5385 C CA . GLN D 1 24 ? 34.098 40.696 -12.436 1.00 37.41 24 GLN D CA 1
ATOM 5386 C C . GLN D 1 24 ? 33.658 40.427 -11.005 1.00 36.48 24 GLN D C 1
ATOM 5387 O O . GLN D 1 24 ? 32.668 40.993 -10.544 1.00 35.84 24 GLN D O 1
ATOM 5393 N N . GLU D 1 25 ? 34.382 39.563 -10.304 1.00 35.94 25 GLU D N 1
ATOM 5394 C CA . GLU D 1 25 ? 34.017 39.225 -8.937 1.00 35.06 25 GLU D CA 1
ATOM 5395 C C . GLU D 1 25 ? 35.163 39.361 -7.946 1.00 34.19 25 GLU D C 1
ATOM 5396 O O . GLU D 1 25 ? 36.234 38.782 -8.130 1.00 33.66 25 GLU D O 1
ATOM 5402 N N . GLN D 1 26 ? 34.925 40.139 -6.896 1.00 32.58 26 GLN D N 1
ATOM 5403 C CA . GLN D 1 26 ? 35.911 40.349 -5.846 1.00 32.73 26 GLN D CA 1
ATOM 5404 C C . GLN D 1 26 ? 35.326 39.843 -4.534 1.00 31.59 26 GLN D C 1
ATOM 5405 O O . GLN D 1 26 ? 34.293 40.332 -4.074 1.00 30.72 26 GLN D O 1
ATOM 5411 N N . VAL D 1 27 ? 35.983 38.855 -3.938 1.00 29.77 27 VAL D N 1
ATOM 5412 C CA . VAL D 1 27 ? 35.512 38.283 -2.685 1.00 28.54 27 VAL D CA 1
ATOM 5413 C C . VAL D 1 27 ? 36.057 39.036 -1.479 1.00 27.35 27 VAL D C 1
ATOM 5414 O O . VAL D 1 27 ? 37.264 39.051 -1.237 1.00 27.75 27 VAL D O 1
ATOM 5418 N N . VAL D 1 28 ? 35.158 39.665 -0.730 1.00 25.16 28 VAL D N 1
ATOM 5419 C CA . VAL D 1 28 ? 35.535 40.413 0.461 1.00 23.08 28 VAL D CA 1
ATOM 5420 C C . VAL D 1 28 ? 34.803 39.808 1.653 1.00 22.19 28 VAL D C 1
ATOM 5421 O O . VAL D 1 28 ? 33.578 39.680 1.644 1.00 20.63 28 VAL D O 1
ATOM 5425 N N . LEU D 1 29 ? 35.566 39.432 2.674 1.00 20.77 29 LEU D N 1
ATOM 5426 C CA . LEU D 1 29 ? 35.012 38.819 3.873 1.00 21.32 29 LEU D CA 1
ATOM 5427 C C . LEU D 1 29 ? 34.101 37.638 3.538 1.00 21.05 29 LEU D C 1
ATOM 5428 O O . LEU D 1 29 ? 33.046 37.455 4.146 1.00 19.70 29 LEU D O 1
ATOM 5433 N N . GLY D 1 30 ? 34.517 36.845 2.555 1.00 20.90 30 GLY D N 1
ATOM 5434 C CA . GLY D 1 30 ? 33.754 35.672 2.163 1.00 22.05 30 GLY D CA 1
ATOM 5435 C C . GLY D 1 30 ? 32.520 35.901 1.311 1.00 22.44 30 GLY D C 1
ATOM 5436 O O . GLY D 1 30 ? 31.835 34.943 0.952 1.00 25.05 30 GLY D O 1
ATOM 5437 N N . ASN D 1 31 ? 32.231 37.155 0.978 1.00 21.06 31 ASN D N 1
ATOM 5438 C CA . ASN D 1 31 ? 31.061 37.474 0.168 1.00 20.17 31 ASN D CA 1
ATOM 5439 C C . ASN D 1 31 ? 31.498 37.999 -1.199 1.00 20.08 31 ASN D C 1
ATOM 5440 O O . ASN D 1 31 ? 32.532 38.658 -1.319 1.00 20.84 31 ASN D O 1
ATOM 5445 N N . THR D 1 32 ? 30.709 37.704 -2.226 1.00 20.33 32 THR D N 1
ATOM 5446 C CA . THR D 1 32 ? 31.032 38.124 -3.584 1.00 20.94 32 THR D CA 1
ATOM 5447 C C . THR D 1 32 ? 30.496 39.493 -3.972 1.00 20.61 32 THR D C 1
ATOM 5448 O O . THR D 1 32 ? 29.285 39.722 -3.976 1.00 21.75 32 THR D O 1
ATOM 5452 N N . TYR D 1 33 ? 31.411 40.399 -4.298 1.00 20.23 33 TYR D N 1
ATOM 5453 C CA . TYR D 1 33 ? 31.052 41.741 -4.730 1.00 21.12 33 TYR D CA 1
ATOM 5454 C C . TYR D 1 33 ? 31.253 41.796 -6.243 1.00 22.94 33 TYR D C 1
ATOM 5455 O O . TYR D 1 33 ? 32.367 41.620 -6.739 1.00 23.95 33 TYR D O 1
ATOM 5464 N N . HIS D 1 34 ? 30.163 42.027 -6.968 1.00 22.36 34 HIS D N 1
ATOM 5465 C CA . HIS D 1 34 ? 30.193 42.076 -8.426 1.00 23.33 34 HIS D CA 1
ATOM 5466 C C . HIS D 1 34 ? 30.496 43.469 -8.959 1.00 23.77 34 HIS D C 1
ATOM 5467 O O . HIS D 1 34 ? 29.683 44.380 -8.824 1.00 24.30 34 HIS D O 1
ATOM 5474 N N . THR D 1 35 ? 31.666 43.631 -9.566 1.00 23.75 35 THR D N 1
ATOM 5475 C CA . THR D 1 35 ? 32.045 44.920 -10.129 1.00 24.65 35 THR D CA 1
ATOM 5476 C C . THR D 1 35 ? 31.808 44.908 -11.634 1.00 25.74 35 THR D C 1
ATOM 5477 O O . THR D 1 35 ? 31.882 43.861 -12.278 1.00 26.05 35 THR D O 1
ATOM 5481 N N . GLY D 1 36 ? 31.519 46.079 -12.188 1.00 26.29 36 GLY D N 1
ATOM 5482 C CA . GLY D 1 36 ? 31.272 46.184 -13.612 1.00 26.81 36 GLY D CA 1
ATOM 5483 C C . GLY D 1 36 ? 30.565 47.484 -13.919 1.00 27.68 36 GLY D C 1
ATOM 5484 O O . GLY D 1 36 ? 30.692 48.454 -13.173 1.00 27.93 36 GLY D O 1
ATOM 5485 N N . THR D 1 37 ? 29.817 47.509 -15.015 1.00 28.35 37 THR D N 1
ATOM 5486 C CA . THR D 1 37 ? 29.094 48.710 -15.398 1.00 29.33 37 THR D CA 1
ATOM 5487 C C . THR D 1 37 ? 27.680 48.414 -15.873 1.00 30.05 37 THR D C 1
ATOM 5488 O O . THR D 1 37 ? 27.364 47.302 -16.303 1.00 29.12 37 THR D O 1
ATOM 5492 N N . ILE D 1 38 ? 26.831 49.429 -15.775 1.00 30.83 38 ILE D N 1
ATOM 5493 C CA . ILE D 1 38 ? 25.444 49.342 -16.200 1.00 31.49 38 ILE D CA 1
ATOM 5494 C C . ILE D 1 38 ? 25.088 50.708 -16.769 1.00 32.63 38 ILE D C 1
ATOM 5495 O O . ILE D 1 38 ? 24.946 51.680 -16.027 1.00 32.63 38 ILE D O 1
ATOM 5500 N N . ALA D 1 39 ? 24.966 50.783 -18.090 1.00 34.06 39 ALA D N 1
ATOM 5501 C CA . ALA D 1 39 ? 24.630 52.036 -18.754 1.00 35.07 39 ALA D CA 1
ATOM 5502 C C . ALA D 1 39 ? 25.605 53.151 -18.387 1.00 36.16 39 ALA D C 1
ATOM 5503 O O . ALA D 1 39 ? 25.210 54.171 -17.825 1.00 37.99 39 ALA D O 1
ATOM 5505 N N . SER D 1 40 ? 26.880 52.938 -18.697 1.00 36.54 40 SER D N 1
ATOM 5506 C CA . SER D 1 40 ? 27.938 53.916 -18.436 1.00 37.22 40 SER D CA 1
ATOM 5507 C C . SER D 1 40 ? 28.236 54.202 -16.967 1.00 36.39 40 SER D C 1
ATOM 5508 O O . SER D 1 40 ? 29.112 55.013 -16.661 1.00 36.27 40 SER D O 1
ATOM 5511 N N . HIS D 1 41 ? 27.514 53.557 -16.057 1.00 35.50 41 HIS D N 1
ATOM 5512 C CA . HIS D 1 41 ? 27.758 53.776 -14.635 1.00 34.15 41 HIS D CA 1
ATOM 5513 C C . HIS D 1 41 ? 28.511 52.606 -14.019 1.00 32.32 41 HIS D C 1
ATOM 5514 O O . HIS D 1 41 ? 28.147 51.450 -14.229 1.00 32.33 41 HIS D O 1
ATOM 5521 N N . GLU D 1 42 ? 29.564 52.907 -13.265 1.00 31.23 42 GLU D N 1
ATOM 5522 C CA . GLU D 1 42 ? 30.327 51.863 -12.595 1.00 30.21 42 GLU D CA 1
ATOM 5523 C C . GLU D 1 42 ? 29.481 51.438 -11.404 1.00 28.10 42 GLU D C 1
ATOM 5524 O O . GLU D 1 42 ? 28.907 52.282 -10.716 1.00 27.55 42 GLU D O 1
ATOM 5530 N N . VAL D 1 43 ? 29.403 50.137 -11.159 1.00 25.88 43 VAL D N 1
ATOM 5531 C CA . VAL D 1 43 ? 28.614 49.641 -10.042 1.00 24.31 43 VAL D CA 1
ATOM 5532 C C . VAL D 1 43 ? 29.270 48.467 -9.329 1.00 23.67 43 VAL D C 1
ATOM 5533 O O . VAL D 1 43 ? 30.163 47.806 -9.863 1.00 22.50 43 VAL D O 1
ATOM 5537 N N . VAL D 1 44 ? 28.817 48.228 -8.105 1.00 21.47 44 VAL D N 1
ATOM 5538 C CA . VAL D 1 44 ? 29.298 47.120 -7.299 1.00 19.91 44 VAL D CA 1
ATOM 5539 C C . VAL D 1 44 ? 28.035 46.502 -6.721 1.00 20.16 44 VAL D C 1
ATOM 5540 O O . VAL D 1 44 ? 27.318 47.146 -5.951 1.00 18.87 44 VAL D O 1
ATOM 5544 N N . LEU D 1 45 ? 27.758 45.264 -7.112 1.00 18.03 45 LEU D N 1
ATOM 5545 C CA . LEU D 1 45 ? 26.568 44.561 -6.655 1.00 17.31 45 LEU D CA 1
ATOM 5546 C C . LEU D 1 45 ? 26.902 43.617 -5.515 1.00 17.79 45 LEU D C 1
ATOM 5547 O O . LEU D 1 45 ? 27.927 42.935 -5.543 1.00 18.68 45 LEU D O 1
ATOM 5552 N N . VAL D 1 46 ? 26.030 43.569 -4.515 1.00 17.26 46 VAL D N 1
ATOM 5553 C CA . VAL D 1 46 ? 26.255 42.686 -3.383 1.00 15.01 46 VAL D CA 1
ATOM 5554 C C . VAL D 1 46 ? 24.967 42.220 -2.717 1.00 16.24 46 VAL D C 1
ATOM 5555 O O . VAL D 1 46 ? 24.002 42.978 -2.586 1.00 15.96 46 VAL D O 1
ATOM 5559 N N . GLU D 1 47 ? 24.963 40.949 -2.330 1.00 14.87 47 GLU D N 1
ATOM 5560 C CA . GLU D 1 47 ? 23.851 40.334 -1.619 1.00 14.93 47 GLU D CA 1
ATOM 5561 C C . GLU D 1 47 ? 24.315 40.437 -0.169 1.00 14.58 47 GLU D C 1
ATOM 5562 O O . GLU D 1 47 ? 25.207 39.708 0.259 1.00 14.83 47 GLU D O 1
ATOM 5568 N N . SER D 1 48 ? 23.711 41.347 0.582 1.00 13.47 48 SER D N 1
ATOM 5569 C CA . SER D 1 48 ? 24.109 41.589 1.966 1.00 13.34 48 SER D CA 1
ATOM 5570 C C . SER D 1 48 ? 23.662 40.580 3.011 1.00 13.19 48 SER D C 1
ATOM 5571 O O . SER D 1 48 ? 24.377 40.324 3.982 1.00 13.93 48 SER D O 1
ATOM 5574 N N . GLY D 1 49 ? 22.477 40.017 2.816 1.00 12.88 49 GLY D N 1
ATOM 5575 C CA . GLY D 1 49 ? 21.914 39.118 3.801 1.00 12.92 49 GLY D CA 1
ATOM 5576 C C . GLY D 1 49 ? 20.787 39.935 4.423 1.00 11.73 49 GLY D C 1
ATOM 5577 O O . GLY D 1 49 ? 20.737 41.153 4.247 1.00 12.36 49 GLY D O 1
ATOM 5578 N N . ILE D 1 50 ? 19.905 39.283 5.171 1.00 11.62 50 ILE D N 1
ATOM 5579 C CA . ILE D 1 50 ? 18.750 39.943 5.771 1.00 10.61 50 ILE D CA 1
ATOM 5580 C C . ILE D 1 50 ? 18.970 40.689 7.088 1.00 11.32 50 ILE D C 1
ATOM 5581 O O . ILE D 1 50 ? 19.718 40.238 7.959 1.00 10.27 50 ILE D O 1
ATOM 5586 N N . GLY D 1 51 ? 18.312 41.840 7.217 1.00 10.26 51 GLY D N 1
ATOM 5587 C CA . GLY D 1 51 ? 18.392 42.592 8.457 1.00 10.95 51 GLY D CA 1
ATOM 5588 C C . GLY D 1 51 ? 19.277 43.819 8.535 1.00 10.77 51 GLY D C 1
ATOM 5589 O O . GLY D 1 51 ? 20.061 44.116 7.630 1.00 10.28 51 GLY D O 1
ATOM 5590 N N . LYS D 1 52 ? 19.150 44.535 9.648 1.00 11.43 52 LYS D N 1
ATOM 5591 C CA . LYS D 1 52 ? 19.922 45.755 9.867 1.00 10.58 52 LYS D CA 1
ATOM 5592 C C . LYS D 1 52 ? 21.429 45.532 9.884 1.00 10.74 52 LYS D C 1
ATOM 5593 O O . LYS D 1 52 ? 22.178 46.257 9.229 1.00 9.60 52 LYS D O 1
ATOM 5599 N N . VAL D 1 53 ? 21.870 44.541 10.652 1.00 10.24 53 VAL D N 1
ATOM 5600 C CA . VAL D 1 53 ? 23.291 44.252 10.771 1.00 9.50 53 VAL D CA 1
ATOM 5601 C C . VAL D 1 53 ? 23.941 43.864 9.445 1.00 9.92 53 VAL D C 1
ATOM 5602 O O . VAL D 1 53 ? 24.940 44.460 9.042 1.00 10.94 53 VAL D O 1
ATOM 5606 N N . MET D 1 54 ? 23.369 42.894 8.746 1.00 10.12 54 MET D N 1
ATOM 5607 C CA . MET D 1 54 ? 23.960 42.463 7.485 1.00 9.83 54 MET D CA 1
ATOM 5608 C C . MET D 1 54 ? 24.020 43.570 6.437 1.00 10.66 54 MET D C 1
ATOM 5609 O O . MET D 1 54 ? 25.061 43.770 5.797 1.00 10.58 54 MET D O 1
ATOM 5614 N N . SER D 1 55 ? 22.919 44.295 6.260 1.00 11.27 55 SER D N 1
ATOM 5615 C CA . SER D 1 55 ? 22.905 45.365 5.271 1.00 11.16 55 SER D CA 1
ATOM 5616 C C . SER D 1 55 ? 23.865 46.491 5.657 1.00 13.02 55 SER D C 1
ATOM 5617 O O . SER D 1 55 ? 24.540 47.058 4.797 1.00 12.58 55 SER D O 1
ATOM 5620 N N . ALA D 1 56 ? 23.940 46.804 6.947 1.00 11.29 56 ALA D N 1
ATOM 5621 C CA . ALA D 1 56 ? 24.839 47.859 7.407 1.00 11.85 56 ALA D CA 1
ATOM 5622 C C . ALA D 1 56 ? 26.287 47.494 7.082 1.00 11.90 56 ALA D C 1
ATOM 5623 O O . ALA D 1 56 ? 27.077 48.341 6.662 1.00 13.57 56 ALA D O 1
ATOM 5625 N N . MET D 1 57 ? 26.639 46.229 7.278 1.00 12.58 57 MET D N 1
ATOM 5626 C CA . MET D 1 57 ? 27.994 45.793 6.986 1.00 13.95 57 MET D CA 1
ATOM 5627 C C . MET D 1 57 ? 28.316 45.959 5.507 1.00 13.93 57 MET D C 1
ATOM 5628 O O . MET D 1 57 ? 29.422 46.357 5.154 1.00 13.72 57 MET D O 1
ATOM 5633 N N . SER D 1 58 ? 27.349 45.661 4.645 1.00 14.16 58 SER D N 1
ATOM 5634 C CA . SER D 1 58 ? 27.569 45.782 3.207 1.00 14.31 58 SER D CA 1
ATOM 5635 C C . SER D 1 58 ? 27.856 47.226 2.823 1.00 13.93 58 SER D C 1
ATOM 5636 O O . SER D 1 58 ? 28.686 47.489 1.954 1.00 14.39 58 SER D O 1
ATOM 5639 N N . VAL D 1 59 ? 27.171 48.165 3.468 1.00 13.56 59 VAL D N 1
ATOM 5640 C CA . VAL D 1 59 ? 27.393 49.574 3.175 1.00 14.58 59 VAL D CA 1
ATOM 5641 C C . VAL D 1 59 ? 28.820 49.962 3.561 1.00 15.44 59 VAL D C 1
ATOM 5642 O O . VAL D 1 59 ? 29.520 50.615 2.791 1.00 15.69 59 VAL D O 1
ATOM 5646 N N . ALA D 1 60 ? 29.255 49.546 4.748 1.00 14.60 60 ALA D N 1
ATOM 5647 C CA . ALA D 1 60 ? 30.602 49.873 5.209 1.00 15.34 60 ALA D CA 1
ATOM 5648 C C . ALA D 1 60 ? 31.673 49.367 4.242 1.00 16.12 60 ALA D C 1
ATOM 5649 O O . ALA D 1 60 ? 32.620 50.086 3.919 1.00 16.12 60 ALA D O 1
ATOM 5651 N N . ILE D 1 61 ? 31.527 48.129 3.781 1.00 14.63 61 ILE D N 1
ATOM 5652 C CA . ILE D 1 61 ? 32.499 47.562 2.856 1.00 15.38 61 ILE D CA 1
ATOM 5653 C C . ILE D 1 61 ? 32.457 48.293 1.513 1.00 16.62 61 ILE D C 1
ATOM 5654 O O . ILE D 1 61 ? 33.497 48.597 0.933 1.00 16.61 61 ILE D O 1
ATOM 5659 N N . LEU D 1 62 ? 31.256 48.579 1.020 1.00 16.37 62 LEU D N 1
ATOM 5660 C CA . LEU D 1 62 ? 31.121 49.281 -0.252 1.00 17.16 62 LEU D CA 1
ATOM 5661 C C . LEU D 1 62 ? 31.772 50.661 -0.194 1.00 17.67 62 LEU D C 1
ATOM 5662 O O . LEU D 1 62 ? 32.441 51.082 -1.140 1.00 18.89 62 LEU D O 1
ATOM 5667 N N . ALA D 1 63 ? 31.586 51.354 0.924 1.00 18.39 63 ALA D N 1
ATOM 5668 C CA . ALA D 1 63 ? 32.136 52.695 1.095 1.00 19.67 63 ALA D CA 1
ATOM 5669 C C . ALA D 1 63 ? 33.650 52.728 1.278 1.00 21.83 63 ALA D C 1
ATOM 5670 O O . ALA D 1 63 ? 34.339 53.534 0.646 1.00 23.55 63 ALA D O 1
ATOM 5672 N N . ASP D 1 64 ? 34.171 51.861 2.139 1.00 21.10 64 ASP D N 1
ATOM 5673 C CA . ASP D 1 64 ? 35.605 51.836 2.402 1.00 21.83 64 ASP D CA 1
ATOM 5674 C C . ASP D 1 64 ? 36.408 51.021 1.395 1.00 23.07 64 ASP D C 1
ATOM 5675 O O . ASP D 1 64 ? 37.350 51.529 0.785 1.00 24.03 64 ASP D O 1
ATOM 5680 N N . HIS D 1 65 ? 36.027 49.762 1.216 1.00 22.13 65 HIS D N 1
ATOM 5681 C CA . HIS D 1 65 ? 36.727 48.872 0.302 1.00 22.47 65 HIS D CA 1
ATOM 5682 C C . HIS D 1 65 ? 36.573 49.233 -1.179 1.00 22.75 65 HIS D C 1
ATOM 5683 O O . HIS D 1 65 ? 37.534 49.140 -1.940 1.00 22.55 65 HIS D O 1
ATOM 5690 N N . PHE D 1 66 ? 35.376 49.646 -1.591 1.00 21.68 66 PHE D N 1
ATOM 5691 C CA . PHE D 1 66 ? 35.153 49.985 -2.995 1.00 21.45 66 PHE D CA 1
ATOM 5692 C C . PHE D 1 66 ? 34.997 51.470 -3.297 1.00 22.00 66 PHE D C 1
ATOM 5693 O O . PHE D 1 66 ? 34.846 51.859 -4.454 1.00 22.44 66 PHE D O 1
ATOM 5701 N N . GLN D 1 67 ? 35.043 52.296 -2.259 1.00 22.67 67 GLN D N 1
ATOM 5702 C CA . GLN D 1 67 ? 34.921 53.742 -2.413 1.00 23.85 67 GLN D CA 1
ATOM 5703 C C . GLN D 1 67 ? 33.776 54.175 -3.331 1.00 24.22 67 GLN D C 1
ATOM 5704 O O . GLN D 1 67 ? 33.968 55.006 -4.223 1.00 23.44 67 GLN D O 1
ATOM 5710 N N . VAL D 1 68 ? 32.587 53.621 -3.115 1.00 22.42 68 VAL D N 1
ATOM 5711 C CA . VAL D 1 68 ? 31.439 53.988 -3.934 1.00 20.32 68 VAL D CA 1
ATOM 5712 C C . VAL D 1 68 ? 31.016 55.416 -3.602 1.00 21.12 68 VAL D C 1
ATOM 5713 O O . VAL D 1 68 ? 31.295 55.918 -2.512 1.00 21.78 68 VAL D O 1
ATOM 5717 N N . ASP D 1 69 ? 30.345 56.067 -4.547 1.00 21.00 69 ASP D N 1
ATOM 5718 C CA . ASP D 1 69 ? 29.899 57.443 -4.365 1.00 21.84 69 ASP D CA 1
ATOM 5719 C C . ASP D 1 69 ? 28.424 57.536 -4.001 1.00 20.24 69 ASP D C 1
ATOM 5720 O O . ASP D 1 69 ? 27.953 58.585 -3.561 1.00 19.80 69 ASP D O 1
ATOM 5725 N N . ALA D 1 70 ? 27.698 56.439 -4.191 1.00 19.64 70 ALA D N 1
ATOM 5726 C CA . ALA D 1 70 ? 26.272 56.401 -3.883 1.00 18.31 70 ALA D CA 1
ATOM 5727 C C . ALA D 1 70 ? 25.825 54.979 -3.560 1.00 18.09 70 ALA D C 1
ATOM 5728 O O . ALA D 1 70 ? 26.523 54.011 -3.861 1.00 16.65 70 ALA D O 1
ATOM 5730 N N . LEU D 1 71 ? 24.653 54.866 -2.945 1.00 16.75 71 LEU D N 1
ATOM 5731 C CA . LEU D 1 71 ? 24.107 53.571 -2.565 1.00 16.09 71 LEU D CA 1
ATOM 5732 C C . LEU D 1 71 ? 22.647 53.432 -2.980 1.00 14.27 71 LEU D C 1
ATOM 5733 O O . LEU D 1 71 ? 21.853 54.356 -2.810 1.00 15.77 71 LEU D O 1
ATOM 5738 N N . ILE D 1 72 ? 22.304 52.280 -3.541 1.00 15.36 72 ILE D N 1
ATOM 5739 C CA . ILE D 1 72 ? 20.932 52.010 -3.944 1.00 14.84 72 ILE D CA 1
ATOM 5740 C C . ILE D 1 72 ? 20.558 50.614 -3.465 1.00 15.70 72 ILE D C 1
ATOM 5741 O O . ILE D 1 72 ? 21.307 49.657 -3.665 1.00 15.83 72 ILE D O 1
ATOM 5746 N N . ASN D 1 73 ? 19.400 50.514 -2.825 1.00 13.45 73 ASN D N 1
ATOM 5747 C CA . ASN D 1 73 ? 18.900 49.247 -2.311 1.00 13.66 73 ASN D CA 1
ATOM 5748 C C . ASN D 1 73 ? 17.695 48.839 -3.149 1.00 13.07 73 ASN D C 1
ATOM 5749 O O . ASN D 1 73 ? 16.861 49.673 -3.503 1.00 13.51 73 ASN D O 1
ATOM 5754 N N . THR D 1 74 ? 17.629 47.557 -3.486 1.00 12.96 74 THR D N 1
ATOM 5755 C CA . THR D 1 74 ? 16.534 47.018 -4.276 1.00 13.75 74 THR D CA 1
ATOM 5756 C C . THR D 1 74 ? 16.100 45.702 -3.641 1.00 15.17 74 THR D C 1
ATOM 5757 O O . THR D 1 74 ? 16.915 44.995 -3.043 1.00 14.96 74 THR D O 1
ATOM 5761 N N . GLY D 1 75 ? 14.816 45.379 -3.760 1.00 14.25 75 GLY D N 1
ATOM 5762 C CA . GLY D 1 75 ? 14.327 44.144 -3.183 1.00 13.73 75 GLY D CA 1
ATOM 5763 C C . GLY D 1 75 ? 12.828 44.109 -2.976 1.00 13.34 75 GLY D C 1
ATOM 5764 O O . GLY D 1 75 ? 12.081 44.835 -3.633 1.00 12.74 75 GLY D O 1
ATOM 5765 N N . SER D 1 76 ? 12.399 43.261 -2.046 1.00 13.89 76 SER D N 1
ATOM 5766 C CA . SER D 1 76 ? 10.987 43.087 -1.731 1.00 13.74 76 SER D CA 1
ATOM 5767 C C . SER D 1 76 ? 10.584 43.821 -0.458 1.00 13.35 76 SER D C 1
AT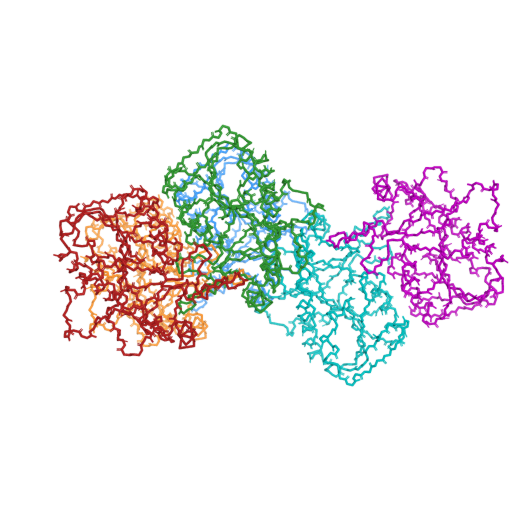OM 5768 O O . SER D 1 76 ? 11.431 44.234 0.338 1.00 13.45 76 SER D O 1
ATOM 5771 N N . ALA D 1 77 ? 9.276 43.967 -0.275 1.00 12.31 77 ALA D N 1
ATOM 5772 C CA . ALA D 1 77 ? 8.722 44.621 0.898 1.00 11.22 77 ALA D CA 1
ATOM 5773 C C . ALA D 1 77 ? 7.246 44.272 1.010 1.00 11.61 77 ALA D C 1
ATOM 5774 O O . ALA D 1 77 ? 6.644 43.756 0.059 1.00 11.80 77 ALA D O 1
ATOM 5776 N N . GLY D 1 78 ? 6.673 44.543 2.177 1.00 11.80 78 GLY D N 1
ATOM 5777 C CA . GLY D 1 78 ? 5.265 44.268 2.393 1.00 11.22 78 GLY D CA 1
ATOM 5778 C C . GLY D 1 78 ? 4.433 45.528 2.212 1.00 11.85 78 GLY D C 1
ATOM 5779 O O . GLY D 1 78 ? 4.775 46.586 2.737 1.00 11.72 78 GLY D O 1
ATOM 5780 N N . ALA D 1 79 ? 3.335 45.415 1.476 1.00 11.56 79 ALA D N 1
ATOM 5781 C CA . ALA D 1 79 ? 2.458 46.554 1.225 1.00 12.25 79 ALA D CA 1
ATOM 5782 C C . ALA D 1 79 ? 1.551 46.791 2.429 1.00 13.14 79 ALA D C 1
ATOM 5783 O O . ALA D 1 79 ? 0.882 45.871 2.892 1.00 14.06 79 ALA D O 1
ATOM 5785 N N . VAL D 1 80 ? 1.522 48.019 2.937 1.00 12.63 80 VAL D N 1
ATOM 5786 C CA . VAL D 1 80 ? 0.678 48.316 4.089 1.00 14.58 80 VAL D CA 1
ATOM 5787 C C . VAL D 1 80 ? -0.354 49.418 3.857 1.00 15.61 80 VAL D C 1
ATOM 5788 O O . VAL D 1 80 ? -1.374 49.464 4.546 1.00 15.70 80 VAL D O 1
ATOM 5792 N N . ALA D 1 81 ? -0.102 50.302 2.895 1.00 17.96 81 ALA D N 1
ATOM 5793 C CA . ALA D 1 81 ? -1.054 51.371 2.607 1.00 18.77 81 ALA D CA 1
ATOM 5794 C C . ALA D 1 81 ? -2.189 50.809 1.762 1.00 20.07 81 ALA D C 1
ATOM 5795 O O . ALA D 1 81 ? -1.960 50.017 0.849 1.00 20.33 81 ALA D O 1
ATOM 5797 N N . GLU D 1 82 ? -3.414 51.218 2.077 1.00 21.26 82 GLU D N 1
ATOM 5798 C CA . GLU D 1 82 ? -4.592 50.757 1.351 1.00 23.73 82 GLU D CA 1
ATOM 5799 C C . GLU D 1 82 ? -4.491 51.098 -0.131 1.00 22.61 82 GLU D C 1
ATOM 5800 O O . GLU D 1 82 ? -4.272 52.252 -0.494 1.00 22.87 82 GLU D O 1
ATOM 5806 N N . GLY D 1 83 ? -4.650 50.094 -0.987 1.00 22.12 83 GLY D N 1
ATOM 5807 C CA . GLY D 1 83 ? -4.591 50.343 -2.414 1.00 21.21 83 GLY D CA 1
ATOM 5808 C C . GLY D 1 83 ? -3.348 49.840 -3.118 1.00 20.73 83 GLY D C 1
ATOM 5809 O O . GLY D 1 83 ? -3.379 49.602 -4.322 1.00 22.22 83 GLY D O 1
ATOM 5810 N N . ILE D 1 84 ? -2.251 49.688 -2.381 1.00 18.41 84 ILE D N 1
ATOM 5811 C CA . ILE D 1 84 ? -1.013 49.202 -2.973 1.00 17.76 84 ILE D CA 1
ATOM 5812 C C . ILE D 1 84 ? -1.136 47.698 -3.135 1.00 17.46 84 ILE D C 1
ATOM 5813 O O . ILE D 1 84 ? -1.422 46.982 -2.176 1.00 18.22 84 ILE D O 1
ATOM 5818 N N . ALA D 1 85 ? -0.924 47.224 -4.355 1.00 17.42 85 ALA D N 1
ATOM 5819 C CA . ALA D 1 85 ? -1.051 45.807 -4.640 1.00 18.73 85 ALA D CA 1
ATOM 5820 C C . ALA D 1 85 ? 0.265 45.054 -4.706 1.00 17.21 85 ALA D C 1
ATOM 5821 O O . ALA D 1 85 ? 1.339 45.635 -4.877 1.00 15.80 85 ALA D O 1
ATOM 5823 N N . VAL D 1 86 ? 0.166 43.741 -4.547 1.00 16.99 86 VAL D N 1
ATOM 5824 C CA . VAL D 1 86 ? 1.321 42.873 -4.629 1.00 15.94 86 VAL D CA 1
ATOM 5825 C C . VAL D 1 86 ? 1.837 43.062 -6.050 1.00 16.32 86 VAL D C 1
ATOM 5826 O O . VAL D 1 86 ? 1.050 43.118 -6.998 1.00 17.78 86 VAL D O 1
ATOM 5830 N N . GLY D 1 87 ? 3.149 43.195 -6.197 1.00 14.90 87 GLY D N 1
ATOM 5831 C CA . GLY D 1 87 ? 3.721 43.397 -7.514 1.00 15.69 87 GLY D CA 1
ATOM 5832 C C . GLY D 1 87 ? 4.014 44.862 -7.795 1.00 15.01 87 GLY D C 1
ATOM 5833 O O . GLY D 1 87 ? 4.786 45.179 -8.699 1.00 16.52 87 GLY D O 1
ATOM 5834 N N . ASP D 1 88 ? 3.393 45.759 -7.035 1.00 14.60 88 ASP D N 1
ATOM 5835 C CA . ASP D 1 88 ? 3.631 47.193 -7.215 1.00 14.50 88 ASP D CA 1
ATOM 5836 C C . ASP D 1 88 ? 5.042 47.541 -6.752 1.00 14.65 88 ASP D C 1
ATOM 5837 O O . ASP D 1 88 ? 5.647 46.805 -5.978 1.00 16.17 88 ASP D O 1
ATOM 5842 N N . VAL D 1 89 ? 5.562 48.667 -7.224 1.00 14.00 89 VAL D N 1
ATOM 5843 C CA . VAL D 1 89 ? 6.898 49.105 -6.835 1.00 13.98 89 VAL D CA 1
ATOM 5844 C C . VAL D 1 89 ? 6.804 50.399 -6.040 1.00 14.44 89 VAL D C 1
ATOM 5845 O O . VAL D 1 89 ? 6.117 51.338 -6.439 1.00 15.00 89 VAL D O 1
ATOM 5849 N N . VAL D 1 90 ? 7.485 50.440 -4.902 1.00 11.29 90 VAL D N 1
ATOM 5850 C CA . VAL D 1 90 ? 7.482 51.633 -4.072 1.00 12.11 90 VAL D CA 1
ATOM 5851 C C . VAL D 1 90 ? 8.880 52.229 -4.049 1.00 11.97 90 VAL D C 1
ATOM 5852 O O . VAL D 1 90 ? 9.849 51.544 -3.720 1.00 12.28 90 VAL D O 1
ATOM 5856 N N . ILE D 1 91 ? 8.983 53.498 -4.430 1.00 13.12 91 ILE D N 1
ATOM 5857 C CA . ILE D 1 91 ? 10.259 54.196 -4.408 1.00 14.25 91 ILE D CA 1
ATOM 5858 C C . ILE D 1 91 ? 10.198 55.014 -3.130 1.00 13.74 91 ILE D C 1
ATOM 5859 O O . ILE D 1 91 ? 9.270 55.796 -2.928 1.00 13.99 91 ILE D O 1
ATOM 5864 N N . ALA D 1 92 ? 11.170 54.819 -2.253 1.00 12.65 92 ALA D N 1
ATOM 5865 C CA . ALA D 1 92 ? 11.171 55.539 -0.995 1.00 13.48 92 ALA D CA 1
ATOM 5866 C C . ALA D 1 92 ? 11.786 56.923 -1.129 1.00 14.39 92 ALA D C 1
ATOM 5867 O O . ALA D 1 92 ? 12.947 57.051 -1.519 1.00 15.85 92 ALA D O 1
ATOM 5869 N N . ASP D 1 93 ? 11.009 57.961 -0.830 1.00 14.62 93 ASP D N 1
ATOM 5870 C CA . ASP D 1 93 ? 11.573 59.301 -0.875 1.00 15.92 93 ASP D CA 1
ATOM 5871 C C . ASP D 1 93 ? 12.145 59.567 0.512 1.00 14.34 93 ASP D C 1
ATOM 5872 O O . ASP D 1 93 ? 13.006 60.423 0.684 1.00 15.11 93 ASP D O 1
ATOM 5877 N N . LYS D 1 94 ? 11.671 58.799 1.491 1.00 13.88 94 LYS D N 1
ATOM 5878 C CA . LYS D 1 94 ? 12.141 58.893 2.870 1.00 14.16 94 LYS D CA 1
ATOM 5879 C C . LYS D 1 94 ? 12.037 57.528 3.538 1.00 13.32 94 LYS D C 1
ATOM 5880 O O . LYS D 1 94 ? 11.223 56.687 3.138 1.00 11.98 94 LYS D O 1
ATOM 5886 N N . LEU D 1 95 ? 12.870 57.313 4.552 1.00 11.60 95 LEU D N 1
ATOM 5887 C CA . LEU D 1 95 ? 12.871 56.057 5.293 1.00 12.67 95 LEU D CA 1
ATOM 5888 C C . LEU D 1 95 ? 12.976 56.347 6.779 1.00 12.73 95 LEU D C 1
ATOM 5889 O O . LEU D 1 95 ? 13.556 57.354 7.184 1.00 12.61 95 LEU D O 1
ATOM 5894 N N . ALA D 1 96 ? 12.396 55.468 7.586 1.00 10.27 96 ALA D N 1
ATOM 5895 C CA . ALA D 1 96 ? 12.439 55.617 9.034 1.00 10.86 96 ALA D CA 1
ATOM 5896 C C . ALA D 1 96 ? 12.256 54.247 9.666 1.00 10.51 96 ALA D C 1
ATOM 5897 O O . ALA D 1 96 ? 11.704 53.342 9.043 1.00 10.07 96 ALA D O 1
ATOM 5899 N N . TYR D 1 97 ? 12.734 54.097 10.897 1.00 10.18 97 TYR D N 1
ATOM 5900 C CA . TYR D 1 97 ? 12.583 52.840 11.624 1.00 9.73 97 TYR D CA 1
ATOM 5901 C C . TYR D 1 97 ? 11.239 52.815 12.331 1.00 9.83 97 TYR D C 1
ATOM 5902 O O . TYR D 1 97 ? 10.830 53.807 12.930 1.00 9.42 97 TYR D O 1
ATOM 5911 N N . HIS D 1 98 ? 10.548 51.682 12.280 1.00 9.53 98 HIS D N 1
ATOM 5912 C CA . HIS D 1 98 ? 9.278 51.596 12.974 1.00 9.62 98 HIS D CA 1
ATOM 5913 C C . HIS D 1 98 ? 9.441 50.846 14.293 1.00 9.59 98 HIS D C 1
ATOM 5914 O O . HIS D 1 98 ? 8.515 50.807 15.101 1.00 10.10 98 HIS D O 1
ATOM 5921 N N . ASP D 1 99 ? 10.631 50.292 14.519 1.00 10.18 99 ASP D N 1
ATOM 5922 C CA . ASP D 1 99 ? 10.898 49.501 15.723 1.00 10.09 99 ASP D CA 1
ATOM 5923 C C . ASP D 1 99 ? 11.937 50.074 16.679 1.00 11.29 99 ASP D C 1
ATOM 5924 O O . ASP D 1 99 ? 12.505 49.339 17.490 1.00 11.83 99 ASP D O 1
ATOM 5929 N N . VAL D 1 100 ? 12.175 51.379 16.597 1.00 9.97 100 VAL D N 1
ATOM 5930 C CA . VAL D 1 100 ? 13.164 52.037 17.446 1.00 10.33 100 VAL D CA 1
ATOM 5931 C C . VAL D 1 100 ? 12.524 52.927 18.516 1.00 11.83 100 VAL D C 1
ATOM 5932 O O . VAL D 1 100 ? 11.720 53.805 18.198 1.00 11.83 100 VAL D O 1
ATOM 5936 N N . ASP D 1 101 ? 12.873 52.693 19.782 1.00 10.98 101 ASP D N 1
ATOM 5937 C CA . ASP D 1 101 ? 12.339 53.502 20.879 1.00 11.85 101 ASP D CA 1
ATOM 5938 C C . ASP D 1 101 ? 13.436 53.990 21.820 1.00 11.87 101 ASP D C 1
ATOM 5939 O O . ASP D 1 101 ? 13.908 53.245 22.688 1.00 11.31 101 ASP D O 1
ATOM 5944 N N . VAL D 1 102 ? 13.841 55.242 21.627 1.00 10.14 102 VAL D N 1
ATOM 5945 C CA . VAL D 1 102 ? 14.855 55.885 22.460 1.00 10.93 102 VAL D CA 1
ATOM 5946 C C . VAL D 1 102 ? 14.182 57.155 22.992 1.00 11.23 102 VAL D C 1
ATOM 5947 O O . VAL D 1 102 ? 14.840 58.153 23.295 1.00 10.40 102 VAL D O 1
ATOM 5951 N N . THR D 1 103 ? 12.858 57.091 23.112 1.00 10.89 103 THR D N 1
ATOM 5952 C CA . THR D 1 103 ? 12.060 58.224 23.576 1.00 12.12 103 THR D CA 1
ATOM 5953 C C . THR D 1 103 ? 12.327 58.668 25.013 1.00 12.27 103 THR D C 1
ATOM 5954 O O . THR D 1 103 ? 11.965 59.783 25.390 1.00 13.39 103 THR D O 1
ATOM 5958 N N . ALA D 1 104 ? 12.956 57.816 25.816 1.00 10.93 104 ALA D N 1
ATOM 5959 C CA . ALA D 1 104 ? 13.242 58.189 27.201 1.00 13.08 104 ALA D CA 1
ATOM 5960 C C . ALA D 1 104 ? 14.172 59.401 27.258 1.00 12.10 104 ALA D C 1
ATOM 5961 O O . ALA D 1 104 ? 14.188 60.140 28.246 1.00 14.53 104 ALA D O 1
ATOM 5963 N N . PHE D 1 105 ? 14.935 59.607 26.189 1.00 13.44 105 PHE D N 1
ATOM 5964 C CA . PHE D 1 105 ? 15.871 60.727 26.100 1.00 13.51 105 PHE D CA 1
ATOM 5965 C C . PHE D 1 105 ? 15.288 61.937 25.378 1.00 14.96 105 PHE D C 1
ATOM 5966 O O . PHE D 1 105 ? 15.958 62.964 25.229 1.00 16.75 105 PHE D O 1
ATOM 5974 N N . GLY D 1 106 ? 14.049 61.818 24.921 1.00 14.43 106 GLY D N 1
ATOM 5975 C CA . GLY D 1 106 ? 13.424 62.935 24.234 1.00 14.70 106 GLY D CA 1
ATOM 5976 C C . GLY D 1 106 ? 13.325 62.797 22.726 1.00 16.35 106 GLY D C 1
ATOM 5977 O O . GLY D 1 106 ? 12.697 63.634 22.075 1.00 17.54 106 GLY D O 1
ATOM 5978 N N . TYR D 1 107 ? 13.946 61.762 22.165 1.00 14.99 107 TYR D N 1
ATOM 5979 C CA . TYR D 1 107 ? 13.889 61.528 20.720 1.00 14.73 107 TYR D CA 1
ATOM 5980 C C . TYR D 1 107 ? 12.462 61.156 20.327 1.00 13.64 107 TYR D C 1
ATOM 5981 O O . TYR D 1 107 ? 11.683 60.676 21.154 1.00 12.37 107 TYR D O 1
ATOM 5990 N N . ALA D 1 108 ? 12.118 61.373 19.062 1.00 13.57 108 ALA D N 1
ATOM 5991 C CA . ALA D 1 108 ? 10.786 61.027 18.585 1.00 12.73 108 ALA D CA 1
ATOM 5992 C C . ALA D 1 108 ? 10.753 59.512 18.455 1.00 12.52 108 ALA D C 1
ATOM 5993 O O . ALA D 1 108 ? 11.804 58.879 18.323 1.00 12.70 108 ALA D O 1
ATOM 5995 N N . TYR D 1 109 ? 9.563 58.924 18.502 1.00 12.25 109 TYR D N 1
ATOM 5996 C CA . TYR D 1 109 ? 9.475 57.478 18.359 1.00 12.37 109 TYR D CA 1
ATOM 5997 C C . TYR D 1 109 ? 10.026 57.111 16.985 1.00 12.15 109 TYR D C 1
ATOM 5998 O O . TYR D 1 109 ? 9.711 57.771 15.991 1.00 11.81 109 TYR D O 1
ATOM 6007 N N . GLY D 1 110 ? 10.849 56.065 16.938 1.00 10.73 110 GLY D N 1
ATOM 6008 C CA . GLY D 1 110 ? 11.431 55.623 15.683 1.00 9.87 110 GLY D CA 1
ATOM 6009 C C . GLY D 1 110 ? 12.785 56.233 15.370 1.00 10.00 110 GLY D C 1
ATOM 6010 O O . GLY D 1 110 ? 13.487 55.777 14.462 1.00 11.54 110 GLY D O 1
ATOM 6011 N N . GLN D 1 111 ? 13.163 57.259 16.126 1.00 9.60 111 GLN D N 1
ATOM 6012 C CA . GLN D 1 111 ? 14.431 57.949 15.907 1.00 10.16 111 GLN D CA 1
ATOM 6013 C C . GLN D 1 111 ? 15.579 57.344 16.718 1.00 9.71 111 GLN D C 1
ATOM 6014 O O . GLN D 1 111 ? 15.536 57.311 17.946 1.00 10.98 111 GLN D O 1
ATOM 6020 N N . MET D 1 112 ? 16.601 56.854 16.025 1.00 9.90 112 MET D N 1
ATOM 6021 C CA . MET D 1 112 ? 17.759 56.272 16.696 1.00 10.47 112 MET D CA 1
ATOM 6022 C C . MET D 1 112 ? 18.599 57.377 17.337 1.00 12.38 112 MET D C 1
ATOM 6023 O O . MET D 1 112 ? 18.649 58.505 16.840 1.00 11.68 112 MET D O 1
ATOM 6028 N N . ALA D 1 113 ? 19.239 57.054 18.454 1.00 12.39 113 ALA D N 1
ATOM 6029 C CA . ALA D 1 113 ? 20.085 58.018 19.150 1.00 12.10 113 ALA D CA 1
ATOM 6030 C C . ALA D 1 113 ? 21.161 58.538 18.198 1.00 13.96 113 ALA D C 1
ATOM 6031 O O . ALA D 1 113 ? 21.723 57.777 17.411 1.00 13.98 113 ALA D O 1
ATOM 6033 N N . GLN D 1 114 ? 21.434 59.840 18.265 1.00 14.70 114 GLN D N 1
ATOM 6034 C CA . GLN D 1 114 ? 22.450 60.469 17.415 1.00 15.73 114 GLN D CA 1
ATOM 6035 C C . GLN D 1 114 ? 22.091 60.432 15.927 1.00 15.67 114 GLN D C 1
ATOM 6036 O O . GLN D 1 114 ? 22.962 60.599 15.076 1.00 15.50 114 GLN D O 1
ATOM 6042 N N . GLN D 1 115 ? 20.817 60.208 15.615 1.00 13.46 115 GLN D N 1
ATOM 6043 C CA . GLN D 1 115 ? 20.372 60.141 14.224 1.00 12.66 115 GLN D CA 1
ATOM 6044 C C . GLN D 1 115 ? 19.109 60.962 14.004 1.00 12.36 115 GLN D C 1
ATOM 6045 O O . GLN D 1 115 ? 18.389 61.276 14.944 1.00 13.59 115 GLN D O 1
ATOM 6051 N N . PRO D 1 116 ? 18.828 61.328 12.747 1.00 13.85 116 PRO D N 1
ATOM 6052 C CA . PRO D 1 116 ? 17.613 62.097 12.480 1.00 14.04 116 PRO D CA 1
ATOM 6053 C C . PRO D 1 116 ? 16.475 61.074 12.455 1.00 14.44 116 PRO D C 1
ATOM 6054 O O . PRO D 1 116 ? 16.729 59.872 12.340 1.00 14.98 116 PRO D O 1
ATOM 6058 N N . LEU D 1 117 ? 15.234 61.532 12.575 1.00 14.90 117 LEU D N 1
ATOM 6059 C CA . LEU D 1 117 ? 14.095 60.620 12.541 1.00 14.10 117 LEU D CA 1
ATOM 6060 C C . LEU D 1 117 ? 13.926 60.014 11.149 1.00 14.72 117 LEU D C 1
ATOM 6061 O O . LEU D 1 117 ? 13.709 58.807 11.004 1.00 14.16 117 LEU D O 1
ATOM 6066 N N . TYR D 1 118 ? 14.020 60.859 10.127 1.00 14.52 118 TYR D N 1
ATOM 6067 C CA . TYR D 1 118 ? 13.885 60.405 8.748 1.00 13.84 118 TYR D CA 1
ATOM 6068 C C . TYR D 1 118 ? 15.179 60.517 7.963 1.00 15.07 118 TYR D C 1
ATOM 6069 O O . TYR D 1 118 ? 15.946 61.471 8.133 1.00 15.33 118 TYR D O 1
ATOM 6078 N N . PHE D 1 119 ? 15.404 59.536 7.096 1.00 12.99 119 PHE D N 1
ATOM 6079 C CA . PHE D 1 119 ? 16.561 59.517 6.211 1.00 15.10 119 PHE D CA 1
ATOM 6080 C C . PHE D 1 119 ? 15.953 59.774 4.835 1.00 17.19 119 PHE D C 1
ATOM 6081 O O . PHE D 1 119 ? 15.008 59.098 4.432 1.00 18.28 119 PHE D O 1
ATOM 6089 N N . GLU D 1 120 ? 16.477 60.764 4.125 1.00 17.60 120 GLU D N 1
ATOM 6090 C CA . GLU D 1 120 ? 15.937 61.112 2.821 1.00 18.92 120 GLU D CA 1
ATOM 6091 C C . GLU D 1 120 ? 16.720 60.554 1.647 1.00 17.40 120 GLU D C 1
ATOM 6092 O O . GLU D 1 120 ? 17.950 60.599 1.630 1.00 17.74 120 GLU D O 1
ATOM 6098 N N . SER D 1 121 ? 16.004 60.013 0.666 1.00 15.74 121 SER D N 1
ATOM 6099 C CA . SER D 1 121 ? 16.655 59.504 -0.528 1.00 15.97 121 SER D CA 1
ATOM 6100 C C . SER D 1 121 ? 17.141 60.739 -1.275 1.00 16.29 121 SER D C 1
ATOM 6101 O O . SER D 1 121 ? 16.547 61.814 -1.160 1.00 17.46 121 SER D O 1
ATOM 6104 N N . ASP D 1 122 ? 18.227 60.587 -2.021 1.00 16.73 122 ASP D N 1
ATOM 6105 C CA . ASP D 1 122 ? 18.791 61.703 -2.773 1.00 17.70 122 ASP D CA 1
ATOM 6106 C C . ASP D 1 122 ? 17.717 62.384 -3.615 1.00 17.37 122 ASP D C 1
ATOM 6107 O O . ASP D 1 122 ? 17.037 61.736 -4.411 1.00 18.45 122 ASP D O 1
ATOM 6112 N N . LYS D 1 123 ? 17.575 63.694 -3.443 1.00 19.56 123 LYS D N 1
ATOM 6113 C CA . LYS D 1 123 ? 16.574 64.457 -4.178 1.00 20.39 123 LYS D CA 1
ATOM 6114 C C . LYS D 1 123 ? 16.707 64.306 -5.688 1.00 20.30 123 LYS D C 1
ATOM 6115 O O . LYS D 1 123 ? 15.705 64.203 -6.395 1.00 19.67 123 LYS D O 1
ATOM 6121 N N . THR D 1 124 ? 17.940 64.291 -6.182 1.00 20.38 124 THR D N 1
ATOM 6122 C CA . THR D 1 124 ? 18.170 64.148 -7.616 1.00 22.12 124 THR D CA 1
ATOM 6123 C C . THR D 1 124 ? 17.733 62.770 -8.113 1.00 21.51 124 THR D C 1
ATOM 6124 O O . THR D 1 124 ? 17.057 62.661 -9.135 1.00 21.27 124 THR D O 1
ATOM 6128 N N . PHE D 1 125 ? 18.116 61.717 -7.393 1.00 20.56 125 PHE D N 1
ATOM 6129 C CA . PHE D 1 125 ? 17.734 60.363 -7.790 1.00 20.09 125 PHE D CA 1
ATOM 6130 C C . PHE D 1 125 ? 16.220 60.224 -7.841 1.00 19.77 125 PHE D C 1
ATOM 6131 O O . PHE D 1 125 ? 15.670 59.645 -8.777 1.00 20.47 125 PHE D O 1
ATOM 6139 N N . VAL D 1 126 ? 15.551 60.745 -6.818 1.00 19.68 126 VAL D N 1
ATOM 6140 C CA . VAL D 1 126 ? 14.098 60.669 -6.742 1.00 20.13 126 VAL D CA 1
ATOM 6141 C C . VAL D 1 126 ? 13.453 61.387 -7.920 1.00 20.30 126 VAL D C 1
ATOM 6142 O O . VAL D 1 126 ? 12.547 60.855 -8.565 1.00 21.26 126 VAL D O 1
ATOM 6146 N N . ALA D 1 127 ? 13.922 62.597 -8.201 1.00 21.24 127 ALA D N 1
ATOM 6147 C CA . ALA D 1 127 ? 13.378 63.372 -9.306 1.00 22.69 127 ALA D CA 1
ATOM 6148 C C . ALA D 1 127 ? 13.528 62.617 -10.623 1.00 23.12 127 ALA D C 1
ATOM 6149 O O . ALA D 1 127 ? 12.565 62.463 -11.375 1.00 24.09 127 ALA D O 1
ATOM 6151 N N . GLN D 1 128 ? 14.734 62.130 -10.889 1.00 24.17 128 GLN D N 1
ATOM 6152 C CA . GLN D 1 128 ? 15.007 61.417 -12.128 1.00 26.04 128 GLN D CA 1
ATOM 6153 C C . GLN D 1 128 ? 14.294 60.082 -12.293 1.00 25.75 128 GLN D C 1
ATOM 6154 O O . GLN D 1 128 ? 13.812 59.770 -13.382 1.00 26.30 128 GLN D O 1
ATOM 6160 N N . ILE D 1 129 ? 14.215 59.285 -11.231 1.00 25.19 129 ILE D N 1
ATOM 6161 C CA . ILE D 1 129 ? 13.545 57.998 -11.361 1.00 24.64 129 ILE D CA 1
ATOM 6162 C C . ILE D 1 129 ? 12.064 58.188 -11.691 1.00 25.65 129 ILE D C 1
ATOM 6163 O O . ILE D 1 129 ? 11.471 57.377 -12.402 1.00 24.70 129 ILE D O 1
ATOM 6168 N N . GLN D 1 130 ? 11.469 59.263 -11.181 1.00 27.25 130 GLN D N 1
ATOM 6169 C CA . GLN D 1 130 ? 10.064 59.544 -11.457 1.00 30.23 130 GLN D CA 1
ATOM 6170 C C . GLN D 1 130 ? 9.899 59.906 -12.926 1.00 31.74 130 GLN D C 1
ATOM 6171 O O . GLN D 1 130 ? 8.832 59.711 -13.507 1.00 32.86 130 GLN D O 1
ATOM 6177 N N . GLU D 1 131 ? 10.964 60.437 -13.518 1.00 32.95 131 GLU D N 1
ATOM 6178 C CA . GLU D 1 131 ? 10.948 60.833 -14.920 1.00 34.58 131 GLU D CA 1
ATOM 6179 C C . GLU D 1 131 ? 11.020 59.615 -15.836 1.00 33.87 131 GLU D C 1
ATOM 6180 O O . GLU D 1 131 ? 10.564 59.661 -16.979 1.00 34.57 131 GLU D O 1
ATOM 6186 N N . SER D 1 132 ? 11.589 58.526 -15.328 1.00 32.64 132 SER D N 1
ATOM 6187 C CA . SER D 1 132 ? 11.719 57.297 -16.106 1.00 31.65 132 SER D CA 1
ATOM 6188 C C . SER D 1 132 ? 10.463 56.442 -15.992 1.00 31.05 132 SER D C 1
ATOM 6189 O O . SER D 1 132 ? 10.386 55.354 -16.566 1.00 31.12 132 SER D O 1
ATOM 6192 N N . LEU D 1 133 ? 9.483 56.935 -15.244 1.00 29.90 133 LEU D N 1
ATOM 6193 C CA . LEU D 1 133 ? 8.232 56.212 -15.053 1.00 29.75 133 LEU D CA 1
ATOM 6194 C C . LEU D 1 133 ? 7.062 57.015 -15.610 1.00 29.45 133 LEU D C 1
ATOM 6195 O O . LEU D 1 133 ? 7.111 58.243 -15.667 1.00 30.49 133 LEU D O 1
ATOM 6200 N N . SER D 1 134 ? 6.013 56.314 -16.024 1.00 29.30 134 SER D N 1
ATOM 6201 C CA . SER D 1 134 ? 4.831 56.958 -16.587 1.00 28.55 134 SER D CA 1
ATOM 6202 C C . SER D 1 134 ? 3.835 57.373 -15.514 1.00 28.00 134 SER D C 1
ATOM 6203 O O . SER D 1 134 ? 3.521 56.596 -14.616 1.00 26.63 134 SER D O 1
ATOM 6206 N N . GLN D 1 135 ? 3.339 58.602 -15.615 1.00 27.51 135 GLN D N 1
ATOM 6207 C CA . GLN D 1 135 ? 2.367 59.116 -14.658 1.00 28.21 135 GLN D CA 1
ATOM 6208 C C . GLN D 1 135 ? 1.048 58.364 -14.784 1.00 27.58 135 GLN D C 1
ATOM 6209 O O . GLN D 1 135 ? 0.241 58.352 -13.856 1.00 27.87 135 GLN D O 1
ATOM 6215 N N . LEU D 1 136 ? 0.834 57.735 -15.937 1.00 27.31 136 LEU D N 1
ATOM 6216 C CA . LEU D 1 136 ? -0.386 56.976 -16.178 1.00 27.34 136 LEU D CA 1
ATOM 6217 C C . LEU D 1 136 ? -0.300 55.597 -15.527 1.00 26.23 136 LEU D C 1
ATOM 6218 O O . LEU D 1 136 ? -1.317 54.944 -15.302 1.00 25.66 136 LEU D O 1
ATOM 6223 N N . ASP D 1 137 ? 0.922 55.162 -15.233 1.00 25.38 137 ASP D N 1
ATOM 6224 C CA . ASP D 1 137 ? 1.158 53.868 -14.598 1.00 25.85 137 ASP D CA 1
ATOM 6225 C C . ASP D 1 137 ? 0.829 54.002 -13.115 1.00 25.85 137 ASP D C 1
ATOM 6226 O O . ASP D 1 137 ? 1.497 54.732 -12.391 1.00 24.54 137 ASP D O 1
ATOM 6231 N N . GLN D 1 138 ? -0.199 53.291 -12.664 1.00 25.77 138 GLN D N 1
ATOM 6232 C CA . GLN D 1 138 ? -0.614 53.367 -11.270 1.00 27.08 138 GLN D CA 1
ATOM 6233 C C . GLN D 1 138 ? 0.000 52.288 -10.388 1.00 25.42 138 GLN D C 1
ATOM 6234 O O . GLN D 1 138 ? -0.369 52.155 -9.222 1.00 25.21 138 GLN D O 1
ATOM 6240 N N . ASN D 1 139 ? 0.943 51.526 -10.930 1.00 24.25 139 ASN D N 1
ATOM 6241 C CA . ASN D 1 139 ? 1.558 50.465 -10.147 1.00 24.26 139 ASN D CA 1
ATOM 6242 C C . ASN D 1 139 ? 2.883 50.805 -9.476 1.00 22.67 139 ASN D C 1
ATOM 6243 O O . ASN D 1 139 ? 3.526 49.933 -8.889 1.00 23.37 139 ASN D O 1
ATOM 6248 N N . TRP D 1 140 ? 3.301 52.065 -9.573 1.00 18.81 140 TRP D N 1
ATOM 6249 C CA . TRP D 1 140 ? 4.512 52.503 -8.884 1.00 15.66 140 TRP D CA 1
ATOM 6250 C C . TRP D 1 140 ? 4.054 53.590 -7.921 1.00 16.52 140 TRP D C 1
ATOM 6251 O O . TRP D 1 140 ? 3.048 54.266 -8.166 1.00 14.61 140 TRP D O 1
ATOM 6262 N N . HIS D 1 141 ? 4.778 53.742 -6.819 1.00 13.50 141 HIS D N 1
ATOM 6263 C CA . HIS D 1 141 ? 4.419 54.717 -5.800 1.00 14.79 141 HIS D CA 1
ATOM 6264 C C . HIS D 1 141 ? 5.667 55.382 -5.240 1.00 14.03 141 HIS D C 1
ATOM 6265 O O . HIS D 1 141 ? 6.750 54.801 -5.255 1.00 15.05 141 HIS D O 1
ATOM 6272 N N . LEU D 1 142 ? 5.507 56.607 -4.757 1.00 14.35 142 LEU D N 1
ATOM 6273 C CA . LEU D 1 142 ? 6.609 57.349 -4.155 1.00 12.95 142 LEU D CA 1
ATOM 6274 C C . LEU D 1 142 ? 6.159 57.694 -2.745 1.00 13.84 142 LEU D C 1
ATOM 6275 O O . LEU D 1 142 ? 5.102 58.295 -2.561 1.00 14.80 142 LEU D O 1
ATOM 6280 N N . GLY D 1 143 ? 6.947 57.309 -1.744 1.00 12.42 143 GLY D N 1
ATOM 6281 C CA . GLY D 1 143 ? 6.551 57.610 -0.382 1.00 12.94 143 GLY D CA 1
ATOM 6282 C C . GLY D 1 143 ? 7.454 57.017 0.678 1.00 12.30 143 GLY D C 1
ATOM 6283 O O . GLY D 1 143 ? 8.594 56.655 0.405 1.00 13.10 143 GLY D O 1
ATOM 6284 N N . LEU D 1 144 ? 6.922 56.913 1.889 1.00 11.14 144 LEU D N 1
ATOM 6285 C CA . LEU D 1 144 ? 7.665 56.391 3.025 1.00 11.49 144 LEU D CA 1
ATOM 6286 C C . LEU D 1 144 ? 7.722 54.870 3.122 1.00 10.71 144 LEU D C 1
ATOM 6287 O O . LEU D 1 144 ? 6.716 54.183 2.957 1.00 10.83 144 LEU D O 1
ATOM 6292 N N . ILE D 1 145 ? 8.920 54.356 3.372 1.00 10.18 145 ILE D N 1
ATOM 6293 C CA . ILE D 1 145 ? 9.102 52.929 3.600 1.00 10.93 145 ILE D CA 1
ATOM 6294 C C . ILE D 1 145 ? 9.650 52.888 5.022 1.00 10.99 145 ILE D C 1
ATOM 6295 O O . ILE D 1 145 ? 10.624 53.583 5.339 1.00 10.59 145 ILE D O 1
ATOM 6300 N N . ALA D 1 146 ? 8.999 52.119 5.891 1.00 10.07 146 ALA D N 1
ATOM 6301 C CA . ALA D 1 146 ? 9.441 52.004 7.277 1.00 10.61 146 ALA D CA 1
ATOM 6302 C C . ALA D 1 146 ? 10.174 50.682 7.449 1.00 11.17 146 ALA D C 1
ATOM 6303 O O . ALA D 1 146 ? 9.761 49.654 6.911 1.00 13.20 146 ALA D O 1
ATOM 6305 N N . THR D 1 147 ? 11.255 50.718 8.218 1.00 9.52 147 THR D N 1
ATOM 6306 C CA . THR D 1 147 ? 12.100 49.547 8.422 1.00 10.80 147 THR D CA 1
ATOM 6307 C C . THR D 1 147 ? 12.149 49.055 9.857 1.00 9.78 147 THR D C 1
ATOM 6308 O O . THR D 1 147 ? 12.055 49.839 10.798 1.00 9.86 147 THR D O 1
ATOM 6312 N N . GLY D 1 148 ? 12.329 47.745 10.009 1.00 8.85 148 GLY D N 1
ATOM 6313 C CA . GLY D 1 148 ? 12.441 47.155 11.328 1.00 8.63 148 GLY D CA 1
ATOM 6314 C C . GLY D 1 148 ? 13.083 45.787 11.196 1.00 9.17 148 GLY D C 1
ATOM 6315 O O . GLY D 1 148 ? 13.031 45.184 10.120 1.00 9.13 148 GLY D O 1
ATOM 6316 N N . ASP D 1 149 ? 13.700 45.301 12.271 1.00 8.53 149 ASP D N 1
ATOM 6317 C CA . ASP D 1 149 ? 14.327 43.986 12.246 1.00 8.93 149 ASP D CA 1
ATOM 6318 C C . ASP D 1 149 ? 13.285 42.901 12.515 1.00 9.05 149 ASP D C 1
ATOM 6319 O O . ASP D 1 149 ? 13.537 41.961 13.271 1.00 11.02 149 ASP D O 1
ATOM 6324 N N . SER D 1 150 ? 12.114 43.041 11.897 1.00 9.96 150 SER D N 1
ATOM 6325 C CA . SER D 1 150 ? 11.033 42.065 12.039 1.00 10.21 150 SER D CA 1
ATOM 6326 C C . SER D 1 150 ? 10.285 41.918 10.723 1.00 10.46 150 SER D C 1
ATOM 6327 O O . SER D 1 150 ? 10.197 42.862 9.936 1.00 10.66 150 SER D O 1
ATOM 6330 N N . PHE D 1 151 ? 9.750 40.724 10.488 1.00 10.21 151 PHE D N 1
ATOM 6331 C CA . PHE D 1 151 ? 8.959 40.474 9.296 1.00 10.16 151 PHE D CA 1
ATOM 6332 C C . PHE D 1 151 ? 7.532 40.766 9.744 1.00 10.19 151 PHE D C 1
ATOM 6333 O O . PHE D 1 151 ? 7.005 40.102 10.636 1.00 10.73 151 PHE D O 1
ATOM 6341 N N . VAL D 1 152 ? 6.922 41.789 9.152 1.00 9.98 152 VAL D N 1
ATOM 6342 C CA . VAL D 1 152 ? 5.570 42.183 9.525 1.00 11.21 152 VAL D CA 1
ATOM 6343 C C . VAL D 1 152 ? 4.562 41.238 8.885 1.00 10.61 152 VAL D C 1
ATOM 6344 O O . VAL D 1 152 ? 4.501 41.117 7.666 1.00 11.86 152 VAL D O 1
ATOM 6348 N N . ALA D 1 153 ? 3.777 40.569 9.721 1.00 11.51 153 ALA D N 1
ATOM 6349 C CA . ALA D 1 153 ? 2.797 39.605 9.235 1.00 11.68 153 ALA D CA 1
ATOM 6350 C C . ALA D 1 153 ? 1.541 39.576 10.102 1.00 12.58 153 ALA D C 1
ATOM 6351 O O . ALA D 1 153 ? 1.190 38.545 10.683 1.00 14.51 153 ALA D O 1
ATOM 6353 N N . GLY D 1 154 ? 0.866 40.717 10.179 1.00 12.09 154 GLY D N 1
ATOM 6354 C CA . GLY D 1 154 ? -0.345 40.812 10.970 1.00 12.90 154 GLY D CA 1
ATOM 6355 C C . GLY D 1 154 ? -0.905 42.216 10.926 1.00 16.64 154 GLY D C 1
ATOM 6356 O O . GLY D 1 154 ? -0.161 43.192 11.027 1.00 12.89 154 GLY D O 1
ATOM 6357 N N . ASN D 1 155 ? -2.219 42.326 10.770 1.00 18.63 155 ASN D N 1
ATOM 6358 C CA . ASN D 1 155 ? -2.852 43.638 10.710 1.00 21.05 155 ASN D CA 1
ATOM 6359 C C . ASN D 1 155 ? -2.631 44.427 11.998 1.00 21.33 155 ASN D C 1
ATOM 6360 O O . ASN D 1 155 ? -2.612 45.658 11.981 1.00 21.32 155 ASN D O 1
ATOM 6365 N N . ASP D 1 156 ? -2.456 43.719 13.110 1.00 21.40 156 ASP D N 1
ATOM 6366 C CA . ASP D 1 156 ? -2.214 44.370 14.394 1.00 22.37 156 ASP D CA 1
ATOM 6367 C C . ASP D 1 156 ? -0.906 45.155 14.371 1.00 20.21 156 ASP D C 1
ATOM 6368 O O . ASP D 1 156 ? -0.866 46.315 14.783 1.00 19.77 156 ASP D O 1
ATOM 6373 N N . LYS D 1 157 ? 0.166 44.529 13.894 1.00 17.71 157 LYS D N 1
ATOM 6374 C CA . LYS D 1 157 ? 1.441 45.223 13.827 1.00 15.64 157 LYS D CA 1
ATOM 6375 C C . LYS D 1 157 ? 1.382 46.323 12.774 1.00 14.96 157 LYS D C 1
ATOM 6376 O O . LYS D 1 157 ? 2.024 47.360 12.926 1.00 14.86 157 LYS D O 1
ATOM 6382 N N . ILE D 1 158 ? 0.617 46.105 11.706 1.00 14.20 158 ILE D N 1
ATOM 6383 C CA . ILE D 1 158 ? 0.495 47.130 10.676 1.00 13.61 158 ILE D CA 1
ATOM 6384 C C . ILE D 1 158 ? -0.130 48.368 11.313 1.00 14.99 158 ILE D C 1
ATOM 6385 O O . ILE D 1 158 ? 0.337 49.484 11.104 1.00 13.22 158 ILE D O 1
ATOM 6390 N N . GLU D 1 159 ? -1.185 48.162 12.099 1.00 15.90 159 GLU D N 1
ATOM 6391 C CA . GLU D 1 159 ? -1.867 49.270 12.760 1.00 17.43 159 GLU D CA 1
ATOM 6392 C C . GLU D 1 159 ? -0.949 49.987 13.740 1.00 16.59 159 GLU D C 1
ATOM 6393 O O . GLU D 1 159 ? -1.002 51.210 13.874 1.00 16.90 159 GLU D O 1
ATOM 6399 N N . ALA D 1 160 ? -0.102 49.223 14.422 1.00 15.30 160 ALA D N 1
ATOM 6400 C CA . ALA D 1 160 ? 0.829 49.800 15.382 1.00 15.06 160 ALA D CA 1
ATOM 6401 C C . ALA D 1 160 ? 1.835 50.689 14.660 1.00 14.73 160 ALA D C 1
ATOM 6402 O O . ALA D 1 160 ? 2.155 51.783 15.120 1.00 15.10 160 ALA D O 1
ATOM 6404 N N . ILE D 1 161 ? 2.330 50.214 13.523 1.00 13.00 161 ILE D N 1
ATOM 6405 C CA . ILE D 1 161 ? 3.291 50.975 12.740 1.00 12.36 161 ILE D CA 1
ATOM 6406 C C . ILE D 1 161 ? 2.642 52.251 12.210 1.00 13.73 161 ILE D C 1
ATOM 6407 O O . ILE D 1 161 ? 3.223 53.334 12.299 1.00 14.03 161 ILE D O 1
ATOM 6412 N N . LYS D 1 162 ? 1.427 52.127 11.688 1.00 13.43 162 LYS D N 1
ATOM 6413 C CA . LYS D 1 162 ? 0.717 53.290 11.159 1.00 15.05 162 LYS D CA 1
ATOM 6414 C C . LYS D 1 162 ? 0.422 54.325 12.236 1.00 16.98 162 LYS D C 1
ATOM 6415 O O . LYS D 1 162 ? 0.358 55.524 11.949 1.00 17.59 162 LYS D O 1
ATOM 6421 N N . SER D 1 163 ? 0.234 53.873 13.472 1.00 16.33 163 SER D N 1
ATOM 6422 C CA . SER D 1 163 ? -0.048 54.800 14.562 1.00 18.01 163 SER D CA 1
ATOM 6423 C C . SER D 1 163 ? 1.133 55.753 14.746 1.00 17.98 163 SER D C 1
ATOM 6424 O O . SER D 1 163 ? 0.961 56.890 15.185 1.00 18.36 163 SER D O 1
ATOM 6427 N N . HIS D 1 164 ? 2.330 55.280 14.407 1.00 17.17 164 HIS D N 1
ATOM 6428 C CA . HIS D 1 164 ? 3.542 56.085 14.518 1.00 16.14 164 HIS D CA 1
ATOM 6429 C C . HIS D 1 164 ? 3.871 56.799 13.207 1.00 16.47 164 HIS D C 1
ATOM 6430 O O . HIS D 1 164 ? 4.323 57.942 13.216 1.00 16.04 164 HIS D O 1
ATOM 6437 N N . PHE D 1 165 ? 3.652 56.114 12.085 1.00 13.41 165 PHE D N 1
ATOM 6438 C CA . PHE D 1 165 ? 3.922 56.674 10.759 1.00 13.71 165 PHE D CA 1
ATOM 6439 C C . PHE D 1 165 ? 2.713 56.437 9.863 1.00 13.80 165 PHE D C 1
ATOM 6440 O O . PHE D 1 165 ? 2.722 55.553 9.006 1.00 14.12 165 PHE D O 1
ATOM 6448 N N . PRO D 1 166 ? 1.658 57.243 10.035 1.00 15.16 166 PRO D N 1
ATOM 6449 C CA . PRO D 1 166 ? 0.451 57.076 9.225 1.00 14.07 166 PRO D CA 1
ATOM 6450 C C . PRO D 1 166 ? 0.621 57.073 7.709 1.00 13.58 166 PRO D C 1
ATOM 6451 O O . PRO D 1 166 ? -0.190 56.473 7.002 1.00 12.44 166 PRO D O 1
ATOM 6455 N N . GLU D 1 167 ? 1.670 57.719 7.208 1.00 13.44 167 GLU D N 1
ATOM 6456 C CA . GLU D 1 167 ? 1.895 57.779 5.763 1.00 13.72 167 GLU D CA 1
ATOM 6457 C C . GLU D 1 167 ? 2.715 56.627 5.179 1.00 12.70 167 GLU D C 1
ATOM 6458 O O . GLU D 1 167 ? 2.995 56.603 3.984 1.00 12.33 167 GLU D O 1
ATOM 6464 N N . VAL D 1 168 ? 3.077 55.657 6.011 1.00 12.63 168 VAL D N 1
ATOM 6465 C CA . VAL D 1 168 ? 3.871 54.528 5.534 1.00 10.91 168 VAL D CA 1
ATOM 6466 C C . VAL D 1 168 ? 3.186 53.778 4.386 1.00 10.56 168 VAL D C 1
ATOM 6467 O O . VAL D 1 168 ? 1.987 53.499 4.444 1.00 11.52 168 VAL D O 1
ATOM 6471 N N . LEU D 1 169 ? 3.956 53.458 3.346 1.00 9.15 169 LEU D N 1
ATOM 6472 C CA . LEU D 1 169 ? 3.436 52.741 2.182 1.00 8.90 169 LEU D CA 1
ATOM 6473 C C . LEU D 1 169 ? 3.797 51.263 2.216 1.00 9.79 169 LEU D C 1
ATOM 6474 O O . LEU D 1 169 ? 2.979 50.408 1.870 1.00 9.91 169 LEU D O 1
ATOM 6479 N N . ALA D 1 170 ? 5.030 50.971 2.616 1.00 9.48 170 ALA D N 1
ATOM 6480 C CA . ALA D 1 170 ? 5.506 49.592 2.679 1.00 10.43 170 ALA D CA 1
ATOM 6481 C C . ALA D 1 170 ? 6.490 49.409 3.832 1.00 11.60 170 ALA D C 1
ATOM 6482 O O . ALA D 1 170 ? 7.026 50.381 4.373 1.00 11.05 170 ALA D O 1
ATOM 6484 N N . VAL D 1 171 ? 6.724 48.156 4.205 1.00 11.69 171 VAL D N 1
ATOM 6485 C CA . VAL D 1 171 ? 7.642 47.859 5.291 1.00 11.14 171 VAL D CA 1
ATOM 6486 C C . VAL D 1 171 ? 8.625 46.771 4.887 1.00 12.49 171 VAL D C 1
ATOM 6487 O O . VAL D 1 171 ? 8.298 45.877 4.102 1.00 12.34 171 VAL D O 1
ATOM 6491 N N . GLU D 1 172 ? 9.842 46.870 5.407 1.00 12.49 172 GLU D N 1
ATOM 6492 C CA . GLU D 1 172 ? 10.863 45.874 5.133 1.00 12.78 172 GLU D CA 1
ATOM 6493 C C . GLU D 1 172 ? 11.902 45.837 6.245 1.00 12.95 172 GLU D C 1
ATOM 6494 O O . GLU D 1 172 ? 11.660 46.386 7.324 1.00 10.38 172 GLU D O 1
ATOM 6500 N N . MET D 1 173 ? 13.050 45.210 5.992 1.00 9.34 173 MET D N 1
ATOM 6501 C CA . MET D 1 173 ? 14.071 45.060 7.029 1.00 11.51 173 MET D CA 1
ATOM 6502 C C . MET D 1 173 ? 15.484 45.615 6.796 1.00 11.66 173 MET D C 1
ATOM 6503 O O . MET D 1 173 ? 16.388 45.344 7.591 1.00 13.84 173 MET D O 1
ATOM 6508 N N . GLU D 1 174 ? 15.693 46.391 5.739 1.00 11.80 174 GLU D N 1
ATOM 6509 C CA . GLU D 1 174 ? 17.031 46.926 5.481 1.00 12.30 174 GLU D CA 1
ATOM 6510 C C . GLU D 1 174 ? 17.063 48.371 5.008 1.00 12.59 174 GLU D C 1
ATOM 6511 O O . GLU D 1 174 ? 18.101 49.030 5.098 1.00 11.74 174 GLU D O 1
ATOM 6517 N N . GLY D 1 175 ? 15.933 48.853 4.502 1.00 10.72 175 GLY D N 1
ATOM 6518 C CA . GLY D 1 175 ? 15.858 50.204 3.975 1.00 11.70 175 GLY D CA 1
ATOM 6519 C C . GLY D 1 175 ? 16.463 51.320 4.806 1.00 11.29 175 GLY D C 1
ATOM 6520 O O . GLY D 1 175 ? 17.402 51.989 4.366 1.00 12.22 175 GLY D O 1
ATOM 6521 N N . ALA D 1 176 ? 15.920 51.531 6.000 1.00 12.05 176 ALA D N 1
ATOM 6522 C CA . ALA D 1 176 ? 16.410 52.590 6.876 1.00 10.92 176 ALA D CA 1
ATOM 6523 C C . ALA D 1 176 ? 17.818 52.309 7.403 1.00 11.32 176 ALA D C 1
ATOM 6524 O O . ALA D 1 176 ? 18.559 53.237 7.724 1.00 11.46 176 ALA D O 1
ATOM 6526 N N . ALA D 1 177 ? 18.187 51.035 7.494 1.00 11.34 177 ALA D N 1
ATOM 6527 C CA . ALA D 1 177 ? 19.519 50.681 7.977 1.00 10.37 177 ALA D CA 1
ATOM 6528 C C . ALA D 1 177 ? 20.541 51.138 6.943 1.00 11.00 177 ALA D C 1
ATOM 6529 O O . ALA D 1 177 ? 21.563 51.739 7.284 1.00 11.87 177 ALA D O 1
ATOM 6531 N N . ILE D 1 178 ? 20.262 50.845 5.675 1.00 9.60 178 ILE D N 1
ATOM 6532 C CA . ILE D 1 178 ? 21.142 51.253 4.590 1.00 11.13 178 ILE D CA 1
ATOM 6533 C C . ILE D 1 178 ? 21.147 52.780 4.470 1.00 12.19 178 ILE D C 1
ATOM 6534 O O . ILE D 1 178 ? 22.194 53.384 4.234 1.00 13.32 178 ILE D O 1
ATOM 6539 N N . ALA D 1 179 ? 19.984 53.402 4.642 1.00 12.01 179 ALA D N 1
ATOM 6540 C CA . ALA D 1 179 ? 19.894 54.861 4.568 1.00 12.09 179 ALA D CA 1
ATOM 6541 C C . ALA D 1 179 ? 20.642 55.509 5.733 1.00 12.77 179 ALA D C 1
ATOM 6542 O O . ALA D 1 179 ? 21.278 56.550 5.562 1.00 13.29 179 ALA D O 1
ATOM 6544 N N . GLN D 1 180 ? 20.561 54.901 6.916 1.00 11.40 180 GLN D N 1
ATOM 6545 C CA . GLN D 1 180 ? 21.250 55.441 8.086 1.00 13.05 180 GLN D CA 1
ATOM 6546 C C . GLN D 1 180 ? 22.752 55.382 7.847 1.00 12.48 180 GLN D C 1
ATOM 6547 O O . GLN D 1 180 ? 23.470 56.353 8.099 1.00 14.47 180 GLN D O 1
ATOM 6553 N N . ALA D 1 181 ? 23.221 54.236 7.364 1.00 12.28 181 ALA D N 1
ATOM 6554 C CA . ALA D 1 181 ? 24.640 54.047 7.087 1.00 13.88 181 ALA D CA 1
ATOM 6555 C C . ALA D 1 181 ? 25.096 55.043 6.026 1.00 15.76 181 ALA D C 1
ATOM 6556 O O . ALA D 1 181 ? 26.156 55.658 6.153 1.00 16.83 181 ALA D O 1
ATOM 6558 N N . ALA D 1 182 ? 24.292 55.199 4.978 1.00 15.94 182 ALA D N 1
ATOM 6559 C CA . ALA D 1 182 ? 24.619 56.135 3.903 1.00 16.20 182 ALA D CA 1
ATOM 6560 C C . ALA D 1 182 ? 24.724 57.550 4.465 1.00 18.04 182 ALA D C 1
ATOM 6561 O O . ALA D 1 182 ? 25.641 58.305 4.123 1.00 17.81 182 ALA D O 1
ATOM 6563 N N . HIS D 1 183 ? 23.778 57.900 5.330 1.00 18.21 183 HIS D N 1
ATOM 6564 C CA . HIS D 1 183 ? 23.738 59.223 5.945 1.00 20.16 183 HIS D CA 1
ATOM 6565 C C . HIS D 1 183 ? 24.986 59.490 6.781 1.00 20.61 183 HIS D C 1
ATOM 6566 O O . HIS D 1 183 ? 25.561 60.577 6.726 1.00 19.61 183 HIS D O 1
ATOM 6573 N N . THR D 1 184 ? 25.400 58.492 7.554 1.00 21.07 184 THR D N 1
ATOM 6574 C CA . THR D 1 184 ? 26.578 58.628 8.408 1.00 23.38 184 THR D CA 1
ATOM 6575 C C . THR D 1 184 ? 27.840 58.859 7.587 1.00 23.01 184 THR D C 1
ATOM 6576 O O . THR D 1 184 ? 28.806 59.459 8.067 1.00 22.92 184 THR D O 1
ATOM 6580 N N . LEU D 1 185 ? 27.821 58.383 6.347 1.00 21.33 185 LEU D N 1
ATOM 6581 C CA . LEU D 1 185 ? 28.960 58.514 5.451 1.00 21.91 185 LEU D CA 1
ATOM 6582 C C . LEU D 1 185 ? 28.783 59.647 4.452 1.00 21.46 185 LEU D C 1
ATOM 6583 O O . LEU D 1 185 ? 29.618 59.837 3.571 1.00 22.56 185 LEU D O 1
ATOM 6588 N N . ASN D 1 186 ? 27.693 60.394 4.594 1.00 22.22 186 ASN D N 1
ATOM 6589 C CA . ASN D 1 186 ? 27.400 61.513 3.704 1.00 23.62 186 ASN D CA 1
ATOM 6590 C C . ASN D 1 186 ? 27.341 61.049 2.249 1.00 23.37 186 ASN D C 1
ATOM 6591 O O . ASN D 1 186 ? 27.831 61.732 1.350 1.00 23.87 186 ASN D O 1
ATOM 6596 N N . LEU D 1 187 ? 26.744 59.884 2.022 1.00 21.19 187 LEU D N 1
ATOM 6597 C CA . LEU D 1 187 ? 26.617 59.342 0.673 1.00 19.95 187 LEU D CA 1
ATOM 6598 C C . LEU D 1 187 ? 25.151 59.311 0.251 1.00 18.25 187 LEU D C 1
ATOM 6599 O O . LEU D 1 187 ? 24.282 58.916 1.030 1.00 18.56 187 LEU D O 1
ATOM 6604 N N . PRO D 1 188 ? 24.856 59.731 -0.989 1.00 17.86 188 PRO D N 1
ATOM 6605 C CA . PRO D 1 188 ? 23.470 59.726 -1.466 1.00 16.93 188 PRO D CA 1
ATOM 6606 C C . PRO D 1 188 ? 22.910 58.304 -1.536 1.00 16.18 188 PRO D C 1
ATOM 6607 O O . PRO D 1 188 ? 23.624 57.356 -1.869 1.00 15.30 188 PRO D O 1
ATOM 6611 N N . VAL D 1 189 ? 21.630 58.161 -1.218 1.00 15.40 189 VAL D N 1
ATOM 6612 C CA . VAL D 1 189 ? 21.001 56.848 -1.228 1.00 14.77 189 VAL D CA 1
ATOM 6613 C C . VAL D 1 189 ? 19.625 56.865 -1.885 1.00 14.06 189 VAL D C 1
ATOM 6614 O O . VAL D 1 189 ? 18.995 57.914 -2.014 1.00 13.61 189 VAL D O 1
ATOM 6618 N N . LEU D 1 190 ? 19.177 55.687 -2.306 1.00 13.07 190 LEU D N 1
ATOM 6619 C CA . LEU D 1 190 ? 17.860 55.509 -2.904 1.00 12.96 190 LEU D CA 1
ATOM 6620 C C . LEU D 1 190 ? 17.417 54.092 -2.567 1.00 13.05 190 LEU D C 1
ATOM 6621 O O . LEU D 1 190 ? 18.217 53.158 -2.624 1.00 13.40 190 LEU D O 1
ATOM 6626 N N . VAL D 1 191 ? 16.152 53.936 -2.195 1.00 12.70 191 VAL D N 1
ATOM 6627 C CA . VAL D 1 191 ? 15.618 52.620 -1.868 1.00 14.23 191 VAL D CA 1
ATOM 6628 C C . VAL D 1 191 ? 14.407 52.348 -2.754 1.00 13.27 191 VAL D C 1
ATOM 6629 O O . VAL D 1 191 ? 13.493 53.171 -2.852 1.00 13.27 191 VAL D O 1
ATOM 6633 N N . ILE D 1 192 ? 14.427 51.192 -3.408 1.00 13.00 192 ILE D N 1
ATOM 6634 C CA . ILE D 1 192 ? 13.360 50.759 -4.304 1.00 13.88 192 ILE D CA 1
ATOM 6635 C C . ILE D 1 192 ? 12.924 49.361 -3.866 1.00 13.37 192 ILE D C 1
ATOM 6636 O O . ILE D 1 192 ? 13.766 48.489 -3.662 1.00 13.55 192 ILE D O 1
ATOM 6641 N N . ARG D 1 193 ? 11.621 49.148 -3.712 1.00 12.12 193 ARG D N 1
ATOM 6642 C CA . ARG D 1 193 ? 11.118 47.830 -3.314 1.00 12.71 193 ARG D CA 1
ATOM 6643 C C . ARG D 1 193 ? 9.859 47.453 -4.080 1.00 13.25 193 ARG D C 1
ATOM 6644 O O . ARG D 1 193 ? 9.020 48.305 -4.369 1.00 14.88 193 ARG D O 1
ATOM 6652 N N . ALA D 1 194 ? 9.732 46.172 -4.409 1.00 12.09 194 ALA D N 1
ATOM 6653 C CA . ALA D 1 194 ? 8.541 45.673 -5.088 1.00 12.21 194 ALA D CA 1
ATOM 6654 C C . ALA D 1 194 ? 7.776 44.903 -4.012 1.00 11.47 194 ALA D C 1
ATOM 6655 O O . ALA D 1 194 ? 8.385 44.227 -3.182 1.00 11.96 194 ALA D O 1
ATOM 6657 N N . MET D 1 195 ? 6.451 45.006 -4.017 1.00 11.54 195 MET D N 1
ATOM 6658 C CA . MET D 1 195 ? 5.636 44.342 -3.002 1.00 10.96 195 MET D CA 1
ATOM 6659 C C . MET D 1 195 ? 5.513 42.836 -3.209 1.00 12.05 195 MET D C 1
ATOM 6660 O O . MET D 1 195 ? 4.985 42.377 -4.223 1.00 13.36 195 MET D O 1
ATOM 6665 N N . SER D 1 196 ? 5.993 42.074 -2.231 1.00 10.42 196 SER D N 1
ATOM 6666 C CA . SER D 1 196 ? 5.939 40.619 -2.299 1.00 10.11 196 SER D CA 1
ATOM 6667 C C . SER D 1 196 ? 4.775 40.062 -1.483 1.00 10.91 196 SER D C 1
ATOM 6668 O O . SER D 1 196 ? 4.397 38.898 -1.638 1.00 11.10 196 SER D O 1
ATOM 6671 N N . ASP D 1 197 ? 4.196 40.896 -0.627 1.00 9.63 197 ASP D N 1
ATOM 6672 C CA . ASP D 1 197 ? 3.113 40.452 0.244 1.00 10.33 197 ASP D CA 1
ATOM 6673 C C . ASP D 1 197 ? 2.353 41.626 0.839 1.00 11.00 197 ASP D C 1
ATOM 6674 O O . ASP D 1 197 ? 2.690 42.786 0.596 1.00 9.04 197 ASP D O 1
ATOM 6679 N N . ASN D 1 198 ? 1.340 41.319 1.641 1.00 10.33 198 ASN D N 1
ATOM 6680 C CA . ASN D 1 198 ? 0.516 42.349 2.258 1.00 10.88 198 ASN D CA 1
ATOM 6681 C C . ASN D 1 198 ? 0.798 42.562 3.743 1.00 10.63 198 ASN D C 1
ATOM 6682 O O . ASN D 1 198 ? -0.001 43.176 4.452 1.00 12.02 198 ASN D O 1
ATOM 6687 N N . ALA D 1 199 ? 1.935 42.051 4.204 1.00 11.45 199 ALA D N 1
ATOM 6688 C CA . ALA D 1 199 ? 2.356 42.196 5.599 1.00 11.42 199 ALA D CA 1
ATOM 6689 C C . ALA D 1 199 ? 1.289 41.801 6.621 1.00 12.41 199 ALA D C 1
ATOM 6690 O O . ALA D 1 199 ? 1.277 42.310 7.746 1.00 12.73 199 ALA D O 1
ATOM 6692 N N . ASN D 1 200 ? 0.397 40.893 6.233 1.00 12.15 200 ASN D N 1
ATOM 6693 C CA . ASN D 1 200 ? -0.666 40.434 7.123 1.00 11.51 200 ASN D CA 1
ATOM 6694 C C . ASN D 1 200 ? -0.411 38.985 7.544 1.00 10.67 200 ASN D C 1
ATOM 6695 O O . ASN D 1 200 ? 0.681 38.461 7.345 1.00 9.48 200 ASN D O 1
ATOM 6700 N N . HIS D 1 201 ? -1.417 38.337 8.121 1.00 10.93 201 HIS D N 1
ATOM 6701 C CA . HIS D 1 201 ? -1.254 36.960 8.573 1.00 11.32 201 HIS D CA 1
ATOM 6702 C C . HIS D 1 201 ? -0.754 36.013 7.482 1.00 12.24 201 HIS D C 1
ATOM 6703 O O . HIS D 1 201 ? -0.077 35.035 7.769 1.00 12.13 201 HIS D O 1
ATOM 6710 N N . GLU D 1 202 ? -1.076 36.310 6.229 1.00 10.73 202 GLU D N 1
ATOM 6711 C CA . GLU D 1 202 ? -0.671 35.454 5.115 1.00 11.83 202 GLU D CA 1
ATOM 6712 C C . GLU D 1 202 ? 0.670 35.860 4.506 1.00 10.90 202 GLU D C 1
ATOM 6713 O O . GLU D 1 202 ? 1.148 35.231 3.564 1.00 11.77 202 GLU D O 1
ATOM 6719 N N . ALA D 1 203 ? 1.284 36.899 5.064 1.00 10.53 203 ALA D N 1
ATOM 6720 C CA . ALA D 1 203 ? 2.538 37.425 4.535 1.00 11.30 203 ALA D CA 1
ATOM 6721 C C . ALA D 1 203 ? 3.666 36.429 4.269 1.00 10.60 203 ALA D C 1
ATOM 6722 O O . ALA D 1 203 ? 4.361 36.550 3.262 1.00 10.01 203 ALA D O 1
ATOM 6724 N N . ASN D 1 204 ? 3.866 35.449 5.145 1.00 11.28 204 ASN D N 1
ATOM 6725 C CA . ASN D 1 204 ? 4.954 34.507 4.910 1.00 11.72 204 ASN D CA 1
ATOM 6726 C C . ASN D 1 204 ? 4.696 33.672 3.663 1.00 11.91 204 ASN D C 1
ATOM 6727 O O . ASN D 1 204 ? 5.624 33.379 2.907 1.00 10.82 204 ASN D O 1
ATOM 6732 N N . ILE D 1 205 ? 3.436 33.308 3.436 1.00 10.30 205 ILE D N 1
ATOM 6733 C CA . ILE D 1 205 ? 3.086 32.512 2.260 1.00 11.84 205 ILE D CA 1
ATOM 6734 C C . ILE D 1 205 ? 3.223 33.349 0.986 1.00 11.14 205 ILE D C 1
ATOM 6735 O O . ILE D 1 205 ? 3.793 32.897 -0.008 1.00 11.80 205 ILE D O 1
ATOM 6740 N N . PHE D 1 206 ? 2.706 34.573 1.004 1.00 11.78 206 PHE D N 1
ATOM 6741 C CA . PHE D 1 206 ? 2.831 35.422 -0.169 1.00 12.25 206 PHE D CA 1
ATOM 6742 C C . PHE D 1 206 ? 4.303 35.693 -0.453 1.00 12.20 206 PHE D C 1
ATOM 6743 O O . PHE D 1 206 ? 4.725 35.704 -1.607 1.00 11.74 206 PHE D O 1
ATOM 6751 N N . PHE D 1 207 ? 5.095 35.909 0.593 1.00 12.24 207 PHE D N 1
ATOM 6752 C CA . PHE D 1 207 ? 6.514 36.156 0.369 1.00 11.55 207 PHE D CA 1
ATOM 6753 C C . PHE D 1 207 ? 7.163 34.953 -0.321 1.00 12.15 207 PHE D C 1
ATOM 6754 O O . PHE D 1 207 ? 7.900 35.109 -1.298 1.00 13.31 207 PHE D O 1
ATOM 6762 N N . ASP D 1 208 ? 6.892 33.752 0.184 1.00 12.30 208 ASP D N 1
ATOM 6763 C CA . ASP D 1 208 ? 7.465 32.546 -0.412 1.00 14.71 208 ASP D CA 1
ATOM 6764 C C . ASP D 1 208 ? 7.082 32.441 -1.884 1.00 14.16 208 ASP D C 1
ATOM 6765 O O . ASP D 1 208 ? 7.906 32.101 -2.736 1.00 14.64 208 ASP D O 1
ATOM 6770 N N . GLU D 1 209 ? 5.825 32.748 -2.174 1.00 13.19 209 GLU D N 1
ATOM 6771 C CA . GLU D 1 209 ? 5.310 32.655 -3.530 1.00 14.23 209 GLU D CA 1
ATOM 6772 C C . GLU D 1 209 ? 5.800 33.732 -4.491 1.00 14.94 209 GLU D C 1
ATOM 6773 O O . GLU D 1 209 ? 6.022 33.457 -5.669 1.00 15.20 209 GLU D O 1
ATOM 6779 N N . PHE D 1 210 ? 5.993 34.949 -3.989 1.00 13.82 210 PHE D N 1
ATOM 6780 C CA . PHE D 1 210 ? 6.372 36.061 -4.853 1.00 14.51 210 PHE D CA 1
ATOM 6781 C C . PHE D 1 210 ? 7.759 36.676 -4.761 1.00 15.18 210 PHE D C 1
ATOM 6782 O O . PHE D 1 210 ? 8.036 37.641 -5.474 1.00 15.98 210 PHE D O 1
ATOM 6790 N N . ILE D 1 211 ? 8.636 36.144 -3.916 1.00 15.53 211 ILE D N 1
ATOM 6791 C CA . ILE D 1 211 ? 9.965 36.735 -3.801 1.00 14.83 211 ILE D CA 1
ATOM 6792 C C . ILE D 1 211 ? 10.722 36.783 -5.137 1.00 16.00 211 ILE D C 1
ATOM 6793 O O . ILE D 1 211 ? 11.338 37.797 -5.470 1.00 14.94 211 ILE D O 1
ATOM 6798 N N . ILE D 1 212 ? 10.668 35.708 -5.918 1.00 15.77 212 ILE D N 1
ATOM 6799 C CA . ILE D 1 212 ? 11.363 35.709 -7.206 1.00 17.11 212 ILE D CA 1
ATOM 6800 C C . ILE D 1 212 ? 10.849 36.831 -8.111 1.00 17.07 212 ILE D C 1
ATOM 6801 O O . ILE D 1 212 ? 11.632 37.587 -8.694 1.00 17.59 212 ILE D O 1
ATOM 6806 N N . GLU D 1 213 ? 9.532 36.940 -8.220 1.00 16.16 213 GLU D N 1
ATOM 6807 C CA . GLU D 1 213 ? 8.915 37.958 -9.063 1.00 17.66 213 GLU D CA 1
ATOM 6808 C C . GLU D 1 213 ? 9.119 39.369 -8.512 1.00 16.85 213 GLU D C 1
ATOM 6809 O O . GLU D 1 213 ? 9.398 40.302 -9.269 1.00 15.77 213 GLU D O 1
ATOM 6815 N N . ALA D 1 214 ? 8.982 39.526 -7.197 1.00 15.71 214 ALA D N 1
ATOM 6816 C CA . ALA D 1 214 ? 9.158 40.840 -6.579 1.00 15.62 214 ALA D CA 1
ATOM 6817 C C . ALA D 1 214 ? 10.601 41.300 -6.733 1.00 14.59 214 ALA D C 1
ATOM 6818 O O . ALA D 1 214 ? 10.862 42.469 -7.013 1.00 13.88 214 ALA D O 1
ATOM 6820 N N . GLY D 1 215 ? 11.538 40.374 -6.555 1.00 14.77 215 GLY D N 1
ATOM 6821 C CA . GLY D 1 215 ? 12.942 40.718 -6.689 1.00 14.08 215 GLY D CA 1
ATOM 6822 C C . GLY D 1 215 ? 13.250 41.189 -8.098 1.00 14.94 215 GLY D C 1
ATOM 6823 O O . GLY D 1 215 ? 13.996 42.148 -8.297 1.00 15.29 215 GLY D O 1
ATOM 6824 N N . ARG D 1 216 ? 12.661 40.513 -9.079 1.00 16.89 216 ARG D N 1
ATOM 6825 C CA . ARG D 1 216 ? 12.862 40.854 -10.482 1.00 18.88 216 ARG D CA 1
ATOM 6826 C C . ARG D 1 216 ? 12.254 42.215 -10.817 1.00 17.61 216 ARG D C 1
ATOM 6827 O O . ARG D 1 216 ? 12.910 43.059 -11.425 1.00 18.88 216 ARG D O 1
ATOM 6835 N N . ARG D 1 217 ? 11.005 42.428 -10.414 1.00 18.04 217 ARG D N 1
ATOM 6836 C CA . ARG D 1 217 ? 10.322 43.688 -10.688 1.00 17.87 217 ARG D CA 1
ATOM 6837 C C . ARG D 1 217 ? 11.069 44.897 -10.143 1.00 17.45 217 ARG D C 1
ATOM 6838 O O . ARG D 1 217 ? 11.210 45.905 -10.835 1.00 17.41 217 ARG D O 1
ATOM 6846 N N . SER D 1 218 ? 11.549 44.798 -8.905 1.00 15.16 218 SER D N 1
ATOM 6847 C CA . SER D 1 218 ? 12.282 45.900 -8.294 1.00 14.50 218 SER D CA 1
ATOM 6848 C C . SER D 1 218 ? 13.567 46.158 -9.077 1.00 15.75 218 SER D C 1
ATOM 6849 O O . SER D 1 218 ? 13.933 47.309 -9.331 1.00 15.54 218 SER D O 1
ATOM 6852 N N . ALA D 1 219 ? 14.241 45.080 -9.471 1.00 16.24 219 ALA D N 1
ATOM 6853 C CA . ALA D 1 219 ? 15.488 45.186 -10.223 1.00 16.73 219 ALA D CA 1
ATOM 6854 C C . ALA D 1 219 ? 15.269 45.790 -11.611 1.00 18.72 219 ALA D C 1
ATOM 6855 O O . ALA D 1 219 ? 16.123 46.524 -12.114 1.00 18.22 219 ALA D O 1
ATOM 6857 N N . GLN D 1 220 ? 14.136 45.472 -12.231 1.00 19.05 220 GLN D N 1
ATOM 6858 C CA . GLN D 1 220 ? 13.821 46.003 -13.554 1.00 20.79 220 GLN D CA 1
ATOM 6859 C C . GLN D 1 220 ? 13.689 47.516 -13.495 1.00 21.36 220 GLN D C 1
ATOM 6860 O O . GLN D 1 220 ? 14.195 48.224 -14.365 1.00 21.23 220 GLN D O 1
ATOM 6866 N N . VAL D 1 221 ? 12.998 48.008 -12.471 1.00 20.82 221 VAL D N 1
ATOM 6867 C CA . VAL D 1 221 ? 12.809 49.441 -12.299 1.00 20.47 221 VAL D CA 1
ATOM 6868 C C . VAL D 1 221 ? 14.160 50.121 -12.099 1.00 20.24 221 VAL D C 1
ATOM 6869 O O . VAL D 1 221 ? 14.403 51.202 -12.636 1.00 20.35 221 VAL D O 1
ATOM 6873 N N . LEU D 1 222 ? 15.040 49.482 -11.334 1.00 19.28 222 LEU D N 1
ATOM 6874 C CA . LEU D 1 222 ? 16.365 50.037 -11.083 1.00 19.73 222 LEU D CA 1
ATOM 6875 C C . LEU D 1 222 ? 17.171 50.109 -12.379 1.00 21.01 222 LEU D C 1
ATOM 6876 O O . LEU D 1 222 ? 17.785 51.133 -12.678 1.00 20.43 222 LEU D O 1
ATOM 6881 N N . LEU D 1 223 ? 17.160 49.020 -13.144 1.00 21.97 223 LEU D N 1
ATOM 6882 C CA . LEU D 1 223 ? 17.888 48.965 -14.410 1.00 24.70 223 LEU D CA 1
ATOM 6883 C C . LEU D 1 223 ? 17.415 50.062 -15.361 1.00 25.50 223 LEU D C 1
ATOM 6884 O O . LEU D 1 223 ? 18.225 50.721 -16.015 1.00 25.75 223 LEU D O 1
ATOM 6889 N N . ALA D 1 224 ? 16.102 50.254 -15.438 1.00 26.26 224 ALA D N 1
ATOM 6890 C CA . ALA D 1 224 ? 15.536 51.283 -16.302 1.00 27.22 224 ALA D CA 1
ATOM 6891 C C . ALA D 1 224 ? 15.987 52.660 -15.818 1.00 28.13 224 ALA D C 1
ATOM 6892 O O . ALA D 1 224 ? 16.254 53.556 -16.620 1.00 28.59 224 ALA D O 1
ATOM 6894 N N . PHE D 1 225 ? 16.076 52.819 -14.500 1.00 27.47 225 PHE D N 1
ATOM 6895 C CA . PHE D 1 225 ? 16.510 54.080 -13.903 1.00 27.69 225 PHE D CA 1
ATOM 6896 C C . PHE D 1 225 ? 17.966 54.371 -14.263 1.00 27.88 225 PHE D C 1
ATOM 6897 O O . PHE D 1 225 ? 18.307 55.486 -14.659 1.00 29.03 225 PHE D O 1
ATOM 6905 N N . LEU D 1 226 ? 18.818 53.360 -14.130 1.00 27.92 226 LEU D N 1
ATOM 6906 C CA . LEU D 1 226 ? 20.238 53.510 -14.432 1.00 29.34 226 LEU D CA 1
ATOM 6907 C C . LEU D 1 226 ? 20.497 53.844 -15.897 1.00 30.98 226 LEU D C 1
ATOM 6908 O O . LEU D 1 226 ? 21.455 54.548 -16.219 1.00 32.35 226 LEU D O 1
ATOM 6913 N N . LYS D 1 227 ? 19.647 53.335 -16.782 1.00 32.21 227 LYS D N 1
ATOM 6914 C CA . LYS D 1 227 ? 19.798 53.594 -18.208 1.00 34.36 227 LYS D CA 1
ATOM 6915 C C . LYS D 1 227 ? 19.324 54.999 -18.565 1.00 35.48 227 LYS D C 1
ATOM 6916 O O . LYS D 1 227 ? 19.574 55.485 -19.667 1.00 36.74 227 LYS D O 1
ATOM 6922 N N . ALA D 1 228 ? 18.648 55.651 -17.625 1.00 36.65 228 ALA D N 1
ATOM 6923 C CA . ALA D 1 228 ? 18.141 57.001 -17.843 1.00 37.75 228 ALA D CA 1
ATOM 6924 C C . ALA D 1 228 ? 18.908 58.031 -17.016 1.00 38.67 228 ALA D C 1
ATOM 6925 O O . ALA D 1 228 ? 18.860 59.228 -17.301 1.00 39.09 228 ALA D O 1
ATOM 6927 N N . LEU D 1 229 ? 19.616 57.559 -15.995 1.00 39.57 229 LEU D N 1
ATOM 6928 C CA . LEU D 1 229 ? 20.387 58.436 -15.119 1.00 41.03 229 LEU D CA 1
ATOM 6929 C C . LEU D 1 229 ? 21.480 59.182 -15.883 1.00 42.12 229 LEU D C 1
ATOM 6930 O O . LEU D 1 229 ? 21.581 60.408 -15.801 1.00 43.20 229 LEU D O 1
ATOM 6935 N N . ASP D 1 230 ? 22.297 58.434 -16.619 1.00 43.48 230 ASP D N 1
ATOM 6936 C CA . ASP D 1 230 ? 23.387 59.005 -17.408 1.00 45.28 230 ASP D CA 1
ATOM 6937 C C . ASP D 1 230 ? 24.411 59.741 -16.543 1.00 46.13 230 ASP D C 1
ATOM 6938 O O . ASP D 1 230 ? 24.170 59.883 -15.325 1.00 46.74 230 ASP D O 1
ATOM 6941 N N . MET E 1 1 ? 12.050 31.215 87.891 1.00 34.16 1 MET E N 1
ATOM 6942 C CA . MET E 1 1 ? 11.393 31.144 86.551 1.00 33.38 1 MET E CA 1
ATOM 6943 C C . MET E 1 1 ? 11.445 29.722 86.006 1.00 31.38 1 MET E C 1
ATOM 6944 O O . MET E 1 1 ? 12.158 28.871 86.541 1.00 32.52 1 MET E O 1
ATOM 6949 N N . LYS E 1 2 ? 10.690 29.467 84.941 1.00 28.49 2 LYS E N 1
ATOM 6950 C CA . LYS E 1 2 ? 10.661 28.140 84.335 1.00 24.94 2 LYS E CA 1
ATOM 6951 C C . LYS E 1 2 ? 11.749 28.058 83.271 1.00 22.44 2 LYS E C 1
ATOM 6952 O O . LYS E 1 2 ? 11.749 28.824 82.308 1.00 21.76 2 LYS E O 1
ATOM 6958 N N . ILE E 1 3 ? 12.674 27.121 83.449 1.00 19.53 3 ILE E N 1
ATOM 6959 C CA . ILE E 1 3 ? 13.795 26.972 82.534 1.00 17.71 3 ILE E CA 1
ATOM 6960 C C . ILE E 1 3 ? 13.886 25.608 81.860 1.00 16.16 3 ILE E C 1
ATOM 6961 O O . ILE E 1 3 ? 13.841 24.571 82.523 1.00 16.58 3 ILE E O 1
ATOM 6966 N N . GLY E 1 4 ? 14.016 25.622 80.538 1.00 14.95 4 GLY E N 1
ATOM 6967 C CA . GLY E 1 4 ? 14.161 24.383 79.798 1.00 13.58 4 GLY E CA 1
ATOM 6968 C C . GLY E 1 4 ? 15.652 24.129 79.703 1.00 13.32 4 GLY E C 1
ATOM 6969 O O . GLY E 1 4 ? 16.407 25.014 79.300 1.00 12.99 4 GLY E O 1
ATOM 6970 N N . ILE E 1 5 ? 16.082 22.930 80.079 1.00 12.01 5 ILE E N 1
ATOM 6971 C CA . ILE E 1 5 ? 17.499 22.589 80.053 1.00 12.73 5 ILE E CA 1
ATOM 6972 C C . ILE E 1 5 ? 17.723 21.444 79.079 1.00 13.18 5 ILE E C 1
ATOM 6973 O O . ILE E 1 5 ? 17.112 20.379 79.200 1.00 13.06 5 ILE E O 1
ATOM 6978 N N . ILE E 1 6 ? 18.608 21.679 78.117 1.00 10.78 6 ILE E N 1
ATOM 6979 C CA . ILE E 1 6 ? 18.908 20.711 77.070 1.00 10.85 6 ILE E CA 1
ATOM 6980 C C . ILE E 1 6 ? 20.335 20.184 77.085 1.00 11.74 6 ILE E C 1
ATOM 6981 O O . ILE E 1 6 ? 21.287 20.949 77.202 1.00 11.47 6 ILE E O 1
ATOM 6986 N N . ALA E 1 7 ? 20.463 18.869 76.951 1.00 10.80 7 ALA E N 1
ATOM 6987 C CA . ALA E 1 7 ? 21.756 18.197 76.878 1.00 10.64 7 ALA E CA 1
ATOM 6988 C C . ALA E 1 7 ? 21.630 17.295 75.657 1.00 12.35 7 ALA E C 1
ATOM 6989 O O . ALA E 1 7 ? 20.590 16.671 75.455 1.00 12.79 7 ALA E O 1
ATOM 6991 N N . ALA E 1 8 ? 22.676 17.224 74.843 1.00 11.90 8 ALA E N 1
ATOM 6992 C CA . ALA E 1 8 ? 22.625 16.405 73.638 1.00 11.22 8 ALA E CA 1
ATOM 6993 C C . ALA E 1 8 ? 22.612 14.905 73.918 1.00 11.62 8 ALA E C 1
ATOM 6994 O O . ALA E 1 8 ? 21.878 14.156 73.272 1.00 11.35 8 ALA E O 1
ATOM 6996 N N . MET E 1 9 ? 23.424 14.478 74.881 1.00 12.10 9 MET E N 1
ATOM 6997 C CA . MET E 1 9 ? 23.546 13.062 75.221 1.00 13.89 9 MET E CA 1
ATOM 6998 C C . MET E 1 9 ? 23.168 12.750 76.668 1.00 14.31 9 MET E C 1
ATOM 6999 O O . MET E 1 9 ? 23.189 13.625 77.532 1.00 14.15 9 MET E O 1
ATOM 7004 N N . PRO E 1 10 ? 22.819 11.484 76.956 1.00 14.90 10 PRO E N 1
ATOM 7005 C CA . PRO E 1 10 ? 22.440 11.127 78.328 1.00 15.78 10 PRO E CA 1
ATOM 7006 C C . PRO E 1 10 ? 23.520 11.409 79.367 1.00 16.17 10 PRO E C 1
ATOM 7007 O O . PRO E 1 10 ? 23.211 11.793 80.496 1.00 16.86 10 PRO E O 1
ATOM 7011 N N . GLU E 1 11 ? 24.781 11.223 78.986 1.00 16.29 11 GLU E N 1
ATOM 7012 C CA . GLU E 1 11 ? 25.898 11.474 79.897 1.00 17.30 11 GLU E CA 1
ATOM 7013 C C . GLU E 1 11 ? 25.921 12.926 80.372 1.00 16.98 11 GLU E C 1
ATOM 7014 O O . GLU E 1 11 ? 26.421 13.232 81.452 1.00 17.59 11 GLU E O 1
ATOM 7020 N N . GLU E 1 12 ? 25.377 13.820 79.554 1.00 15.48 12 GLU E N 1
ATOM 7021 C CA . GLU E 1 12 ? 25.364 15.237 79.878 1.00 14.79 12 GLU E CA 1
ATOM 7022 C C . GLU E 1 12 ? 24.136 15.687 80.666 1.00 14.22 12 GLU E C 1
ATOM 7023 O O . GLU E 1 12 ? 24.055 16.839 81.087 1.00 14.08 12 GLU E O 1
ATOM 7029 N N . LEU E 1 13 ? 23.188 14.778 80.875 1.00 14.88 13 LEU E N 1
ATOM 7030 C CA . LEU E 1 13 ? 21.974 15.108 81.614 1.00 16.13 13 LEU E CA 1
ATOM 7031 C C . LEU E 1 13 ? 21.862 14.322 82.923 1.00 16.65 13 LEU E C 1
ATOM 7032 O O . LEU E 1 13 ? 21.128 14.715 83.829 1.00 17.65 13 LEU E O 1
ATOM 7037 N N . ALA E 1 14 ? 22.593 13.215 83.012 1.00 17.88 14 ALA E N 1
ATOM 7038 C CA . ALA E 1 14 ? 22.551 12.343 84.185 1.00 19.25 14 ALA E CA 1
ATOM 7039 C C . ALA E 1 14 ? 22.682 13.051 85.527 1.00 20.52 14 ALA E C 1
ATOM 7040 O O . ALA E 1 14 ? 21.862 12.846 86.425 1.00 19.73 14 ALA E O 1
ATOM 7042 N N . TYR E 1 15 ? 23.708 13.884 85.666 1.00 21.42 15 TYR E N 1
ATOM 7043 C CA . TYR E 1 15 ? 23.940 14.603 86.916 1.00 22.13 15 TYR E CA 1
ATOM 7044 C C . TYR E 1 15 ? 22.760 15.489 87.303 1.00 21.58 15 TYR E C 1
ATOM 7045 O O . TYR E 1 15 ? 22.353 15.520 88.463 1.00 21.51 15 TYR E O 1
ATOM 7054 N N . LEU E 1 16 ? 22.212 16.217 86.335 1.00 19.52 16 LEU E N 1
ATOM 7055 C CA . LEU E 1 16 ? 21.077 17.092 86.607 1.00 19.74 16 LEU E CA 1
ATOM 7056 C C . LEU E 1 16 ? 19.842 16.304 87.032 1.00 19.88 16 LEU E C 1
ATOM 7057 O O . LEU E 1 16 ? 19.116 16.712 87.939 1.00 20.18 16 LEU E O 1
ATOM 7062 N N . VAL E 1 17 ? 19.599 15.176 86.373 1.00 19.34 17 VAL E N 1
ATOM 7063 C CA . VAL E 1 17 ? 18.445 14.355 86.713 1.00 20.49 17 VAL E CA 1
ATOM 7064 C C . VAL E 1 17 ? 18.547 13.891 88.166 1.00 20.44 17 VAL E C 1
ATOM 7065 O O . VAL E 1 17 ? 17.557 13.891 88.895 1.00 20.16 17 VAL E O 1
ATOM 7069 N N . GLN E 1 18 ? 19.753 13.518 88.586 1.00 22.37 18 GLN E N 1
ATOM 7070 C CA . GLN E 1 18 ? 19.978 13.050 89.952 1.00 24.21 18 GLN E CA 1
ATOM 7071 C C . GLN E 1 18 ? 19.816 14.163 90.984 1.00 24.49 18 GLN E C 1
ATOM 7072 O O . GLN E 1 18 ? 19.646 13.896 92.175 1.00 24.99 18 GLN E O 1
ATOM 7078 N N . HIS E 1 19 ? 19.878 15.412 90.532 1.00 23.58 19 HIS E N 1
ATOM 7079 C CA . HIS E 1 19 ? 19.738 16.550 91.436 1.00 23.51 19 HIS E CA 1
ATOM 7080 C C . HIS E 1 19 ? 18.434 17.309 91.221 1.00 22.84 19 HIS E C 1
ATOM 7081 O O . HIS E 1 19 ? 18.273 18.440 91.684 1.00 23.20 19 HIS E O 1
ATOM 7088 N N . LEU E 1 20 ? 17.498 16.676 90.523 1.00 21.64 20 LEU E N 1
ATOM 7089 C CA . LEU E 1 20 ? 16.203 17.283 90.249 1.00 21.53 20 LEU E CA 1
ATOM 7090 C C . LEU E 1 20 ? 15.236 16.967 91.389 1.00 22.25 20 LEU E C 1
ATOM 7091 O O . LEU E 1 20 ? 15.030 15.801 91.724 1.00 22.48 20 LEU E O 1
ATOM 7096 N N . ASP E 1 21 ? 14.658 18.002 91.993 1.00 23.41 21 ASP E N 1
ATOM 7097 C CA . ASP E 1 21 ? 13.707 17.804 93.086 1.00 25.48 21 ASP E CA 1
ATOM 7098 C C . ASP E 1 21 ? 12.298 17.612 92.530 1.00 26.66 21 ASP E C 1
ATOM 7099 O O . ASP E 1 21 ? 11.954 18.179 91.492 1.00 26.31 21 ASP E O 1
ATOM 7104 N N . ASN E 1 22 ? 11.491 16.812 93.226 1.00 27.52 22 ASN E N 1
ATOM 7105 C CA . ASN E 1 22 ? 10.117 16.541 92.809 1.00 29.70 22 ASN E CA 1
ATOM 7106 C C . ASN E 1 22 ? 10.101 16.119 91.344 1.00 29.05 22 ASN E C 1
ATOM 7107 O O . ASN E 1 22 ? 9.249 16.544 90.564 1.00 29.88 22 ASN E O 1
ATOM 7112 N N . THR E 1 23 ? 11.054 15.267 90.990 1.00 29.18 23 THR E N 1
ATOM 7113 C CA . THR E 1 23 ? 11.210 14.771 89.630 1.00 29.68 23 THR E CA 1
ATOM 7114 C C . THR E 1 23 ? 10.044 13.927 89.126 1.00 27.84 23 THR E C 1
ATOM 7115 O O . THR E 1 23 ? 9.493 13.107 89.856 1.00 26.98 23 THR E O 1
ATOM 7119 N N . GLN E 1 24 ? 9.685 14.145 87.865 1.00 26.97 24 GLN E N 1
ATOM 7120 C CA . GLN E 1 24 ? 8.620 13.400 87.200 1.00 26.28 24 GLN E CA 1
ATOM 7121 C C . GLN E 1 24 ? 8.994 13.245 85.734 1.00 25.10 24 GLN E C 1
ATOM 7122 O O . GLN E 1 24 ? 9.408 14.211 85.089 1.00 25.33 24 GLN E O 1
ATOM 7128 N N . GLU E 1 25 ? 8.854 12.031 85.214 1.00 22.99 25 GLU E N 1
ATOM 7129 C CA . GLU E 1 25 ? 9.164 11.755 83.816 1.00 24.00 25 GLU E CA 1
ATOM 7130 C C . GLU E 1 25 ? 7.891 11.730 82.979 1.00 24.19 25 GLU E C 1
ATOM 7131 O O . GLU E 1 25 ? 6.885 11.146 83.381 1.00 22.85 25 GLU E O 1
ATOM 7137 N N . GLN E 1 26 ? 7.950 12.375 81.817 1.00 23.68 26 GLN E N 1
ATOM 7138 C CA . GLN E 1 26 ? 6.828 12.442 80.888 1.00 25.50 26 GLN E CA 1
ATOM 7139 C C . GLN E 1 26 ? 7.361 12.161 79.489 1.00 24.65 26 GLN E C 1
ATOM 7140 O O . GLN E 1 26 ? 8.454 12.603 79.138 1.00 23.83 26 GLN E O 1
ATOM 7146 N N . VAL E 1 27 ? 6.594 11.428 78.692 1.00 23.39 27 VAL E N 1
ATOM 7147 C CA . VAL E 1 27 ? 7.020 11.118 77.336 1.00 22.42 27 VAL E CA 1
ATOM 7148 C C . VAL E 1 27 ? 6.308 12.004 76.326 1.00 21.39 27 VAL E C 1
ATOM 7149 O O . VAL E 1 27 ? 5.081 12.052 76.279 1.00 20.63 27 VAL E O 1
ATOM 7153 N N . VAL E 1 28 ? 7.091 12.720 75.529 1.00 19.25 28 VAL E N 1
ATOM 7154 C CA . VAL E 1 28 ? 6.544 13.585 74.498 1.00 19.85 28 VAL E CA 1
ATOM 7155 C C . VAL E 1 28 ? 7.281 13.249 73.208 1.00 18.81 28 VAL E C 1
ATOM 7156 O O . VAL E 1 28 ? 8.514 13.274 73.161 1.00 17.92 28 VAL E O 1
ATOM 7160 N N . LEU E 1 29 ? 6.520 12.924 72.168 1.00 19.64 29 LEU E N 1
ATOM 7161 C CA . LEU E 1 29 ? 7.092 12.552 70.880 1.00 19.89 29 LEU E CA 1
ATOM 7162 C C . LEU E 1 29 ? 8.155 11.467 71.027 1.00 20.18 29 LEU E C 1
ATOM 7163 O O . LEU E 1 29 ? 9.182 11.486 70.349 1.00 21.10 29 LEU E O 1
ATOM 7168 N N . GLY E 1 30 ? 7.901 10.522 71.927 1.00 20.01 30 GLY E N 1
ATOM 7169 C CA . GLY E 1 30 ? 8.828 9.423 72.135 1.00 19.67 30 GLY E CA 1
ATOM 7170 C C . GLY E 1 30 ? 10.092 9.734 72.917 1.00 19.73 30 GLY E C 1
ATOM 7171 O O . GLY E 1 30 ? 10.974 8.881 73.025 1.00 22.04 30 GLY E O 1
ATOM 7172 N N . ASN E 1 31 ? 10.189 10.941 73.465 1.00 17.71 31 ASN E N 1
ATOM 7173 C CA . ASN E 1 31 ? 11.365 11.330 74.239 1.00 17.11 31 ASN E CA 1
ATOM 7174 C C . ASN E 1 31 ? 10.939 11.686 75.662 1.00 16.85 31 ASN E C 1
ATOM 7175 O O . ASN E 1 31 ? 9.828 12.172 75.886 1.00 15.64 31 ASN E O 1
ATOM 7180 N N . THR E 1 32 ? 11.829 11.447 76.617 1.00 16.90 32 THR E N 1
ATOM 7181 C CA . THR E 1 32 ? 11.539 11.716 78.020 1.00 17.18 32 THR E CA 1
ATOM 7182 C C . THR E 1 32 ? 11.890 13.131 78.468 1.00 17.40 32 THR E C 1
ATOM 7183 O O . THR E 1 32 ? 13.014 13.592 78.277 1.00 18.95 32 THR E O 1
ATOM 7187 N N . TYR E 1 33 ? 10.915 13.816 79.055 1.00 15.35 33 TYR E N 1
ATOM 7188 C CA . TYR E 1 33 ? 11.118 15.161 79.579 1.00 15.80 33 TYR E CA 1
ATOM 7189 C C . TYR E 1 33 ? 10.969 15.072 81.098 1.00 17.79 33 TYR E C 1
ATOM 7190 O O . TYR E 1 33 ? 9.976 14.549 81.603 1.00 16.97 33 TYR E O 1
ATOM 7199 N N . HIS E 1 34 ? 11.970 15.568 81.818 1.00 15.39 34 HIS E N 1
ATOM 7200 C CA . HIS E 1 34 ? 11.968 15.523 83.278 1.00 16.33 34 HIS E CA 1
ATOM 7201 C C . HIS E 1 34 ? 11.533 16.861 83.865 1.00 17.42 34 HIS E C 1
ATOM 7202 O O . HIS E 1 34 ? 12.200 17.876 83.676 1.00 17.87 34 HIS E O 1
ATOM 7209 N N . THR E 1 35 ? 10.412 16.859 84.579 1.00 17.26 35 THR E N 1
ATOM 7210 C CA . THR E 1 35 ? 9.901 18.076 85.196 1.00 18.00 35 THR E CA 1
ATOM 7211 C C . THR E 1 35 ? 10.157 18.053 86.699 1.00 18.96 35 THR E C 1
ATOM 7212 O O . THR E 1 35 ? 10.170 16.990 87.318 1.00 19.65 35 THR E O 1
ATOM 7216 N N . GLY E 1 36 ? 10.354 19.231 87.277 1.00 19.58 36 GLY E N 1
ATOM 7217 C CA . GLY E 1 36 ? 10.612 19.329 88.701 1.00 20.62 36 GLY E CA 1
ATOM 7218 C C . GLY E 1 36 ? 11.215 20.677 89.027 1.00 20.55 36 GLY E C 1
ATOM 7219 O O . GLY E 1 36 ? 10.967 21.654 88.322 1.00 20.91 36 GLY E O 1
ATOM 7220 N N . THR E 1 37 ? 12.008 20.739 90.092 1.00 21.90 37 THR E N 1
ATOM 7221 C CA . THR E 1 37 ? 12.632 21.992 90.486 1.00 22.17 37 THR E CA 1
ATOM 7222 C C . THR E 1 37 ? 14.091 21.819 90.877 1.00 22.05 37 THR E C 1
ATOM 7223 O O . THR E 1 37 ? 14.520 20.741 91.288 1.00 21.86 37 THR E O 1
ATOM 7227 N N . ILE E 1 38 ? 14.847 22.899 90.720 1.00 22.35 38 ILE E N 1
ATOM 7228 C CA . ILE E 1 38 ? 16.256 22.938 91.082 1.00 23.32 38 ILE E CA 1
ATOM 7229 C C . ILE E 1 38 ? 16.417 24.282 91.780 1.00 24.27 38 ILE E C 1
ATOM 7230 O O . ILE E 1 38 ? 16.201 25.331 91.174 1.00 23.34 38 ILE E O 1
ATOM 7235 N N . ALA E 1 39 ? 16.769 24.248 93.061 1.00 26.36 39 ALA E N 1
ATOM 7236 C CA . ALA E 1 39 ? 16.926 25.476 93.830 1.00 28.46 39 ALA E CA 1
ATOM 7237 C C . ALA E 1 39 ? 15.657 26.308 93.696 1.00 29.48 39 ALA E C 1
ATOM 7238 O O . ALA E 1 39 ? 15.717 27.511 93.453 1.00 31.35 39 ALA E O 1
ATOM 7240 N N . SER E 1 40 ? 14.512 25.647 93.839 1.00 30.67 40 SER E N 1
ATOM 7241 C CA . SER E 1 40 ? 13.201 26.286 93.744 1.00 33.19 40 SER E CA 1
ATOM 7242 C C . SER E 1 40 ? 12.808 26.681 92.321 1.00 33.39 40 SER E C 1
ATOM 7243 O O . SER E 1 40 ? 11.649 27.003 92.068 1.00 34.60 40 SER E O 1
ATOM 7246 N N . HIS E 1 41 ? 13.768 26.668 91.397 1.00 31.66 41 HIS E N 1
ATOM 7247 C CA . HIS E 1 41 ? 13.482 27.016 90.005 1.00 29.62 41 HIS E CA 1
ATOM 7248 C C . HIS E 1 41 ? 12.759 25.886 89.283 1.00 27.80 41 HIS E C 1
ATOM 7249 O O . HIS E 1 41 ? 13.214 24.744 89.301 1.00 27.48 41 HIS E O 1
ATOM 7256 N N . GLU E 1 42 ? 11.636 26.203 88.647 1.00 26.75 42 GLU E N 1
ATOM 7257 C CA . GLU E 1 42 ? 10.900 25.195 87.894 1.00 25.42 42 GLU E CA 1
ATOM 7258 C C . GLU E 1 42 ? 11.725 24.910 86.643 1.00 23.23 42 GLU E C 1
ATOM 7259 O O . GLU E 1 42 ? 12.148 25.836 85.953 1.00 22.19 42 GLU E O 1
ATOM 7265 N N . VAL E 1 43 ? 11.965 23.636 86.356 1.00 20.39 43 VAL E N 1
ATOM 7266 C CA . VAL E 1 43 ? 12.747 23.277 85.179 1.00 19.34 43 VAL E CA 1
ATOM 7267 C C . VAL E 1 43 ? 12.185 22.063 84.448 1.00 18.22 43 VAL E C 1
ATOM 7268 O O . VAL E 1 43 ? 11.365 21.320 84.982 1.00 18.31 43 VAL E O 1
ATOM 7272 N N . VAL E 1 44 ? 12.630 21.892 83.208 1.00 17.06 44 VAL E N 1
ATOM 7273 C CA . VAL E 1 44 ? 12.239 20.763 82.371 1.00 16.69 44 VAL E CA 1
ATOM 7274 C C . VAL E 1 44 ? 13.531 20.318 81.699 1.00 15.93 44 VAL E C 1
ATOM 7275 O O . VAL E 1 44 ? 14.118 21.072 80.924 1.00 16.84 44 VAL E O 1
ATOM 7279 N N . LEU E 1 45 ? 13.979 19.106 82.008 1.00 15.05 45 LEU E N 1
ATOM 7280 C CA . LEU E 1 45 ? 15.222 18.581 81.447 1.00 14.82 45 LEU E CA 1
ATOM 7281 C C . LEU E 1 45 ? 14.942 17.628 80.300 1.00 15.80 45 LEU E C 1
ATOM 7282 O O . LEU E 1 45 ? 13.979 16.864 80.340 1.00 14.79 45 LEU E O 1
ATOM 7287 N N . VAL E 1 46 ? 15.799 17.665 79.285 1.00 14.41 46 VAL E N 1
ATOM 7288 C CA . VAL E 1 46 ? 15.632 16.790 78.134 1.00 13.67 46 VAL E CA 1
ATOM 7289 C C . VAL E 1 46 ? 16.946 16.505 77.419 1.00 13.38 46 VAL E C 1
ATOM 7290 O O . VAL E 1 46 ? 17.817 17.370 77.324 1.00 12.64 46 VAL E O 1
ATOM 7294 N N . GLU E 1 47 ? 17.078 15.268 76.945 1.00 12.20 47 GLU E N 1
ATOM 7295 C CA . GLU E 1 47 ? 18.234 14.827 76.176 1.00 12.71 47 GLU E CA 1
ATOM 7296 C C . GLU E 1 47 ? 17.692 14.970 74.756 1.00 13.13 47 GLU E C 1
ATOM 7297 O O . GLU E 1 47 ? 16.825 14.205 74.342 1.00 12.71 47 GLU E O 1
ATOM 7303 N N . SER E 1 48 ? 18.185 15.957 74.017 1.00 12.19 48 SER E N 1
ATOM 7304 C CA . SER E 1 48 ? 17.682 16.217 72.670 1.00 11.01 48 SER E CA 1
ATOM 7305 C C . SER E 1 48 ? 18.162 15.295 71.564 1.00 11.69 48 SER E C 1
ATOM 7306 O O . SER E 1 48 ? 17.426 15.006 70.617 1.00 12.31 48 SER E O 1
ATOM 7309 N N . GLY E 1 49 ? 19.401 14.843 71.688 1.00 11.22 49 GLY E N 1
ATOM 7310 C CA . GLY E 1 49 ? 19.996 14.046 70.641 1.00 11.24 49 GLY E CA 1
ATOM 7311 C C . GLY E 1 49 ? 21.017 15.014 70.062 1.00 10.66 49 GLY E C 1
ATOM 7312 O O . GLY E 1 49 ? 20.950 16.221 70.329 1.00 11.36 49 GLY E O 1
ATOM 7313 N N . ILE E 1 50 ? 21.936 14.508 69.253 1.00 10.21 50 ILE E N 1
ATOM 7314 C CA . ILE E 1 50 ? 23.016 15.318 68.695 1.00 10.65 50 ILE E CA 1
ATOM 7315 C C . ILE E 1 50 ? 22.713 16.114 67.436 1.00 10.10 50 ILE E C 1
ATOM 7316 O O . ILE E 1 50 ? 22.021 15.635 66.547 1.00 10.64 50 ILE E O 1
ATOM 7321 N N . GLY E 1 51 ? 23.242 17.333 67.364 1.00 9.84 51 GLY E N 1
ATOM 7322 C CA . GLY E 1 51 ? 23.051 18.123 66.158 1.00 10.63 51 GLY E CA 1
ATOM 7323 C C . GLY E 1 51 ? 22.077 19.280 66.179 1.00 10.30 51 GLY E C 1
ATOM 7324 O O . GLY E 1 51 ? 21.327 19.468 67.132 1.00 10.45 51 GLY E O 1
ATOM 7325 N N . LYS E 1 52 ? 22.098 20.061 65.103 1.00 10.48 52 LYS E N 1
ATOM 7326 C CA . LYS E 1 52 ? 21.229 21.223 64.983 1.00 9.79 52 LYS E CA 1
ATOM 7327 C C . LYS E 1 52 ? 19.751 20.859 64.971 1.00 9.46 52 LYS E C 1
ATOM 7328 O O . LYS E 1 52 ? 18.940 21.486 65.652 1.00 10.08 52 LYS E O 1
ATOM 7334 N N . VAL E 1 53 ? 19.394 19.862 64.173 1.00 8.64 53 VAL E N 1
ATOM 7335 C CA . VAL E 1 53 ? 17.999 19.459 64.070 1.00 10.14 53 VAL E CA 1
ATOM 7336 C C . VAL E 1 53 ? 17.426 18.916 65.374 1.00 9.79 53 VAL E C 1
ATOM 7337 O O . VAL E 1 53 ? 16.376 19.370 65.831 1.00 9.86 53 VAL E O 1
ATOM 7341 N N . MET E 1 54 ? 18.111 17.956 65.984 1.00 9.52 54 MET E N 1
ATOM 7342 C CA . MET E 1 54 ? 17.602 17.385 67.226 1.00 11.44 54 MET E CA 1
ATOM 7343 C C . MET E 1 54 ? 17.482 18.437 68.329 1.00 10.64 54 MET E C 1
ATOM 7344 O O . MET E 1 54 ? 16.461 18.504 69.022 1.00 9.39 54 MET E O 1
ATOM 7349 N N . SER E 1 55 ? 18.506 19.272 68.488 1.00 10.41 55 SER E N 1
ATOM 7350 C CA . SER E 1 55 ? 18.444 20.292 69.525 1.00 10.43 55 SER E CA 1
ATOM 7351 C C . SER E 1 55 ? 17.356 21.330 69.240 1.00 10.57 55 SER E C 1
ATOM 7352 O O . SER E 1 55 ? 16.668 21.769 70.158 1.00 11.78 55 SER E O 1
ATOM 7355 N N . ALA E 1 56 ? 17.188 21.717 67.977 1.00 10.10 56 ALA E N 1
ATOM 7356 C CA . ALA E 1 56 ? 16.157 22.694 67.625 1.00 11.05 56 ALA E CA 1
ATOM 7357 C C . ALA E 1 56 ? 14.764 22.139 67.931 1.00 12.17 56 ALA E C 1
ATOM 7358 O O . ALA E 1 56 ? 13.890 22.867 68.412 1.00 11.88 56 ALA E O 1
ATOM 7360 N N . MET E 1 57 ? 14.550 20.853 67.657 1.00 12.16 57 MET E N 1
ATOM 7361 C CA . MET E 1 57 ? 13.246 20.252 67.933 1.00 12.48 57 MET E CA 1
ATOM 7362 C C . MET E 1 57 ? 12.955 20.324 69.427 1.00 12.67 57 MET E C 1
ATOM 7363 O O . MET E 1 57 ? 11.830 20.609 69.829 1.00 12.13 57 MET E O 1
ATOM 7368 N N . SER E 1 58 ? 13.972 20.066 70.247 1.00 12.55 58 SER E N 1
ATOM 7369 C CA . SER E 1 58 ? 13.796 20.106 71.695 1.00 12.43 58 SER E CA 1
ATOM 7370 C C . SER E 1 58 ? 13.387 21.499 72.173 1.00 12.72 58 SER E C 1
ATOM 7371 O O . SER E 1 58 ? 12.558 21.633 73.073 1.00 13.04 58 SER E O 1
ATOM 7374 N N . VAL E 1 59 ? 13.963 22.538 71.577 1.00 12.58 59 VAL E N 1
ATOM 7375 C CA . VAL E 1 59 ? 13.610 23.896 71.970 1.00 13.26 59 VAL E CA 1
ATOM 7376 C C . VAL E 1 59 ? 12.137 24.166 71.664 1.00 13.73 59 VAL E C 1
ATOM 7377 O O . VAL E 1 59 ? 11.406 24.703 72.502 1.00 14.25 59 VAL E O 1
ATOM 7381 N N . ALA E 1 60 ? 11.706 23.785 70.465 1.00 13.37 60 ALA E N 1
ATOM 7382 C CA . ALA E 1 60 ? 10.325 23.997 70.045 1.00 12.70 60 ALA E CA 1
ATOM 7383 C C . ALA E 1 60 ? 9.331 23.355 71.006 1.00 13.40 60 ALA E C 1
ATOM 7384 O O . ALA E 1 60 ? 8.326 23.965 71.373 1.00 15.14 60 ALA E O 1
ATOM 7386 N N . ILE E 1 61 ? 9.612 22.123 71.409 1.00 14.71 61 ILE E N 1
ATOM 7387 C CA . ILE E 1 61 ? 8.730 21.410 72.321 1.00 15.96 61 ILE E CA 1
ATOM 7388 C C . ILE E 1 61 ? 8.759 22.028 73.721 1.00 16.07 61 ILE E C 1
ATOM 7389 O O . ILE E 1 61 ? 7.715 22.174 74.362 1.00 16.50 61 ILE E O 1
ATOM 7394 N N . LEU E 1 62 ? 9.945 22.406 74.188 1.00 14.38 62 LEU E N 1
ATOM 7395 C CA . LEU E 1 62 ? 10.072 23.018 75.508 1.00 14.97 62 LEU E CA 1
ATOM 7396 C C . LEU E 1 62 ? 9.286 24.324 75.571 1.00 16.34 62 LEU E C 1
ATOM 7397 O O . LEU E 1 62 ? 8.623 24.613 76.568 1.00 15.70 62 LEU E O 1
ATOM 7402 N N . ALA E 1 63 ? 9.360 25.105 74.499 1.00 15.26 63 ALA E N 1
ATOM 7403 C CA . ALA E 1 63 ? 8.666 26.385 74.438 1.00 17.20 63 ALA E CA 1
ATOM 7404 C C . ALA E 1 63 ? 7.154 26.258 74.272 1.00 18.16 63 ALA E C 1
ATOM 7405 O O . ALA E 1 63 ? 6.392 26.931 74.966 1.00 20.05 63 ALA E O 1
ATOM 7407 N N . ASP E 1 64 ? 6.715 25.393 73.362 1.00 18.98 64 ASP E N 1
ATOM 7408 C CA . ASP E 1 64 ? 5.284 25.237 73.115 1.00 19.81 64 ASP E CA 1
ATOM 7409 C C . ASP E 1 64 ? 4.565 24.301 74.078 1.00 20.30 64 ASP E C 1
ATOM 7410 O O . ASP E 1 64 ? 3.582 24.687 74.710 1.00 20.47 64 ASP E O 1
ATOM 7415 N N . HIS E 1 65 ? 5.056 23.072 74.184 1.00 19.76 65 HIS E N 1
ATOM 7416 C CA . HIS E 1 65 ? 4.444 22.074 75.048 1.00 20.52 65 HIS E CA 1
ATOM 7417 C C . HIS E 1 65 ? 4.602 22.393 76.535 1.00 20.67 65 HIS E C 1
ATOM 7418 O O . HIS E 1 65 ? 3.636 22.316 77.295 1.00 21.62 65 HIS E O 1
ATOM 7425 N N . PHE E 1 66 ? 5.811 22.759 76.951 1.00 18.95 66 PHE E N 1
ATOM 7426 C CA . PHE E 1 66 ? 6.046 23.057 78.359 1.00 17.56 66 PHE E CA 1
ATOM 7427 C C . PHE E 1 66 ? 6.031 24.533 78.737 1.00 18.37 66 PHE E C 1
ATOM 7428 O O . PHE E 1 66 ? 6.112 24.872 79.918 1.00 17.97 66 PHE E O 1
ATOM 7436 N N . GLN E 1 67 ? 5.932 25.405 77.740 1.00 18.02 67 GLN E N 1
ATOM 7437 C CA . GLN E 1 67 ? 5.882 26.843 77.982 1.00 19.62 67 GLN E CA 1
ATOM 7438 C C . GLN E 1 67 ? 7.004 27.381 78.871 1.00 19.92 67 GLN E C 1
ATOM 7439 O O . GLN E 1 67 ? 6.752 28.168 79.785 1.00 19.31 67 GLN E O 1
ATOM 7445 N N . VAL E 1 68 ? 8.241 26.966 78.610 1.00 19.18 68 VAL E N 1
ATOM 7446 C CA . VAL E 1 68 ? 9.365 27.447 79.406 1.00 18.74 68 VAL E CA 1
ATOM 7447 C C . VAL E 1 68 ? 9.626 28.912 79.072 1.00 19.36 68 VAL E C 1
ATOM 7448 O O . VAL E 1 68 ? 9.221 29.393 78.013 1.00 20.02 68 VAL E O 1
ATOM 7452 N N . ASP E 1 69 ? 10.299 29.621 79.973 1.00 19.82 69 ASP E N 1
ATOM 7453 C CA . ASP E 1 69 ? 10.587 31.036 79.760 1.00 20.87 69 ASP E CA 1
ATOM 7454 C C . ASP E 1 69 ? 12.051 31.330 79.456 1.00 19.19 69 ASP E C 1
ATOM 7455 O O . ASP E 1 69 ? 12.413 32.467 79.150 1.00 18.76 69 ASP E O 1
ATOM 7460 N N . ALA E 1 70 ? 12.888 30.302 79.542 1.00 17.67 70 ALA E N 1
ATOM 7461 C CA . ALA E 1 70 ? 14.312 30.452 79.281 1.00 16.76 70 ALA E CA 1
ATOM 7462 C C . ALA E 1 70 ? 14.873 29.110 78.851 1.00 15.91 70 ALA E C 1
ATOM 7463 O O . ALA E 1 70 ? 14.268 28.070 79.096 1.00 16.03 70 ALA E O 1
ATOM 7465 N N . LEU E 1 71 ? 16.037 29.143 78.215 1.00 15.42 71 LEU E N 1
ATOM 7466 C CA . LEU E 1 71 ? 16.683 27.931 77.737 1.00 15.46 71 LEU E CA 1
ATOM 7467 C C . LEU E 1 71 ? 18.154 27.906 78.110 1.00 14.65 71 LEU E C 1
ATOM 7468 O O . LEU E 1 71 ? 18.869 28.891 77.934 1.00 14.15 71 LEU E O 1
ATOM 7473 N N . ILE E 1 72 ? 18.606 26.773 78.630 1.00 13.07 72 ILE E N 1
ATOM 7474 C CA . ILE E 1 72 ? 20.002 26.630 78.993 1.00 12.54 72 ILE E CA 1
ATOM 7475 C C . ILE E 1 72 ? 20.503 25.308 78.435 1.00 12.39 72 ILE E C 1
ATOM 7476 O O . ILE E 1 72 ? 19.851 24.274 78.577 1.00 12.31 72 ILE E O 1
ATOM 7481 N N . ASN E 1 73 ? 21.657 25.357 77.784 1.00 12.09 73 ASN E N 1
ATOM 7482 C CA . ASN E 1 73 ? 22.262 24.169 77.208 1.00 11.25 73 ASN E CA 1
ATOM 7483 C C . ASN E 1 73 ? 23.503 23.833 78.023 1.00 10.69 73 ASN E C 1
ATOM 7484 O O . ASN E 1 73 ? 24.273 24.721 78.390 1.00 10.19 73 ASN E O 1
ATOM 7489 N N . THR E 1 74 ? 23.678 22.551 78.323 1.00 9.93 74 THR E N 1
ATOM 7490 C CA . THR E 1 74 ? 24.823 22.086 79.093 1.00 10.34 74 THR E CA 1
ATOM 7491 C C . THR E 1 74 ? 25.394 20.857 78.399 1.00 11.64 74 THR E C 1
ATOM 7492 O O . THR E 1 74 ? 24.661 20.101 77.761 1.00 10.34 74 THR E O 1
ATOM 7496 N N . GLY E 1 75 ? 26.702 20.668 78.503 1.00 10.81 75 GLY E N 1
ATOM 7497 C CA . GLY E 1 75 ? 27.301 19.508 77.874 1.00 12.12 75 GLY E CA 1
ATOM 7498 C C . GLY E 1 75 ? 28.787 19.631 77.633 1.00 12.75 75 GLY E C 1
ATOM 7499 O O . GLY E 1 75 ? 29.482 20.388 78.314 1.00 12.74 75 GLY E O 1
ATOM 7500 N N . SER E 1 76 ? 29.264 18.883 76.644 1.00 13.45 76 SER E N 1
ATOM 7501 C CA . SER E 1 76 ? 30.677 18.852 76.284 1.00 11.83 76 SER E CA 1
ATOM 7502 C C . SER E 1 76 ? 30.972 19.646 75.020 1.00 11.85 76 SER E C 1
ATOM 7503 O O . SER E 1 76 ? 30.076 19.926 74.225 1.00 13.39 76 SER E O 1
ATOM 7506 N N . ALA E 1 77 ? 32.245 19.984 74.843 1.00 10.76 77 ALA E N 1
ATOM 7507 C CA . ALA E 1 77 ? 32.707 20.709 73.667 1.00 10.27 77 ALA E CA 1
ATOM 7508 C C . ALA E 1 77 ? 34.206 20.501 73.480 1.00 10.41 77 ALA E C 1
ATOM 7509 O O . ALA E 1 77 ? 34.893 20.016 74.386 1.00 10.79 77 ALA E O 1
ATOM 7511 N N . GLY E 1 78 ? 34.704 20.860 72.298 1.00 9.71 78 GLY E N 1
ATOM 7512 C CA . GLY E 1 78 ? 36.120 20.719 72.007 1.00 9.63 78 GLY E CA 1
ATOM 7513 C C . GLY E 1 78 ? 36.856 22.025 72.250 1.00 10.68 78 GLY E C 1
ATOM 7514 O O . GLY E 1 78 ? 36.426 23.087 71.792 1.00 11.48 78 GLY E O 1
ATOM 7515 N N . ALA E 1 79 ? 37.966 21.954 72.976 1.00 9.81 79 ALA E N 1
ATOM 7516 C CA . ALA E 1 79 ? 38.750 23.149 73.278 1.00 8.92 79 ALA E CA 1
ATOM 7517 C C . ALA E 1 79 ? 39.607 23.544 72.076 1.00 11.60 79 ALA E C 1
ATOM 7518 O O . ALA E 1 79 ? 40.346 22.720 71.543 1.00 12.53 79 ALA E O 1
ATOM 7520 N N . VAL E 1 80 ? 39.512 24.802 71.643 1.00 11.55 80 VAL E N 1
ATOM 7521 C CA . VAL E 1 80 ? 40.307 25.243 70.502 1.00 12.71 80 VAL E CA 1
ATOM 7522 C C . VAL E 1 80 ? 41.232 26.418 70.799 1.00 13.02 80 VAL E C 1
ATOM 7523 O O . VAL E 1 80 ? 42.288 26.541 70.179 1.00 14.23 80 VAL E O 1
ATOM 7527 N N . ALA E 1 81 ? 40.854 27.276 71.745 1.00 13.01 81 ALA E N 1
ATOM 7528 C CA . ALA E 1 81 ? 41.707 28.409 72.090 1.00 14.78 81 ALA E CA 1
ATOM 7529 C C . ALA E 1 81 ? 42.910 27.882 72.860 1.00 15.05 81 ALA E C 1
ATOM 7530 O O . ALA E 1 81 ? 42.771 27.025 73.733 1.00 15.08 81 ALA E O 1
ATOM 7532 N N . GLU E 1 82 ? 44.089 28.393 72.525 1.00 15.25 82 GLU E N 1
ATOM 7533 C CA . GLU E 1 82 ? 45.319 27.975 73.183 1.00 18.36 82 GLU E CA 1
ATOM 7534 C C . GLU E 1 82 ? 45.238 28.178 74.688 1.00 17.58 82 GLU E C 1
ATOM 7535 O O . GLU E 1 82 ? 44.803 29.227 75.154 1.00 18.37 82 GLU E O 1
ATOM 7541 N N . GLY E 1 83 ? 45.661 27.174 75.448 1.00 16.86 83 GLY E N 1
ATOM 7542 C CA . GLY E 1 83 ? 45.639 27.305 76.894 1.00 16.19 83 GLY E CA 1
ATOM 7543 C C . GLY E 1 83 ? 44.438 26.696 77.587 1.00 15.90 83 GLY E C 1
ATOM 7544 O O . GLY E 1 83 ? 44.494 26.413 78.787 1.00 15.82 83 GLY E O 1
ATOM 7545 N N . ILE E 1 84 ? 43.343 26.502 76.856 1.00 13.97 84 ILE E N 1
ATOM 7546 C CA . ILE E 1 84 ? 42.161 25.908 77.467 1.00 13.81 84 ILE E CA 1
ATOM 7547 C C . ILE E 1 84 ? 42.395 24.412 77.575 1.00 14.53 84 ILE E C 1
ATOM 7548 O O . ILE E 1 84 ? 42.709 23.747 76.587 1.00 15.99 84 ILE E O 1
ATOM 7553 N N . ALA E 1 85 ? 42.248 23.894 78.787 1.00 13.77 85 ALA E N 1
ATOM 7554 C CA . ALA E 1 85 ? 42.483 22.487 79.058 1.00 14.84 85 ALA E CA 1
ATOM 7555 C C . ALA E 1 85 ? 41.226 21.637 79.092 1.00 14.32 85 ALA E C 1
ATOM 7556 O O . ALA E 1 85 ? 40.109 22.141 79.246 1.00 13.20 85 ALA E O 1
ATOM 7558 N N . VAL E 1 86 ? 41.423 20.335 78.921 1.00 14.80 86 VAL E N 1
ATOM 7559 C CA . VAL E 1 86 ? 40.327 19.385 78.984 1.00 13.48 86 VAL E CA 1
ATOM 7560 C C . VAL E 1 86 ? 39.826 19.512 80.415 1.00 13.19 86 VAL E C 1
ATOM 7561 O O . VAL E 1 86 ? 40.628 19.634 81.346 1.00 15.51 86 VAL E O 1
ATOM 7565 N N . GLY E 1 87 ? 38.511 19.518 80.592 1.00 11.49 87 GLY E N 1
ATOM 7566 C CA . GLY E 1 87 ? 37.958 19.650 81.926 1.00 12.46 87 GLY E CA 1
ATOM 7567 C C . GLY E 1 87 ? 37.563 21.076 82.262 1.00 12.31 87 GLY E C 1
ATOM 7568 O O . GLY E 1 87 ? 36.793 21.297 83.195 1.00 13.47 87 GLY E O 1
ATOM 7569 N N . ASP E 1 88 ? 38.091 22.048 81.521 1.00 12.86 88 ASP E N 1
ATOM 7570 C CA . ASP E 1 88 ? 37.741 23.447 81.762 1.00 12.25 88 ASP E CA 1
ATOM 7571 C C . ASP E 1 88 ? 36.288 23.663 81.345 1.00 12.80 88 ASP E C 1
ATOM 7572 O O . ASP E 1 88 ? 35.743 22.907 80.542 1.00 12.43 88 ASP E O 1
ATOM 7577 N N . VAL E 1 89 ? 35.665 24.698 81.893 1.00 10.64 89 VAL E N 1
ATOM 7578 C CA . VAL E 1 89 ? 34.283 25.000 81.558 1.00 12.17 89 VAL E CA 1
ATOM 7579 C C . VAL E 1 89 ? 34.243 26.327 80.823 1.00 12.57 89 VAL E C 1
ATOM 7580 O O . VAL E 1 89 ? 34.879 27.291 81.240 1.00 13.35 89 VAL E O 1
ATOM 7584 N N . VAL E 1 90 ? 33.518 26.361 79.712 1.00 10.74 90 VAL E N 1
ATOM 7585 C CA . VAL E 1 90 ? 33.395 27.577 78.929 1.00 11.15 90 VAL E CA 1
ATOM 7586 C C . VAL E 1 90 ? 31.951 28.039 78.942 1.00 11.52 90 VAL E C 1
ATOM 7587 O O . VAL E 1 90 ? 31.042 27.279 78.597 1.00 10.75 90 VAL E O 1
ATOM 7591 N N . ILE E 1 91 ? 31.740 29.278 79.374 1.00 10.54 91 ILE E N 1
ATOM 7592 C CA . ILE E 1 91 ? 30.409 29.855 79.394 1.00 12.00 91 ILE E CA 1
ATOM 7593 C C . ILE E 1 91 ? 30.369 30.733 78.148 1.00 12.21 91 ILE E C 1
ATOM 7594 O O . ILE E 1 91 ? 31.234 31.590 77.956 1.00 11.88 91 ILE E O 1
ATOM 7599 N N . ALA E 1 92 ? 29.385 30.506 77.289 1.00 10.73 92 ALA E N 1
ATOM 7600 C CA . ALA E 1 92 ? 29.286 31.282 76.061 1.00 12.55 92 ALA E CA 1
ATOM 7601 C C . ALA E 1 92 ? 28.568 32.606 76.268 1.00 12.97 92 ALA E C 1
ATOM 7602 O O . ALA E 1 92 ? 27.418 32.627 76.697 1.00 15.64 92 ALA E O 1
ATOM 7604 N N . ASP E 1 93 ? 29.241 33.717 75.986 1.00 14.53 93 ASP E N 1
ATOM 7605 C CA . ASP E 1 93 ? 28.566 35.001 76.105 1.00 14.04 93 ASP E CA 1
ATOM 7606 C C . ASP E 1 93 ? 27.915 35.263 74.750 1.00 14.21 93 ASP E C 1
ATOM 7607 O O . ASP E 1 93 ? 26.977 36.045 74.636 1.00 13.03 93 ASP E O 1
ATOM 7612 N N . LYS E 1 94 ? 28.414 34.572 73.728 1.00 13.55 94 LYS E N 1
ATOM 7613 C CA . LYS E 1 94 ? 27.877 34.676 72.374 1.00 14.02 94 LYS E CA 1
ATOM 7614 C C . LYS E 1 94 ? 28.131 33.370 71.638 1.00 13.85 94 LYS E C 1
ATOM 7615 O O . LYS E 1 94 ? 29.054 32.624 71.980 1.00 12.97 94 LYS E O 1
ATOM 7621 N N . LEU E 1 95 ? 27.307 33.096 70.632 1.00 11.17 95 LEU E N 1
ATOM 7622 C CA . LEU E 1 95 ? 27.460 31.887 69.833 1.00 12.33 95 LEU E CA 1
ATOM 7623 C C . LEU E 1 95 ? 27.276 32.218 68.367 1.00 10.79 95 LEU E C 1
ATOM 7624 O O . LEU E 1 95 ? 26.581 33.168 68.023 1.00 11.31 95 LEU E O 1
ATOM 7629 N N . ALA E 1 96 ? 27.921 31.439 67.506 1.00 9.89 96 ALA E N 1
ATOM 7630 C CA . ALA E 1 96 ? 27.808 31.642 66.072 1.00 9.72 96 ALA E CA 1
ATOM 7631 C C . ALA E 1 96 ? 28.112 30.332 65.374 1.00 10.28 96 ALA E C 1
ATOM 7632 O O . ALA E 1 96 ? 28.772 29.457 65.936 1.00 9.46 96 ALA E O 1
ATOM 7634 N N . TYR E 1 97 ? 27.613 30.195 64.153 1.00 9.19 97 TYR E N 1
ATOM 7635 C CA . TYR E 1 97 ? 27.861 28.993 63.369 1.00 8.49 97 TYR E CA 1
ATOM 7636 C C . TYR E 1 97 ? 29.181 29.143 62.635 1.00 10.15 97 TYR E C 1
ATOM 7637 O O . TYR E 1 97 ? 29.467 30.205 62.074 1.00 9.74 97 TYR E O 1
ATOM 7646 N N . HIS E 1 98 ? 29.989 28.089 62.627 1.00 9.29 98 HIS E N 1
ATOM 7647 C CA . HIS E 1 98 ? 31.247 28.143 61.904 1.00 9.55 98 HIS E CA 1
ATOM 7648 C C . HIS E 1 98 ? 31.123 27.424 60.560 1.00 9.48 98 HIS E C 1
ATOM 7649 O O . HIS E 1 98 ? 32.041 27.482 59.744 1.00 10.83 98 HIS E O 1
ATOM 7656 N N . ASP E 1 99 ? 29.979 26.776 60.323 1.00 8.82 99 ASP E N 1
ATOM 7657 C CA . ASP E 1 99 ? 29.770 26.009 59.091 1.00 9.40 99 ASP E CA 1
ATOM 7658 C C . ASP E 1 99 ? 28.649 26.518 58.190 1.00 11.02 99 ASP E C 1
ATOM 7659 O O . ASP E 1 99 ? 28.116 25.768 57.367 1.00 11.56 99 ASP E O 1
ATOM 7664 N N . VAL E 1 100 ? 28.303 27.790 58.339 1.00 10.50 100 VAL E N 1
ATOM 7665 C CA . VAL E 1 100 ? 27.238 28.396 57.552 1.00 10.35 100 VAL E CA 1
ATOM 7666 C C . VAL E 1 100 ? 27.774 29.415 56.546 1.00 10.94 100 VAL E C 1
ATOM 7667 O O . VAL E 1 100 ? 28.502 30.340 56.914 1.00 11.39 100 VAL E O 1
ATOM 7671 N N . ASP E 1 101 ? 27.411 29.237 55.278 1.00 10.92 101 ASP E N 1
ATOM 7672 C CA . ASP E 1 101 ? 27.844 30.148 54.225 1.00 11.08 101 ASP E CA 1
ATOM 7673 C C . ASP E 1 101 ? 26.680 30.564 53.337 1.00 11.09 101 ASP E C 1
ATOM 7674 O O . ASP E 1 101 ? 26.234 29.802 52.475 1.00 11.06 101 ASP E O 1
ATOM 7679 N N . VAL E 1 102 ? 26.182 31.773 53.578 1.00 9.74 102 VAL E N 1
ATOM 7680 C CA . VAL E 1 102 ? 25.093 32.345 52.797 1.00 11.19 102 VAL E CA 1
ATOM 7681 C C . VAL E 1 102 ? 25.621 33.703 52.339 1.00 10.53 102 VAL E C 1
ATOM 7682 O O . VAL E 1 102 ? 24.863 34.651 52.119 1.00 11.79 102 VAL E O 1
ATOM 7686 N N . THR E 1 103 ? 26.940 33.775 52.188 1.00 11.24 103 THR E N 1
ATOM 7687 C CA . THR E 1 103 ? 27.607 35.012 51.786 1.00 11.62 103 THR E CA 1
ATOM 7688 C C . THR E 1 103 ? 27.258 35.494 50.382 1.00 12.08 103 THR E C 1
ATOM 7689 O O . THR E 1 103 ? 27.432 36.675 50.075 1.00 12.43 103 THR E O 1
ATOM 7693 N N . ALA E 1 104 ? 26.760 34.604 49.530 1.00 12.29 104 ALA E N 1
ATOM 7694 C CA . ALA E 1 104 ? 26.414 35.011 48.171 1.00 13.49 104 ALA E CA 1
ATOM 7695 C C . ALA E 1 104 ? 25.366 36.124 48.171 1.00 13.99 104 ALA E C 1
ATOM 7696 O O . ALA E 1 104 ? 25.268 36.880 47.207 1.00 15.52 104 ALA E O 1
ATOM 7698 N N . PHE E 1 105 ? 24.591 36.222 49.250 1.00 13.41 105 PHE E N 1
ATOM 7699 C CA . PHE E 1 105 ? 23.557 37.253 49.383 1.00 14.33 105 PHE E CA 1
ATOM 7700 C C . PHE E 1 105 ? 24.041 38.480 50.154 1.00 15.09 105 PHE E C 1
ATOM 7701 O O . PHE E 1 105 ? 23.284 39.432 50.353 1.00 17.92 105 PHE E O 1
ATOM 7709 N N . GLY E 1 106 ? 25.294 38.453 50.596 1.00 13.90 106 GLY E N 1
ATOM 7710 C CA . GLY E 1 106 ? 25.836 39.587 51.324 1.00 15.38 106 GLY E CA 1
ATOM 7711 C C . GLY E 1 106 ? 25.978 39.378 52.819 1.00 15.49 106 GLY E C 1
ATOM 7712 O O . GLY E 1 106 ? 26.510 40.239 53.521 1.00 16.18 106 GLY E O 1
ATOM 7713 N N . TYR E 1 107 ? 25.499 38.240 53.313 1.00 14.34 107 TYR E N 1
ATOM 7714 C CA . TYR E 1 107 ? 25.595 37.936 54.736 1.00 14.06 107 TYR E CA 1
ATOM 7715 C C . TYR E 1 107 ? 27.047 37.691 55.123 1.00 12.33 107 TYR E C 1
ATOM 7716 O O . TYR E 1 107 ? 27.865 37.300 54.293 1.00 13.49 107 TYR E O 1
ATOM 7725 N N . ALA E 1 108 ? 27.368 37.931 56.387 1.00 12.59 108 ALA E N 1
ATOM 7726 C CA . ALA E 1 108 ? 28.719 37.693 56.865 1.00 12.43 108 ALA E CA 1
ATOM 7727 C C . ALA E 1 108 ? 28.883 36.179 56.919 1.00 12.29 108 ALA E C 1
ATOM 7728 O O . ALA E 1 108 ? 27.898 35.448 57.040 1.00 12.29 108 ALA E O 1
ATOM 7730 N N . TYR E 1 109 ? 30.114 35.699 56.813 1.00 12.41 109 TYR E N 1
ATOM 7731 C CA . TYR E 1 109 ? 30.321 34.263 56.891 1.00 12.53 109 TYR E CA 1
ATOM 7732 C C . TYR E 1 109 ? 29.855 33.775 58.260 1.00 12.79 109 TYR E C 1
ATOM 7733 O O . TYR E 1 109 ? 30.160 34.392 59.282 1.00 12.24 109 TYR E O 1
ATOM 7742 N N . GLY E 1 110 ? 29.122 32.664 58.271 1.00 12.06 110 GLY E N 1
ATOM 7743 C CA . GLY E 1 110 ? 28.625 32.103 59.518 1.00 11.53 110 GLY E CA 1
ATOM 7744 C C . GLY E 1 110 ? 27.218 32.544 59.870 1.00 11.51 110 GLY E C 1
ATOM 7745 O O . GLY E 1 110 ? 26.564 31.955 60.734 1.00 10.55 110 GLY E O 1
ATOM 7746 N N . GLN E 1 111 ? 26.744 33.579 59.185 1.00 10.25 111 GLN E N 1
ATOM 7747 C CA . GLN E 1 111 ? 25.420 34.130 59.431 1.00 9.82 111 GLN E CA 1
ATOM 7748 C C . GLN E 1 111 ? 24.338 33.457 58.591 1.00 10.93 111 GLN E C 1
ATOM 7749 O O . GLN E 1 111 ? 24.389 33.476 57.360 1.00 10.62 111 GLN E O 1
ATOM 7755 N N . MET E 1 112 ? 23.365 32.856 59.270 1.00 10.89 112 MET E N 1
ATOM 7756 C CA . MET E 1 112 ? 22.255 32.182 58.602 1.00 11.65 112 MET E CA 1
ATOM 7757 C C . MET E 1 112 ? 21.297 33.228 58.036 1.00 12.76 112 MET E C 1
ATOM 7758 O O . MET E 1 112 ? 21.131 34.302 58.614 1.00 11.98 112 MET E O 1
ATOM 7763 N N . ALA E 1 113 ? 20.684 32.922 56.897 1.00 12.36 113 ALA E N 1
ATOM 7764 C CA . ALA E 1 113 ? 19.737 33.848 56.280 1.00 13.45 113 ALA E CA 1
ATOM 7765 C C . ALA E 1 113 ? 18.639 34.196 57.279 1.00 13.94 113 ALA E C 1
ATOM 7766 O O . ALA E 1 113 ? 18.188 33.337 58.035 1.00 13.81 113 ALA E O 1
ATOM 7768 N N . GLN E 1 114 ? 18.226 35.462 57.288 1.00 14.19 114 GLN E N 1
ATOM 7769 C CA . GLN E 1 114 ? 17.173 35.935 58.184 1.00 15.81 114 GLN E CA 1
ATOM 7770 C C . GLN E 1 114 ? 17.568 35.870 59.660 1.00 14.38 114 GLN E C 1
ATOM 7771 O O . GLN E 1 114 ? 16.704 35.925 60.534 1.00 14.11 114 GLN E O 1
ATOM 7777 N N . GLN E 1 115 ? 18.863 35.752 59.937 1.00 14.39 115 GLN E N 1
ATOM 7778 C CA . GLN E 1 115 ? 19.345 35.667 61.316 1.00 13.69 115 GLN E CA 1
ATOM 7779 C C . GLN E 1 115 ? 20.533 36.585 61.571 1.00 13.02 115 GLN E C 1
ATOM 7780 O O . GLN E 1 115 ? 21.226 36.992 60.644 1.00 14.54 115 GLN E O 1
ATOM 7786 N N . PRO E 1 116 ? 20.777 36.934 62.845 1.00 13.57 116 PRO E N 1
ATOM 7787 C CA . PRO E 1 116 ? 21.923 37.794 63.148 1.00 14.08 116 PRO E CA 1
ATOM 7788 C C . PRO E 1 116 ? 23.164 36.896 63.075 1.00 14.29 116 PRO E C 1
ATOM 7789 O O . PRO E 1 116 ? 23.033 35.671 63.110 1.00 15.46 116 PRO E O 1
ATOM 7793 N N . LEU E 1 117 ? 24.353 37.484 62.963 1.00 14.08 117 LEU E N 1
ATOM 7794 C CA . LEU E 1 117 ? 25.579 36.685 62.907 1.00 13.67 117 LEU E CA 1
ATOM 7795 C C . LEU E 1 117 ? 25.834 36.015 64.255 1.00 13.25 117 LEU E C 1
ATOM 7796 O O . LEU E 1 117 ? 26.151 34.822 64.326 1.00 13.62 117 LEU E O 1
ATOM 7801 N N . TYR E 1 118 ? 25.702 36.795 65.323 1.00 13.00 118 TYR E N 1
ATOM 7802 C CA . TYR E 1 118 ? 25.915 36.294 66.674 1.00 13.36 118 TYR E CA 1
ATOM 7803 C C . TYR E 1 118 ? 24.626 36.230 67.482 1.00 13.88 118 TYR E C 1
ATOM 7804 O O . TYR E 1 118 ? 23.745 37.086 67.346 1.00 14.81 118 TYR E O 1
ATOM 7813 N N . PHE E 1 119 ? 24.520 35.198 68.313 1.00 12.99 119 PHE E N 1
ATOM 7814 C CA . PHE E 1 119 ? 23.381 35.031 69.204 1.00 14.76 119 PHE E CA 1
ATOM 7815 C C . PHE E 1 119 ? 23.997 35.267 70.576 1.00 15.58 119 PHE E C 1
ATOM 7816 O O . PHE E 1 119 ? 25.016 34.665 70.917 1.00 16.73 119 PHE E O 1
ATOM 7824 N N . GLU E 1 120 ? 23.405 36.162 71.353 1.00 16.14 120 GLU E N 1
ATOM 7825 C CA . GLU E 1 120 ? 23.962 36.473 72.658 1.00 17.39 120 GLU E CA 1
ATOM 7826 C C . GLU E 1 120 ? 23.254 35.809 73.817 1.00 15.29 120 GLU E C 1
ATOM 7827 O O . GLU E 1 120 ? 22.026 35.795 73.880 1.00 17.19 120 GLU E O 1
ATOM 7833 N N . SER E 1 121 ? 24.036 35.252 74.734 1.00 14.64 121 SER E N 1
ATOM 7834 C CA . SER E 1 121 ? 23.466 34.647 75.926 1.00 14.21 121 SER E CA 1
ATOM 7835 C C . SER E 1 121 ? 22.903 35.825 76.709 1.00 14.27 121 SER E C 1
ATOM 7836 O O . SER E 1 121 ? 23.404 36.950 76.593 1.00 13.86 121 SER E O 1
ATOM 7839 N N . ASP E 1 122 ? 21.865 35.567 77.492 1.00 13.81 122 ASP E N 1
ATOM 7840 C CA . ASP E 1 122 ? 21.220 36.609 78.282 1.00 15.48 122 ASP E CA 1
ATOM 7841 C C . ASP E 1 122 ? 22.238 37.328 79.166 1.00 15.80 122 ASP E C 1
ATOM 7842 O O . ASP E 1 122 ? 22.961 36.694 79.933 1.00 15.55 122 ASP E O 1
ATOM 7847 N N . LYS E 1 123 ? 22.276 38.654 79.065 1.00 16.87 123 LYS E N 1
ATOM 7848 C CA . LYS E 1 123 ? 23.221 39.451 79.839 1.00 18.93 123 LYS E CA 1
ATOM 7849 C C . LYS E 1 123 ? 23.091 39.253 81.342 1.00 17.79 123 LYS E C 1
ATOM 7850 O O . LYS E 1 123 ? 24.094 39.228 82.056 1.00 17.81 123 LYS E O 1
ATOM 7856 N N . THR E 1 124 ? 21.861 39.119 81.825 1.00 17.79 124 THR E N 1
ATOM 7857 C CA . THR E 1 124 ? 21.638 38.915 83.251 1.00 17.87 124 THR E CA 1
ATOM 7858 C C . THR E 1 124 ? 22.195 37.555 83.665 1.00 17.63 124 THR E C 1
ATOM 7859 O O . THR E 1 124 ? 22.874 37.445 84.686 1.00 17.25 124 THR E O 1
ATOM 7863 N N . PHE E 1 125 ? 21.915 36.522 82.870 1.00 16.28 125 PHE E N 1
ATOM 7864 C CA . PHE E 1 125 ? 22.426 35.184 83.172 1.00 16.69 125 PHE E CA 1
ATOM 7865 C C . PHE E 1 125 ? 23.948 35.203 83.195 1.00 15.59 125 PHE E C 1
ATOM 7866 O O . PHE E 1 125 ? 24.571 34.649 84.097 1.00 15.71 125 PHE E O 1
ATOM 7874 N N . VAL E 1 126 ? 24.543 35.833 82.187 1.00 16.02 126 VAL E N 1
ATOM 7875 C CA . VAL E 1 126 ? 25.994 35.910 82.095 1.00 15.41 126 VAL E CA 1
ATOM 7876 C C . VAL E 1 126 ? 26.593 36.644 83.293 1.00 16.94 126 VAL E C 1
ATOM 7877 O O . VAL E 1 126 ? 27.595 36.210 83.856 1.00 16.44 126 VAL E O 1
ATOM 7881 N N . ALA E 1 127 ? 25.974 37.749 83.689 1.00 17.54 127 ALA E N 1
ATOM 7882 C CA . ALA E 1 127 ? 26.476 38.512 84.826 1.00 18.97 127 ALA E CA 1
ATOM 7883 C C . ALA E 1 127 ? 26.438 37.677 86.101 1.00 20.27 127 ALA E C 1
ATOM 7884 O O . ALA E 1 127 ? 27.411 37.628 86.856 1.00 21.97 127 ALA E O 1
ATOM 7886 N N . GLN E 1 128 ? 25.318 37.003 86.336 1.00 20.95 128 GLN E N 1
ATOM 7887 C CA . GLN E 1 128 ? 25.177 36.204 87.542 1.00 22.13 128 GLN E CA 1
ATOM 7888 C C . GLN E 1 128 ? 26.013 34.931 87.588 1.00 21.45 128 GLN E C 1
ATOM 7889 O O . GLN E 1 128 ? 26.472 34.531 88.656 1.00 19.92 128 GLN E O 1
ATOM 7895 N N . ILE E 1 129 ? 26.240 34.294 86.447 1.00 20.84 129 ILE E N 1
ATOM 7896 C CA . ILE E 1 129 ? 27.036 33.079 86.484 1.00 21.87 129 ILE E CA 1
ATOM 7897 C C . ILE E 1 129 ? 28.492 33.420 86.829 1.00 22.56 129 ILE E C 1
ATOM 7898 O O . ILE E 1 129 ? 29.164 32.663 87.528 1.00 22.03 129 ILE E O 1
ATOM 7903 N N . GLN E 1 130 ? 28.974 34.571 86.368 1.00 23.77 130 GLN E N 1
ATOM 7904 C CA . GLN E 1 130 ? 30.345 34.973 86.677 1.00 26.18 130 GLN E CA 1
ATOM 7905 C C . GLN E 1 130 ? 30.464 35.271 88.167 1.00 26.85 130 GLN E C 1
ATOM 7906 O O . GLN E 1 130 ? 31.489 34.994 88.792 1.00 27.64 130 GLN E O 1
ATOM 7912 N N . GLU E 1 131 ? 29.405 35.847 88.726 1.00 27.39 131 GLU E N 1
ATOM 7913 C CA . GLU E 1 131 ? 29.365 36.186 90.143 1.00 28.94 131 GLU E CA 1
ATOM 7914 C C . GLU E 1 131 ? 29.427 34.927 91.006 1.00 27.87 131 GLU E C 1
ATOM 7915 O O . GLU E 1 131 ? 30.023 34.930 92.082 1.00 27.81 131 GLU E O 1
ATOM 7921 N N . SER E 1 132 ? 28.819 33.848 90.523 1.00 26.82 132 SER E N 1
ATOM 7922 C CA . SER E 1 132 ? 28.793 32.589 91.260 1.00 25.64 132 SER E CA 1
ATOM 7923 C C . SER E 1 132 ? 30.115 31.829 91.192 1.00 25.16 132 SER E C 1
ATOM 7924 O O . SER E 1 132 ? 30.345 30.911 91.974 1.00 26.17 132 SER E O 1
ATOM 7927 N N . LEU E 1 133 ? 30.981 32.213 90.259 1.00 23.48 133 LEU E N 1
ATOM 7928 C CA . LEU E 1 133 ? 32.275 31.556 90.104 1.00 23.30 133 LEU E CA 1
ATOM 7929 C C . LEU E 1 133 ? 33.392 32.410 90.705 1.00 23.35 133 LEU E C 1
ATOM 7930 O O . LEU E 1 133 ? 33.235 33.621 90.873 1.00 23.46 133 LEU E O 1
ATOM 7935 N N . SER E 1 134 ? 34.515 31.778 91.029 1.00 22.46 134 SER E N 1
ATOM 7936 C CA . SER E 1 134 ? 35.646 32.489 91.620 1.00 23.08 134 SER E CA 1
ATOM 7937 C C . SER E 1 134 ? 36.601 33.062 90.578 1.00 22.47 134 SER E C 1
ATOM 7938 O O . SER E 1 134 ? 37.002 32.372 89.644 1.00 22.34 134 SER E O 1
ATOM 7941 N N . GLN E 1 135 ? 36.966 34.329 90.749 1.00 22.48 135 GLN E N 1
ATOM 7942 C CA . GLN E 1 135 ? 37.885 34.992 89.832 1.00 23.03 135 GLN E CA 1
ATOM 7943 C C . GLN E 1 135 ? 39.274 34.368 89.928 1.00 21.50 135 GLN E C 1
ATOM 7944 O O . GLN E 1 135 ? 40.085 34.490 89.011 1.00 20.96 135 GLN E O 1
ATOM 7950 N N . LEU E 1 136 ? 39.544 33.699 91.046 1.00 21.41 136 LEU E N 1
ATOM 7951 C CA . LEU E 1 136 ? 40.836 33.057 91.257 1.00 21.57 136 LEU E CA 1
ATOM 7952 C C . LEU E 1 136 ? 40.904 31.714 90.536 1.00 21.06 136 LEU E C 1
ATOM 7953 O O . LEU E 1 136 ? 41.983 31.151 90.348 1.00 21.08 136 LEU E O 1
ATOM 7958 N N . ASP E 1 137 ? 39.741 31.206 90.139 1.00 19.82 137 ASP E N 1
ATOM 7959 C CA . ASP E 1 137 ? 39.647 29.935 89.427 1.00 19.73 137 ASP E CA 1
ATOM 7960 C C . ASP E 1 137 ? 39.931 30.204 87.952 1.00 18.33 137 ASP E C 1
ATOM 7961 O O . ASP E 1 137 ? 39.149 30.871 87.279 1.00 18.33 137 ASP E O 1
ATOM 7966 N N . GLN E 1 138 ? 41.051 29.688 87.455 1.00 18.06 138 GLN E N 1
ATOM 7967 C CA . GLN E 1 138 ? 41.433 29.896 86.062 1.00 18.92 138 GLN E CA 1
ATOM 7968 C C . GLN E 1 138 ? 40.881 28.829 85.122 1.00 18.28 138 GLN E C 1
ATOM 7969 O O . GLN E 1 138 ? 41.163 28.854 83.923 1.00 17.94 138 GLN E O 1
ATOM 7975 N N . ASN E 1 139 ? 40.092 27.899 85.653 1.00 17.01 139 ASN E N 1
ATOM 7976 C CA . ASN E 1 139 ? 39.561 26.832 84.815 1.00 17.48 139 ASN E CA 1
ATOM 7977 C C . ASN E 1 139 ? 38.209 27.073 84.153 1.00 16.38 139 ASN E C 1
ATOM 7978 O O . ASN E 1 139 ? 37.699 26.193 83.457 1.00 16.63 139 ASN E O 1
ATOM 7983 N N . TRP E 1 140 ? 37.614 28.242 84.375 1.00 14.24 140 TRP E N 1
ATOM 7984 C CA . TRP E 1 140 ? 36.366 28.566 83.689 1.00 13.00 140 TRP E CA 1
ATOM 7985 C C . TRP E 1 140 ? 36.705 29.714 82.754 1.00 14.06 140 TRP E C 1
ATOM 7986 O O . TRP E 1 140 ? 37.655 30.462 82.999 1.00 13.18 140 TRP E O 1
ATOM 7997 N N . HIS E 1 141 ? 35.939 29.834 81.677 1.00 12.56 141 HIS E N 1
ATOM 7998 C CA . HIS E 1 141 ? 36.178 30.856 80.674 1.00 13.07 141 HIS E CA 1
ATOM 7999 C C . HIS E 1 141 ? 34.865 31.456 80.197 1.00 12.70 141 HIS E C 1
ATOM 8000 O O . HIS E 1 141 ? 33.815 30.822 80.272 1.00 14.86 141 HIS E O 1
ATOM 8007 N N . LEU E 1 142 ? 34.934 32.686 79.704 1.00 12.89 142 LEU E N 1
ATOM 8008 C CA . LEU E 1 142 ? 33.764 33.371 79.177 1.00 12.10 142 LEU E CA 1
ATOM 8009 C C . LEU E 1 142 ? 34.133 33.833 77.779 1.00 11.46 142 LEU E C 1
ATOM 8010 O O . LEU E 1 142 ? 35.107 34.564 77.599 1.00 13.06 142 LEU E O 1
ATOM 8015 N N . GLY E 1 143 ? 33.372 33.396 76.783 1.00 11.89 143 GLY E N 1
ATOM 8016 C CA . GLY E 1 143 ? 33.689 33.805 75.430 1.00 11.04 143 GLY E CA 1
ATOM 8017 C C . GLY E 1 143 ? 32.826 33.162 74.369 1.00 11.00 143 GLY E C 1
ATOM 8018 O O . GLY E 1 143 ? 31.727 32.677 74.645 1.00 11.55 143 GLY E O 1
ATOM 8019 N N . LEU E 1 144 ? 33.344 33.160 73.150 1.00 10.60 144 LEU E N 1
ATOM 8020 C CA . LEU E 1 144 ? 32.638 32.608 72.002 1.00 10.55 144 LEU E CA 1
ATOM 8021 C C . LEU E 1 144 ? 32.735 31.098 71.843 1.00 9.60 144 LEU E C 1
ATOM 8022 O O . LEU E 1 144 ? 33.811 30.517 71.946 1.00 10.66 144 LEU E O 1
ATOM 8027 N N . ILE E 1 145 ? 31.591 30.467 71.608 1.00 9.64 145 ILE E N 1
ATOM 8028 C CA . ILE E 1 145 ? 31.566 29.042 71.318 1.00 9.69 145 ILE E CA 1
ATOM 8029 C C . ILE E 1 145 ? 30.987 29.024 69.906 1.00 10.20 145 ILE E C 1
ATOM 8030 O O . ILE E 1 145 ? 29.966 29.665 69.653 1.00 10.54 145 ILE E O 1
ATOM 8035 N N . ALA E 1 146 ? 31.661 28.338 68.987 1.00 8.70 146 ALA E N 1
ATOM 8036 C CA . ALA E 1 146 ? 31.201 28.246 67.601 1.00 9.80 146 ALA E CA 1
ATOM 8037 C C . ALA E 1 146 ? 30.592 26.870 67.381 1.00 11.35 146 ALA E C 1
ATOM 8038 O O . ALA E 1 146 ? 31.142 25.860 67.827 1.00 10.68 146 ALA E O 1
ATOM 8040 N N . THR E 1 147 ? 29.468 26.848 66.671 1.00 9.77 147 THR E N 1
ATOM 8041 C CA . THR E 1 147 ? 28.697 25.631 66.425 1.00 11.14 147 THR E CA 1
ATOM 8042 C C . THR E 1 147 ? 28.661 25.190 64.967 1.00 10.08 147 THR E C 1
ATOM 8043 O O . THR E 1 147 ? 28.643 26.012 64.061 1.00 8.88 147 THR E O 1
ATOM 8047 N N . GLY E 1 148 ? 28.631 23.878 64.759 1.00 8.37 148 GLY E N 1
ATOM 8048 C CA . GLY E 1 148 ? 28.553 23.335 63.417 1.00 8.99 148 GLY E CA 1
ATOM 8049 C C . GLY E 1 148 ? 28.011 21.920 63.493 1.00 10.83 148 GLY E C 1
ATOM 8050 O O . GLY E 1 148 ? 28.077 21.297 64.554 1.00 10.37 148 GLY E O 1
ATOM 8051 N N . ASP E 1 149 ? 27.469 21.411 62.389 1.00 9.38 149 ASP E N 1
ATOM 8052 C CA . ASP E 1 149 ? 26.932 20.053 62.366 1.00 10.35 149 ASP E CA 1
ATOM 8053 C C . ASP E 1 149 ? 28.058 19.086 62.025 1.00 10.17 149 ASP E C 1
ATOM 8054 O O . ASP E 1 149 ? 27.894 18.174 61.210 1.00 10.51 149 ASP E O 1
ATOM 8059 N N . SER E 1 150 ? 29.213 19.307 62.644 1.00 9.55 150 SER E N 1
ATOM 8060 C CA . SER E 1 150 ? 30.374 18.453 62.433 1.00 10.76 150 SER E CA 1
ATOM 8061 C C . SER E 1 150 ? 31.172 18.327 63.719 1.00 10.62 150 SER E C 1
ATOM 8062 O O . SER E 1 150 ? 31.211 19.248 64.535 1.00 10.17 150 SER E O 1
ATOM 8065 N N . PHE E 1 151 ? 31.801 17.170 63.896 1.00 9.51 151 PHE E N 1
ATOM 8066 C CA . PHE E 1 151 ? 32.646 16.935 65.057 1.00 10.67 151 PHE E CA 1
ATOM 8067 C C . PHE E 1 151 ? 34.041 17.346 64.596 1.00 10.20 151 PHE E C 1
ATOM 8068 O O . PHE E 1 151 ? 34.583 16.781 63.643 1.00 11.19 151 PHE E O 1
ATOM 8076 N N . VAL E 1 152 ? 34.607 18.354 65.253 1.00 9.34 152 VAL E N 1
ATOM 8077 C CA . VAL E 1 152 ? 35.920 18.870 64.885 1.00 9.88 152 VAL E CA 1
ATOM 8078 C C . VAL E 1 152 ? 37.020 17.991 65.464 1.00 11.48 152 VAL E C 1
ATOM 8079 O O . VAL E 1 152 ? 37.149 17.856 66.681 1.00 11.45 152 VAL E O 1
ATOM 8083 N N . ALA E 1 153 ? 37.811 17.386 64.581 1.00 10.61 153 ALA E N 1
ATOM 8084 C CA . ALA E 1 153 ? 38.879 16.483 65.011 1.00 11.75 153 ALA E CA 1
ATOM 8085 C C . ALA E 1 153 ? 40.125 16.591 64.140 1.00 13.25 153 ALA E C 1
ATOM 8086 O O . ALA E 1 153 ? 40.583 15.601 63.558 1.00 14.02 153 ALA E O 1
ATOM 8088 N N . GLY E 1 154 ? 40.679 17.794 64.063 1.00 13.02 154 GLY E N 1
ATOM 8089 C CA . GLY E 1 154 ? 41.870 18.005 63.265 1.00 14.72 154 GLY E CA 1
ATOM 8090 C C . GLY E 1 154 ? 42.286 19.460 63.299 1.00 17.05 154 GLY E C 1
ATOM 8091 O O . GLY E 1 154 ? 41.439 20.353 63.270 1.00 15.45 154 GLY E O 1
ATOM 8092 N N . ASN E 1 155 ? 43.590 19.704 63.365 1.00 19.33 155 ASN E N 1
ATOM 8093 C CA . ASN E 1 155 ? 44.091 21.070 63.411 1.00 22.76 155 ASN E CA 1
ATOM 8094 C C . ASN E 1 155 ? 43.690 21.851 62.169 1.00 22.50 155 ASN E C 1
ATOM 8095 O O . ASN E 1 155 ? 43.494 23.065 62.231 1.00 22.82 155 ASN E O 1
ATOM 8100 N N . ASP E 1 156 ? 43.562 21.157 61.042 1.00 22.35 156 ASP E N 1
ATOM 8101 C CA . ASP E 1 156 ? 43.178 21.818 59.802 1.00 23.08 156 ASP E CA 1
ATOM 8102 C C . ASP E 1 156 ? 41.826 22.505 59.939 1.00 20.45 156 ASP E C 1
ATOM 8103 O O . ASP E 1 156 ? 41.674 23.662 59.549 1.00 20.49 156 ASP E O 1
ATOM 8108 N N . LYS E 1 157 ? 40.843 21.804 60.496 1.00 17.48 157 LYS E N 1
ATOM 8109 C CA . LYS E 1 157 ? 39.529 22.410 60.650 1.00 16.56 157 LYS E CA 1
ATOM 8110 C C . LYS E 1 157 ? 39.551 23.480 61.732 1.00 14.95 157 LYS E C 1
ATOM 8111 O O . LYS E 1 157 ? 38.844 24.483 61.628 1.00 14.45 157 LYS E O 1
ATOM 8117 N N . ILE E 1 158 ? 40.364 23.279 62.766 1.00 13.24 158 ILE E N 1
ATOM 8118 C CA . ILE E 1 158 ? 40.456 24.273 63.830 1.00 13.95 158 ILE E CA 1
ATOM 8119 C C . ILE E 1 158 ? 40.944 25.579 63.219 1.00 13.89 158 ILE E C 1
ATOM 8120 O O . ILE E 1 158 ? 40.380 26.645 63.473 1.00 13.62 158 ILE E O 1
ATOM 8125 N N . GLU E 1 159 ? 41.994 25.492 62.407 1.00 14.92 159 GLU E N 1
ATOM 8126 C CA . GLU E 1 159 ? 42.554 26.677 61.766 1.00 17.34 159 GLU E CA 1
ATOM 8127 C C . GLU E 1 159 ? 41.530 27.340 60.855 1.00 16.04 159 GLU E C 1
ATOM 8128 O O . GLU E 1 159 ? 41.451 28.568 60.790 1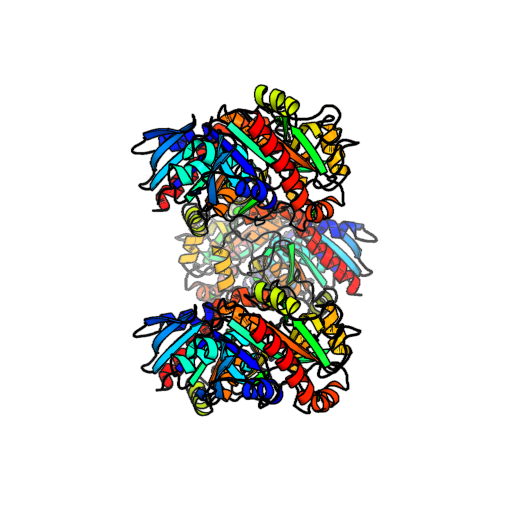.00 16.43 159 GLU E O 1
ATOM 8134 N N . ALA E 1 160 ? 40.741 26.528 60.157 1.00 14.31 160 ALA E N 1
ATOM 8135 C CA . ALA E 1 160 ? 39.721 27.063 59.258 1.00 13.49 160 ALA E CA 1
ATOM 8136 C C . ALA E 1 160 ? 38.676 27.843 60.052 1.00 12.94 160 ALA E C 1
ATOM 8137 O O . ALA E 1 160 ? 38.262 28.937 59.656 1.00 14.55 160 ALA E O 1
ATOM 8139 N N . ILE E 1 161 ? 38.249 27.276 61.175 1.00 12.67 161 ILE E N 1
ATOM 8140 C CA . ILE E 1 161 ? 37.255 27.930 62.014 1.00 11.22 161 ILE E CA 1
ATOM 8141 C C . ILE E 1 161 ? 37.825 29.234 62.581 1.00 12.73 161 ILE E C 1
ATOM 8142 O O . ILE E 1 161 ? 37.156 30.270 62.580 1.00 12.55 161 ILE E O 1
ATOM 8147 N N . LYS E 1 162 ? 39.072 29.187 63.039 1.00 12.67 162 LYS E N 1
ATOM 8148 C CA . LYS E 1 162 ? 39.712 30.377 63.592 1.00 14.11 162 LYS E CA 1
ATOM 8149 C C . LYS E 1 162 ? 39.898 31.472 62.548 1.00 14.95 162 LYS E C 1
ATOM 8150 O O . LYS E 1 162 ? 39.939 32.656 62.891 1.00 15.18 162 LYS E O 1
ATOM 8156 N N . SER E 1 163 ? 40.017 31.086 61.280 1.00 15.39 163 SER E N 1
ATOM 8157 C CA . SER E 1 163 ? 40.190 32.076 60.219 1.00 17.14 163 SER E CA 1
ATOM 8158 C C . SER E 1 163 ? 38.938 32.944 60.121 1.00 16.68 163 SER E C 1
ATOM 8159 O O . SER E 1 163 ? 39.011 34.105 59.725 1.00 18.49 163 SER E O 1
ATOM 8162 N N . HIS E 1 164 ? 37.791 32.373 60.486 1.00 15.34 164 HIS E N 1
ATOM 8163 C CA . HIS E 1 164 ? 36.525 33.097 60.450 1.00 15.19 164 HIS E CA 1
ATOM 8164 C C . HIS E 1 164 ? 36.201 33.726 61.804 1.00 15.35 164 HIS E C 1
ATOM 8165 O O . HIS E 1 164 ? 35.704 34.851 61.872 1.00 16.21 164 HIS E O 1
ATOM 8172 N N . PHE E 1 165 ? 36.475 32.989 62.879 1.00 13.50 165 PHE E N 1
ATOM 8173 C CA . PHE E 1 165 ? 36.221 33.466 64.239 1.00 12.62 165 PHE E CA 1
ATOM 8174 C C . PHE E 1 165 ? 37.479 33.275 65.082 1.00 13.20 165 PHE E C 1
ATOM 8175 O O . PHE E 1 165 ? 37.596 32.317 65.851 1.00 12.74 165 PHE E O 1
ATOM 8183 N N . PRO E 1 166 ? 38.441 34.199 64.953 1.00 13.21 166 PRO E N 1
ATOM 8184 C CA . PRO E 1 166 ? 39.692 34.106 65.709 1.00 13.20 166 PRO E CA 1
ATOM 8185 C C . PRO E 1 166 ? 39.573 34.010 67.227 1.00 12.99 166 PRO E C 1
ATOM 8186 O O . PRO E 1 166 ? 40.439 33.422 67.875 1.00 13.28 166 PRO E O 1
ATOM 8190 N N . GLU E 1 167 ? 38.501 34.558 67.790 1.00 11.66 167 GLU E N 1
ATOM 8191 C CA . GLU E 1 167 ? 38.314 34.529 69.239 1.00 11.68 167 GLU E CA 1
ATOM 8192 C C . GLU E 1 167 ? 37.547 33.322 69.780 1.00 10.67 167 GLU E C 1
ATOM 8193 O O . GLU E 1 167 ? 37.211 33.272 70.963 1.00 10.71 167 GLU E O 1
ATOM 8199 N N . VAL E 1 168 ? 37.281 32.342 68.925 1.00 9.78 168 VAL E N 1
ATOM 8200 C CA . VAL E 1 168 ? 36.547 31.156 69.365 1.00 10.34 168 VAL E CA 1
ATOM 8201 C C . VAL E 1 168 ? 37.298 30.424 70.483 1.00 11.03 168 VAL E C 1
ATOM 8202 O O . VAL E 1 168 ? 38.507 30.224 70.402 1.00 11.27 168 VAL E O 1
ATOM 8206 N N . LEU E 1 169 ? 36.573 30.027 71.525 1.00 10.32 169 LEU E N 1
ATOM 8207 C CA . LEU E 1 169 ? 37.181 29.317 72.647 1.00 8.73 169 LEU E CA 1
ATOM 8208 C C . LEU E 1 169 ? 36.960 27.817 72.556 1.00 8.69 169 LEU E C 1
ATOM 8209 O O . LEU E 1 169 ? 37.854 27.033 72.874 1.00 10.23 169 LEU E O 1
ATOM 8214 N N . ALA E 1 170 ? 35.761 27.427 72.136 1.00 9.24 170 ALA E N 1
ATOM 8215 C CA . ALA E 1 170 ? 35.408 26.014 72.024 1.00 9.43 170 ALA E CA 1
ATOM 8216 C C . ALA E 1 170 ? 34.425 25.796 70.879 1.00 10.25 170 ALA E C 1
ATOM 8217 O O . ALA E 1 170 ? 33.788 26.740 70.404 1.00 9.58 170 ALA E O 1
ATOM 8219 N N . VAL E 1 171 ? 34.300 24.544 70.447 1.00 10.13 171 VAL E N 1
ATOM 8220 C CA . VAL E 1 171 ? 33.395 24.196 69.353 1.00 9.70 171 VAL E CA 1
ATOM 8221 C C . VAL E 1 171 ? 32.507 23.014 69.720 1.00 11.19 171 VAL E C 1
ATOM 8222 O O . VAL E 1 171 ? 32.937 22.094 70.411 1.00 10.51 171 VAL E O 1
ATOM 8226 N N . GLU E 1 172 ? 31.261 23.051 69.265 1.00 11.31 172 GLU E N 1
ATOM 8227 C CA . GLU E 1 172 ? 30.336 21.958 69.527 1.00 12.66 172 GLU E CA 1
ATOM 8228 C C . GLU E 1 172 ? 29.276 21.863 68.441 1.00 12.22 172 GLU E C 1
ATOM 8229 O O . GLU E 1 172 ? 29.410 22.499 67.397 1.00 10.25 172 GLU E O 1
ATOM 8235 N N . MET E 1 173 ? 28.227 21.079 68.680 1.00 10.47 173 MET E N 1
ATOM 8236 C CA . MET E 1 173 ? 27.192 20.875 67.667 1.00 11.17 173 MET E CA 1
ATOM 8237 C C . MET E 1 173 ? 25.744 21.296 67.948 1.00 11.12 173 MET E C 1
ATOM 8238 O O . MET E 1 173 ? 24.860 20.994 67.143 1.00 12.84 173 MET E O 1
ATOM 8243 N N . GLU E 1 174 ? 25.483 21.991 69.050 1.00 12.23 174 GLU E N 1
ATOM 8244 C CA . GLU E 1 174 ? 24.106 22.404 69.342 1.00 11.46 174 GLU E CA 1
ATOM 8245 C C . GLU E 1 174 ? 23.947 23.821 69.872 1.00 11.27 174 GLU E C 1
ATOM 8246 O O . GLU E 1 174 ? 22.860 24.390 69.797 1.00 12.06 174 GLU E O 1
ATOM 8252 N N . GLY E 1 175 ? 25.028 24.369 70.421 1.00 11.27 175 GLY E N 1
ATOM 8253 C CA . GLY E 1 175 ? 24.996 25.697 71.007 1.00 11.60 175 GLY E CA 1
ATOM 8254 C C . GLY E 1 175 ? 24.271 26.786 70.237 1.00 9.90 175 GLY E C 1
ATOM 8255 O O . GLY E 1 175 ? 23.269 27.330 70.714 1.00 11.14 175 GLY E O 1
ATOM 8256 N N . ALA E 1 176 ? 24.783 27.124 69.059 1.00 9.96 176 ALA E N 1
ATOM 8257 C CA . ALA E 1 176 ? 24.172 28.166 68.246 1.00 10.12 176 ALA E CA 1
ATOM 8258 C C . ALA E 1 176 ? 22.791 27.771 67.735 1.00 10.71 176 ALA E C 1
ATOM 8259 O O . ALA E 1 176 ? 21.963 28.635 67.467 1.00 9.96 176 ALA E O 1
ATOM 8261 N N . ALA E 1 177 ? 22.538 26.472 67.588 1.00 10.30 177 ALA E N 1
ATOM 8262 C CA . ALA E 1 177 ? 21.227 26.025 67.116 1.00 9.76 177 ALA E CA 1
ATOM 8263 C C . ALA E 1 177 ? 20.192 26.333 68.186 1.00 9.81 177 ALA E C 1
ATOM 8264 O O . ALA E 1 177 ? 19.111 26.849 67.897 1.00 10.01 177 ALA E O 1
ATOM 8266 N N . ILE E 1 178 ? 20.535 26.021 69.431 1.00 9.30 178 ILE E N 1
ATOM 8267 C CA . ILE E 1 178 ? 19.644 26.276 70.550 1.00 9.03 178 ILE E CA 1
ATOM 8268 C C . ILE E 1 178 ? 19.488 27.788 70.724 1.00 9.13 178 ILE E C 1
ATOM 8269 O O . ILE E 1 178 ? 18.396 28.274 70.994 1.00 11.22 178 ILE E O 1
ATOM 8274 N N . ALA E 1 179 ? 20.581 28.526 70.554 1.00 10.17 179 ALA E N 1
ATOM 8275 C CA . ALA E 1 179 ? 20.535 29.982 70.689 1.00 9.45 179 ALA E CA 1
ATOM 8276 C C . ALA E 1 179 ? 19.706 30.607 69.568 1.00 11.13 179 ALA E C 1
ATOM 8277 O O . ALA E 1 179 ? 18.976 31.573 69.799 1.00 11.11 179 ALA E O 1
ATOM 8279 N N . GLN E 1 180 ? 19.823 30.066 68.355 1.00 11.28 180 GLN E N 1
ATOM 8280 C CA . GLN E 1 180 ? 19.052 30.589 67.228 1.00 11.61 180 GLN E CA 1
ATOM 8281 C C . GLN E 1 180 ? 17.570 30.378 67.502 1.00 12.15 180 GLN E C 1
ATOM 8282 O O . GLN E 1 180 ? 16.759 31.288 67.332 1.00 12.33 180 GLN E O 1
ATOM 8288 N N . ALA E 1 181 ? 17.225 29.162 67.918 1.00 11.67 181 ALA E N 1
ATOM 8289 C CA . ALA E 1 181 ? 15.844 28.813 68.223 1.00 13.04 181 ALA E CA 1
ATOM 8290 C C . ALA E 1 181 ? 15.299 29.691 69.339 1.00 14.16 181 ALA E C 1
ATOM 8291 O O . ALA E 1 181 ? 14.155 30.136 69.278 1.00 14.43 181 ALA E O 1
ATOM 8293 N N . ALA E 1 182 ? 16.122 29.940 70.355 1.00 13.09 182 ALA E N 1
ATOM 8294 C CA . ALA E 1 182 ? 15.713 30.780 71.477 1.00 13.85 182 ALA E CA 1
ATOM 8295 C C . ALA E 1 182 ? 15.479 32.206 70.986 1.00 14.16 182 ALA E C 1
ATOM 8296 O O . ALA E 1 182 ? 14.486 32.844 71.347 1.00 15.16 182 ALA E O 1
ATOM 8298 N N . HIS E 1 183 ? 16.398 32.695 70.158 1.00 14.42 183 HIS E N 1
ATOM 8299 C CA . HIS E 1 183 ? 16.310 34.044 69.603 1.00 16.59 183 HIS E CA 1
ATOM 8300 C C . HIS E 1 183 ? 15.023 34.217 68.800 1.00 16.47 183 HIS E C 1
ATOM 8301 O O . HIS E 1 183 ? 14.359 35.253 68.875 1.00 15.78 183 HIS E O 1
ATOM 8308 N N . THR E 1 184 ? 14.673 33.196 68.025 1.00 16.78 184 THR E N 1
ATOM 8309 C CA . THR E 1 184 ? 13.466 33.245 67.206 1.00 19.80 184 THR E CA 1
ATOM 8310 C C . THR E 1 184 ? 12.206 33.297 68.063 1.00 19.16 184 THR E C 1
ATOM 8311 O O . THR E 1 184 ? 11.172 33.810 67.633 1.00 20.32 184 THR E O 1
ATOM 8315 N N . LEU E 1 185 ? 12.296 32.766 69.277 1.00 18.38 185 LEU E N 1
ATOM 8316 C CA . LEU E 1 185 ? 11.156 32.741 70.185 1.00 19.00 185 LEU E CA 1
ATOM 8317 C C . LEU E 1 185 ? 11.245 33.840 71.237 1.00 18.82 185 LEU E C 1
ATOM 8318 O O . LEU E 1 185 ? 10.419 33.907 72.144 1.00 19.33 185 LEU E O 1
ATOM 8323 N N . ASN E 1 186 ? 12.254 34.694 71.103 1.00 19.02 186 ASN E N 1
ATOM 8324 C CA . ASN E 1 186 ? 12.476 35.793 72.035 1.00 20.95 186 ASN E CA 1
ATOM 8325 C C . ASN E 1 186 ? 12.613 35.293 73.473 1.00 20.75 186 ASN E C 1
ATOM 8326 O O . ASN E 1 186 ? 12.077 35.895 74.406 1.00 21.52 186 ASN E O 1
ATOM 8331 N N . LEU E 1 187 ? 13.330 34.188 73.650 1.00 18.17 187 LEU E N 1
ATOM 8332 C CA . LEU E 1 187 ? 13.544 33.626 74.978 1.00 17.92 187 LEU E CA 1
ATOM 8333 C C . LEU E 1 187 ? 15.021 33.736 75.344 1.00 16.40 187 LEU E C 1
ATOM 8334 O O . LEU E 1 187 ? 15.891 33.504 74.505 1.00 16.38 187 LEU E O 1
ATOM 8339 N N . PRO E 1 188 ? 15.321 34.107 76.598 1.00 15.78 188 PRO E N 1
ATOM 8340 C CA . PRO E 1 188 ? 16.716 34.230 77.028 1.00 15.87 188 PRO E CA 1
ATOM 8341 C C . PRO E 1 188 ? 17.410 32.874 76.989 1.00 14.68 188 PRO E C 1
ATOM 8342 O O . PRO E 1 188 ? 16.797 31.844 77.276 1.00 14.48 188 PRO E O 1
ATOM 8346 N N . VAL E 1 189 ? 18.689 32.877 76.634 1.00 13.44 189 VAL E N 1
ATOM 8347 C CA . VAL E 1 189 ? 19.438 31.631 76.542 1.00 12.91 189 VAL E CA 1
ATOM 8348 C C . VAL E 1 189 ? 20.822 31.735 77.163 1.00 12.88 189 VAL E C 1
ATOM 8349 O O 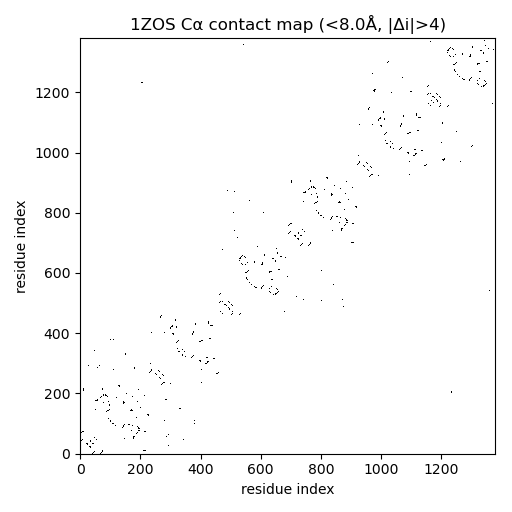. VAL E 1 189 ? 21.373 32.825 77.323 1.00 13.33 189 VAL E O 1
ATOM 8353 N N . LEU E 1 190 ? 21.367 30.582 77.528 1.00 11.56 190 LEU E N 1
ATOM 8354 C CA . LEU E 1 190 ? 22.707 30.495 78.082 1.00 12.09 190 LEU E CA 1
ATOM 8355 C C . LEU E 1 190 ? 23.269 29.148 77.644 1.00 10.91 190 LEU E C 1
ATOM 8356 O O . LEU E 1 190 ? 22.552 28.148 77.606 1.00 12.09 190 LEU E O 1
ATOM 8361 N N . VAL E 1 191 ? 24.541 29.130 77.279 1.00 9.94 191 VAL E N 1
ATOM 8362 C CA . VAL E 1 191 ? 25.175 27.888 76.874 1.00 10.11 191 VAL E CA 1
ATOM 8363 C C . VAL E 1 191 ? 26.412 27.690 77.733 1.00 10.51 191 VAL E C 1
ATOM 8364 O O . VAL E 1 191 ? 27.245 28.591 77.854 1.00 10.54 191 VAL E O 1
ATOM 8368 N N . ILE E 1 192 ? 26.505 26.510 78.341 1.00 9.20 192 ILE E N 1
ATOM 8369 C CA . ILE E 1 192 ? 27.624 26.137 79.205 1.00 10.81 192 ILE E CA 1
ATOM 8370 C C . ILE E 1 192 ? 28.162 24.807 78.687 1.00 10.51 192 ILE E C 1
ATOM 8371 O O . ILE E 1 192 ? 27.393 23.868 78.479 1.00 10.24 192 ILE E O 1
ATOM 8376 N N . ARG E 1 193 ? 29.471 24.723 78.473 1.00 10.07 193 ARG E N 1
ATOM 8377 C CA . ARG E 1 193 ? 30.082 23.483 77.989 1.00 11.10 193 ARG E CA 1
ATOM 8378 C C . ARG E 1 193 ? 31.412 23.223 78.680 1.00 12.51 193 ARG E C 1
ATOM 8379 O O . ARG E 1 193 ? 32.185 24.152 78.911 1.00 12.73 193 ARG E O 1
ATOM 8387 N N . ALA E 1 194 ? 31.674 21.958 79.007 1.00 10.92 194 ALA E N 1
ATOM 8388 C CA . ALA E 1 194 ? 32.942 21.576 79.624 1.00 11.12 194 ALA E CA 1
ATOM 8389 C C . ALA E 1 194 ? 33.745 20.904 78.510 1.00 10.20 194 ALA E C 1
ATOM 8390 O O . ALA E 1 194 ? 33.174 20.224 77.653 1.00 10.15 194 ALA E O 1
ATOM 8392 N N . MET E 1 195 ? 35.060 21.093 78.515 1.00 10.17 195 MET E N 1
ATOM 8393 C CA . MET E 1 195 ? 35.904 20.532 77.468 1.00 9.16 195 MET E CA 1
ATOM 8394 C C . MET E 1 195 ? 36.151 19.037 77.622 1.00 10.31 195 MET E C 1
ATOM 8395 O O . MET E 1 195 ? 36.702 18.576 78.623 1.00 11.70 195 MET E O 1
ATOM 8400 N N . SER E 1 196 ? 35.731 18.279 76.617 1.00 9.86 196 SER E N 1
ATOM 8401 C CA . SER E 1 196 ? 35.910 16.834 76.631 1.00 10.56 196 SER E CA 1
ATOM 8402 C C . SER E 1 196 ? 37.093 16.422 75.768 1.00 11.69 196 SER E C 1
ATOM 8403 O O . SER E 1 196 ? 37.561 15.286 75.852 1.00 12.80 196 SER E O 1
ATOM 8406 N N . ASP E 1 197 ? 37.580 17.347 74.944 1.00 10.20 197 ASP E N 1
ATOM 8407 C CA . ASP E 1 197 ? 38.680 17.042 74.034 1.00 10.18 197 ASP E CA 1
ATOM 8408 C C . ASP E 1 197 ? 39.325 18.308 73.483 1.00 10.46 197 ASP E C 1
ATOM 8409 O O . ASP E 1 197 ? 38.888 19.421 73.777 1.00 9.86 197 ASP E O 1
ATOM 8414 N N . ASN E 1 198 ? 40.352 18.117 72.662 1.00 10.46 198 ASN E N 1
ATOM 8415 C CA . ASN E 1 198 ? 41.091 19.218 72.061 1.00 11.58 198 ASN E CA 1
ATOM 8416 C C . ASN E 1 198 ? 40.754 19.459 70.590 1.00 9.76 198 ASN E C 1
ATOM 8417 O O . ASN E 1 198 ? 41.473 20.175 69.896 1.00 10.18 198 ASN E O 1
ATOM 8422 N N . ALA E 1 199 ? 39.658 18.865 70.123 1.00 10.26 199 ALA E N 1
ATOM 8423 C CA . ALA E 1 199 ? 39.211 19.040 68.741 1.00 10.99 199 ALA E CA 1
ATOM 8424 C C . ALA E 1 199 ? 40.291 18.753 67.701 1.00 11.44 199 ALA E C 1
ATOM 8425 O O . ALA E 1 199 ? 40.254 19.297 66.589 1.00 11.03 199 ALA E O 1
ATOM 8427 N N . ASN E 1 200 ? 41.238 17.888 68.054 1.00 12.24 200 ASN E N 1
ATOM 8428 C CA . ASN E 1 200 ? 42.330 17.531 67.156 1.00 12.21 200 ASN E CA 1
ATOM 8429 C C . ASN E 1 200 ? 42.180 16.083 66.698 1.00 10.76 200 ASN E C 1
ATOM 8430 O O . ASN E 1 200 ? 41.120 15.489 66.870 1.00 11.39 200 ASN E O 1
ATOM 8435 N N . HIS E 1 201 ? 43.232 15.514 66.116 1.00 12.05 201 HIS E N 1
ATOM 8436 C CA . HIS E 1 201 ? 43.167 14.138 65.624 1.00 13.07 201 HIS E CA 1
ATOM 8437 C C . HIS E 1 201 ? 42.721 13.128 66.681 1.00 12.31 201 HIS E C 1
ATOM 8438 O O . HIS E 1 201 ? 42.091 12.123 66.356 1.00 12.32 201 HIS E O 1
ATOM 8445 N N . GLU E 1 202 ? 43.036 13.403 67.943 1.00 12.62 202 GLU E N 1
ATOM 8446 C CA . GLU E 1 202 ? 42.685 12.503 69.037 1.00 12.68 202 GLU E CA 1
ATOM 8447 C C . GLU E 1 202 ? 41.310 12.795 69.647 1.00 12.98 202 GLU E C 1
ATOM 8448 O O . GLU E 1 202 ? 40.877 12.104 70.567 1.00 11.15 202 GLU E O 1
ATOM 8454 N N . ALA E 1 203 ? 40.621 13.803 69.118 1.00 11.22 203 ALA E N 1
ATOM 8455 C CA . ALA E 1 203 ? 39.317 14.204 69.646 1.00 11.61 203 ALA E CA 1
ATOM 8456 C C . ALA E 1 203 ? 38.275 13.115 69.889 1.00 9.97 203 ALA E C 1
ATOM 8457 O O . ALA E 1 203 ? 37.578 13.159 70.901 1.00 10.21 203 ALA E O 1
ATOM 8459 N N . ASN E 1 204 ? 38.139 12.149 68.982 1.00 10.50 204 ASN E N 1
ATOM 8460 C CA . ASN E 1 204 ? 37.125 11.121 69.199 1.00 10.90 204 ASN E CA 1
ATOM 8461 C C . ASN E 1 204 ? 37.444 10.277 70.431 1.00 10.15 204 ASN E C 1
ATOM 8462 O O . ASN E 1 204 ? 36.542 9.898 71.173 1.00 11.74 204 ASN E O 1
ATOM 8467 N N . ILE E 1 205 ? 38.727 10.007 70.656 1.00 9.73 205 ILE E N 1
ATOM 8468 C CA . ILE E 1 205 ? 39.144 9.215 71.810 1.00 10.72 205 ILE E CA 1
ATOM 8469 C C . ILE E 1 205 ? 38.962 10.007 73.104 1.00 10.19 205 ILE E C 1
ATOM 8470 O O . ILE E 1 205 ? 38.421 9.497 74.082 1.00 10.80 205 ILE E O 1
ATOM 8475 N N . PHE E 1 206 ? 39.411 11.256 73.122 1.00 11.14 206 PHE E N 1
ATOM 8476 C CA . PHE E 1 206 ? 39.234 12.056 74.323 1.00 10.75 206 PHE E CA 1
ATOM 8477 C C . PHE E 1 206 ? 37.749 12.229 74.629 1.00 10.87 206 PHE E C 1
ATOM 8478 O O . PHE E 1 206 ? 37.340 12.157 75.789 1.00 10.97 206 PHE E O 1
ATOM 8486 N N . PHE E 1 207 ? 36.936 12.448 73.596 1.00 10.37 207 PHE E N 1
ATOM 8487 C CA . PHE E 1 207 ? 35.503 12.585 73.816 1.00 10.88 207 PHE E CA 1
ATOM 8488 C C . PHE E 1 207 ? 34.953 11.312 74.462 1.00 10.98 207 PHE E C 1
ATOM 8489 O O . PHE E 1 207 ? 34.229 11.379 75.452 1.00 11.18 207 PHE E O 1
ATOM 8497 N N . ASP E 1 208 ? 35.291 10.156 73.894 1.00 12.37 208 ASP E N 1
ATOM 8498 C CA . ASP E 1 208 ? 34.814 8.885 74.441 1.00 12.79 208 ASP E CA 1
ATOM 8499 C C . ASP E 1 208 ? 35.221 8.720 75.901 1.00 12.17 208 ASP E C 1
ATOM 8500 O O . ASP E 1 208 ? 34.452 8.228 76.725 1.00 14.15 208 ASP E O 1
ATOM 8505 N N . GLU E 1 209 ? 36.439 9.141 76.211 1.00 11.71 209 GLU E N 1
ATOM 8506 C CA . GLU E 1 209 ? 36.976 9.013 77.558 1.00 12.13 209 GLU E CA 1
ATOM 8507 C C . GLU E 1 209 ? 36.451 10.016 78.573 1.00 12.59 209 GLU E C 1
ATOM 8508 O O . GLU E 1 209 ? 36.221 9.668 79.732 1.00 13.20 209 GLU E O 1
ATOM 8514 N N . PHE E 1 210 ? 36.247 11.256 78.138 1.00 11.93 210 PHE E N 1
ATOM 8515 C CA . PHE E 1 210 ? 35.822 12.307 79.052 1.00 12.41 210 PHE E CA 1
ATOM 8516 C C . PHE E 1 210 ? 34.379 12.788 79.011 1.00 12.65 210 PHE E C 1
ATOM 8517 O O . PHE E 1 210 ? 34.025 13.701 79.758 1.00 13.86 210 PHE E O 1
ATOM 8525 N N . ILE E 1 211 ? 33.540 12.189 78.175 1.00 13.09 211 ILE E N 1
ATOM 8526 C CA . ILE E 1 211 ? 32.156 12.647 78.100 1.00 12.08 211 ILE E CA 1
ATOM 8527 C C . ILE E 1 211 ? 31.444 12.614 79.453 1.00 13.00 211 ILE E C 1
ATOM 8528 O O . ILE E 1 211 ? 30.732 13.550 79.796 1.00 11.41 211 ILE E O 1
ATOM 8533 N N . ILE E 1 212 ? 31.634 11.555 80.234 1.00 13.37 212 ILE E N 1
ATOM 8534 C CA . ILE E 1 212 ? 30.973 11.492 81.536 1.00 14.20 212 ILE E CA 1
ATOM 8535 C C . ILE E 1 212 ? 31.463 12.614 82.454 1.00 13.84 212 ILE E C 1
ATOM 8536 O O . ILE E 1 212 ? 30.659 13.305 83.085 1.00 13.54 212 ILE E O 1
ATOM 8541 N N . GLU E 1 213 ? 32.781 12.795 82.520 1.00 14.45 213 GLU E N 1
ATOM 8542 C CA . GLU E 1 213 ? 33.385 13.834 83.357 1.00 16.15 213 GLU E CA 1
ATOM 8543 C C . GLU E 1 213 ? 32.987 15.233 82.896 1.00 14.60 213 GLU E C 1
ATOM 8544 O O . GLU E 1 213 ? 32.670 16.101 83.711 1.00 14.45 213 GLU E O 1
ATOM 8550 N N . ALA E 1 214 ? 33.018 15.453 81.586 1.00 13.94 214 ALA E N 1
ATOM 8551 C CA . ALA E 1 214 ? 32.657 16.752 81.029 1.00 13.14 214 ALA E CA 1
ATOM 8552 C C . ALA E 1 214 ? 31.185 17.040 81.309 1.00 12.67 214 ALA E C 1
ATOM 8553 O O . ALA E 1 214 ? 30.821 18.150 81.698 1.00 13.20 214 ALA E O 1
ATOM 8555 N N . GLY E 1 215 ? 30.342 16.033 81.117 1.00 11.29 215 GLY E N 1
ATOM 8556 C CA . GLY E 1 215 ? 28.924 16.209 81.368 1.00 12.16 215 GLY E CA 1
ATOM 8557 C C . GLY E 1 215 ? 28.674 16.630 82.805 1.00 13.58 215 GLY E C 1
ATOM 8558 O O . GLY E 1 215 ? 27.847 17.503 83.077 1.00 12.56 215 GLY E O 1
ATOM 8559 N N . ARG E 1 216 ? 29.404 16.011 83.727 1.00 13.32 216 ARG E N 1
ATOM 8560 C CA . ARG E 1 216 ? 29.263 16.308 85.145 1.00 15.44 216 ARG E CA 1
ATOM 8561 C C . ARG E 1 216 ? 29.714 17.722 85.495 1.00 14.64 216 ARG E C 1
ATOM 8562 O O . ARG E 1 216 ? 28.987 18.462 86.157 1.00 16.31 216 ARG E O 1
ATOM 8570 N N . ARG E 1 217 ? 30.912 18.092 85.051 1.00 13.67 217 ARG E N 1
ATOM 8571 C CA . ARG E 1 217 ? 31.461 19.420 85.333 1.00 13.12 217 ARG E CA 1
ATOM 8572 C C . ARG E 1 217 ? 30.574 20.545 84.811 1.00 12.31 217 ARG E C 1
ATOM 8573 O O . ARG E 1 217 ? 30.351 21.540 85.505 1.00 13.12 217 ARG E O 1
ATOM 8581 N N . SER E 1 218 ? 30.073 20.398 83.589 1.00 12.28 218 SER E N 1
ATOM 8582 C CA . SER E 1 218 ? 29.201 21.417 83.008 1.00 11.26 218 SER E CA 1
ATOM 8583 C C . SER E 1 218 ? 27.925 21.519 83.852 1.00 10.55 218 SER E C 1
ATOM 8584 O O . SER E 1 218 ? 27.455 22.619 84.163 1.00 11.30 218 SER E O 1
ATOM 8587 N N . ALA E 1 219 ? 27.379 20.366 84.230 1.00 11.70 219 ALA E N 1
ATOM 8588 C CA . ALA E 1 219 ? 26.169 20.323 85.042 1.00 12.67 219 ALA E CA 1
ATOM 8589 C C . ALA E 1 219 ? 26.404 20.909 86.435 1.00 12.98 219 ALA E C 1
ATOM 8590 O O . ALA E 1 219 ? 25.519 21.548 87.006 1.00 13.51 219 ALA E O 1
ATOM 8592 N N . GLN E 1 220 ? 27.595 20.694 86.986 1.00 13.61 220 GLN E N 1
ATOM 8593 C CA . GLN E 1 220 ? 27.903 21.224 88.312 1.00 15.23 220 GLN E CA 1
ATOM 8594 C C . GLN E 1 220 ? 27.899 22.748 88.284 1.00 15.32 220 GLN E C 1
ATOM 8595 O O . GLN E 1 220 ? 27.409 23.392 89.211 1.00 15.77 220 GLN E O 1
ATOM 8601 N N . VAL E 1 221 ? 28.456 23.322 87.222 1.00 14.17 221 VAL E N 1
ATOM 8602 C CA . VAL E 1 221 ? 28.483 24.774 87.090 1.00 14.18 221 VAL E CA 1
ATOM 8603 C C . VAL E 1 221 ? 27.055 25.286 86.936 1.00 15.33 221 VAL E C 1
ATOM 8604 O O . VAL E 1 221 ? 26.691 26.312 87.515 1.00 15.16 221 VAL E O 1
ATOM 8608 N N . LEU E 1 222 ? 26.240 24.567 86.167 1.00 13.64 222 LEU E N 1
ATOM 8609 C CA . LEU E 1 222 ? 24.856 24.976 85.966 1.00 14.34 222 LEU E CA 1
ATOM 8610 C C . LEU E 1 222 ? 24.094 24.904 87.285 1.00 16.21 222 LEU E C 1
ATOM 8611 O O . LEU E 1 222 ? 23.268 25.763 87.586 1.00 16.19 222 LEU E O 1
ATOM 8616 N N . LEU E 1 223 ? 24.385 23.876 88.076 1.00 17.63 223 LEU E N 1
ATOM 8617 C CA . LEU E 1 223 ? 23.724 23.696 89.363 1.00 18.99 223 LEU E CA 1
ATOM 8618 C C . LEU E 1 223 ? 24.050 24.867 90.286 1.00 19.00 223 LEU E C 1
ATOM 8619 O O . LEU E 1 223 ? 23.162 25.429 90.926 1.00 18.79 223 LEU E O 1
ATOM 8624 N N . ALA E 1 224 ? 25.327 25.229 90.347 1.00 18.05 224 ALA E N 1
ATOM 8625 C CA . ALA E 1 224 ? 25.763 26.338 91.187 1.00 19.44 224 ALA E CA 1
ATOM 8626 C C . ALA E 1 224 ? 25.061 27.609 90.723 1.00 19.45 224 ALA E C 1
ATOM 8627 O O . ALA E 1 224 ? 24.560 28.389 91.534 1.00 19.82 224 ALA E O 1
ATOM 8629 N N . PHE E 1 225 ? 25.022 27.807 89.410 1.00 18.58 225 PHE E N 1
ATOM 8630 C CA . PHE E 1 225 ? 24.369 28.974 88.827 1.00 19.01 225 PHE E CA 1
ATOM 8631 C C . PHE E 1 225 ? 22.898 29.069 89.238 1.00 19.82 225 PHE E C 1
ATOM 8632 O O . PHE E 1 225 ? 22.447 30.113 89.712 1.00 19.80 225 PHE E O 1
ATOM 8640 N N . LEU E 1 226 ? 22.152 27.981 89.064 1.00 19.64 226 LEU E N 1
ATOM 8641 C CA . LEU E 1 226 ? 20.734 27.970 89.416 1.00 21.27 226 LEU E CA 1
ATOM 8642 C C . LEU E 1 226 ? 20.483 28.264 90.891 1.00 22.69 226 LEU E C 1
ATOM 8643 O O . LEU E 1 226 ? 19.485 28.892 91.243 1.00 22.31 226 LEU E O 1
ATOM 8648 N N . LYS E 1 227 ? 21.386 27.810 91.752 1.00 23.79 227 LYS E N 1
ATOM 8649 C CA . LYS E 1 227 ? 21.239 28.050 93.181 1.00 26.25 227 LYS E CA 1
ATOM 8650 C C . LYS E 1 227 ? 21.416 29.530 93.512 1.00 26.86 227 LYS E C 1
ATOM 8651 O O . LYS E 1 227 ? 20.813 30.035 94.456 1.00 26.66 227 LYS E O 1
ATOM 8657 N N . ALA E 1 228 ? 22.232 30.225 92.724 1.00 27.07 228 ALA E N 1
ATOM 8658 C CA . ALA E 1 228 ? 22.491 31.643 92.956 1.00 28.83 228 ALA E CA 1
ATOM 8659 C C . ALA E 1 228 ? 21.552 32.573 92.189 1.00 30.54 228 ALA E C 1
ATOM 8660 O O . ALA E 1 228 ? 21.309 33.705 92.612 1.00 30.43 228 ALA E O 1
ATOM 8662 N N . LEU E 1 229 ? 21.029 32.099 91.064 1.00 31.34 229 LEU E N 1
ATOM 8663 C CA . LEU E 1 229 ? 20.132 32.901 90.239 1.00 32.83 229 LEU E CA 1
ATOM 8664 C C . LEU E 1 229 ? 18.943 33.436 91.033 1.00 35.54 229 LEU E C 1
ATOM 8665 O O . LEU E 1 229 ? 18.755 34.650 91.146 1.00 36.13 229 LEU E O 1
ATOM 8670 N N . ASP E 1 230 ? 18.141 32.524 91.572 1.00 37.37 230 ASP E N 1
ATOM 8671 C CA . ASP E 1 230 ? 16.965 32.887 92.361 1.00 40.64 230 ASP E CA 1
ATOM 8672 C C . ASP E 1 230 ? 15.901 33.606 91.530 1.00 41.61 230 ASP E C 1
ATOM 8673 O O . ASP E 1 230 ? 16.157 33.884 90.339 1.00 42.75 230 ASP E O 1
ATOM 8676 N N . MET F 1 1 ? -5.610 11.108 55.869 1.00 38.33 1 MET F N 1
ATOM 8677 C CA . MET F 1 1 ? -4.601 11.426 56.919 1.00 37.25 1 MET F CA 1
ATOM 8678 C C . MET F 1 1 ? -4.401 12.933 57.043 1.00 34.84 1 MET F C 1
ATOM 8679 O O . MET F 1 1 ? -4.923 13.709 56.242 1.00 35.61 1 MET F O 1
ATOM 8684 N N . LYS F 1 2 ? -3.635 13.338 58.052 1.00 31.49 2 LYS F N 1
ATOM 8685 C CA . LYS F 1 2 ? -3.355 14.749 58.295 1.00 27.57 2 LYS F CA 1
ATOM 8686 C C . LYS F 1 2 ? -1.920 15.040 57.858 1.00 25.24 2 LYS F C 1
ATOM 8687 O O . LYS F 1 2 ? -0.969 14.511 58.433 1.00 24.32 2 LYS F O 1
ATOM 8693 N N . ILE F 1 3 ? -1.768 15.886 56.844 1.00 21.59 3 ILE F N 1
ATOM 8694 C CA . ILE F 1 3 ? -0.445 16.202 56.316 1.00 19.45 3 ILE F CA 1
ATOM 8695 C C . ILE F 1 3 ? 0.086 17.586 56.675 1.00 18.55 3 ILE F C 1
ATOM 8696 O O . ILE F 1 3 ? -0.569 18.599 56.426 1.00 19.18 3 ILE F O 1
ATOM 8701 N N . GLY F 1 4 ? 1.283 17.620 57.253 1.00 16.72 4 GLY F N 1
ATOM 8702 C CA . GLY F 1 4 ? 1.901 18.889 57.589 1.00 15.51 4 GLY F CA 1
ATOM 8703 C C . GLY F 1 4 ? 2.752 19.284 56.394 1.00 15.48 4 GLY F C 1
ATOM 8704 O O . GLY F 1 4 ? 3.609 18.511 55.962 1.00 15.77 4 GLY F O 1
ATOM 8705 N N . ILE F 1 5 ? 2.517 20.473 55.849 1.00 14.51 5 ILE F N 1
ATOM 8706 C CA . ILE F 1 5 ? 3.264 20.941 54.687 1.00 14.53 5 ILE F CA 1
ATOM 8707 C C . ILE F 1 5 ? 4.132 22.136 55.065 1.00 15.23 5 ILE F C 1
ATOM 8708 O O . ILE F 1 5 ? 3.630 23.148 55.553 1.00 15.61 5 ILE F O 1
ATOM 8713 N N . ILE F 1 6 ? 5.437 22.005 54.828 1.00 13.44 6 ILE F N 1
ATOM 8714 C CA . ILE F 1 6 ? 6.413 23.041 55.173 1.00 13.95 6 ILE F CA 1
ATOM 8715 C C . ILE F 1 6 ? 7.089 23.719 53.981 1.00 13.02 6 ILE F C 1
ATOM 8716 O O . ILE F 1 6 ? 7.535 23.053 53.051 1.00 13.26 6 ILE F O 1
ATOM 8721 N N . ALA F 1 7 ? 7.171 25.045 54.033 1.00 11.23 7 ALA F N 1
ATOM 8722 C CA . ALA F 1 7 ? 7.842 25.833 53.003 1.00 12.09 7 ALA F CA 1
ATOM 8723 C C . ALA F 1 7 ? 8.740 26.804 53.769 1.00 12.45 7 ALA F C 1
ATOM 8724 O O . ALA F 1 7 ? 8.313 27.396 54.758 1.00 14.17 7 ALA F O 1
ATOM 8726 N N . ALA F 1 8 ? 9.983 26.959 53.330 1.00 11.41 8 ALA F N 1
ATOM 8727 C CA . ALA F 1 8 ? 10.910 27.848 54.024 1.00 12.15 8 ALA F CA 1
ATOM 8728 C C . ALA F 1 8 ? 10.540 29.324 53.915 1.00 12.22 8 ALA F C 1
ATOM 8729 O O . ALA F 1 8 ? 10.637 30.067 54.894 1.00 13.36 8 ALA F O 1
ATOM 8731 N N . MET F 1 9 ? 10.118 29.744 52.727 1.00 11.84 9 MET F N 1
ATOM 8732 C CA . MET F 1 9 ? 9.773 31.144 52.486 1.00 13.37 9 MET F CA 1
ATOM 8733 C C . MET F 1 9 ? 8.323 31.352 52.053 1.00 13.04 9 MET F C 1
ATOM 8734 O O . MET F 1 9 ? 7.675 30.434 51.555 1.00 13.97 9 MET F O 1
ATOM 8739 N N . PRO F 1 10 ? 7.796 32.577 52.237 1.00 14.00 10 PRO F N 1
ATOM 8740 C CA . PRO F 1 10 ? 6.411 32.866 51.858 1.00 15.95 10 PRO F CA 1
ATOM 8741 C C . PRO F 1 10 ? 6.074 32.586 50.396 1.00 15.78 10 PRO F C 1
ATOM 8742 O O . PRO F 1 10 ? 4.971 32.134 50.088 1.00 17.42 10 PRO F O 1
ATOM 8746 N N . GLU F 1 11 ? 7.025 32.847 49.503 1.00 15.80 11 GLU F N 1
ATOM 8747 C CA . GLU F 1 11 ? 6.823 32.618 48.079 1.00 15.95 11 GLU F CA 1
ATOM 8748 C C . GLU F 1 11 ? 6.558 31.149 47.780 1.00 16.53 11 GLU F C 1
ATOM 8749 O O . GLU F 1 11 ? 5.939 30.816 46.771 1.00 17.95 11 GLU F O 1
ATOM 8755 N N . GLU F 1 12 ? 7.026 30.271 48.660 1.00 15.16 12 GLU F N 1
ATOM 8756 C CA . GLU F 1 12 ? 6.863 28.834 48.464 1.00 14.99 12 GLU F CA 1
ATOM 8757 C C . GLU F 1 12 ? 5.592 28.270 49.097 1.00 14.88 12 GLU F C 1
ATOM 8758 O O . GLU F 1 12 ? 5.251 27.103 48.881 1.00 14.70 12 GLU F O 1
ATOM 8764 N N . LEU F 1 13 ? 4.882 29.094 49.866 1.00 16.37 13 LEU F N 1
ATOM 8765 C CA . LEU F 1 13 ? 3.656 28.640 50.520 1.00 15.72 13 LEU F CA 1
ATOM 8766 C C . LEU F 1 13 ? 2.397 29.331 49.988 1.00 16.95 13 LEU F C 1
ATOM 8767 O O . LEU F 1 13 ? 1.296 28.800 50.114 1.00 17.24 13 LEU F O 1
ATOM 8772 N N . ALA F 1 14 ? 2.571 30.509 49.398 1.00 18.41 14 ALA F N 1
ATOM 8773 C CA . ALA F 1 14 ? 1.457 31.301 48.874 1.00 20.66 14 ALA F CA 1
ATOM 8774 C C . ALA F 1 14 ? 0.432 30.527 48.045 1.00 20.83 14 ALA F C 1
ATOM 8775 O O . ALA F 1 14 ? -0.764 30.555 48.339 1.00 21.91 14 ALA F O 1
ATOM 8777 N N . TYR F 1 15 ? 0.899 29.844 47.006 1.00 22.02 15 TYR F N 1
ATOM 8778 C CA . TYR F 1 15 ? 0.012 29.081 46.132 1.00 23.33 15 TYR F CA 1
ATOM 8779 C C . TYR F 1 15 ? -0.859 28.088 46.901 1.00 23.43 15 TYR F C 1
ATOM 8780 O O . TYR F 1 15 ? -2.049 27.946 46.620 1.00 23.22 15 TYR F O 1
ATOM 8789 N N . LEU F 1 16 ? -0.267 27.400 47.871 1.00 21.99 16 LEU F N 1
ATOM 8790 C CA . LEU F 1 16 ? -1.006 26.418 48.656 1.00 22.56 16 LEU F CA 1
ATOM 8791 C C . LEU F 1 16 ? -2.059 27.055 49.559 1.00 23.34 16 LEU F C 1
ATOM 8792 O O . LEU F 1 16 ? -3.160 26.524 49.710 1.00 23.49 16 LEU F O 1
ATOM 8797 N N . VAL F 1 17 ? -1.721 28.190 50.161 1.00 22.57 17 VAL F N 1
ATOM 8798 C CA . VAL F 1 17 ? -2.668 28.878 51.029 1.00 23.17 17 VAL F CA 1
ATOM 8799 C C . VAL F 1 17 ? -3.867 29.327 50.196 1.00 23.77 17 VAL F C 1
ATOM 8800 O O . VAL F 1 17 ? -5.008 29.275 50.654 1.00 23.78 17 VAL F O 1
ATOM 8804 N N . GLN F 1 18 ? -3.599 29.753 48.965 1.00 25.44 18 GLN F N 1
ATOM 8805 C CA . GLN F 1 18 ? -4.649 30.218 48.062 1.00 27.37 18 GLN F CA 1
ATOM 8806 C C . GLN F 1 18 ? -5.559 29.090 47.593 1.00 27.81 18 GLN F C 1
ATOM 8807 O O . GLN F 1 18 ? -6.667 29.337 47.116 1.00 28.89 18 GLN F O 1
ATOM 8813 N N . HIS F 1 19 ? -5.090 27.854 47.724 1.00 26.61 19 HIS F N 1
ATOM 8814 C CA . HIS F 1 19 ? -5.870 26.693 47.313 1.00 26.68 19 HIS F CA 1
ATOM 8815 C C . HIS F 1 19 ? -6.285 25.847 48.512 1.00 26.49 19 HIS F C 1
ATOM 8816 O O . HIS F 1 19 ? -6.592 24.663 48.376 1.00 26.78 19 HIS F O 1
ATOM 8823 N N . LEU F 1 20 ? -6.295 26.467 49.688 1.00 26.21 20 LEU F N 1
ATOM 8824 C CA . LEU F 1 20 ? -6.670 25.783 50.920 1.00 27.24 20 LEU F CA 1
ATOM 8825 C C . LEU F 1 20 ? -8.167 25.929 51.185 1.00 28.45 20 LEU F C 1
ATOM 8826 O O . LEU F 1 20 ? -8.678 27.043 51.290 1.00 28.16 20 LEU F O 1
ATOM 8831 N N . ASP F 1 21 ? -8.866 24.803 51.294 1.00 30.47 21 ASP F N 1
ATOM 8832 C CA . ASP F 1 21 ? -10.302 24.825 51.555 1.00 32.28 21 ASP F CA 1
ATOM 8833 C C . ASP F 1 21 ? -10.555 24.856 53.056 1.00 33.11 21 ASP F C 1
ATOM 8834 O O . ASP F 1 21 ? -9.747 24.349 53.836 1.00 33.23 21 ASP F O 1
ATOM 8839 N N . ASN F 1 22 ? -11.672 25.455 53.462 1.00 33.88 22 ASN F N 1
ATOM 8840 C CA . ASN F 1 22 ? -12.014 25.537 54.878 1.00 34.69 22 ASN F CA 1
ATOM 8841 C C . ASN F 1 22 ? -10.837 26.133 55.645 1.00 34.83 22 ASN F C 1
ATOM 8842 O O . ASN F 1 22 ? -10.526 25.710 56.760 1.00 34.41 22 ASN F O 1
ATOM 8847 N N . THR F 1 23 ? -10.193 27.120 55.033 1.00 35.39 23 THR F N 1
ATOM 8848 C CA . THR F 1 23 ? -9.031 27.782 55.615 1.00 36.53 23 THR F CA 1
ATOM 8849 C C . THR F 1 23 ? -9.271 28.427 56.975 1.00 36.27 23 THR F C 1
ATOM 8850 O O . THR F 1 23 ? -10.273 29.108 57.195 1.00 36.18 23 THR F O 1
ATOM 8854 N N . GLN F 1 24 ? -8.324 28.201 57.879 1.00 35.94 24 GLN F N 1
ATOM 8855 C CA . GLN F 1 24 ? -8.355 28.758 59.225 1.00 35.72 24 GLN F CA 1
ATOM 8856 C C . GLN F 1 24 ? -6.907 28.957 59.654 1.00 34.75 24 GLN F C 1
ATOM 8857 O O . GLN F 1 24 ? -6.011 28.276 59.156 1.00 33.39 24 GLN F O 1
ATOM 8863 N N . GLU F 1 25 ? -6.674 29.891 60.570 1.00 34.37 25 GLU F N 1
ATOM 8864 C CA . GLU F 1 25 ? -5.320 30.169 61.026 1.00 34.14 25 GLU F CA 1
ATOM 8865 C C . GLU F 1 25 ? -5.151 30.082 62.538 1.00 33.21 25 GLU F C 1
ATOM 8866 O O . GLU F 1 25 ? -5.967 30.601 63.301 1.00 33.24 25 GLU F O 1
ATOM 8872 N N . GLN F 1 26 ? -4.084 29.410 62.957 1.00 31.49 26 GLN F N 1
ATOM 8873 C CA . GLN F 1 26 ? -3.764 29.253 64.371 1.00 30.60 26 GLN F CA 1
ATOM 8874 C C . GLN F 1 26 ? -2.336 29.725 64.590 1.00 29.29 26 GLN F C 1
ATOM 8875 O O . GLN F 1 26 ? -1.421 29.301 63.880 1.00 28.31 26 GLN F O 1
ATOM 8881 N N . VAL F 1 27 ? -2.144 30.607 65.563 1.00 27.01 27 VAL F N 1
ATOM 8882 C CA . VAL F 1 27 ? -0.812 31.112 65.860 1.00 25.90 27 VAL F CA 1
ATOM 8883 C C . VAL F 1 27 ? -0.158 30.266 66.944 1.00 24.77 27 VAL F C 1
ATOM 8884 O O . VAL F 1 27 ? -0.696 30.120 68.041 1.00 24.12 27 VAL F O 1
ATOM 8888 N N . VAL F 1 28 ? 0.996 29.694 66.617 1.00 22.76 28 VAL F N 1
ATOM 8889 C CA . VAL F 1 28 ? 1.747 28.871 67.554 1.00 21.50 28 VAL F CA 1
ATOM 8890 C C . VAL F 1 28 ? 3.175 29.404 67.566 1.00 20.75 28 VAL F C 1
ATOM 8891 O O . VAL F 1 28 ? 3.815 29.508 66.520 1.00 18.58 28 VAL F O 1
ATOM 8895 N N . LEU F 1 29 ? 3.661 29.750 68.753 1.00 19.41 29 LEU F N 1
ATOM 8896 C CA . LEU F 1 29 ? 5.002 30.299 68.908 1.00 19.84 29 LEU F CA 1
ATOM 8897 C C . LEU F 1 29 ? 5.198 31.494 67.980 1.00 19.64 29 LEU F C 1
ATOM 8898 O O . LEU F 1 29 ? 6.263 31.673 67.389 1.00 18.66 29 LEU F O 1
ATOM 8903 N N . GLY F 1 30 ? 4.149 32.302 67.851 1.00 19.84 30 GLY F N 1
ATOM 8904 C CA . GLY F 1 30 ? 4.215 33.494 67.023 1.00 20.77 30 GLY F CA 1
ATOM 8905 C C . GLY F 1 30 ? 4.147 33.313 65.519 1.00 21.55 30 GLY F C 1
ATOM 8906 O O . GLY F 1 30 ? 4.188 34.298 64.781 1.00 24.60 30 GLY F O 1
ATOM 8907 N N . ASN F 1 31 ? 4.037 32.072 65.055 1.00 20.37 31 ASN F N 1
ATOM 8908 C CA . ASN F 1 31 ? 3.972 31.797 63.622 1.00 19.32 31 ASN F CA 1
ATOM 8909 C C . ASN F 1 31 ? 2.569 31.312 63.255 1.00 19.17 31 ASN F C 1
ATOM 8910 O O . ASN F 1 31 ? 1.894 30.662 64.059 1.00 18.05 31 ASN F O 1
ATOM 8915 N N . THR F 1 32 ? 2.138 31.630 62.039 1.00 19.14 32 THR F N 1
ATOM 8916 C CA . THR F 1 32 ? 0.810 31.248 61.575 1.00 19.64 32 THR F CA 1
ATOM 8917 C C . THR F 1 32 ? 0.758 29.880 60.916 1.00 18.64 32 THR F C 1
ATOM 8918 O O . THR F 1 32 ? 1.445 29.627 59.926 1.00 20.00 32 THR F O 1
ATOM 8922 N N . TYR F 1 33 ? -0.059 28.998 61.477 1.00 18.11 33 TYR F N 1
ATOM 8923 C CA . TYR F 1 33 ? -0.244 27.669 60.918 1.00 18.63 33 TYR F CA 1
ATOM 8924 C C . TYR F 1 33 ? -1.622 27.654 60.264 1.00 20.28 33 TYR F C 1
ATOM 8925 O O . TYR F 1 33 ? -2.634 27.918 60.916 1.00 20.80 33 TYR F O 1
ATOM 8934 N N . HIS F 1 34 ? -1.648 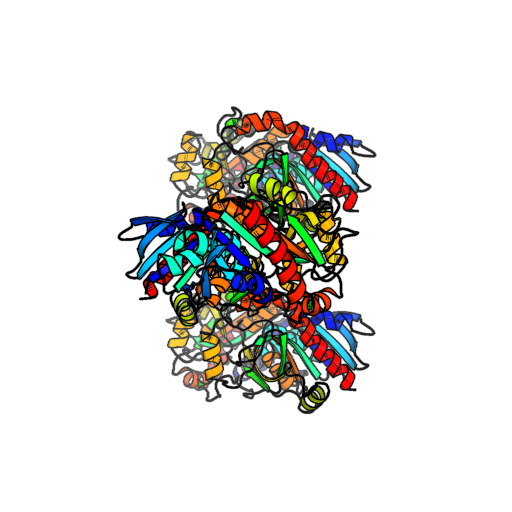27.365 58.967 1.00 19.91 34 HIS F N 1
ATOM 8935 C CA . HIS F 1 34 ? -2.890 27.341 58.200 1.00 21.13 34 HIS F CA 1
ATOM 8936 C C . HIS F 1 34 ? -3.502 25.948 58.185 1.00 21.26 34 HIS F C 1
ATOM 8937 O O . HIS F 1 34 ? -2.890 25.002 57.691 1.00 21.39 34 HIS F O 1
ATOM 8944 N N . THR F 1 35 ? -4.712 25.819 58.720 1.00 21.46 35 THR F N 1
ATOM 8945 C CA . THR F 1 35 ? -5.381 24.526 58.741 1.00 22.50 35 THR F CA 1
ATOM 8946 C C . THR F 1 35 ? -6.542 24.490 57.751 1.00 22.83 35 THR F C 1
ATOM 8947 O O . THR F 1 35 ? -7.117 25.521 57.410 1.00 22.40 35 THR F O 1
ATOM 8951 N N . GLY F 1 36 ? -6.876 23.292 57.290 1.00 23.20 36 GLY F N 1
ATOM 8952 C CA . GLY F 1 36 ? -7.961 23.136 56.340 1.00 24.28 36 GLY F CA 1
ATOM 8953 C C . GLY F 1 36 ? -7.773 21.867 55.539 1.00 24.67 36 GLY F C 1
ATOM 8954 O O . GLY F 1 36 ? -7.156 20.916 56.016 1.00 23.31 36 GLY F O 1
ATOM 8955 N N . THR F 1 37 ? -8.300 21.841 54.320 1.00 26.06 37 THR F N 1
ATOM 8956 C CA . THR F 1 37 ? -8.166 20.664 53.476 1.00 27.19 37 THR F CA 1
ATOM 8957 C C . THR F 1 37 ? -7.755 21.013 52.055 1.00 28.26 37 THR F C 1
ATOM 8958 O O . THR F 1 37 ? -7.946 22.138 51.590 1.00 27.64 37 THR F O 1
ATOM 8962 N N . ILE F 1 38 ? -7.179 20.028 51.379 1.00 29.64 38 ILE F N 1
ATOM 8963 C CA . ILE F 1 38 ? -6.752 20.160 49.997 1.00 31.67 38 ILE F CA 1
ATOM 8964 C C . ILE F 1 38 ? -7.071 18.823 49.344 1.00 32.89 38 ILE F C 1
ATOM 8965 O O . ILE F 1 38 ? -6.480 17.801 49.691 1.00 32.94 38 ILE F O 1
ATOM 8970 N N . ALA F 1 39 ? -8.021 18.831 48.415 1.00 34.73 39 ALA F N 1
ATOM 8971 C CA . ALA F 1 39 ? -8.427 17.611 47.730 1.00 35.41 39 ALA F CA 1
ATOM 8972 C C . ALA F 1 39 ? -8.866 16.560 48.745 1.00 36.23 39 ALA F C 1
ATOM 8973 O O . ALA F 1 39 ? -8.463 15.400 48.665 1.00 37.54 39 ALA F O 1
ATOM 8975 N N . SER F 1 40 ? -9.682 16.989 49.705 1.00 36.52 40 SER F N 1
ATOM 8976 C CA . SER F 1 40 ? -10.221 16.124 50.753 1.00 37.96 40 SER F CA 1
ATOM 8977 C C . SER F 1 40 ? -9.233 15.707 51.842 1.00 37.42 40 SER F C 1
ATOM 8978 O O . SER F 1 40 ? -9.628 15.080 52.826 1.00 38.34 40 SER F O 1
ATOM 8981 N N . HIS F 1 41 ? -7.956 16.040 51.677 1.00 36.14 41 HIS F N 1
ATOM 8982 C CA . HIS F 1 41 ? -6.964 15.682 52.689 1.00 34.62 41 HIS F CA 1
ATOM 8983 C C . HIS F 1 41 ? -6.790 16.814 53.693 1.00 32.53 41 HIS F C 1
ATOM 8984 O O . HIS F 1 41 ? -6.627 17.969 53.308 1.00 32.33 41 HIS F O 1
ATOM 8991 N N . GLU F 1 42 ? -6.825 16.480 54.979 1.00 30.91 42 GLU F N 1
ATOM 8992 C CA . GLU F 1 42 ? -6.644 17.484 56.023 1.00 30.02 42 GLU F CA 1
ATOM 8993 C C . GLU F 1 42 ? -5.168 17.880 56.017 1.00 27.16 42 GLU F C 1
ATOM 8994 O O . GLU F 1 42 ? -4.290 17.017 55.970 1.00 27.05 42 GLU F O 1
ATOM 9000 N N . VAL F 1 43 ? -4.896 19.180 56.056 1.00 24.81 43 VAL F N 1
ATOM 9001 C CA . VAL F 1 43 ? -3.518 19.660 56.045 1.00 22.48 43 VAL F CA 1
ATOM 9002 C C . VAL F 1 43 ? -3.272 20.827 56.990 1.00 21.30 43 VAL F C 1
ATOM 9003 O O . VAL F 1 43 ? -4.203 21.483 57.459 1.00 20.12 43 VAL F O 1
ATOM 9007 N N . VAL F 1 44 ? -1.995 21.071 57.262 1.00 18.78 44 VAL F N 1
ATOM 9008 C CA . VAL F 1 44 ? -1.572 22.178 58.104 1.00 18.99 44 VAL F CA 1
ATOM 9009 C C . VAL F 1 44 ? -0.384 22.776 57.364 1.00 18.46 44 VAL F C 1
ATOM 9010 O O . VAL F 1 44 ? 0.631 22.105 57.164 1.00 18.02 44 VAL F O 1
ATOM 9014 N N . LEU F 1 45 ? -0.526 24.026 56.938 1.00 17.21 45 LEU F N 1
ATOM 9015 C CA . LEU F 1 45 ? 0.524 24.711 56.197 1.00 16.60 45 LEU F CA 1
ATOM 9016 C C . LEU F 1 45 ? 1.308 25.662 57.088 1.00 16.68 45 LEU F C 1
ATOM 9017 O O . LEU F 1 45 ? 0.732 26.350 57.930 1.00 15.45 45 LEU F O 1
ATOM 9022 N N . VAL F 1 46 ? 2.622 25.706 56.889 1.00 15.81 46 VAL F N 1
ATOM 9023 C CA . VAL F 1 46 ? 3.465 26.599 57.670 1.00 15.16 46 VAL F CA 1
ATOM 9024 C C . VAL F 1 46 ? 4.723 27.047 56.933 1.00 15.03 46 VAL F C 1
ATOM 9025 O O . VAL F 1 46 ? 5.332 26.281 56.180 1.00 14.90 46 VAL F O 1
ATOM 9029 N N . GLU F 1 47 ? 5.076 28.312 57.143 1.00 15.16 47 GLU F N 1
ATOM 9030 C CA . GLU F 1 47 ? 6.280 28.911 56.583 1.00 14.80 47 GLU F CA 1
ATOM 9031 C C . GLU F 1 47 ? 7.242 28.797 57.763 1.00 14.91 47 GLU F C 1
ATOM 9032 O O . GLU F 1 47 ? 7.110 29.521 58.751 1.00 14.71 47 GLU F O 1
ATOM 9038 N N . SER F 1 48 ? 8.201 27.886 57.657 1.00 14.06 48 SER F N 1
ATOM 9039 C CA . SER F 1 48 ? 9.142 27.628 58.741 1.00 13.40 48 SER F CA 1
ATOM 9040 C C . SER F 1 48 ? 10.280 28.619 58.931 1.00 13.72 48 SER F C 1
ATOM 9041 O O . SER F 1 48 ? 10.706 28.877 60.059 1.00 14.08 48 SER F O 1
ATOM 9044 N N . GLY F 1 49 ? 10.768 29.170 57.827 1.00 12.76 49 GLY F N 1
ATOM 9045 C CA . GLY F 1 49 ? 11.915 30.051 57.888 1.00 12.19 49 GLY F CA 1
ATOM 9046 C C . GLY F 1 49 ? 13.025 29.220 57.260 1.00 11.79 49 GLY F C 1
ATOM 9047 O O . GLY F 1 49 ? 12.872 28.009 57.101 1.00 12.73 49 GLY F O 1
ATOM 9048 N N . ILE F 1 50 ? 14.145 29.851 56.933 1.00 11.72 50 ILE F N 1
ATOM 9049 C CA . ILE F 1 50 ? 15.254 29.177 56.265 1.00 11.00 50 ILE F CA 1
ATOM 9050 C C . ILE F 1 50 ? 16.239 28.426 57.160 1.00 11.01 50 ILE F C 1
ATOM 9051 O O . ILE F 1 50 ? 16.574 28.884 58.250 1.00 10.11 50 ILE F O 1
ATOM 9056 N N . GLY F 1 51 ? 16.694 27.266 56.689 1.00 10.07 51 GLY F N 1
ATOM 9057 C CA . GLY F 1 51 ? 17.691 26.522 57.440 1.00 10.46 51 GLY F CA 1
ATOM 9058 C C . GLY F 1 51 ? 17.270 25.303 58.232 1.00 10.41 51 GLY F C 1
ATOM 9059 O O . GLY F 1 51 ? 16.088 25.033 58.414 1.00 9.53 51 GLY F O 1
ATOM 9060 N N . LYS F 1 52 ? 18.268 24.569 58.715 1.00 11.06 52 LYS F N 1
ATOM 9061 C CA . LYS F 1 52 ? 18.033 23.356 59.487 1.00 9.73 52 LYS F CA 1
ATOM 9062 C C . LYS F 1 52 ? 17.233 23.591 60.760 1.00 10.98 52 LYS F C 1
ATOM 9063 O O . LYS F 1 52 ? 16.272 22.873 61.038 1.00 9.78 52 LYS F O 1
ATOM 9069 N N . VAL F 1 53 ? 17.642 24.585 61.542 1.00 9.71 53 VAL F N 1
ATOM 9070 C CA . VAL F 1 53 ? 16.973 24.874 62.804 1.00 9.87 53 VAL F CA 1
ATOM 9071 C C . VAL F 1 53 ? 15.514 25.287 62.639 1.00 9.39 53 VAL F C 1
ATOM 9072 O O . VAL F 1 53 ? 14.628 24.727 63.286 1.00 9.95 53 VAL F O 1
ATOM 9076 N N . MET F 1 54 ? 15.252 26.249 61.764 1.00 9.46 54 MET F N 1
ATOM 9077 C CA . MET F 1 54 ? 13.879 26.710 61.582 1.00 9.98 54 MET F CA 1
ATOM 9078 C C . MET F 1 54 ? 12.955 25.609 61.060 1.00 11.06 54 MET F C 1
ATOM 9079 O O . MET F 1 54 ? 11.846 25.417 61.572 1.00 10.53 54 MET F O 1
ATOM 9084 N N . SER F 1 55 ? 13.402 24.875 60.049 1.00 11.08 55 SER F N 1
ATOM 9085 C CA . SER F 1 55 ? 12.560 23.816 59.508 1.00 11.25 55 SER F CA 1
ATOM 9086 C C . SER F 1 55 ? 12.341 22.701 60.533 1.00 12.66 55 SER F C 1
ATOM 9087 O O . SER F 1 55 ? 11.243 22.147 60.626 1.00 13.65 55 SER F O 1
ATOM 9090 N N . ALA F 1 56 ? 13.375 22.380 61.307 1.00 10.78 56 ALA F N 1
ATOM 9091 C CA . ALA F 1 56 ? 13.263 21.339 62.328 1.00 12.51 56 ALA F CA 1
ATOM 9092 C C . ALA F 1 56 ? 12.212 21.728 63.367 1.00 12.69 56 ALA F C 1
ATOM 9093 O O . ALA F 1 56 ? 11.415 20.896 63.803 1.00 12.51 56 ALA F O 1
ATOM 9095 N N . MET F 1 57 ? 12.212 22.994 63.770 1.00 12.36 57 MET F N 1
ATOM 9096 C CA . MET F 1 57 ? 11.240 23.452 64.751 1.00 14.46 57 MET F CA 1
ATOM 9097 C C . MET F 1 57 ? 9.825 23.275 64.220 1.00 13.61 57 MET F C 1
ATOM 9098 O O . MET F 1 57 ? 8.933 22.860 64.955 1.00 14.26 57 MET F O 1
ATOM 9103 N N . SER F 1 58 ? 9.624 23.582 62.943 1.00 14.40 58 SER F N 1
ATOM 9104 C CA . SER F 1 58 ? 8.298 23.456 62.349 1.00 14.30 58 SER F CA 1
ATOM 9105 C C . SER F 1 58 ? 7.807 22.012 62.398 1.00 14.18 58 SER F C 1
ATOM 9106 O O . SER F 1 58 ? 6.628 21.763 62.658 1.00 14.82 58 SER F O 1
ATOM 9109 N N . VAL F 1 59 ? 8.703 21.059 62.160 1.00 14.45 59 VAL F N 1
ATOM 9110 C CA . VAL F 1 59 ? 8.313 19.652 62.203 1.00 14.37 59 VAL F CA 1
ATOM 9111 C C . VAL F 1 59 ? 7.862 19.263 63.610 1.00 15.25 59 VAL F C 1
ATOM 9112 O O . VAL F 1 59 ? 6.833 18.606 63.785 1.00 15.21 59 VAL F O 1
ATOM 9116 N N . ALA F 1 60 ? 8.628 19.682 64.613 1.00 13.71 60 ALA F N 1
ATOM 9117 C CA . ALA F 1 60 ? 8.303 19.368 66.003 1.00 14.74 60 ALA F CA 1
ATOM 9118 C C . ALA F 1 60 ? 6.922 19.892 66.390 1.00 14.99 60 ALA F C 1
ATOM 9119 O O . ALA F 1 60 ? 6.143 19.201 67.047 1.00 15.13 60 ALA F O 1
ATOM 9121 N N . ILE F 1 61 ? 6.621 21.119 65.982 1.00 14.63 61 ILE F N 1
ATOM 9122 C CA . ILE F 1 61 ? 5.334 21.723 66.291 1.00 16.02 61 ILE F CA 1
ATOM 9123 C C . ILE F 1 61 ? 4.206 21.022 65.535 1.00 16.50 61 ILE F C 1
ATOM 9124 O O . ILE F 1 61 ? 3.137 20.775 66.094 1.00 16.47 61 ILE F O 1
ATOM 9129 N N . LEU F 1 62 ? 4.441 20.699 64.267 1.00 16.15 62 LEU F N 1
ATOM 9130 C CA . LEU F 1 62 ? 3.424 20.019 63.468 1.00 16.83 62 LEU F CA 1
ATOM 9131 C C . LEU F 1 62 ? 3.093 18.649 64.055 1.00 18.50 62 LEU F C 1
ATOM 9132 O O . LEU F 1 62 ? 1.928 18.250 64.108 1.00 18.08 62 LEU F O 1
ATOM 9137 N N . ALA F 1 63 ? 4.119 17.935 64.508 1.00 18.15 63 ALA F N 1
ATOM 9138 C CA . ALA F 1 63 ? 3.931 16.605 65.077 1.00 19.56 63 ALA F CA 1
ATOM 9139 C C . ALA F 1 63 ? 3.287 16.611 66.461 1.00 21.33 63 ALA F C 1
ATOM 9140 O O . ALA F 1 63 ? 2.388 15.814 66.738 1.00 22.08 63 ALA F O 1
ATOM 9142 N N . ASP F 1 64 ? 3.736 17.508 67.332 1.00 21.55 64 ASP F N 1
ATOM 9143 C CA . ASP F 1 64 ? 3.196 17.558 68.685 1.00 23.07 64 ASP F CA 1
ATOM 9144 C C . ASP F 1 64 ? 1.932 18.394 68.849 1.00 22.91 64 ASP F C 1
ATOM 9145 O O . ASP F 1 64 ? 0.944 17.921 69.411 1.00 25.06 64 ASP F O 1
ATOM 9150 N N . HIS F 1 65 ? 1.956 19.629 68.359 1.00 21.44 65 HIS F N 1
ATOM 9151 C CA . HIS F 1 65 ? 0.807 20.517 68.488 1.00 21.52 65 HIS F CA 1
ATOM 9152 C C . HIS F 1 65 ? -0.364 20.137 67.579 1.00 21.59 65 HIS F C 1
ATOM 9153 O O . HIS F 1 65 ? -1.516 20.180 68.003 1.00 22.44 65 HIS F O 1
ATOM 9160 N N . PHE F 1 66 ? -0.076 19.759 66.338 1.00 21.08 66 PHE F N 1
ATOM 9161 C CA . PHE F 1 66 ? -1.141 19.398 65.406 1.00 21.00 66 PHE F CA 1
ATOM 9162 C C . PHE F 1 66 ? -1.300 17.904 65.144 1.00 21.98 66 PHE F C 1
ATOM 9163 O O . PHE F 1 66 ? -2.229 17.488 64.454 1.00 21.75 66 PHE F O 1
ATOM 9171 N N . GLN F 1 67 ? -0.395 17.101 65.692 1.00 21.77 67 GLN F N 1
ATOM 9172 C CA . GLN F 1 67 ? -0.458 15.652 65.529 1.00 23.18 67 GLN F CA 1
ATOM 9173 C C . GLN F 1 67 ? -0.604 15.207 64.073 1.00 22.95 67 GLN F C 1
ATOM 9174 O O . GLN F 1 67 ? -1.455 14.370 63.758 1.00 22.38 67 GLN F O 1
ATOM 9180 N N . VAL F 1 68 ? 0.218 15.755 63.184 1.00 21.93 68 VAL F N 1
ATOM 9181 C CA . VAL F 1 68 ? 0.146 15.364 61.780 1.00 20.10 68 VAL F CA 1
ATOM 9182 C C . VAL F 1 68 ? 0.623 13.923 61.626 1.00 20.58 68 VAL F C 1
ATOM 9183 O O . VAL F 1 68 ? 1.365 13.412 62.469 1.00 20.78 68 VAL F O 1
ATOM 9187 N N . ASP F 1 69 ? 0.181 13.268 60.556 1.00 19.72 69 ASP F N 1
ATOM 9188 C CA . ASP F 1 69 ? 0.545 11.881 60.296 1.00 20.89 69 ASP F CA 1
ATOM 9189 C C . ASP F 1 69 ? 1.639 11.760 59.243 1.00 19.16 69 ASP F C 1
ATOM 9190 O O . ASP F 1 69 ? 2.226 10.695 59.071 1.00 20.33 69 ASP F O 1
ATOM 9195 N N . ALA F 1 70 ? 1.902 12.853 58.534 1.00 18.98 70 ALA F N 1
ATOM 9196 C CA . ALA F 1 70 ? 2.926 12.856 57.498 1.00 17.51 70 ALA F CA 1
ATOM 9197 C C . ALA F 1 70 ? 3.450 14.269 57.287 1.00 17.71 70 ALA F C 1
ATOM 9198 O O . ALA F 1 70 ? 2.846 15.239 57.741 1.00 16.23 70 ALA F O 1
ATOM 9200 N N . LEU F 1 71 ? 4.577 14.374 56.592 1.00 16.29 71 LEU F N 1
ATOM 9201 C CA . LEU F 1 71 ? 5.199 15.664 56.333 1.00 16.42 71 LEU F CA 1
ATOM 9202 C C . LEU F 1 71 ? 5.631 15.799 54.884 1.00 15.28 71 LEU F C 1
ATOM 9203 O O . LEU F 1 71 ? 6.174 14.866 54.299 1.00 15.05 71 LEU F O 1
ATOM 9208 N N . ILE F 1 72 ? 5.380 16.966 54.306 1.00 14.84 72 ILE F N 1
ATOM 9209 C CA . ILE F 1 72 ? 5.775 17.230 52.931 1.00 14.86 72 ILE F CA 1
ATOM 9210 C C . ILE F 1 72 ? 6.412 18.607 52.859 1.00 14.91 72 ILE F C 1
ATOM 9211 O O . ILE F 1 72 ? 5.869 19.585 53.376 1.00 15.86 72 ILE F O 1
ATOM 9216 N N . ASN F 1 73 ? 7.576 18.672 52.231 1.00 13.71 73 ASN F N 1
ATOM 9217 C CA . ASN F 1 73 ? 8.290 19.927 52.079 1.00 13.96 73 ASN F CA 1
ATOM 9218 C C . ASN F 1 73 ? 8.242 20.327 50.609 1.00 13.73 73 ASN F C 1
ATOM 9219 O O . ASN F 1 73 ? 8.386 19.485 49.721 1.00 13.38 73 ASN F O 1
ATOM 9224 N N . THR F 1 74 ? 8.004 21.610 50.361 1.00 11.62 74 THR F N 1
ATOM 9225 C CA . THR F 1 74 ? 7.942 22.136 49.007 1.00 12.93 74 THR F CA 1
ATOM 9226 C C . THR F 1 74 ? 8.728 23.444 48.960 1.00 13.27 74 THR F C 1
ATOM 9227 O O . THR F 1 74 ? 8.805 24.169 49.956 1.00 13.15 74 THR F O 1
ATOM 9231 N N . GLY F 1 75 ? 9.325 23.735 47.809 1.00 13.38 75 GLY F N 1
ATOM 9232 C CA . GLY F 1 75 ? 10.088 24.962 47.686 1.00 13.52 75 GLY F CA 1
ATOM 9233 C C . GLY F 1 75 ? 11.070 25.003 46.536 1.00 13.41 75 GLY F C 1
ATOM 9234 O O . GLY F 1 75 ? 10.914 24.305 45.531 1.00 13.15 75 GLY F O 1
ATOM 9235 N N . SER F 1 76 ? 12.095 25.834 46.700 1.00 12.92 76 SER F N 1
ATOM 9236 C CA . SER F 1 76 ? 13.125 26.022 45.690 1.00 12.29 76 SER F CA 1
ATOM 9237 C C . SER F 1 76 ? 14.410 25.286 46.044 1.00 13.16 76 SER F C 1
ATOM 9238 O O . SER F 1 76 ? 14.621 24.885 47.187 1.00 13.03 76 SER F O 1
ATOM 9241 N N . ALA F 1 77 ? 15.266 25.117 45.045 1.00 12.04 77 ALA F N 1
ATOM 9242 C CA . ALA F 1 77 ? 16.547 24.458 45.230 1.00 12.94 77 ALA F CA 1
ATOM 9243 C C . ALA F 1 77 ? 17.455 24.804 44.061 1.00 12.13 77 ALA F C 1
ATOM 9244 O O . ALA F 1 77 ? 17.002 25.340 43.043 1.00 12.28 77 ALA F O 1
ATOM 9246 N N . GLY F 1 78 ? 18.740 24.509 44.217 1.00 11.97 78 GLY F N 1
ATOM 9247 C CA . GLY F 1 78 ? 19.692 24.784 43.159 1.00 12.72 78 GLY F CA 1
ATOM 9248 C C . GLY F 1 78 ? 19.986 23.520 42.372 1.00 13.29 78 GLY F C 1
ATOM 9249 O O . GLY F 1 78 ? 20.263 22.467 42.954 1.00 12.46 78 GLY F O 1
ATOM 9250 N N . ALA F 1 79 ? 19.930 23.623 41.048 1.00 12.84 79 ALA F N 1
ATOM 9251 C CA . ALA F 1 79 ? 20.194 22.482 40.177 1.00 12.64 79 ALA F CA 1
ATOM 9252 C C . ALA F 1 79 ? 21.695 22.249 40.061 1.00 14.04 79 ALA F C 1
ATOM 9253 O O . ALA F 1 79 ? 22.450 23.173 39.763 1.00 14.82 79 ALA F O 1
ATOM 9255 N N . VAL F 1 80 ? 22.133 21.016 40.289 1.00 13.07 80 VAL F N 1
ATOM 9256 C CA . VAL F 1 80 ? 23.555 20.709 40.202 1.00 15.10 80 VAL F CA 1
ATOM 9257 C C . VAL F 1 80 ? 23.906 19.609 39.206 1.00 15.37 80 VAL F C 1
ATOM 9258 O O . VAL F 1 80 ? 25.028 19.562 38.709 1.00 15.81 80 VAL F O 1
ATOM 9262 N N . ALA F 1 81 ? 22.956 18.726 38.911 1.00 17.49 81 ALA F N 1
ATOM 9263 C CA . ALA F 1 81 ? 23.210 17.650 37.957 1.00 19.00 81 ALA F CA 1
ATOM 9264 C C . ALA F 1 81 ? 23.144 18.202 36.543 1.00 19.39 81 ALA F C 1
ATOM 9265 O O . ALA F 1 81 ? 22.254 18.985 36.217 1.00 19.49 81 ALA F O 1
ATOM 9267 N N . GLU F 1 82 ? 24.091 17.792 35.706 1.00 21.69 82 GLU F N 1
ATOM 9268 C CA . GLU F 1 82 ? 24.136 18.243 34.319 1.00 23.72 82 GLU F CA 1
ATOM 9269 C C . GLU F 1 82 ? 22.830 17.905 33.609 1.00 22.72 82 GLU F C 1
ATOM 9270 O O . GLU F 1 82 ? 22.368 16.764 33.656 1.00 22.40 82 GLU F O 1
ATOM 9276 N N . GLY F 1 83 ? 22.233 18.896 32.957 1.00 22.27 83 GLY F N 1
ATOM 9277 C CA . GLY F 1 83 ? 20.997 18.654 32.237 1.00 20.70 83 GLY F CA 1
ATOM 9278 C C . GLY F 1 83 ? 19.736 19.151 32.915 1.00 20.51 83 GLY F C 1
ATOM 9279 O O . GLY F 1 83 ? 18.727 19.370 32.245 1.00 22.64 83 GLY F O 1
ATOM 9280 N N . ILE F 1 84 ? 19.772 19.317 34.235 1.00 18.71 84 ILE F N 1
ATOM 9281 C CA . ILE F 1 84 ? 18.602 19.805 34.957 1.00 17.82 84 ILE F CA 1
ATOM 9282 C C . ILE F 1 84 ? 18.523 21.308 34.745 1.00 18.73 84 ILE F C 1
ATOM 9283 O O . ILE F 1 84 ? 19.485 22.032 34.994 1.00 19.20 84 ILE F O 1
ATOM 9288 N N . ALA F 1 85 ? 17.370 21.770 34.281 1.00 17.63 85 ALA F N 1
ATOM 9289 C CA . ALA F 1 85 ? 17.191 23.184 33.998 1.00 18.49 85 ALA F CA 1
ATOM 9290 C C . ALA F 1 85 ? 16.453 23.954 35.080 1.00 17.07 85 ALA F C 1
ATOM 9291 O O . ALA F 1 85 ? 15.743 23.384 35.909 1.00 15.04 85 ALA F O 1
ATOM 9293 N N . VAL F 1 86 ? 16.649 25.267 35.070 1.00 17.47 86 VAL F N 1
ATOM 9294 C CA . VAL F 1 86 ? 15.972 26.148 36.004 1.00 16.11 86 VAL F CA 1
ATOM 9295 C C . VAL F 1 86 ? 14.491 25.970 35.680 1.00 16.28 86 VAL F C 1
ATOM 9296 O O . VAL F 1 86 ? 14.108 25.931 34.511 1.00 18.72 86 VAL F O 1
ATOM 9300 N N . GLY F 1 87 ? 13.664 25.824 36.707 1.00 14.80 87 GLY F N 1
ATOM 9301 C CA . GLY F 1 87 ? 12.244 25.636 36.475 1.00 14.85 87 GLY F CA 1
ATOM 9302 C C . GLY F 1 87 ? 11.830 24.177 36.559 1.00 14.33 87 GLY F C 1
ATOM 9303 O O . GLY F 1 87 ? 10.646 23.876 36.702 1.00 15.52 87 GLY F O 1
ATOM 9304 N N . ASP F 1 88 ? 12.795 23.267 36.460 1.00 14.58 88 ASP F N 1
ATOM 9305 C CA . ASP F 1 88 ? 12.492 21.839 36.559 1.00 14.02 88 ASP F CA 1
ATOM 9306 C C . ASP F 1 88 ? 12.102 21.510 37.998 1.00 14.54 88 ASP F C 1
ATOM 9307 O O . ASP F 1 88 ? 12.434 22.246 38.923 1.00 14.93 88 ASP F O 1
ATOM 9312 N N . VAL F 1 89 ? 11.398 20.401 38.185 1.00 13.79 89 VAL F N 1
ATOM 9313 C CA . VAL F 1 89 ? 10.992 19.984 39.519 1.00 13.02 89 VAL F CA 1
ATOM 9314 C C . VAL F 1 89 ? 11.694 18.681 39.872 1.00 14.44 89 VAL F C 1
ATOM 9315 O O . VAL F 1 89 ? 11.731 17.747 39.070 1.00 14.47 89 VAL F O 1
ATOM 9319 N N . VAL F 1 90 ? 12.265 18.636 41.072 1.00 12.05 90 VAL F N 1
ATOM 9320 C CA . VAL F 1 90 ? 12.957 17.445 41.543 1.00 11.97 90 VAL F CA 1
ATOM 9321 C C . VAL F 1 90 ? 12.204 16.874 42.734 1.00 11.95 90 VAL F C 1
ATOM 9322 O O . VAL F 1 90 ? 11.941 17.578 43.715 1.00 12.08 90 VAL F O 1
ATOM 9326 N N . ILE F 1 91 ? 11.820 15.608 42.626 1.00 12.70 91 ILE F N 1
ATOM 9327 C CA . ILE F 1 91 ? 11.145 14.932 43.719 1.00 13.56 91 ILE F CA 1
ATOM 9328 C C . ILE F 1 91 ? 12.259 14.104 44.336 1.00 13.24 91 ILE F C 1
ATOM 9329 O O . ILE F 1 91 ? 12.936 13.339 43.644 1.00 12.73 91 ILE F O 1
ATOM 9334 N N . ALA F 1 92 ? 12.475 14.275 45.631 1.00 11.98 92 ALA F N 1
ATOM 9335 C CA . ALA F 1 92 ? 13.542 13.551 46.299 1.00 12.55 92 ALA F CA 1
ATOM 9336 C C . ALA F 1 92 ? 13.102 12.171 46.755 1.00 13.93 92 ALA F C 1
ATOM 9337 O O . ALA F 1 92 ? 12.159 12.047 47.537 1.00 16.33 92 ALA F O 1
ATOM 9339 N N . ASP F 1 93 ? 13.758 11.130 46.250 1.00 13.77 93 ASP F N 1
ATOM 9340 C CA . ASP F 1 93 ? 13.420 9.793 46.711 1.00 14.66 93 ASP F CA 1
ATOM 9341 C C . ASP F 1 93 ? 14.267 9.549 47.958 1.00 14.19 93 ASP F C 1
ATOM 9342 O O . ASP F 1 93 ? 13.914 8.743 48.808 1.00 15.34 93 ASP F O 1
ATOM 9347 N N . LYS F 1 94 ? 15.377 10.279 48.063 1.00 13.78 94 LYS F N 1
ATOM 9348 C CA . LYS F 1 94 ? 16.272 10.191 49.219 1.00 14.61 94 LYS F CA 1
ATOM 9349 C C . LYS F 1 94 ? 16.902 11.554 49.483 1.00 13.18 94 LYS F C 1
ATOM 9350 O O . LYS F 1 94 ? 17.024 12.380 48.569 1.00 11.61 94 LYS F O 1
ATOM 9356 N N . LEU F 1 95 ? 17.295 11.780 50.734 1.00 11.46 95 LEU F N 1
ATOM 9357 C CA . LEU F 1 95 ? 17.934 13.029 51.134 1.00 12.80 95 LEU F CA 1
ATOM 9358 C C . LEU F 1 95 ? 19.120 12.744 52.037 1.00 12.30 95 LEU F C 1
ATOM 9359 O O . LEU F 1 95 ? 19.139 11.749 52.761 1.00 12.71 95 LEU F O 1
ATOM 9364 N N . ALA F 1 96 ? 20.118 13.614 51.978 1.00 9.89 96 ALA F N 1
ATOM 9365 C CA . ALA F 1 96 ? 21.300 13.459 52.816 1.00 9.93 96 ALA F CA 1
ATOM 9366 C C . ALA F 1 96 ? 21.948 14.815 52.998 1.00 10.68 96 ALA F C 1
ATOM 9367 O O . ALA F 1 96 ? 21.739 15.716 52.190 1.00 10.40 96 ALA F O 1
ATOM 9369 N N . TYR F 1 97 ? 22.721 14.962 54.068 1.00 10.40 97 TYR F N 1
ATOM 9370 C CA . TYR F 1 97 ? 23.428 16.212 54.327 1.00 9.89 97 TYR F CA 1
ATOM 9371 C C . TYR F 1 97 ? 24.745 16.216 53.578 1.00 10.19 97 TYR F C 1
ATOM 9372 O O . TYR F 1 97 ? 25.465 15.219 53.577 1.00 10.14 97 TYR F O 1
ATOM 9381 N N . HIS F 1 98 ? 25.073 17.338 52.946 1.00 9.34 98 HIS F N 1
ATOM 9382 C CA . HIS F 1 98 ? 26.341 17.426 52.244 1.00 9.83 98 HIS F CA 1
ATOM 9383 C C . HIS F 1 98 ? 27.373 18.169 53.087 1.00 9.01 98 HIS F C 1
ATOM 9384 O O . HIS F 1 98 ? 28.549 18.211 52.730 1.00 9.72 98 HIS F O 1
ATOM 9391 N N . ASP F 1 99 ? 26.938 18.712 54.223 1.00 8.78 99 ASP F N 1
ATOM 9392 C CA . ASP F 1 99 ? 27.819 19.497 55.089 1.00 9.91 99 ASP F CA 1
ATOM 9393 C C . ASP F 1 99 ? 28.049 18.941 56.491 1.00 10.72 99 ASP F C 1
ATOM 9394 O O . ASP F 1 99 ? 28.412 19.684 57.405 1.00 11.35 99 ASP F O 1
ATOM 9399 N N . VAL F 1 100 ? 27.860 17.637 56.651 1.00 9.38 100 VAL F N 1
ATOM 9400 C CA . VAL F 1 100 ? 28.025 16.988 57.947 1.00 9.70 100 VAL F CA 1
ATOM 9401 C C . VAL F 1 100 ? 29.258 16.087 57.974 1.00 10.49 100 VAL F C 1
ATOM 9402 O O . VAL F 1 100 ? 29.416 15.214 57.116 1.00 11.59 100 VAL F O 1
ATOM 9406 N N . ASP F 1 101 ? 30.135 16.309 58.953 1.00 10.17 101 ASP F N 1
ATOM 9407 C CA . ASP F 1 101 ? 31.339 15.497 59.089 1.00 11.31 101 ASP F CA 1
ATOM 9408 C C . ASP F 1 101 ? 31.554 15.033 60.523 1.00 11.64 101 ASP F C 1
ATOM 9409 O O . ASP F 1 101 ? 32.066 15.779 61.365 1.00 11.29 101 ASP F O 1
ATOM 9414 N N . VAL F 1 102 ? 31.140 13.799 60.789 1.00 11.27 102 VAL F N 1
ATOM 9415 C CA . VAL F 1 102 ? 31.305 13.175 62.100 1.00 11.16 102 VAL F CA 1
ATOM 9416 C C . VAL F 1 102 ? 32.082 11.888 61.817 1.00 12.27 102 VAL F C 1
ATOM 9417 O O . VAL F 1 102 ? 31.947 10.882 62.522 1.00 13.03 102 VAL F O 1
ATOM 9421 N N . THR F 1 103 ? 32.910 11.943 60.778 1.00 11.51 103 THR F N 1
ATOM 9422 C CA . THR F 1 103 ? 33.701 10.786 60.362 1.00 12.63 103 THR F CA 1
ATOM 9423 C C . THR F 1 103 ? 34.773 10.334 61.351 1.00 12.99 103 THR F C 1
ATOM 9424 O O . THR F 1 103 ? 35.281 9.219 61.242 1.00 14.36 103 THR F O 1
ATOM 9428 N N . ALA F 1 104 ? 35.124 11.179 62.316 1.00 12.38 104 ALA F N 1
ATOM 9429 C CA . ALA F 1 104 ? 36.145 10.792 63.286 1.00 13.91 104 ALA F CA 1
ATOM 9430 C C . ALA F 1 104 ? 35.683 9.601 64.121 1.00 13.84 104 ALA F C 1
ATOM 9431 O O . ALA F 1 104 ? 36.501 8.892 64.713 1.00 14.62 104 ALA F O 1
ATOM 9433 N N . PHE F 1 105 ? 34.371 9.380 64.156 1.00 14.22 105 PHE F N 1
ATOM 9434 C CA . PHE F 1 105 ? 33.782 8.275 64.910 1.00 15.01 105 PHE F CA 1
ATOM 9435 C C . PHE F 1 105 ? 33.463 7.073 64.031 1.00 16.15 105 PHE F C 1
ATOM 9436 O O . PHE F 1 105 ? 32.956 6.059 64.518 1.00 18.28 105 PHE F O 1
ATOM 9444 N N . GLY F 1 106 ? 33.743 7.186 62.739 1.00 15.29 106 GLY F N 1
ATOM 9445 C CA . GLY F 1 106 ? 33.481 6.072 61.844 1.00 16.58 106 GLY F CA 1
ATOM 9446 C C . GLY F 1 106 ? 32.269 6.223 60.943 1.00 17.28 106 GLY F C 1
ATOM 9447 O O . GLY F 1 106 ? 32.043 5.382 60.071 1.00 17.50 106 GLY F O 1
ATOM 9448 N N . TYR F 1 107 ? 31.485 7.278 61.155 1.00 15.20 107 TYR F N 1
ATOM 9449 C CA . TYR F 1 107 ? 30.305 7.532 60.328 1.00 13.82 107 TYR F CA 1
ATOM 9450 C C . TYR F 1 107 ? 30.740 7.883 58.912 1.00 13.01 107 TYR F C 1
ATOM 9451 O O . TYR F 1 107 ? 31.861 8.347 58.690 1.00 13.38 107 TYR F O 1
ATOM 9460 N N . ALA F 1 108 ? 29.855 7.651 57.950 1.00 13.04 108 ALA F N 1
ATOM 9461 C CA . ALA F 1 108 ? 30.156 7.974 56.563 1.00 13.02 108 ALA F CA 1
ATOM 9462 C C . ALA F 1 108 ? 30.091 9.488 56.455 1.00 12.13 108 ALA F C 1
ATOM 9463 O O . ALA F 1 108 ? 29.432 10.139 57.267 1.00 11.93 108 ALA F O 1
ATOM 9465 N N . TYR F 1 109 ? 30.772 10.062 55.471 1.00 12.43 109 TYR F N 1
ATOM 9466 C CA . TYR F 1 109 ? 30.711 11.508 55.329 1.00 12.57 109 TYR F CA 1
ATOM 9467 C C . TYR F 1 109 ? 29.258 11.893 55.058 1.00 13.20 109 TYR F C 1
ATOM 9468 O O . TYR F 1 109 ? 28.572 11.231 54.275 1.00 13.19 109 TYR F O 1
ATOM 9477 N N . GLY F 1 110 ? 28.792 12.952 55.718 1.00 11.62 110 GLY F N 1
ATOM 9478 C CA . GLY F 1 110 ? 27.423 13.408 55.535 1.00 11.09 110 GLY F CA 1
ATOM 9479 C C . GLY F 1 110 ? 26.423 12.801 56.504 1.00 11.07 110 GLY F C 1
ATOM 9480 O O . GLY F 1 110 ? 25.276 13.250 56.597 1.00 11.36 110 GLY F O 1
ATOM 9481 N N . GLN F 1 111 ? 26.853 11.782 57.241 1.00 10.51 111 GLN F N 1
ATOM 9482 C CA . GLN F 1 111 ? 25.971 11.104 58.188 1.00 10.55 111 GLN F CA 1
ATOM 9483 C C . GLN F 1 111 ? 26.040 11.714 59.586 1.00 10.22 111 GLN F C 1
ATOM 9484 O O . GLN F 1 111 ? 27.098 11.737 60.211 1.00 10.94 111 GLN F O 1
ATOM 9490 N N . MET F 1 112 ? 24.907 12.217 60.070 1.00 10.48 112 MET F N 1
ATOM 9491 C CA . MET F 1 112 ? 24.852 12.805 61.405 1.00 11.22 112 MET F CA 1
ATOM 9492 C C . MET F 1 112 ? 24.933 11.688 62.446 1.00 13.16 112 MET F C 1
ATOM 9493 O O . MET F 1 112 ? 24.503 10.558 62.198 1.00 13.15 112 MET F O 1
ATOM 9498 N N . ALA F 1 113 ? 25.507 11.995 63.603 1.00 12.97 113 ALA F N 1
ATOM 9499 C CA . ALA F 1 113 ? 25.627 11.006 64.666 1.00 13.09 113 ALA F CA 1
ATOM 9500 C C . ALA F 1 113 ? 24.238 10.516 65.072 1.00 14.61 113 ALA F C 1
ATOM 9501 O O . ALA F 1 113 ? 23.288 11.296 65.126 1.00 13.74 113 ALA F O 1
ATOM 9503 N N . GLN F 1 114 ? 24.124 9.219 65.347 1.00 14.87 114 GLN F N 1
ATOM 9504 C CA . GLN F 1 114 ? 22.850 8.620 65.750 1.00 15.19 114 GLN F CA 1
ATOM 9505 C C . GLN F 1 114 ? 21.802 8.666 64.634 1.00 14.94 114 GLN F C 1
ATOM 9506 O O . GLN F 1 114 ? 20.612 8.507 64.897 1.00 15.70 114 GLN F O 1
ATOM 9512 N N . GLN F 1 115 ? 22.237 8.882 63.396 1.00 13.29 115 GLN F N 1
ATOM 9513 C CA . GLN F 1 115 ? 21.311 8.951 62.267 1.00 12.91 115 GLN F CA 1
ATOM 9514 C C . GLN F 1 115 ? 21.802 8.121 61.087 1.00 12.79 115 GLN F C 1
ATOM 9515 O O . GLN F 1 115 ? 22.983 7.794 60.993 1.00 13.22 115 GLN F O 1
ATOM 9521 N N . PRO F 1 116 ? 20.890 7.754 60.176 1.00 13.03 116 PRO F N 1
ATOM 9522 C CA . PRO F 1 116 ? 21.306 6.979 59.005 1.00 13.93 116 PRO F CA 1
ATOM 9523 C C . PRO F 1 116 ? 21.914 7.996 58.035 1.00 14.05 116 PRO F C 1
ATOM 9524 O O . PRO F 1 116 ? 21.676 9.199 58.176 1.00 14.63 116 PRO F O 1
ATOM 9528 N N . LEU F 1 117 ? 22.697 7.531 57.066 1.00 14.29 117 LEU F N 1
ATOM 9529 C CA . LEU F 1 117 ? 23.296 8.436 56.087 1.00 13.52 117 LEU F CA 1
ATOM 9530 C C . LEU F 1 117 ? 22.212 9.041 55.195 1.00 14.15 117 LEU F C 1
ATOM 9531 O O . LEU F 1 117 ? 22.209 10.246 54.927 1.00 13.81 117 LEU F O 1
ATOM 9536 N N . TYR F 1 118 ? 21.294 8.197 54.731 1.00 13.49 118 TYR F N 1
ATOM 9537 C CA . TYR F 1 118 ? 20.205 8.658 53.876 1.00 12.71 118 TYR F CA 1
ATOM 9538 C C . TYR F 1 118 ? 18.845 8.572 54.548 1.00 14.29 118 TYR F C 1
ATOM 9539 O O . TYR F 1 118 ? 18.568 7.650 55.318 1.00 14.21 118 TYR F O 1
ATOM 9548 N N . PHE F 1 119 ? 18.001 9.551 54.242 1.00 12.34 119 PHE F N 1
ATOM 9549 C CA . PHE F 1 119 ? 16.635 9.599 54.740 1.00 13.91 119 PHE F CA 1
ATOM 9550 C C . PHE F 1 119 ? 15.808 9.356 53.484 1.00 16.06 119 PHE F C 1
ATOM 9551 O O . PHE F 1 119 ? 16.006 10.020 52.467 1.00 17.89 119 PHE F O 1
ATOM 9559 N N . GLU F 1 120 ? 14.894 8.398 53.540 1.00 17.46 120 GLU F N 1
ATOM 9560 C CA . GLU F 1 120 ? 14.100 8.082 52.365 1.00 17.75 120 GLU F CA 1
ATOM 9561 C C . GLU F 1 120 ? 12.678 8.615 52.402 1.00 16.59 120 GLU F C 1
ATOM 9562 O O . GLU F 1 120 ? 12.004 8.545 53.427 1.00 17.31 120 GLU F O 1
ATOM 9568 N N . SER F 1 121 ? 12.230 9.166 51.279 1.00 15.14 121 SER F N 1
ATOM 9569 C CA . SER F 1 121 ? 10.866 9.660 51.196 1.00 15.67 121 SER F CA 1
ATOM 9570 C C . SER F 1 121 ? 9.978 8.424 51.188 1.00 15.46 121 SER F C 1
ATOM 9571 O O . SER F 1 121 ? 10.394 7.353 50.737 1.00 16.01 121 SER F O 1
ATOM 9574 N N . ASP F 1 122 ? 8.765 8.573 51.699 1.00 16.16 122 ASP F N 1
ATOM 9575 C CA . ASP F 1 122 ? 7.825 7.464 51.759 1.00 15.89 122 ASP F CA 1
ATOM 9576 C C . ASP F 1 122 ? 7.686 6.806 50.391 1.00 16.24 122 ASP F C 1
ATOM 9577 O O . ASP F 1 122 ? 7.435 7.480 49.395 1.00 17.34 122 ASP F O 1
ATOM 9582 N N . LYS F 1 123 ? 7.839 5.486 50.350 1.00 18.89 123 LYS F N 1
ATOM 9583 C CA . LYS F 1 123 ? 7.749 4.743 49.098 1.00 20.45 123 LYS F CA 1
ATOM 9584 C C . LYS F 1 123 ? 6.396 4.883 48.415 1.00 20.17 123 LYS F C 1
ATOM 9585 O O . LYS F 1 123 ? 6.325 4.955 47.191 1.00 20.50 123 LYS F O 1
ATOM 9591 N N . THR F 1 124 ? 5.324 4.923 49.200 1.00 20.10 124 THR F N 1
ATOM 9592 C CA . THR F 1 124 ? 3.991 5.068 48.629 1.00 21.58 124 THR F CA 1
ATOM 9593 C C . THR F 1 124 ? 3.834 6.456 48.009 1.00 20.79 124 THR F C 1
ATOM 9594 O O . THR F 1 124 ? 3.325 6.591 46.897 1.00 20.78 124 THR F O 1
ATOM 9598 N N . PHE F 1 125 ? 4.276 7.488 48.724 1.00 19.56 125 PHE F N 1
ATOM 9599 C CA . PHE F 1 125 ? 4.188 8.850 48.199 1.00 19.74 125 PHE F CA 1
ATOM 9600 C C . PHE F 1 125 ? 4.974 8.969 46.900 1.00 19.22 125 PHE F C 1
ATOM 9601 O O . PHE F 1 125 ? 4.505 9.566 45.933 1.00 20.39 125 PHE F O 1
ATOM 9609 N N . VAL F 1 126 ? 6.180 8.410 46.890 1.00 19.52 126 VAL F N 1
ATOM 9610 C CA . VAL F 1 126 ? 7.036 8.469 45.711 1.00 19.86 126 VAL F CA 1
ATOM 9611 C C . VAL F 1 126 ? 6.408 7.751 44.524 1.00 20.44 126 VAL F C 1
ATOM 9612 O O . VAL F 1 126 ? 6.413 8.262 43.406 1.00 21.37 126 VAL F O 1
ATOM 9616 N N . ALA F 1 127 ? 5.868 6.564 44.770 1.00 21.70 127 ALA F N 1
ATOM 9617 C CA . ALA F 1 127 ? 5.242 5.793 43.708 1.00 22.26 127 ALA F CA 1
ATOM 9618 C C . ALA F 1 127 ? 4.067 6.558 43.113 1.00 22.59 127 ALA F C 1
ATOM 9619 O O . ALA F 1 127 ? 3.932 6.658 41.895 1.00 24.01 127 ALA F O 1
ATOM 9621 N N . GLN F 1 128 ? 3.228 7.118 43.975 1.00 23.11 128 GLN F N 1
ATOM 9622 C CA . GLN F 1 128 ? 2.059 7.845 43.508 1.00 23.91 128 GLN F CA 1
ATOM 9623 C C . GLN F 1 128 ? 2.330 9.201 42.866 1.00 23.19 128 GLN F C 1
ATOM 9624 O O . GLN F 1 128 ? 1.598 9.610 41.964 1.00 21.55 128 GLN F O 1
ATOM 9630 N N . ILE F 1 129 ? 3.371 9.906 43.300 1.00 21.95 129 ILE F N 1
ATOM 9631 C CA . ILE F 1 129 ? 3.637 11.198 42.681 1.00 23.17 129 ILE F CA 1
ATOM 9632 C C . ILE F 1 129 ? 4.125 10.988 41.249 1.00 24.94 129 ILE F C 1
ATOM 9633 O O . ILE F 1 129 ? 3.846 11.799 40.365 1.00 25.74 129 ILE F O 1
ATOM 9638 N N . GLN F 1 130 ? 4.840 9.891 41.014 1.00 26.13 130 GLN F N 1
ATOM 9639 C CA . GLN F 1 130 ? 5.325 9.597 39.671 1.00 28.96 130 GLN F CA 1
ATOM 9640 C C . GLN F 1 130 ? 4.140 9.258 38.774 1.00 30.09 130 GLN F C 1
ATOM 9641 O O . GLN F 1 130 ? 4.149 9.551 37.581 1.00 30.82 130 GLN F O 1
ATOM 9647 N N . GLU F 1 131 ? 3.120 8.641 39.364 1.00 31.06 131 GLU F N 1
ATOM 9648 C CA . GLU F 1 131 ? 1.920 8.259 38.628 1.00 32.78 131 GLU F CA 1
ATOM 9649 C C . GLU F 1 131 ? 1.137 9.488 38.180 1.00 32.21 131 GLU F C 1
ATOM 9650 O O . GLU F 1 131 ? 0.425 9.446 37.177 1.00 32.97 131 GLU F O 1
ATOM 9656 N N . SER F 1 132 ? 1.274 10.582 38.924 1.00 30.86 132 SER F N 1
ATOM 9657 C CA . SER F 1 132 ? 0.566 11.819 38.607 1.00 30.11 132 SER F CA 1
ATOM 9658 C C . SER F 1 132 ? 1.317 12.652 37.574 1.00 29.46 132 SER F C 1
ATOM 9659 O O . SER F 1 132 ? 0.788 13.634 37.055 1.00 30.23 132 SER F O 1
ATOM 9662 N N . LEU F 1 133 ? 2.553 12.261 37.284 1.00 28.68 133 LEU F N 1
ATOM 9663 C CA . LEU F 1 133 ? 3.368 12.980 36.311 1.00 28.25 133 LEU F CA 1
ATOM 9664 C C . LEU F 1 133 ? 3.528 12.158 35.034 1.00 28.09 133 LEU F C 1
ATOM 9665 O O . LEU F 1 133 ? 3.445 10.930 35.064 1.00 27.90 133 LEU F O 1
ATOM 9670 N N . SER F 1 134 ? 3.758 12.841 33.918 1.00 27.93 134 SER F N 1
ATOM 9671 C CA . SER F 1 134 ? 3.914 12.176 32.627 1.00 27.44 134 SER F CA 1
ATOM 9672 C C . SER F 1 134 ? 5.351 11.764 32.331 1.00 26.62 134 SER F C 1
ATOM 9673 O O . SER F 1 134 ? 6.278 12.557 32.486 1.00 25.27 134 SER F O 1
ATOM 9676 N N . GLN F 1 135 ? 5.523 10.518 31.897 1.00 26.18 135 GLN F N 1
ATOM 9677 C CA . GLN F 1 135 ? 6.840 9.985 31.563 1.00 26.76 135 GLN F CA 1
ATOM 9678 C C . GLN F 1 135 ? 7.440 10.718 30.368 1.00 25.93 135 GLN F C 1
ATOM 9679 O O . GLN F 1 135 ? 8.655 10.715 30.176 1.00 25.82 135 GLN F O 1
ATOM 9685 N N . LEU F 1 136 ? 6.580 11.338 29.565 1.00 25.08 136 LEU F N 1
ATOM 9686 C CA . LEU F 1 136 ? 7.020 12.079 28.389 1.00 25.59 136 LEU F CA 1
ATOM 9687 C C . LEU F 1 136 ? 7.546 13.453 28.793 1.00 24.06 136 LEU F C 1
ATOM 9688 O O . LEU F 1 136 ? 8.281 14.094 28.044 1.00 24.74 136 LEU F O 1
ATOM 9693 N N . ASP F 1 137 ? 7.157 13.899 29.982 1.00 23.34 137 ASP F N 1
ATOM 9694 C CA . ASP F 1 137 ? 7.587 15.191 30.501 1.00 24.25 137 ASP F CA 1
ATOM 9695 C C . ASP F 1 137 ? 8.995 15.051 31.075 1.00 24.02 137 ASP F C 1
ATOM 9696 O O . ASP F 1 137 ? 9.210 14.312 32.033 1.00 23.95 137 ASP F O 1
ATOM 9701 N N . GLN F 1 138 ? 9.951 15.755 30.480 1.00 24.53 138 GLN F N 1
ATOM 9702 C CA . GLN F 1 138 ? 11.341 15.692 30.924 1.00 25.49 138 GLN F CA 1
ATOM 9703 C C . GLN F 1 138 ? 11.676 16.802 31.913 1.00 24.68 138 GLN F C 1
ATOM 9704 O O . GLN F 1 138 ? 12.834 16.960 32.298 1.00 24.48 138 GLN F O 1
ATOM 9710 N N . ASN F 1 139 ? 10.663 17.561 32.323 1.00 23.47 139 ASN F N 1
ATOM 9711 C CA . ASN F 1 139 ? 10.862 18.670 33.252 1.00 24.08 139 ASN F CA 1
ATOM 9712 C C . ASN F 1 139 ? 10.907 18.270 34.720 1.00 22.41 139 ASN F C 1
ATOM 9713 O O . ASN F 1 139 ? 11.266 19.088 35.571 1.00 21.33 139 ASN F O 1
ATOM 9718 N N . TRP F 1 140 ? 10.527 17.032 35.026 1.00 17.86 140 TRP F N 1
ATOM 9719 C CA . TRP F 1 140 ? 10.582 16.564 36.407 1.00 15.94 140 TRP F CA 1
ATOM 9720 C C . TRP F 1 140 ? 11.649 15.489 36.528 1.00 15.48 140 TRP F C 1
ATOM 9721 O O . TRP F 1 140 ? 12.019 14.848 35.539 1.00 14.47 140 TRP F O 1
ATOM 9732 N N . HIS F 1 141 ? 12.137 15.295 37.749 1.00 13.39 141 HIS F N 1
ATOM 9733 C CA . HIS F 1 141 ? 13.193 14.328 38.008 1.00 14.64 141 HIS F CA 1
ATOM 9734 C C . HIS F 1 141 ? 12.983 13.659 39.359 1.00 14.73 141 HIS F C 1
ATOM 9735 O O . HIS F 1 141 ? 12.370 14.233 40.256 1.00 15.54 141 HIS F O 1
ATOM 9742 N N . LEU F 1 142 ? 13.493 12.442 39.494 1.00 13.92 142 LEU F N 1
ATOM 9743 C CA . LEU F 1 142 ? 13.392 11.705 40.748 1.00 13.38 142 LEU F CA 1
ATOM 9744 C C . LEU F 1 142 ? 14.807 11.338 41.162 1.00 13.05 142 LEU F C 1
ATOM 9745 O O . LEU F 1 142 ? 15.530 10.682 40.410 1.00 13.80 142 LEU F O 1
ATOM 9750 N N . GLY F 1 143 ? 15.217 11.766 42.350 1.00 11.01 143 GLY F N 1
ATOM 9751 C CA . GLY F 1 143 ? 16.558 11.442 42.781 1.00 11.83 143 GLY F CA 1
ATOM 9752 C C . GLY F 1 143 ? 16.947 12.041 44.115 1.00 11.62 143 GLY F C 1
ATOM 9753 O O . GLY F 1 143 ? 16.095 12.404 44.926 1.00 11.90 143 GLY F O 1
ATOM 9754 N N . LEU F 1 144 ? 18.252 12.145 44.323 1.00 10.64 144 LEU F N 1
ATOM 9755 C CA . LEU F 1 144 ? 18.809 12.673 45.554 1.00 10.89 144 LEU F CA 1
ATOM 9756 C C . LEU F 1 144 ? 18.875 14.193 45.623 1.00 11.23 144 LEU F C 1
ATOM 9757 O O . LEU F 1 144 ? 19.266 14.858 44.665 1.00 10.62 144 LEU F O 1
ATOM 9762 N N . ILE F 1 145 ? 18.469 14.728 46.767 1.00 10.34 145 ILE F N 1
ATOM 9763 C CA . ILE F 1 145 ? 18.573 16.159 47.026 1.00 10.52 145 ILE F CA 1
ATOM 9764 C C . ILE F 1 145 ? 19.465 16.198 48.265 1.00 11.23 145 ILE F C 1
ATOM 9765 O O . ILE F 1 145 ? 19.169 15.531 49.263 1.00 12.33 145 ILE F O 1
ATOM 9770 N N . ALA F 1 146 ? 20.577 16.930 48.177 1.00 10.06 146 ALA F N 1
ATOM 9771 C CA . ALA F 1 146 ? 21.514 17.048 49.296 1.00 10.81 146 ALA F CA 1
ATOM 9772 C C . ALA F 1 146 ? 21.257 18.368 50.004 1.00 11.23 146 ALA F C 1
ATOM 9773 O O . ALA F 1 146 ? 21.041 19.395 49.360 1.00 12.92 146 ALA F O 1
ATOM 9775 N N . THR F 1 147 ? 21.303 18.333 51.331 1.00 9.84 147 THR F N 1
ATOM 9776 C CA . THR F 1 147 ? 21.018 19.502 52.160 1.00 10.98 147 THR F CA 1
ATOM 9777 C C . THR F 1 147 ? 22.201 19.999 52.983 1.00 10.01 147 THR F C 1
ATOM 9778 O O . THR F 1 147 ? 23.047 19.221 53.407 1.00 10.24 147 THR F O 1
ATOM 9782 N N . GLY F 1 148 ? 22.236 21.310 53.214 1.00 9.21 148 GLY F N 1
ATOM 9783 C CA . GLY F 1 148 ? 23.285 21.906 54.017 1.00 9.43 148 GLY F CA 1
ATOM 9784 C C . GLY F 1 148 ? 22.833 23.276 54.489 1.00 9.70 148 GLY F C 1
ATOM 9785 O O . GLY F 1 148 ? 21.937 23.875 53.885 1.00 9.87 148 GLY F O 1
ATOM 9786 N N . ASP F 1 149 ? 23.433 23.773 55.570 1.00 9.10 149 ASP F N 1
ATOM 9787 C CA . ASP F 1 149 ? 23.081 25.096 56.085 1.00 8.51 149 ASP F CA 1
ATOM 9788 C C . ASP F 1 149 ? 23.875 26.174 55.351 1.00 9.74 149 ASP F C 1
ATOM 9789 O O . ASP F 1 149 ? 24.390 27.114 55.962 1.00 10.83 149 ASP F O 1
ATOM 9794 N N . SER F 1 150 ? 23.976 26.023 54.035 1.00 9.67 150 SER F N 1
ATOM 9795 C CA . SER F 1 150 ? 24.686 26.979 53.191 1.00 10.12 150 SER F CA 1
ATOM 9796 C C . SER F 1 150 ? 23.984 27.125 51.851 1.00 10.17 150 SER F C 1
ATOM 9797 O O . SER F 1 150 ? 23.353 26.188 51.361 1.00 9.97 150 SER F O 1
ATOM 9800 N N . PHE F 1 151 ? 24.096 28.313 51.267 1.00 9.96 151 PHE F N 1
ATOM 9801 C CA . PHE F 1 151 ? 23.527 28.573 49.955 1.00 9.52 151 PHE F CA 1
ATOM 9802 C C . PHE F 1 151 ? 24.678 28.273 48.999 1.00 10.23 151 PHE F C 1
ATOM 9803 O O . PHE F 1 151 ? 25.707 28.945 49.030 1.00 10.52 151 PHE F O 1
ATOM 9811 N N . VAL F 1 152 ? 24.516 27.239 48.178 1.00 9.92 152 VAL F N 1
ATOM 9812 C CA . VAL F 1 152 ? 25.556 26.834 47.242 1.00 10.80 152 VAL F CA 1
ATOM 9813 C C . VAL F 1 152 ? 25.567 27.776 46.048 1.00 10.52 152 VAL F C 1
ATOM 9814 O O . VAL F 1 152 ? 24.573 27.895 45.340 1.00 10.68 152 VAL F O 1
ATOM 9818 N N . ALA F 1 153 ? 26.693 28.448 45.834 1.00 11.38 153 ALA F N 1
ATOM 9819 C CA . ALA F 1 153 ? 26.808 29.401 44.737 1.00 11.23 153 ALA F CA 1
ATOM 9820 C C . ALA F 1 153 ? 28.213 29.441 44.148 1.00 12.61 153 ALA F C 1
ATOM 9821 O O . ALA F 1 153 ? 28.885 30.477 44.168 1.00 14.33 153 ALA F O 1
ATOM 9823 N N . GLY F 1 154 ? 28.649 28.305 43.621 1.00 12.64 154 GLY F N 1
ATOM 9824 C CA . GLY F 1 154 ? 29.966 28.214 43.024 1.00 14.16 154 GLY F CA 1
ATOM 9825 C C . GLY F 1 154 ? 30.237 26.797 42.565 1.00 16.51 154 GLY F C 1
ATOM 9826 O O . GLY F 1 154 ? 29.904 25.838 43.264 1.00 14.41 154 GLY F O 1
ATOM 9827 N N . ASN F 1 155 ? 30.836 26.656 41.388 1.00 19.32 155 ASN F N 1
ATOM 9828 C CA . ASN F 1 155 ? 31.136 25.332 40.856 1.00 21.01 155 ASN F CA 1
ATOM 9829 C C . ASN F 1 155 ? 32.081 24.558 41.771 1.00 22.05 155 ASN F C 1
ATOM 9830 O O . ASN F 1 155 ? 32.051 23.327 41.802 1.00 21.93 155 ASN F O 1
ATOM 9835 N N . ASP F 1 156 ? 32.913 25.280 42.518 1.00 21.74 156 ASP F N 1
ATOM 9836 C CA . ASP F 1 156 ? 33.848 24.656 43.453 1.00 22.00 156 ASP F CA 1
ATOM 9837 C C . ASP F 1 156 ? 33.108 23.834 44.506 1.00 19.84 156 ASP F C 1
ATOM 9838 O O . ASP F 1 156 ? 33.445 22.672 44.748 1.00 17.93 156 ASP F O 1
ATOM 9843 N N . LYS F 1 157 ? 32.103 24.435 45.135 1.00 17.63 157 LYS F N 1
ATOM 9844 C CA . LYS F 1 157 ? 31.334 23.726 46.147 1.00 16.22 157 LYS F CA 1
ATOM 9845 C C . LYS F 1 157 ? 30.486 22.638 45.498 1.00 15.91 157 LYS F C 1
ATOM 9846 O O . LYS F 1 157 ? 30.284 21.578 46.082 1.00 16.72 157 LYS F O 1
ATOM 9852 N N . ILE F 1 158 ? 29.986 22.892 44.293 1.00 14.29 158 ILE F N 1
ATOM 9853 C CA . ILE F 1 158 ? 29.192 21.879 43.605 1.00 14.49 158 ILE F CA 1
ATOM 9854 C C . ILE F 1 158 ? 30.056 20.627 43.438 1.00 14.75 158 ILE F C 1
ATOM 9855 O O . ILE F 1 158 ? 29.622 19.513 43.735 1.00 13.35 158 ILE F O 1
ATOM 9860 N N . GLU F 1 159 ? 31.283 20.817 42.964 1.00 15.68 159 GLU F N 1
ATOM 9861 C CA . GLU F 1 159 ? 32.190 19.695 42.759 1.00 17.40 159 GLU F CA 1
ATOM 9862 C C . GLU F 1 159 ? 32.523 18.996 44.067 1.00 15.84 159 GLU F C 1
ATOM 9863 O O . GLU F 1 159 ? 32.651 17.771 44.106 1.00 17.15 159 GLU F O 1
ATOM 9869 N N . ALA F 1 160 ? 32.661 19.772 45.139 1.00 15.37 160 ALA F N 1
ATOM 9870 C CA . ALA F 1 160 ? 32.965 19.199 46.447 1.00 14.95 160 ALA F CA 1
ATOM 9871 C C . ALA F 1 160 ? 31.810 18.309 46.890 1.00 14.86 160 ALA F C 1
ATOM 9872 O O . ALA F 1 160 ? 32.019 17.196 47.368 1.00 15.99 160 ALA F O 1
ATOM 9874 N N . ILE F 1 161 ? 30.589 18.806 46.728 1.00 13.41 161 ILE F N 1
ATOM 9875 C CA . ILE F 1 161 ? 29.405 18.046 47.106 1.00 12.31 161 ILE F CA 1
ATOM 9876 C C . ILE F 1 161 ? 29.307 16.771 46.263 1.00 13.03 161 ILE F C 1
ATOM 9877 O O . ILE F 1 161 ? 29.049 15.684 46.790 1.00 13.62 161 ILE F O 1
ATOM 9882 N N . LYS F 1 162 ? 29.534 16.900 44.960 1.00 13.51 162 LYS F N 1
ATOM 9883 C CA . LYS F 1 162 ? 29.471 15.743 44.070 1.00 14.18 162 LYS F CA 1
ATOM 9884 C C . LYS F 1 162 ? 30.525 14.691 44.404 1.00 15.62 162 LYS F C 1
ATOM 9885 O O . LYS F 1 162 ? 30.324 13.500 44.140 1.00 15.26 162 LYS F O 1
ATOM 9891 N N . SER F 1 163 ? 31.648 15.115 44.978 1.00 15.20 163 SER F N 1
ATOM 9892 C CA . SER F 1 163 ? 32.696 14.162 45.326 1.00 17.13 163 SER F CA 1
ATOM 9893 C C . SER F 1 163 ? 32.186 13.229 46.419 1.00 16.36 163 SER F C 1
ATOM 9894 O O . SER F 1 163 ? 32.602 12.075 46.508 1.00 17.14 163 SER F O 1
ATOM 9897 N N . HIS F 1 164 ? 31.278 13.735 47.250 1.00 14.93 164 HIS F N 1
ATOM 9898 C CA . HIS F 1 164 ? 30.704 12.938 48.327 1.00 15.15 164 HIS F CA 1
ATOM 9899 C C . HIS F 1 164 ? 29.422 12.235 47.878 1.00 15.32 164 HIS F C 1
ATOM 9900 O O . HIS F 1 164 ? 29.172 11.088 48.252 1.00 16.46 164 HIS F O 1
ATOM 9907 N N . PHE F 1 165 ? 28.613 12.929 47.079 1.00 13.03 165 PHE F N 1
ATOM 9908 C CA . PHE F 1 165 ? 27.359 12.371 46.575 1.00 12.91 165 PHE F CA 1
ATOM 9909 C C . PHE F 1 165 ? 27.266 12.584 45.068 1.00 12.98 165 PHE F C 1
ATOM 9910 O O . PHE F 1 165 ? 26.565 13.476 44.593 1.00 12.66 165 PHE F O 1
ATOM 9918 N N . PRO F 1 166 ? 27.971 11.753 44.291 1.00 13.64 166 PRO F N 1
ATOM 9919 C CA . PRO F 1 166 ? 27.953 11.883 42.833 1.00 13.41 166 PRO F CA 1
ATOM 9920 C C . PRO F 1 166 ? 26.584 11.917 42.156 1.00 12.57 166 PRO F C 1
ATOM 9921 O O . PRO F 1 166 ? 26.438 12.523 41.098 1.00 13.26 166 PRO F O 1
ATOM 9925 N N . GLU F 1 167 ? 25.585 11.286 42.763 1.00 12.50 167 GLU F N 1
ATOM 9926 C CA . GLU F 1 167 ? 24.249 11.242 42.174 1.00 12.88 167 GLU F CA 1
ATOM 9927 C C . GLU F 1 167 ? 23.313 12.390 42.564 1.00 12.78 167 GLU F C 1
ATOM 9928 O O . GLU F 1 167 ? 22.140 12.388 42.200 1.00 13.35 167 GLU F O 1
ATOM 9934 N N . VAL F 1 168 ? 23.833 13.378 43.283 1.00 12.60 168 VAL F N 1
ATOM 9935 C CA . VAL F 1 168 ? 23.008 14.509 43.709 1.00 11.30 168 VAL F CA 1
ATOM 9936 C C . VAL F 1 168 ? 22.409 15.256 42.511 1.00 12.03 168 VAL F C 1
ATOM 9937 O O . VAL F 1 168 ? 23.103 15.532 41.534 1.00 12.05 168 VAL F O 1
ATOM 9941 N N . LEU F 1 169 ? 21.121 15.582 42.596 1.00 11.08 169 LEU F N 1
ATOM 9942 C CA . LEU F 1 169 ? 20.436 16.296 41.521 1.00 10.17 169 LEU F CA 1
ATOM 9943 C C . LEU F 1 169 ? 20.276 17.777 41.832 1.00 11.65 169 LEU F C 1
ATOM 9944 O O . LEU F 1 169 ? 20.426 18.626 40.952 1.00 10.88 169 LEU F O 1
ATOM 9949 N N . ALA F 1 170 ? 19.962 18.081 43.087 1.00 10.18 170 ALA F N 1
ATOM 9950 C CA . ALA F 1 170 ? 19.767 19.465 43.509 1.00 10.32 170 ALA F CA 1
ATOM 9951 C C . ALA F 1 170 ? 20.202 19.643 44.958 1.00 11.23 170 ALA F C 1
ATOM 9952 O O . ALA F 1 170 ? 20.354 18.668 45.700 1.00 10.52 170 ALA F O 1
ATOM 9954 N N . VAL F 1 171 ? 20.406 20.894 45.358 1.00 11.11 171 VAL F N 1
ATOM 9955 C CA . VAL F 1 171 ? 20.827 21.192 46.720 1.00 12.00 171 VAL F CA 1
ATOM 9956 C C . VAL F 1 171 ? 19.961 22.284 47.325 1.00 12.80 171 VAL F C 1
ATOM 9957 O O . VAL F 1 171 ? 19.522 23.201 46.628 1.00 12.05 171 VAL F O 1
ATOM 9961 N N . GLU F 1 172 ? 19.699 22.166 48.622 1.00 12.64 172 GLU F N 1
ATOM 9962 C CA . GLU F 1 172 ? 18.917 23.166 49.330 1.00 12.65 172 GLU F CA 1
ATOM 9963 C C . GLU F 1 172 ? 19.284 23.214 50.810 1.00 12.34 172 GLU F C 1
ATOM 9964 O O . GLU F 1 172 ? 20.306 22.644 51.211 1.00 10.43 172 GLU F O 1
ATOM 9970 N N . MET F 1 173 ? 18.460 23.870 51.624 1.00 10.13 173 MET F N 1
ATOM 9971 C CA . MET F 1 173 ? 18.788 24.029 53.039 1.00 11.47 173 MET F CA 1
ATOM 9972 C C . MET F 1 173 ? 17.829 23.487 54.107 1.00 11.80 173 MET F C 1
ATOM 9973 O O . MET F 1 173 ? 18.014 23.769 55.292 1.00 13.39 173 MET F O 1
ATOM 9978 N N . GLU F 1 174 ? 16.822 22.715 53.717 1.00 11.74 174 GLU F N 1
ATOM 9979 C CA . GLU F 1 174 ? 15.879 22.193 54.707 1.00 11.91 174 GLU F CA 1
ATOM 9980 C C . GLU F 1 174 ? 15.471 20.744 54.489 1.00 11.61 174 GLU F C 1
ATOM 9981 O O . GLU F 1 174 ? 15.003 20.085 55.418 1.00 11.41 174 GLU F O 1
ATOM 9987 N N . GLY F 1 175 ? 15.641 20.263 53.262 1.00 11.68 175 GLY F N 1
ATOM 9988 C CA . GLY F 1 175 ? 15.248 18.907 52.912 1.00 12.56 175 GLY F CA 1
ATOM 9989 C C . GLY F 1 175 ? 15.597 17.792 53.881 1.00 10.36 175 GLY F C 1
ATOM 9990 O O . GLY F 1 175 ? 14.708 17.144 54.441 1.00 11.75 175 GLY F O 1
ATOM 9991 N N . ALA F 1 176 ? 16.891 17.559 54.073 1.00 11.48 176 ALA F N 1
ATOM 9992 C CA . ALA F 1 176 ? 17.345 16.503 54.969 1.00 10.91 176 ALA F CA 1
ATOM 9993 C C . ALA F 1 176 ? 17.021 16.806 56.428 1.00 11.25 176 ALA F C 1
ATOM 9994 O O . ALA F 1 176 ? 16.879 15.889 57.232 1.00 10.07 176 ALA F O 1
ATOM 9996 N N . ALA F 1 177 ? 16.912 18.085 56.776 1.00 10.67 177 ALA F N 1
ATOM 9997 C CA . ALA F 1 177 ? 16.582 18.455 58.149 1.00 10.68 177 ALA F CA 1
ATOM 9998 C C . ALA F 1 177 ? 15.154 18.001 58.447 1.00 10.83 177 ALA F C 1
ATOM 9999 O O . ALA F 1 177 ? 14.877 17.395 59.487 1.00 12.07 177 ALA F O 1
ATOM 10001 N N . ILE F 1 178 ? 14.242 18.306 57.528 1.00 10.82 178 ILE F N 1
ATOM 10002 C CA . ILE F 1 178 ? 12.853 17.904 57.686 1.00 11.19 178 ILE F CA 1
ATOM 10003 C C . ILE F 1 178 ? 12.752 16.379 57.637 1.00 12.65 178 ILE F C 1
ATOM 10004 O O . ILE F 1 178 ? 11.982 15.780 58.388 1.00 13.67 178 ILE F O 1
ATOM 10009 N N . ALA F 1 179 ? 13.535 15.753 56.761 1.00 11.71 179 ALA F N 1
ATOM 10010 C CA . ALA F 1 179 ? 13.522 14.293 56.648 1.00 11.52 179 ALA F CA 1
ATOM 10011 C C . ALA F 1 179 ? 14.088 13.641 57.908 1.00 11.92 179 ALA F C 1
ATOM 10012 O O . ALA F 1 179 ? 13.606 12.590 58.335 1.00 11.55 179 ALA F O 1
ATOM 10014 N N . GLN F 1 180 ? 15.107 14.260 58.502 1.00 10.88 180 GLN F N 1
ATOM 10015 C CA . GLN F 1 180 ? 15.706 13.715 59.722 1.00 12.0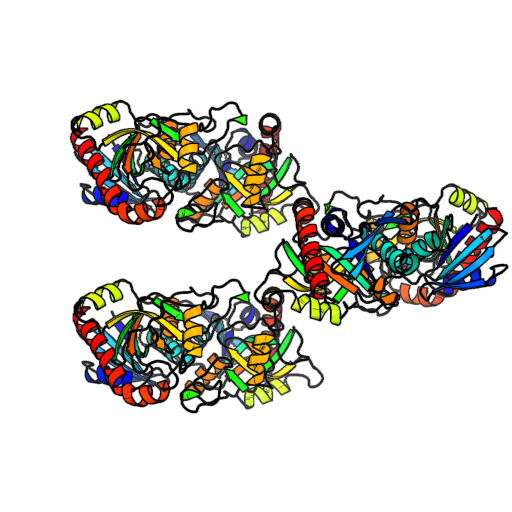9 180 GLN F CA 1
ATOM 10016 C C . GLN F 1 180 ? 14.703 13.803 60.862 1.00 12.49 180 GLN F C 1
ATOM 10017 O O . GLN F 1 180 ? 14.539 12.859 61.636 1.00 14.34 180 GLN F O 1
ATOM 10023 N N . ALA F 1 181 ? 14.041 14.950 60.970 1.00 12.36 181 ALA F N 1
ATOM 10024 C CA . ALA F 1 181 ? 13.051 15.162 62.017 1.00 13.16 181 ALA F CA 1
ATOM 10025 C C . ALA F 1 181 ? 11.912 14.165 61.839 1.00 14.85 181 ALA F C 1
ATOM 10026 O O . ALA F 1 181 ? 11.443 13.562 62.804 1.00 15.49 181 ALA F O 1
ATOM 10028 N N . ALA F 1 182 ? 11.468 13.999 60.597 1.00 13.86 182 ALA F N 1
ATOM 10029 C CA . ALA F 1 182 ? 10.393 13.064 60.289 1.00 16.69 182 ALA F CA 1
ATOM 10030 C C . ALA F 1 182 ? 10.805 11.645 60.676 1.00 17.35 182 ALA F C 1
ATOM 10031 O O . ALA F 1 182 ? 10.025 10.901 61.282 1.00 17.16 182 ALA F O 1
ATOM 10033 N N . HIS F 1 183 ? 12.035 11.277 60.328 1.00 17.63 183 HIS F N 1
ATOM 10034 C CA . HIS F 1 183 ? 12.557 9.946 60.631 1.00 19.33 183 HIS F CA 1
ATOM 10035 C C . HIS F 1 183 ? 12.597 9.695 62.135 1.00 20.08 183 HIS F C 1
ATOM 10036 O O . HIS F 1 183 ? 12.272 8.602 62.601 1.00 18.18 183 HIS F O 1
ATOM 10043 N N . THR F 1 184 ? 12.999 10.709 62.894 1.00 19.85 184 THR F N 1
ATOM 10044 C CA . THR F 1 184 ? 13.083 10.574 64.342 1.00 22.27 184 THR F CA 1
ATOM 10045 C C . THR F 1 184 ? 11.707 10.381 64.964 1.00 22.03 184 THR F C 1
ATOM 10046 O O . THR F 1 184 ? 11.584 9.830 66.058 1.00 22.55 184 THR F O 1
ATOM 10050 N N . LEU F 1 185 ? 10.673 10.829 64.259 1.00 20.18 185 LEU F N 1
ATOM 10051 C CA . LEU F 1 185 ? 9.305 10.714 64.745 1.00 20.05 185 LEU F CA 1
ATOM 10052 C C . LEU F 1 185 ? 8.541 9.586 64.065 1.00 20.28 185 LEU F C 1
ATOM 10053 O O . LEU F 1 185 ? 7.348 9.409 64.301 1.00 20.78 185 LEU F O 1
ATOM 10058 N N . ASN F 1 186 ? 9.239 8.827 63.227 1.00 20.64 186 ASN F N 1
ATOM 10059 C CA . ASN F 1 186 ? 8.637 7.715 62.498 1.00 22.03 186 ASN F CA 1
ATOM 10060 C C . ASN F 1 186 ? 7.447 8.191 61.665 1.00 21.84 186 ASN F C 1
ATOM 10061 O O . ASN F 1 186 ? 6.412 7.523 61.601 1.00 21.60 186 ASN F O 1
ATOM 10066 N N . LEU F 1 187 ? 7.595 9.350 61.032 1.00 20.05 187 LEU F N 1
ATOM 10067 C CA . LEU F 1 187 ? 6.535 9.901 60.193 1.00 18.85 187 LEU F CA 1
ATOM 10068 C C . LEU F 1 187 ? 6.979 9.925 58.735 1.00 17.55 187 LEU F C 1
ATOM 10069 O O . LEU F 1 187 ? 8.098 10.334 58.426 1.00 18.02 187 LEU F O 1
ATOM 10074 N N . PRO F 1 188 ? 6.105 9.487 57.817 1.00 16.53 188 PRO F N 1
ATOM 10075 C CA . PRO F 1 188 ? 6.458 9.482 56.394 1.00 15.51 188 PRO F CA 1
ATOM 10076 C C . PRO F 1 188 ? 6.722 10.901 55.894 1.00 14.86 188 PRO F C 1
ATOM 10077 O O . PRO F 1 188 ? 6.074 11.853 56.332 1.00 15.19 188 PRO F O 1
ATOM 10081 N N . VAL F 1 189 ? 7.674 11.039 54.979 1.00 14.65 189 VAL F N 1
ATOM 10082 C CA . VAL F 1 189 ? 8.020 12.352 54.455 1.00 15.10 189 VAL F CA 1
ATOM 10083 C C . VAL F 1 189 ? 8.208 12.332 52.942 1.00 14.94 189 VAL F C 1
ATOM 10084 O O . VAL F 1 189 ? 8.432 11.282 52.342 1.00 15.14 189 VAL F O 1
ATOM 10088 N N . LEU F 1 190 ? 8.100 13.509 52.336 1.00 14.84 190 LEU F N 1
ATOM 10089 C CA . LEU F 1 190 ? 8.302 13.674 50.902 1.00 14.46 190 LEU F CA 1
ATOM 10090 C C . LEU F 1 190 ? 8.827 15.086 50.699 1.00 13.67 190 LEU F C 1
ATOM 10091 O O . LEU F 1 190 ? 8.333 16.031 51.312 1.00 14.28 190 LEU F O 1
ATOM 10096 N N . VAL F 1 191 ? 9.845 15.224 49.860 1.00 12.37 191 VAL F N 1
ATOM 10097 C CA . VAL F 1 191 ? 10.418 16.535 49.583 1.00 12.48 191 VAL F CA 1
ATOM 10098 C C . VAL F 1 191 ? 10.332 16.803 48.089 1.00 12.86 191 VAL F C 1
ATOM 10099 O O . VAL F 1 191 ? 10.740 15.975 47.270 1.00 13.18 191 VAL F O 1
ATOM 10103 N N . ILE F 1 192 ? 9.785 17.963 47.748 1.00 12.03 192 ILE F N 1
ATOM 10104 C CA . ILE F 1 192 ? 9.625 18.384 46.363 1.00 12.71 192 ILE F CA 1
ATOM 10105 C C . ILE F 1 192 ? 10.255 19.762 46.224 1.00 11.94 192 ILE F C 1
ATOM 10106 O O . ILE F 1 192 ? 10.006 20.640 47.046 1.00 11.65 192 ILE F O 1
ATOM 10111 N N . ARG F 1 193 ? 11.075 19.954 45.195 1.00 11.98 193 ARG F N 1
ATOM 10112 C CA . ARG F 1 193 ? 11.706 21.254 44.973 1.00 12.41 193 ARG F CA 1
ATOM 10113 C C . ARG F 1 193 ? 11.748 21.626 43.496 1.00 13.93 193 ARG F C 1
ATOM 10114 O O . ARG F 1 193 ? 11.943 20.770 42.634 1.00 15.38 193 ARG F O 1
ATOM 10122 N N . ALA F 1 194 ? 11.558 22.909 43.207 1.00 11.65 194 ALA F N 1
ATOM 10123 C CA . ALA F 1 194 ? 11.632 23.402 41.836 1.00 13.26 194 ALA F CA 1
ATOM 10124 C C . ALA F 1 194 ? 12.949 24.177 41.767 1.00 12.87 194 ALA F C 1
ATOM 10125 O O . ALA F 1 194 ? 13.308 24.879 42.717 1.00 13.05 194 ALA F O 1
ATOM 10127 N N . MET F 1 195 ? 13.671 24.039 40.658 1.00 13.17 195 MET F N 1
ATOM 10128 C CA . MET F 1 195 ? 14.964 24.698 40.503 1.00 11.88 195 MET F CA 1
ATOM 10129 C C . MET F 1 195 ? 14.846 26.202 40.280 1.00 12.85 195 MET F C 1
ATOM 10130 O O . MET F 1 195 ? 14.253 26.656 39.301 1.00 14.18 195 MET F O 1
ATOM 10135 N N . SER F 1 196 ? 15.424 26.968 41.199 1.00 10.99 196 SER F N 1
ATOM 10136 C CA . SER F 1 196 ? 15.395 28.422 41.115 1.00 10.76 196 SER F CA 1
ATOM 10137 C C . SER F 1 196 ? 16.712 28.983 40.591 1.00 11.49 196 SER F C 1
ATOM 10138 O O . SER F 1 196 ? 16.789 30.149 40.203 1.00 12.15 196 SER F O 1
ATOM 10141 N N . ASP F 1 197 ? 17.746 28.149 40.563 1.00 10.24 197 ASP F N 1
ATOM 10142 C CA . ASP F 1 197 ? 19.061 28.597 40.127 1.00 10.47 197 ASP F CA 1
ATOM 10143 C C . ASP F 1 197 ? 19.954 27.407 39.815 1.00 10.95 197 ASP F C 1
ATOM 10144 O O . ASP F 1 197 ? 19.543 26.256 39.972 1.00 9.39 197 ASP F O 1
ATOM 10149 N N . ASN F 1 198 ? 21.178 27.694 39.382 1.00 10.96 198 ASN F N 1
ATOM 10150 C CA . ASN F 1 198 ? 22.143 26.659 39.026 1.00 11.43 198 ASN F CA 1
ATOM 10151 C C . ASN F 1 198 ? 23.230 26.438 40.077 1.00 11.06 198 ASN F C 1
ATOM 10152 O O . ASN F 1 198 ? 24.249 25.795 39.806 1.00 11.42 198 ASN F O 1
ATOM 10157 N N . ALA F 1 199 ? 23.013 26.979 41.272 1.00 10.26 199 ALA F N 1
ATOM 10158 C CA . ALA F 1 199 ? 23.956 26.827 42.384 1.00 10.94 199 ALA F CA 1
ATOM 10159 C C . ALA F 1 199 ? 25.400 27.221 42.044 1.00 10.86 199 ALA F C 1
ATOM 10160 O O . ALA F 1 199 ? 26.352 26.709 42.641 1.00 11.05 199 ALA F O 1
ATOM 10162 N N . ASN F 1 200 ? 25.558 28.140 41.095 1.00 10.74 200 ASN F N 1
ATOM 10163 C CA . ASN F 1 200 ? 26.881 28.599 40.685 1.00 10.65 200 ASN F CA 1
ATOM 10164 C C . ASN F 1 200 ? 27.105 30.043 41.138 1.00 9.68 200 ASN F C 1
ATOM 10165 O O . ASN F 1 200 ? 26.351 30.567 41.955 1.00 10.38 200 ASN F O 1
ATOM 10170 N N . HIS F 1 201 ? 28.140 30.687 40.609 1.00 11.51 201 HIS F N 1
ATOM 10171 C CA . HIS F 1 201 ? 28.440 32.065 40.999 1.00 11.30 201 HIS F CA 1
ATOM 10172 C C . HIS F 1 201 ? 27.254 33.009 40.825 1.00 13.14 201 HIS F C 1
ATOM 10173 O O . HIS F 1 201 ? 27.127 33.984 41.559 1.00 12.14 201 HIS F O 1
ATOM 10180 N N . GLU F 1 202 ? 26.376 32.713 39.872 1.00 11.82 202 GLU F N 1
ATOM 10181 C CA . GLU F 1 202 ? 25.219 33.568 39.611 1.00 12.76 202 GLU F CA 1
ATOM 10182 C C . GLU F 1 202 ? 23.980 33.161 40.405 1.00 11.70 202 GLU F C 1
ATOM 10183 O O . GLU F 1 202 ? 22.929 33.783 40.287 1.00 11.88 202 GLU F O 1
ATOM 10189 N N . ALA F 1 203 ? 24.109 32.129 41.233 1.00 11.48 203 ALA F N 1
ATOM 10190 C CA . ALA F 1 203 ? 22.973 31.618 41.992 1.00 10.64 203 ALA F CA 1
ATOM 10191 C C . ALA F 1 203 ? 22.141 32.615 42.793 1.00 10.66 203 ALA F C 1
ATOM 10192 O O . ALA F 1 203 ? 20.920 32.491 42.833 1.00 11.18 203 ALA F O 1
ATOM 10194 N N . ASN F 1 204 ? 22.769 33.600 43.431 1.00 11.61 204 ASN F N 1
ATOM 10195 C CA . ASN F 1 204 ? 21.986 34.544 44.220 1.00 11.62 204 ASN F CA 1
ATOM 10196 C C . ASN F 1 204 ? 21.065 35.381 43.339 1.00 11.64 204 ASN F C 1
ATOM 10197 O O . ASN F 1 204 ? 19.936 35.681 43.729 1.00 11.10 204 ASN F O 1
ATOM 10202 N N . ILE F 1 205 ? 21.540 35.737 42.149 1.00 10.88 205 ILE F N 1
ATOM 10203 C CA . ILE F 1 205 ? 20.735 36.528 41.221 1.00 11.83 205 ILE F CA 1
ATOM 10204 C C . ILE F 1 205 ? 19.590 35.687 40.650 1.00 11.40 205 ILE F C 1
ATOM 10205 O O . ILE F 1 205 ? 18.444 36.129 40.624 1.00 11.34 205 ILE F O 1
ATOM 10210 N N . PHE F 1 206 ? 19.888 34.475 40.190 1.00 12.35 206 PHE F N 1
ATOM 10211 C CA . PHE F 1 206 ? 18.832 33.624 39.661 1.00 12.54 206 PHE F CA 1
ATOM 10212 C C . PHE F 1 206 ? 17.805 33.354 40.754 1.00 12.22 206 PHE F C 1
ATOM 10213 O O . PHE F 1 206 ? 16.601 33.341 40.494 1.00 12.13 206 PHE F O 1
ATOM 10221 N N . PHE F 1 207 ? 18.267 33.151 41.987 1.00 11.43 207 PHE F N 1
ATOM 10222 C CA . PHE F 1 207 ? 17.320 32.906 43.067 1.00 11.25 207 PHE F CA 1
ATOM 10223 C C . PHE F 1 207 ? 16.390 34.108 43.240 1.00 12.15 207 PHE F C 1
ATOM 10224 O O . PHE F 1 207 ? 15.171 33.953 43.311 1.00 12.24 207 PHE F O 1
ATOM 10232 N N . ASP F 1 208 ? 16.966 35.306 43.312 1.00 13.30 208 ASP F N 1
ATOM 10233 C CA . ASP F 1 208 ? 16.169 36.522 43.474 1.00 14.64 208 ASP F CA 1
ATOM 10234 C C . ASP F 1 208 ? 15.125 36.639 42.368 1.00 14.51 208 ASP F C 1
ATOM 10235 O O . ASP F 1 208 ? 13.975 37.009 42.607 1.00 14.49 208 ASP F O 1
ATOM 10240 N N . GLU F 1 209 ? 15.543 36.309 41.154 1.00 13.58 209 GLU F N 1
ATOM 10241 C CA . GLU F 1 209 ? 14.681 36.411 39.985 1.00 14.85 209 GLU F CA 1
ATOM 10242 C C . GLU F 1 209 ? 13.605 35.343 39.865 1.00 14.90 209 GLU F C 1
ATOM 10243 O O . GLU F 1 209 ? 12.483 35.631 39.444 1.00 14.51 209 GLU F O 1
ATOM 10249 N N . PHE F 1 210 ? 13.937 34.114 40.252 1.00 14.42 210 PHE F N 1
ATOM 10250 C CA . PHE F 1 210 ? 13.004 33.007 40.096 1.00 14.46 210 PHE F CA 1
ATOM 10251 C C . PHE F 1 210 ? 12.340 32.388 41.318 1.00 14.62 210 PHE F C 1
ATOM 10252 O O . PHE F 1 210 ? 11.608 31.410 41.168 1.00 15.05 210 PHE F O 1
ATOM 10260 N N . ILE F 1 211 ? 12.560 32.933 42.511 1.00 13.78 211 ILE F N 1
ATOM 10261 C CA . ILE F 1 211 ? 11.938 32.345 43.698 1.00 14.34 211 ILE F CA 1
ATOM 10262 C C . ILE F 1 211 ? 10.408 32.303 43.615 1.00 14.99 211 ILE F C 1
ATOM 10263 O O . ILE F 1 211 ? 9.792 31.306 43.990 1.00 14.65 211 ILE F O 1
ATOM 10268 N N . ILE F 1 212 ? 9.787 33.370 43.121 1.00 14.70 212 ILE F N 1
ATOM 10269 C CA . ILE F 1 212 ? 8.330 33.380 43.002 1.00 15.65 212 ILE F CA 1
ATOM 10270 C C . ILE F 1 212 ? 7.855 32.248 42.086 1.00 16.27 212 ILE F C 1
ATOM 10271 O O . ILE F 1 212 ? 6.941 31.492 42.432 1.00 16.65 212 ILE F O 1
ATOM 10276 N N . GLU F 1 213 ? 8.487 32.131 40.923 1.00 16.51 213 GLU F N 1
ATOM 10277 C CA . GLU F 1 213 ? 8.138 31.102 39.948 1.00 17.75 213 GLU F CA 1
ATOM 10278 C C . GLU F 1 213 ? 8.463 29.691 40.438 1.00 16.62 213 GLU F C 1
ATOM 10279 O O . GLU F 1 213 ? 7.666 28.766 40.260 1.00 15.66 213 GLU F O 1
ATOM 10285 N N . ALA F 1 214 ? 9.634 29.522 41.045 1.00 15.75 214 ALA F N 1
ATOM 10286 C CA . ALA F 1 214 ? 10.038 28.211 41.547 1.00 15.09 214 ALA F CA 1
ATOM 10287 C C . ALA F 1 214 ? 9.104 27.771 42.667 1.00 14.05 214 ALA F C 1
ATOM 10288 O O . ALA F 1 214 ? 8.706 26.607 42.741 1.00 12.67 214 ALA F O 1
ATOM 10290 N N . GLY F 1 215 ? 8.751 28.708 43.540 1.00 14.78 215 GLY F N 1
ATOM 10291 C CA . GLY F 1 215 ? 7.860 28.382 44.638 1.00 14.51 215 GLY F CA 1
ATOM 10292 C C . GLY F 1 215 ? 6.509 27.924 44.121 1.00 16.07 215 GLY F C 1
ATOM 10293 O O . GLY F 1 215 ? 5.922 26.974 44.643 1.00 15.63 215 GLY F O 1
ATOM 10294 N N . ARG F 1 216 ? 6.021 28.599 43.083 1.00 16.91 216 ARG F N 1
ATOM 10295 C CA . ARG F 1 216 ? 4.732 28.268 42.482 1.00 18.53 216 ARG F CA 1
ATOM 10296 C C . ARG F 1 216 ? 4.767 26.899 41.812 1.00 17.98 216 ARG F C 1
ATOM 10297 O O . ARG F 1 216 ? 3.891 26.065 42.039 1.00 18.07 216 ARG F O 1
ATOM 10305 N N . ARG F 1 217 ? 5.788 26.667 40.992 1.00 17.93 217 ARG F N 1
ATOM 10306 C CA . ARG F 1 217 ? 5.922 25.398 40.286 1.00 17.67 217 ARG F CA 1
ATOM 10307 C C . ARG F 1 217 ? 5.966 24.202 41.231 1.00 16.97 217 ARG F C 1
ATOM 10308 O O . ARG F 1 217 ? 5.312 23.191 40.984 1.00 15.49 217 ARG F O 1
ATOM 10316 N N . SER F 1 218 ? 6.735 24.312 42.311 1.00 14.87 218 SER F N 1
ATOM 10317 C CA . SER F 1 218 ? 6.839 23.217 43.270 1.00 14.81 218 SER F CA 1
ATOM 10318 C C . SER F 1 218 ? 5.481 22.964 43.919 1.00 15.63 218 SER F C 1
ATOM 10319 O O . SER F 1 218 ? 5.068 21.814 44.102 1.00 15.72 218 SER F O 1
ATOM 10322 N N . ALA F 1 219 ? 4.783 24.045 44.252 1.00 14.67 219 ALA F N 1
ATOM 10323 C CA . ALA F 1 219 ? 3.473 23.949 44.876 1.00 15.17 219 ALA F CA 1
ATOM 10324 C C . ALA F 1 219 ? 2.438 23.343 43.930 1.00 16.39 219 ALA F C 1
ATOM 10325 O O . ALA F 1 219 ? 1.566 22.592 44.365 1.00 15.77 219 ALA F O 1
ATOM 10327 N N . GLN F 1 220 ? 2.527 23.673 42.643 1.00 16.40 220 GLN F N 1
ATOM 10328 C CA . GLN F 1 220 ? 1.584 23.129 41.668 1.00 19.04 220 GLN F CA 1
ATOM 10329 C C . GLN F 1 220 ? 1.722 21.613 41.610 1.00 19.39 220 GLN F C 1
ATOM 10330 O O . GLN F 1 220 ? 0.725 20.893 41.563 1.00 19.13 220 GLN F O 1
ATOM 10336 N N . VAL F 1 221 ? 2.962 21.134 41.603 1.00 18.76 221 VAL F N 1
ATOM 10337 C CA . VAL F 1 221 ? 3.214 19.700 41.566 1.00 18.93 221 VAL F CA 1
ATOM 10338 C C . VAL F 1 221 ? 2.631 19.050 42.820 1.00 18.54 221 VAL F C 1
ATOM 10339 O O . VAL F 1 221 ? 2.012 17.988 42.747 1.00 17.99 221 VAL F O 1
ATOM 10343 N N . LEU F 1 222 ? 2.823 19.689 43.970 1.00 17.73 222 LEU F N 1
ATOM 10344 C CA . LEU F 1 222 ? 2.290 19.153 45.217 1.00 18.84 222 LEU F CA 1
ATOM 10345 C C . LEU F 1 222 ? 0.768 19.071 45.148 1.00 20.09 222 LEU F C 1
ATOM 10346 O O . LEU F 1 222 ? 0.178 18.055 45.514 1.00 19.77 222 LEU F O 1
ATOM 10351 N N . LEU F 1 223 ? 0.139 20.141 44.669 1.00 21.06 223 LEU F N 1
ATOM 10352 C CA . LEU F 1 223 ? -1.317 20.182 44.555 1.00 23.41 223 LEU F CA 1
ATOM 10353 C C . LEU F 1 223 ? -1.824 19.051 43.665 1.00 24.38 223 LEU F C 1
ATOM 10354 O O . LEU F 1 223 ? -2.788 18.369 44.006 1.00 24.66 223 LEU F O 1
ATOM 10359 N N . ALA F 1 224 ? -1.170 18.855 42.524 1.00 24.34 224 ALA F N 1
ATOM 10360 C CA . ALA F 1 224 ? -1.562 17.794 41.601 1.00 24.62 224 ALA F CA 1
ATOM 10361 C C . ALA F 1 224 ? -1.411 16.444 42.295 1.00 25.47 224 ALA F C 1
ATOM 10362 O O . ALA F 1 224 ? -2.243 15.550 42.133 1.00 25.27 224 ALA F O 1
ATOM 10364 N N . PHE F 1 225 ? -0.344 16.306 43.075 1.00 24.17 225 PHE F N 1
ATOM 10365 C CA . PHE F 1 225 ? -0.084 15.075 43.809 1.00 24.82 225 PHE F CA 1
ATOM 10366 C C . PHE F 1 225 ? -1.189 14.822 44.832 1.00 24.91 225 PHE F C 1
ATOM 10367 O O . PHE F 1 225 ? -1.745 13.726 44.902 1.00 25.98 225 PHE F O 1
ATOM 10375 N N . LEU F 1 226 ? -1.509 15.842 45.621 1.00 24.97 226 LEU F 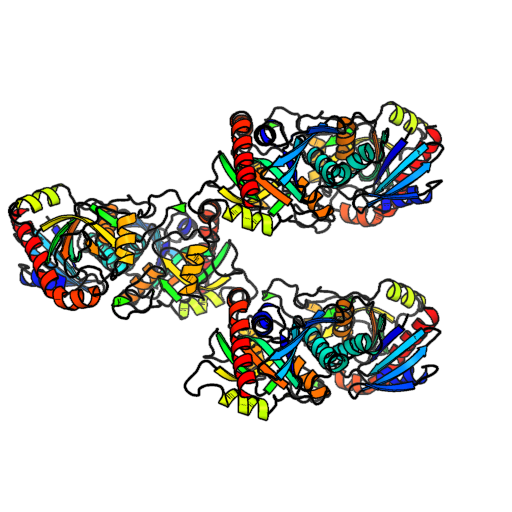N 1
ATOM 10376 C CA . LEU F 1 226 ? -2.539 15.721 46.645 1.00 26.14 226 LEU F CA 1
ATOM 10377 C C . LEU F 1 226 ? -3.902 15.352 46.068 1.00 27.55 226 LEU F C 1
ATOM 10378 O O . LEU F 1 226 ? -4.683 14.650 46.710 1.00 28.19 226 LEU F O 1
ATOM 10383 N N . LYS F 1 227 ? -4.185 15.825 44.859 1.00 28.87 227 LYS F N 1
ATOM 10384 C CA . LYS F 1 227 ? -5.457 15.524 44.209 1.00 30.95 227 LYS F CA 1
ATOM 10385 C C . LYS F 1 227 ? -5.500 14.070 43.749 1.00 31.78 227 LYS F C 1
ATOM 10386 O O . LYS F 1 227 ? -6.572 13.478 43.640 1.00 32.30 227 LYS F O 1
ATOM 10392 N N . ALA F 1 228 ? -4.330 13.495 43.488 1.00 32.47 228 ALA F N 1
ATOM 10393 C CA . ALA F 1 228 ? -4.246 12.109 43.036 1.00 33.68 228 ALA F CA 1
ATOM 10394 C C . ALA F 1 228 ? -4.042 11.127 44.188 1.00 35.13 228 ALA F C 1
ATOM 10395 O O . ALA F 1 228 ? -4.313 9.934 44.049 1.00 34.94 228 ALA F O 1
ATOM 10397 N N . LEU F 1 229 ? -3.566 11.634 45.321 1.00 35.94 229 LEU F N 1
ATOM 10398 C CA . LEU F 1 229 ? -3.312 10.803 46.493 1.00 38.18 229 LEU F CA 1
ATOM 10399 C C . LEU F 1 229 ? -4.544 10.012 46.935 1.00 39.83 229 LEU F C 1
ATOM 10400 O O . LEU F 1 229 ? -4.472 8.799 47.138 1.00 41.03 229 LEU F O 1
ATOM 10405 N N . ASP F 1 230 ? -5.668 10.706 47.087 1.00 41.94 230 ASP F N 1
ATOM 10406 C CA . ASP F 1 230 ? -6.925 10.081 47.498 1.00 44.46 230 ASP F CA 1
ATOM 10407 C C . ASP F 1 230 ? -6.839 9.438 48.881 1.00 45.39 230 ASP F C 1
ATOM 10408 O O . ASP F 1 230 ? -5.744 9.461 49.485 1.00 46.69 230 ASP F O 1
#

CATH classification: 3.40.50.1580

Foldseek 3Di:
DEEEEEEQDPLQCVQVQVQFAPWDWDADPRFIWIWGDALNHTYIYGHQHFFLVSLLVSLVCCCVVVVGQAYEYFFAWAFQPPPQDAFFKEKEQKEFALPDDPCVVPAQHRADPPGHRIQGADPLLVVLLVVLDDPPDPRYYYYYEYADRDQQAAVVVSVSSCVRVVGHGTYGGHVVSSSRSCVVVVHHYIYMWGYQYNSYNCRVVSNVVRRNSRSNSRVVSVSSSSNRVD/DEEEEEEQDPLLCVQVQVQFAPWDWDADPRFIWIWGDAQPYTYIYGHQHFFLVSLLVSLVCCCVVVVGQAYEYFFAWAFQPPPQDAQFKEKEQKEFALPDDPCVVPAQHRADPPGHRIQGADPLLVVLLVVLDDPVDPRYYYYYEYADRDQQAAVVVSVSSCVRVVGHGTYGGHVVSNSRSCVVVVHHYIYMWGYQYNSYNCRVVSNVVRRNSRSNSRVVSVSSSSNRVD/DEEEEEEQDPLLCVQVQVQFPPWDWDQDPNWTWIWGDALNHTYIYGNQHFFLVSLLVSLVCCCPVVVGQAYEYFFAWAFQDPPQDAQFKEKEQKEFALPDDPCVVPAQHRADPPGHRIQGADPLLVVLLVVLDDPVDPRYYYYYEYADRDQQAAVVVSVSSCVRVVGHGTYGGHVVSSSRSCVVVVHHYIYMWGYQYNSYNCRVVSCVVCRNVRSNSRVVSVSSSSNRVD/DEEEEEEQDPLLCVQVQVQFAPWDWDADPNFTWIWGDAQPYTYTYGHQHFFLVSLLVSLVCCCPVVVGQAYEYFFAWAFQDPPQDAQFKEKEQKEFALPDDPCVVPAAHRADPPGHRIQGADPVLVVLLVVLDDPVDPRYYYYYEYADRDQQAAVVVSVSSCVRVVGHGTYGGHVVSNSRSCVVVVHHYIYMWGYQYNSYNCRVVSNVVCRNVRSNSRVVSVSSSSNRVD/DEEEEEEQDPLLCVQVQVQFAPWDWDADPNFTWIWGDALNHTYIYGRQHFFLVSLLVSLVCCCPVVVGQAYEYFFAWAFQDPPQDAQFKEKEQKEFALPDDPCVVPAQHRADPPGDRIQGADPLLVVLLVVLDDPVDPRYYYYYEYADRDQQAAVVVSVSSCVRVVGHGTYGGHVVSNSRSCVVVVGHYIYMWGYQYNSYNCRVVSCVVCRNVRSNSRVVSVSSSSNRSD/DEEEEEEQDPLLCVLVQVQFAPWDWDADPNFTWIWGDALNHTYIYGHQHFFLVSLLVSLVCCCPVVVGQAYEYFFAWAFQDPPQDAQAKEKEQKEFALPDDPCVVPAQHRADPPGHRIQGADPLLVVLLVVLDDPVDPRYYYYYEYADRDQQAAVVVSVSSCVRVVGHGTYGGHVVSSSRSCVVVVHHYIYMWGYQYNSYNCRVVSNVVCRSVRSNSRVVSVSSSSNRVD

Radius of gyration: 37.79 Å; Cα contacts (8 Å, |Δi|>4): 3698; chains: 6; bounding box: 66×82×114 Å

InterPro domains:
  IPR000845 Nucleoside phosphorylase domain [PF01048] (2-227)
  IPR010049 MTA/SAH nucleosidase [TIGR01704] (2-227)
  IPR035994 Nucleoside phosphorylase superfamily [G3DSA:3.40.50.1580] (1-230)
  IPR035994 Nucleoside phosphorylase superfamily [SSF53167] (1-229)